Protein AF-0000000078122872 (afdb_homodimer)

Solvent-accessible surface area (backbone atoms only — not comparable to full-atom values): 68285 Å² total; per-residue (Å²): 141,79,80,74,76,83,80,84,87,86,90,84,78,78,92,79,79,86,76,77,74,81,74,77,81,70,81,72,79,76,82,76,72,71,79,74,74,78,68,73,74,77,64,64,67,64,70,74,76,79,84,58,48,43,34,38,39,35,43,40,66,87,49,57,70,39,35,50,49,20,52,52,27,59,70,59,32,48,58,80,90,51,65,39,32,38,38,40,37,32,48,31,71,66,78,79,43,94,56,36,66,62,52,49,51,52,50,48,51,42,51,52,49,57,64,68,53,84,64,89,46,40,59,63,44,48,40,52,47,89,49,50,63,54,59,21,49,53,59,63,36,69,64,47,66,69,43,89,48,31,35,41,38,36,35,48,27,43,31,39,44,17,41,53,40,54,52,51,49,52,52,47,44,52,46,41,62,67,28,71,91,31,37,58,88,49,49,35,35,33,23,34,27,59,79,81,80,60,50,19,49,58,29,45,76,95,75,74,59,91,83,47,45,56,33,34,28,40,64,84,44,74,52,30,26,37,39,34,28,67,50,48,52,52,45,54,54,49,47,51,52,32,57,50,71,68,52,72,51,71,36,46,48,32,52,48,37,55,51,37,74,71,59,41,81,53,53,46,61,41,51,52,51,43,47,31,66,63,70,53,34,30,20,36,38,43,46,70,58,91,56,24,21,36,19,29,38,29,44,47,56,54,94,90,24,88,52,65,71,47,60,78,47,38,72,45,51,80,88,69,58,55,93,66,68,81,65,76,74,58,53,88,75,43,54,34,27,45,53,29,53,42,79,49,51,58,60,35,70,28,42,38,70,68,51,41,52,55,50,47,71,70,36,40,52,93,49,29,35,34,36,35,34,40,72,88,50,55,66,57,54,50,37,36,36,50,43,42,31,46,68,50,70,56,66,30,49,37,39,34,31,66,82,46,74,64,54,50,49,41,10,52,64,34,38,40,31,34,33,43,64,53,25,38,58,65,71,54,51,64,76,68,53,86,70,64,82,88,47,48,65,62,50,49,56,41,51,50,54,49,53,54,48,50,57,35,27,74,68,46,21,23,38,36,40,35,50,51,55,42,38,67,71,39,81,64,54,88,60,69,93,60,57,84,82,43,49,29,37,38,23,87,88,71,40,32,35,36,42,46,35,40,71,57,48,37,58,70,62,40,47,92,57,35,65,62,55,48,43,50,48,55,51,54,44,52,76,68,69,48,92,80,47,57,47,58,52,49,52,56,54,46,66,70,40,85,90,59,50,72,41,72,54,61,56,76,63,42,23,40,78,55,67,90,63,90,63,91,64,70,78,64,86,78,33,21,32,39,34,46,64,82,83,55,54,67,70,58,51,52,53,52,34,46,70,60,67,71,60,55,45,45,96,82,42,31,56,46,52,49,68,39,73,127,144,81,91,77,91,75,89,94,82,91,88,88,81,90,90,87,73,96,73,82,71,90,77,74,87,68,81,76,76,78,77,78,69,75,77,72,72,76,68,72,71,78,63,63,66,64,70,73,73,80,86,59,47,42,33,37,40,37,43,40,65,88,50,60,69,39,35,50,49,19,52,53,28,58,70,60,32,48,59,80,91,52,66,40,31,40,37,40,36,32,48,30,71,66,78,80,43,94,57,36,66,62,52,48,53,52,50,48,51,41,51,53,49,56,63,68,53,84,63,89,46,40,58,64,43,49,40,52,47,91,49,51,64,54,62,21,48,52,60,61,38,69,62,46,66,69,43,89,49,31,36,40,38,37,35,49,28,44,30,39,44,18,41,54,40,55,52,51,50,52,52,47,43,51,47,40,62,67,29,72,91,33,35,58,89,48,50,35,36,33,23,35,27,60,79,80,81,58,49,20,47,60,29,46,75,94,76,75,60,91,82,48,45,55,33,35,30,40,64,85,43,75,52,30,26,38,38,34,28,65,50,49,52,52,46,54,53,49,48,51,51,32,56,50,69,68,52,73,52,69,36,45,47,33,52,49,37,56,51,38,74,71,61,41,81,55,56,47,62,41,51,53,50,43,48,30,67,62,68,53,34,31,21,37,37,42,43,70,58,92,57,25,18,38,18,29,40,30,46,47,55,53,94,88,22,89,51,66,70,46,62,80,48,38,72,44,52,81,89,70,60,54,94,65,68,81,65,76,74,60,53,90,76,44,53,34,27,45,53,29,54,42,80,51,51,57,61,35,72,29,40,37,71,69,50,40,54,55,48,47,70,70,36,41,53,94,50,30,35,35,37,35,35,40,73,88,50,55,66,58,53,49,36,36,36,51,45,41,30,46,68,49,69,56,67,31,49,36,38,33,30,65,83,44,74,64,54,50,50,42,9,52,65,33,39,41,30,33,33,43,64,52,26,38,57,64,70,53,50,65,75,67,51,88,70,66,82,90,46,47,65,64,48,50,55,39,50,49,53,50,53,53,48,50,55,35,27,72,68,46,22,22,36,36,40,35,52,50,56,40,36,68,72,39,79,63,52,88,60,70,92,62,56,83,83,43,49,31,36,39,22,86,89,71,39,31,36,36,41,46,34,38,69,56,47,35,58,71,63,41,46,92,57,37,65,62,54,49,44,50,47,54,50,53,44,51,76,67,69,48,90,80,46,57,47,58,52,49,52,56,54,45,66,71,40,87,91,59,51,73,41,72,53,61,53,78,64,43,23,40,77,55,68,90,62,89,63,90,63,73,77,64,86,77,32,21,30,38,34,45,63,83,84,57,55,66,71,58,50,51,53,52,35,47,72,60,67,72,58,56,44,45,97,84,42,31,58,45,54,50,66,41,75,128

Radius of gyration: 44.58 Å; Cα contacts (8 Å, |Δi|>4): 2155; chains: 2; bounding box: 88×137×131 Å

Structure (mmCIF, N/CA/C/O backbone):
data_AF-0000000078122872-model_v1
#
loop_
_entity.id
_entity.type
_entity.pdbx_description
1 polymer 'Putative nucleotide-diphospho-sugar transferase'
#
loop_
_atom_site.group_PDB
_atom_site.id
_atom_site.type_symbol
_atom_site.label_atom_id
_atom_site.label_alt_id
_atom_site.label_comp_id
_atom_site.label_asym_id
_atom_site.label_entity_id
_atom_site.label_seq_id
_atom_site.pdbx_PDB_ins_code
_atom_site.Cartn_x
_atom_site.Cartn_y
_atom_site.Cartn_z
_atom_site.occupancy
_atom_site.B_iso_or_equiv
_atom_site.auth_seq_id
_atom_site.auth_comp_id
_atom_site.auth_asym_id
_atom_site.auth_atom_id
_atom_site.pdbx_PDB_model_num
ATOM 1 N N . MET A 1 1 ? -18.328 -0.985 60.312 1 21.95 1 MET A N 1
ATOM 2 C CA . MET A 1 1 ? -17.453 -1.291 61.438 1 21.95 1 MET A CA 1
ATOM 3 C C . MET A 1 1 ? -16.109 -1.834 60.969 1 21.95 1 MET A C 1
ATOM 5 O O . MET A 1 1 ? -16.031 -2.963 60.469 1 21.95 1 MET A O 1
ATOM 9 N N . VAL A 1 2 ? -15.211 -0.991 60.531 1 19.81 2 VAL A N 1
ATOM 10 C CA . VAL A 1 2 ? -14.438 -0.446 59.406 1 19.81 2 VAL A CA 1
ATOM 11 C C . VAL A 1 2 ? -12.953 -0.739 59.625 1 19.81 2 VAL A C 1
ATOM 13 O O . VAL A 1 2 ? -12.102 -0.176 58.938 1 19.81 2 VAL A O 1
ATOM 16 N N . GLY A 1 3 ? -12.68 -1.594 60.594 1 21.44 3 GLY A N 1
ATOM 17 C CA . GLY A 1 3 ? -11.398 -1.647 61.281 1 21.44 3 GLY A CA 1
ATOM 18 C C . GLY A 1 3 ? -10.281 -2.217 60.438 1 21.44 3 GLY A C 1
ATOM 19 O O . GLY A 1 3 ? -10.359 -3.363 60 1 21.44 3 GLY A O 1
ATOM 20 N N . LEU A 1 4 ? -9.508 -1.334 59.812 1 18.05 4 LEU A N 1
ATOM 21 C CA . LEU A 1 4 ? -8.578 -1.433 58.688 1 18.05 4 LEU A CA 1
ATOM 22 C C . LEU A 1 4 ? -7.324 -2.203 59.094 1 18.05 4 LEU A C 1
ATOM 24 O O . LEU A 1 4 ? -6.609 -1.799 60 1 18.05 4 LEU A O 1
ATOM 28 N N . LYS A 1 5 ? -7.285 -3.289 58.594 1 20.45 5 LYS A N 1
ATOM 29 C CA . LYS A 1 5 ? -6.531 -4.445 59.062 1 20.45 5 LYS A CA 1
ATOM 30 C C . LYS A 1 5 ? -5.043 -4.297 58.75 1 20.45 5 LYS A C 1
ATOM 32 O O . LYS A 1 5 ? -4.281 -5.254 58.906 1 20.45 5 LYS A O 1
ATOM 37 N N . THR A 1 6 ? -4.465 -3.035 58.25 1 19.44 6 THR A N 1
ATOM 38 C CA . THR A 1 6 ? -3.377 -3.322 57.344 1 19.44 6 THR A CA 1
ATOM 39 C C . THR A 1 6 ? -2.098 -3.672 58.094 1 19.44 6 THR A C 1
ATOM 41 O O . THR A 1 6 ? -1.678 -2.938 58.969 1 19.44 6 THR A O 1
ATOM 44 N N . HIS A 1 7 ? -1.56 -4.77 57.75 1 17.27 7 HIS A N 1
ATOM 45 C CA . HIS A 1 7 ? -0.583 -5.723 58.281 1 17.27 7 HIS A CA 1
ATOM 46 C C . HIS A 1 7 ? 0.826 -5.137 58.25 1 17.27 7 HIS A C 1
ATOM 48 O O . HIS A 1 7 ? 1.084 -4.164 57.531 1 17.27 7 HIS A O 1
ATOM 54 N N . LEU A 1 8 ? 1.873 -6.008 58.219 1 17.27 8 LEU A N 1
ATOM 55 C CA . LEU A 1 8 ? 2.939 -6.473 59.094 1 17.27 8 LEU A CA 1
ATOM 56 C C . LEU A 1 8 ? 4.289 -5.91 58.656 1 17.27 8 LEU A C 1
ATOM 58 O O . LEU A 1 8 ? 4.434 -5.445 57.5 1 17.27 8 LEU A O 1
ATOM 62 N N . VAL A 1 9 ? 5.289 -6.746 58.406 1 17.8 9 VAL A N 1
ATOM 63 C CA . VAL A 1 9 ? 6.469 -6.961 59.25 1 17.8 9 VAL A CA 1
ATOM 64 C C . VAL A 1 9 ? 7.68 -6.281 58.625 1 17.8 9 VAL A C 1
ATOM 66 O O . VAL A 1 9 ? 7.668 -5.965 57.438 1 17.8 9 VAL A O 1
ATOM 69 N N . PRO A 1 10 ? 8.906 -6.863 58.812 1 16.89 10 PRO A N 1
ATOM 70 C CA . PRO A 1 10 ? 10.125 -6.457 59.531 1 16.89 10 PRO A CA 1
ATOM 71 C C . PRO A 1 10 ? 11.227 -5.996 58.562 1 16.89 10 PRO A C 1
ATOM 73 O O . PRO A 1 10 ? 11.82 -4.934 58.781 1 16.89 10 PRO A O 1
ATOM 76 N N . LEU A 1 11 ? 11.945 -6.953 57.781 1 17.23 11 LEU A N 1
ATOM 77 C CA . LEU A 1 11 ? 13.305 -7.359 58.125 1 17.23 11 LEU A CA 1
ATOM 78 C C . LEU A 1 11 ? 14.336 -6.516 57.406 1 17.23 11 LEU A C 1
ATOM 80 O O . LEU A 1 11 ? 14.062 -6.012 56.312 1 17.23 11 LEU A O 1
ATOM 84 N N . LEU A 1 12 ? 15.641 -6.578 57.812 1 17.12 12 LEU A N 1
ATOM 85 C CA . LEU A 1 12 ? 16.891 -5.938 58.219 1 17.12 12 LEU A CA 1
ATOM 86 C C . LEU A 1 12 ? 17.828 -5.785 57.031 1 17.12 12 LEU A C 1
ATOM 88 O O . LEU A 1 12 ? 18.391 -4.715 56.812 1 17.12 12 LEU A O 1
ATOM 92 N N . LEU A 1 13 ? 18.438 -6.867 56.406 1 16.69 13 LEU A N 1
ATOM 93 C CA . LEU A 1 13 ? 19.859 -7.047 56.656 1 16.69 13 LEU A CA 1
ATOM 94 C C . LEU A 1 13 ? 20.688 -6.426 55.531 1 16.69 13 LEU A C 1
ATOM 96 O O . LEU A 1 13 ? 21.766 -5.887 55.75 1 16.69 13 LEU A O 1
ATOM 100 N N . PHE A 1 14 ? 20.359 -6.676 54.25 1 16.41 14 PHE A N 1
ATOM 101 C CA . PHE A 1 14 ? 21.531 -7.23 53.594 1 16.41 14 PHE A CA 1
ATOM 102 C C . PHE A 1 14 ? 22.578 -6.16 53.375 1 16.41 14 PHE A C 1
ATOM 104 O O . PHE A 1 14 ? 23.75 -6.336 53.719 1 16.41 14 PHE A O 1
ATOM 111 N N . SER A 1 15 ? 22.938 -5.879 52.062 1 16.86 15 SER A N 1
ATOM 112 C CA . SER A 1 15 ? 24.203 -6.152 51.375 1 16.86 15 SER A CA 1
ATOM 113 C C . SER A 1 15 ? 25.125 -4.93 51.406 1 16.86 15 SER A C 1
ATOM 115 O O . SER A 1 15 ? 24.703 -3.824 51.062 1 16.86 15 SER A O 1
ATOM 117 N N . LEU A 1 16 ? 26.312 -4.996 52 1 17.27 16 LEU A N 1
ATOM 118 C CA . LEU A 1 16 ? 27.484 -4.293 52.5 1 17.27 16 LEU A CA 1
ATOM 119 C C . LEU A 1 16 ? 28.281 -3.678 51.344 1 17.27 16 LEU A C 1
ATOM 121 O O . LEU A 1 16 ? 28.766 -2.547 51.438 1 17.27 16 LEU A O 1
ATOM 125 N N . SER A 1 17 ? 28.672 -4.426 50.312 1 16.2 17 SER A N 1
ATOM 126 C CA . SER A 1 17 ? 30.125 -4.512 50.188 1 16.2 17 SER A CA 1
ATOM 127 C C . SER A 1 17 ? 30.703 -3.23 49.594 1 16.2 17 SER A C 1
ATOM 129 O O . SER A 1 17 ? 31.609 -2.635 50.156 1 16.2 17 SER A O 1
ATOM 131 N N . ALA A 1 18 ? 31.516 -3.412 48.344 1 18.23 18 ALA A N 1
ATOM 132 C CA . ALA A 1 18 ? 32.938 -3.209 48.094 1 18.23 18 ALA A CA 1
ATOM 133 C C . ALA A 1 18 ? 33.219 -1.773 47.656 1 18.23 18 ALA A C 1
ATOM 135 O O . ALA A 1 18 ? 32.688 -1.308 46.656 1 18.23 18 ALA A O 1
ATOM 136 N N . LEU A 1 19 ? 33.75 -0.918 48.438 1 18.58 19 LEU A N 1
ATOM 137 C CA . LEU A 1 19 ? 34.188 0.476 48.438 1 18.58 19 LEU A CA 1
ATOM 138 C C . LEU A 1 19 ? 35.375 0.697 47.531 1 18.58 19 LEU A C 1
ATOM 140 O O . LEU A 1 19 ? 36.094 1.68 47.688 1 18.58 19 LEU A O 1
ATOM 144 N N . PHE A 1 20 ? 35.531 -0.239 46.469 1 19.06 20 PHE A N 1
ATOM 145 C CA . PHE A 1 20 ? 36.938 -0.151 46.094 1 19.06 20 PHE A CA 1
ATOM 146 C C . PHE A 1 20 ? 37.312 1.284 45.719 1 19.06 20 PHE A C 1
ATOM 148 O O . PHE A 1 20 ? 36.438 2.082 45.344 1 19.06 20 PHE A O 1
ATOM 155 N N . PHE A 1 21 ? 38.625 1.51 45.656 1 19.39 21 PHE A N 1
ATOM 156 C CA . PHE A 1 21 ? 39.781 2.385 45.875 1 19.39 21 PHE A CA 1
ATOM 157 C C . PHE A 1 21 ? 40.031 3.281 44.656 1 19.39 21 PHE A C 1
ATOM 159 O O . PHE A 1 21 ? 40.906 3.01 43.844 1 19.39 21 PHE A O 1
ATOM 166 N N . PHE A 1 22 ? 39.031 3.484 43.781 1 19.41 22 PHE A N 1
ATOM 167 C CA . PHE A 1 22 ? 39.594 3.988 42.531 1 19.41 22 PHE A CA 1
ATOM 168 C C . PHE A 1 22 ? 40.312 5.312 42.75 1 19.41 22 PHE A C 1
ATOM 170 O O . PHE A 1 22 ? 39.688 6.305 43.125 1 19.41 22 PHE A O 1
ATOM 177 N N . SER A 1 23 ? 41.594 5.164 43.062 1 18.61 23 SER A N 1
ATOM 178 C CA . SER A 1 23 ? 42.594 6.203 43.312 1 18.61 23 SER A CA 1
ATOM 179 C C . SER A 1 23 ? 42.656 7.191 42.156 1 18.61 23 SER A C 1
ATOM 181 O O . SER A 1 23 ? 42.375 6.832 41.031 1 18.61 23 SER A O 1
ATOM 183 N N . TYR A 1 24 ? 42.906 8.508 42.469 1 19.59 24 TYR A N 1
ATOM 184 C CA . TYR A 1 24 ? 42.875 9.898 42.031 1 19.59 24 TYR A CA 1
ATOM 185 C C . TYR A 1 24 ? 44.062 10.219 41.156 1 19.59 24 TYR A C 1
ATOM 187 O O . TYR A 1 24 ? 45.062 10.82 41.594 1 19.59 24 TYR A O 1
ATOM 195 N N . PHE A 1 25 ? 44.594 9.188 40.344 1 20.19 25 PHE A N 1
ATOM 196 C CA . PHE A 1 25 ? 45.875 9.656 39.812 1 20.19 25 PHE A CA 1
ATOM 197 C C . PHE A 1 25 ? 45.719 10.938 39 1 20.19 25 PHE A C 1
ATOM 199 O O . PHE A 1 25 ? 44.875 10.984 38.094 1 20.19 25 PHE A O 1
ATOM 206 N N . HIS A 1 26 ? 46.188 12.078 39.5 1 19.83 26 HIS A N 1
ATOM 207 C CA . HIS A 1 26 ? 46.188 13.492 39.125 1 19.83 26 HIS A CA 1
ATOM 208 C C . HIS A 1 26 ? 47.094 13.75 37.906 1 19.83 26 HIS A C 1
ATOM 210 O O . HIS A 1 26 ? 47.344 14.898 37.562 1 19.83 26 HIS A O 1
ATOM 216 N N . SER A 1 27 ? 47.344 12.727 37.031 1 20.31 27 SER A N 1
ATOM 217 C CA . SER A 1 27 ? 48.531 13.102 36.25 1 20.31 27 SER A CA 1
ATOM 218 C C . SER A 1 27 ? 48.281 14.406 35.5 1 20.31 27 SER A C 1
ATOM 220 O O . SER A 1 27 ? 47.188 14.664 35.031 1 20.31 27 SER A O 1
ATOM 222 N N . SER A 1 28 ? 49.281 15.375 35.656 1 21.84 28 SER A N 1
ATOM 223 C CA . SER A 1 28 ? 49.562 16.766 35.312 1 21.84 28 SER A CA 1
ATOM 224 C C . SER A 1 28 ? 49.781 16.938 33.812 1 21.84 28 SER A C 1
ATOM 226 O O . SER A 1 28 ? 50.5 17.859 33.375 1 21.84 28 SER A O 1
ATOM 228 N N . LEU A 1 29 ? 49.031 16.422 32.938 1 22.16 29 LEU A N 1
ATOM 229 C CA . LEU A 1 29 ? 49.562 16.484 31.578 1 22.16 29 LEU A CA 1
ATOM 230 C C . LEU A 1 29 ? 49.75 17.938 31.141 1 22.16 29 LEU A C 1
ATOM 232 O O . LEU A 1 29 ? 48.906 18.781 31.406 1 22.16 29 LEU A O 1
ATOM 236 N N . PRO A 1 30 ? 51.031 18.203 30.797 1 23.61 30 PRO A N 1
ATOM 237 C CA . PRO A 1 30 ? 51.594 19.5 30.391 1 23.61 30 PRO A CA 1
ATOM 238 C C . PRO A 1 30 ? 50.875 20.094 29.188 1 23.61 30 PRO A C 1
ATOM 240 O O . PRO A 1 30 ? 50.281 19.359 28.375 1 23.61 30 PRO A O 1
ATOM 243 N N . LEU A 1 31 ? 50.5 21.422 29.297 1 22.3 31 LEU A N 1
ATOM 244 C CA . LEU A 1 31 ? 49.75 22.375 28.484 1 22.3 31 LEU A CA 1
ATOM 245 C C . LEU A 1 31 ? 50.5 22.688 27.188 1 22.3 31 LEU A C 1
ATOM 247 O O . LEU A 1 31 ? 51.406 23.516 27.188 1 22.3 31 LEU A O 1
ATOM 251 N N . LEU A 1 32 ? 51.156 21.609 26.5 1 24.33 32 LEU A N 1
ATOM 252 C CA . LEU A 1 32 ? 51.906 22.094 25.359 1 24.33 32 LEU A CA 1
ATOM 253 C C . LEU A 1 32 ? 51.062 22.969 24.453 1 24.33 32 LEU A C 1
ATOM 255 O O . LEU A 1 32 ? 50 22.547 24.016 1 24.33 32 LEU A O 1
ATOM 259 N N . SER A 1 33 ? 51.25 24.312 24.531 1 22.48 33 SER A N 1
ATOM 260 C CA . SER A 1 33 ? 50.656 25.469 23.859 1 22.48 33 SER A CA 1
ATOM 261 C C . SER A 1 33 ? 50.906 25.422 22.359 1 22.48 33 SER A C 1
ATOM 263 O O . SER A 1 33 ? 50.75 26.422 21.656 1 22.48 33 SER A O 1
ATOM 265 N N . SER A 1 34 ? 50.938 24.219 21.75 1 25.12 34 SER A N 1
ATOM 266 C CA . SER A 1 34 ? 51.469 24.453 20.406 1 25.12 34 SER A CA 1
ATOM 267 C C . SER A 1 34 ? 50.594 25.453 19.641 1 25.12 34 SER A C 1
ATOM 269 O O . SER A 1 34 ? 49.375 25.422 19.766 1 25.12 34 SER A O 1
ATOM 271 N N . PRO A 1 35 ? 51.312 26.484 19.016 1 29.88 35 PRO A N 1
ATOM 272 C CA . PRO A 1 35 ? 50.75 27.594 18.25 1 29.88 35 PRO A CA 1
ATOM 273 C C . PRO A 1 35 ? 49.938 27.141 17.031 1 29.88 35 PRO A C 1
ATOM 275 O O . PRO A 1 35 ? 50.344 26.203 16.344 1 29.88 35 PRO A O 1
ATOM 278 N N . HIS A 1 36 ? 48.625 27.062 17.219 1 26.61 36 HIS A N 1
ATOM 279 C CA . HIS A 1 36 ? 47.719 26.594 16.172 1 26.61 36 HIS A CA 1
ATOM 280 C C . HIS A 1 36 ? 47.938 27.359 14.875 1 26.61 36 HIS A C 1
ATOM 282 O O . HIS A 1 36 ? 48.062 28.594 14.891 1 26.61 36 HIS A O 1
ATOM 288 N N . PRO A 1 37 ? 48.688 26.688 13.922 1 32.41 37 PRO A N 1
ATOM 289 C CA . PRO A 1 37 ? 48.812 27.328 12.609 1 32.41 37 PRO A CA 1
ATOM 290 C C . PRO A 1 37 ? 47.531 27.953 12.117 1 32.41 37 PRO A C 1
ATOM 292 O O . PRO A 1 37 ? 46.438 27.516 12.508 1 32.41 37 PRO A O 1
ATOM 295 N N . ASN A 1 38 ? 47.625 29.25 11.727 1 28.45 38 ASN A N 1
ATOM 296 C CA . ASN A 1 38 ? 46.531 30.078 11.219 1 28.45 38 ASN A CA 1
ATOM 297 C C . ASN A 1 38 ? 45.812 29.406 10.07 1 28.45 38 ASN A C 1
ATOM 299 O O . ASN A 1 38 ? 46.406 29.109 9.031 1 28.45 38 ASN A O 1
ATOM 303 N N . PRO A 1 39 ? 44.875 28.484 10.406 1 32.81 39 PRO A N 1
ATOM 304 C CA . PRO A 1 39 ? 44.25 27.875 9.227 1 32.81 39 PRO A CA 1
ATOM 305 C C . PRO A 1 39 ? 43.812 28.922 8.203 1 32.81 39 PRO A C 1
ATOM 307 O O . PRO A 1 39 ? 43.531 30.062 8.562 1 32.81 39 PRO A O 1
ATOM 310 N N . ASN A 1 40 ? 44.469 28.828 7.047 1 32.97 40 ASN A N 1
ATOM 311 C CA . ASN A 1 40 ? 44.031 29.656 5.914 1 32.97 40 ASN A CA 1
ATOM 312 C C . ASN A 1 40 ? 42.531 29.766 5.848 1 32.97 40 ASN A C 1
ATOM 314 O O . ASN A 1 40 ? 41.812 28.766 5.777 1 32.97 40 ASN A O 1
ATOM 318 N N . PRO A 1 41 ? 41.938 30.906 6.285 1 32.84 41 PRO A N 1
ATOM 319 C CA . PRO A 1 41 ? 40.5 31.172 6.484 1 32.84 41 PRO A CA 1
ATOM 320 C C . PRO A 1 41 ? 39.656 30.812 5.27 1 32.84 41 PRO A C 1
ATOM 322 O O . PRO A 1 41 ? 38.406 30.781 5.352 1 32.84 41 PRO A O 1
ATOM 325 N N . ASN A 1 42 ? 40.344 30.906 4.148 1 31.69 42 ASN A N 1
ATOM 326 C CA . ASN A 1 42 ? 39.406 31.016 3.035 1 31.69 42 ASN A CA 1
ATOM 327 C C . ASN A 1 42 ? 38.781 29.672 2.701 1 31.69 42 ASN A C 1
ATOM 329 O O . ASN A 1 42 ? 38.281 29.469 1.588 1 31.69 42 ASN A O 1
ATOM 333 N N . PHE A 1 43 ? 39.312 28.594 3.346 1 32.03 43 PHE A N 1
ATOM 334 C CA . PHE A 1 43 ? 38.5 27.422 3.016 1 32.03 43 PHE A CA 1
ATOM 335 C C . PHE A 1 43 ? 37.062 27.609 3.506 1 32.03 43 PHE A C 1
ATOM 337 O O . PHE A 1 43 ? 36.781 27.422 4.691 1 32.03 43 PHE A O 1
ATOM 344 N N . THR A 1 44 ? 36.5 28.609 3.061 1 28.31 44 THR A N 1
ATOM 345 C CA . THR A 1 44 ? 35.094 28.469 3.348 1 28.31 44 THR A CA 1
ATOM 346 C C . THR A 1 44 ? 34.594 27.062 3.021 1 28.31 44 THR A C 1
ATOM 348 O O . THR A 1 44 ? 34.562 26.672 1.854 1 28.31 44 THR A O 1
ATOM 351 N N . LEU A 1 45 ? 34.938 26.109 3.781 1 34.38 45 LEU A N 1
ATOM 352 C CA . LEU A 1 45 ? 34.219 24.859 3.629 1 34.38 45 LEU A CA 1
ATOM 353 C C . LEU A 1 45 ? 32.75 25.125 3.289 1 34.38 45 LEU A C 1
ATOM 355 O O . LEU A 1 45 ? 32.031 25.703 4.09 1 34.38 45 LEU A O 1
ATOM 359 N N . HIS A 1 46 ? 32.5 25.438 2.09 1 36.91 46 HIS A N 1
ATOM 360 C CA . HIS A 1 46 ? 31.062 25.312 1.834 1 36.91 46 HIS A CA 1
ATOM 361 C C . HIS A 1 46 ? 30.469 24.141 2.613 1 36.91 46 HIS A C 1
ATOM 363 O O . HIS A 1 46 ? 31.016 23.047 2.625 1 36.91 46 HIS A O 1
ATOM 369 N N . PRO A 1 47 ? 29.875 24.344 3.664 1 43.81 47 PRO A N 1
ATOM 370 C CA . PRO A 1 47 ? 29.297 23.188 4.359 1 43.81 47 PRO A CA 1
ATOM 371 C C . PRO A 1 47 ? 28.812 22.094 3.404 1 43.81 47 PRO A C 1
ATOM 373 O O . PRO A 1 47 ? 28.328 22.406 2.312 1 43.81 47 PRO A O 1
ATOM 376 N N . PRO A 1 48 ? 29.516 20.984 3.32 1 48.38 48 PRO A N 1
ATOM 377 C CA . PRO A 1 48 ? 29.047 19.891 2.469 1 48.38 48 PRO A CA 1
ATOM 378 C C . PRO A 1 48 ? 27.531 19.812 2.389 1 48.38 48 PRO A C 1
ATOM 380 O O . PRO A 1 48 ? 26.844 20.109 3.371 1 48.38 48 PRO A O 1
ATOM 383 N N . ASN A 1 49 ? 26.984 20.172 1.218 1 59.06 49 ASN A N 1
ATOM 384 C CA . ASN A 1 49 ? 25.562 20 0.949 1 59.06 49 ASN A CA 1
ATOM 385 C C . ASN A 1 49 ? 25 18.766 1.662 1 59.06 49 ASN A C 1
ATOM 387 O O . ASN A 1 49 ? 25.562 17.672 1.555 1 59.06 49 ASN A O 1
ATOM 391 N N . PRO A 1 50 ? 24.141 19.062 2.629 1 69 50 PRO A N 1
ATOM 392 C CA . PRO A 1 50 ? 23.547 17.922 3.318 1 69 50 PRO A CA 1
ATOM 393 C C . PRO A 1 50 ? 23.078 16.828 2.355 1 69 50 PRO A C 1
ATOM 395 O O . PRO A 1 50 ? 22.625 17.141 1.246 1 69 50 PRO A O 1
ATOM 398 N N . ASP A 1 51 ? 23.5 15.695 2.609 1 86.5 51 ASP A N 1
ATOM 399 C CA . ASP A 1 51 ? 23.047 14.547 1.823 1 86.5 51 ASP A CA 1
ATOM 400 C C . ASP A 1 51 ? 21.641 14.117 2.232 1 86.5 51 ASP A C 1
ATOM 402 O O . ASP A 1 51 ? 21.391 13.812 3.4 1 86.5 51 ASP A O 1
ATOM 406 N N . PHE A 1 52 ? 20.625 14.531 1.418 1 95.56 52 PHE A N 1
ATOM 407 C CA . PHE A 1 52 ? 19.266 14.094 1.69 1 95.56 52 PHE A CA 1
ATOM 408 C C . PHE A 1 52 ? 18.75 13.188 0.578 1 95.56 52 PHE A C 1
ATOM 410 O O . PHE A 1 52 ? 19.344 13.125 -0.504 1 95.56 52 PHE A O 1
ATOM 417 N N . THR A 1 53 ? 17.797 12.414 0.935 1 96.62 53 THR A N 1
ATOM 418 C CA . THR A 1 53 ? 17.094 11.555 -0.023 1 96.62 53 THR A CA 1
ATOM 419 C C . THR A 1 53 ? 15.883 12.266 -0.606 1 96.62 53 THR A C 1
ATOM 421 O O . THR A 1 53 ? 15.141 12.938 0.117 1 96.62 53 THR A O 1
ATOM 424 N N . PHE A 1 54 ? 15.766 12.242 -1.891 1 98.12 54 PHE A N 1
ATOM 425 C CA . PHE A 1 54 ? 14.625 12.82 -2.592 1 98.12 54 PHE A CA 1
ATOM 426 C C . PHE A 1 54 ? 13.844 11.734 -3.332 1 98.12 54 PHE A C 1
ATOM 428 O O . PHE A 1 54 ? 14.414 10.992 -4.133 1 98.12 54 PHE A O 1
ATOM 435 N N . ILE A 1 55 ? 12.578 11.625 -3.047 1 98.69 55 ILE A N 1
ATOM 436 C CA . ILE A 1 55 ? 11.742 10.594 -3.652 1 98.69 55 ILE A CA 1
ATOM 437 C C . ILE A 1 55 ? 10.562 11.242 -4.375 1 98.69 55 ILE A C 1
ATOM 439 O O . ILE A 1 55 ? 9.844 12.047 -3.789 1 98.69 55 ILE A O 1
ATOM 443 N N . ILE A 1 56 ? 10.328 10.914 -5.609 1 98.88 56 ILE A N 1
ATOM 444 C CA . ILE A 1 56 ? 9.117 11.289 -6.336 1 98.88 56 ILE A CA 1
ATOM 445 C C . ILE A 1 56 ? 8.031 10.242 -6.094 1 98.88 56 ILE A C 1
ATOM 447 O O . ILE A 1 56 ? 8.242 9.055 -6.332 1 98.88 56 ILE A O 1
ATOM 451 N N . LYS A 1 57 ? 6.957 10.641 -5.531 1 98.88 57 LYS A N 1
ATOM 452 C CA . LYS A 1 57 ? 5.777 9.789 -5.371 1 98.88 57 LYS A CA 1
ATOM 453 C C . LYS A 1 57 ? 4.738 10.086 -6.445 1 98.88 57 LYS A C 1
ATOM 455 O O . LYS A 1 57 ? 4.051 11.109 -6.391 1 98.88 57 LYS A O 1
ATOM 460 N N . LEU A 1 58 ? 4.621 9.227 -7.391 1 98.88 58 LEU A N 1
ATOM 461 C CA . LEU A 1 58 ? 3.686 9.391 -8.5 1 98.88 58 LEU A CA 1
ATOM 462 C C . LEU A 1 58 ? 2.42 8.57 -8.266 1 98.88 58 LEU A C 1
ATOM 464 O O . LEU A 1 58 ? 2.482 7.344 -8.133 1 98.88 58 LEU A O 1
ATOM 468 N N . LEU A 1 59 ? 1.302 9.195 -8.188 1 98.62 59 LEU A N 1
ATOM 469 C CA . LEU A 1 59 ? 0.016 8.547 -7.969 1 98.62 59 LEU A CA 1
ATOM 470 C C . LEU A 1 59 ? -0.733 8.367 -9.281 1 98.62 59 LEU A C 1
ATOM 472 O O . LEU A 1 59 ? -1.062 9.352 -9.953 1 98.62 59 LEU A O 1
ATOM 476 N N . ALA A 1 60 ? -0.996 7.113 -9.664 1 98.38 60 ALA A N 1
ATOM 477 C CA . ALA A 1 60 ? -1.64 6.801 -10.938 1 98.38 60 ALA A CA 1
ATOM 478 C C . ALA A 1 60 ? -2.855 5.902 -10.734 1 98.38 60 ALA A C 1
ATOM 480 O O . ALA A 1 60 ? -3.016 5.297 -9.672 1 98.38 60 ALA A O 1
ATOM 481 N N . TYR A 1 61 ? -3.789 5.855 -11.766 1 96.5 61 TYR A N 1
ATOM 482 C CA . TYR A 1 61 ? -4.988 5.027 -11.734 1 96.5 61 TYR A CA 1
ATOM 483 C C . TYR A 1 61 ? -5.258 4.41 -13.102 1 96.5 61 TYR A C 1
ATOM 485 O O . TYR A 1 61 ? -4.695 3.365 -13.438 1 96.5 61 TYR A O 1
ATOM 493 N N . ASN A 1 62 ? -5.875 5.098 -13.977 1 95.06 62 ASN A N 1
ATOM 494 C CA . ASN A 1 62 ? -6.332 4.422 -15.188 1 95.06 62 ASN A CA 1
ATOM 495 C C . ASN A 1 62 ? -6.18 5.312 -16.422 1 95.06 62 ASN A C 1
ATOM 497 O O . ASN A 1 62 ? -6.996 5.25 -17.344 1 95.06 62 ASN A O 1
ATOM 501 N N . ARG A 1 63 ? -5.227 6.156 -16.406 1 94.88 63 ARG A N 1
ATOM 502 C CA . ARG A 1 63 ? -4.992 7.051 -17.547 1 94.88 63 ARG A CA 1
ATOM 503 C C . ARG A 1 63 ? -3.582 6.871 -18.094 1 94.88 63 ARG A C 1
ATOM 505 O O . ARG A 1 63 ? -2.672 7.621 -17.75 1 94.88 63 ARG A O 1
ATOM 512 N N . LEU A 1 64 ? -3.424 6.074 -19.094 1 97.06 64 LEU A N 1
ATOM 513 C CA . LEU A 1 64 ? -2.107 5.746 -19.641 1 97.06 64 LEU A CA 1
ATOM 514 C C . LEU A 1 64 ? -1.475 6.961 -20.312 1 97.06 64 LEU A C 1
ATOM 516 O O . LEU A 1 64 ? -0.286 7.227 -20.109 1 97.06 64 LEU A O 1
ATOM 520 N N . ASP A 1 65 ? -2.275 7.711 -21.062 1 96.88 65 ASP A N 1
ATOM 521 C CA . ASP A 1 65 ? -1.733 8.867 -21.781 1 96.88 65 ASP A CA 1
ATOM 522 C C . ASP A 1 65 ? -1.23 9.922 -20.797 1 96.88 65 ASP A C 1
ATOM 524 O O . ASP A 1 65 ? -0.164 10.508 -21 1 96.88 65 ASP A O 1
ATOM 528 N N . SER A 1 66 ? -2.049 10.219 -19.797 1 97.38 66 SER A N 1
ATOM 529 C CA . SER A 1 66 ? -1.659 11.18 -18.766 1 97.38 66 SER A CA 1
ATOM 530 C C . SER A 1 66 ? -0.404 10.727 -18.031 1 97.38 66 SER A C 1
ATOM 532 O O . SER A 1 66 ? 0.519 11.516 -17.828 1 97.38 66 SER A O 1
ATOM 534 N N . LEU A 1 67 ? -0.406 9.438 -17.656 1 98.44 67 LEU A N 1
ATOM 535 C CA . LEU A 1 67 ? 0.731 8.859 -16.953 1 98.44 67 LEU A CA 1
ATOM 536 C C . LEU A 1 67 ? 1.997 8.945 -17.797 1 98.44 67 LEU A C 1
ATOM 538 O O . LEU A 1 67 ? 3.07 9.266 -17.281 1 98.44 67 LEU A O 1
ATOM 542 N N . SER A 1 68 ? 1.865 8.609 -19.062 1 98.44 68 SER A N 1
ATOM 543 C CA . SER A 1 68 ? 2.998 8.656 -19.984 1 98.44 68 SER A CA 1
ATOM 544 C C . SER A 1 68 ? 3.574 10.062 -20.078 1 98.44 68 SER A C 1
ATOM 546 O O . SER A 1 68 ? 4.793 10.242 -20.047 1 98.44 68 SER A O 1
ATOM 548 N N . ARG A 1 69 ? 2.703 11.086 -20.188 1 98.19 69 ARG A N 1
ATOM 549 C CA . ARG A 1 69 ? 3.141 12.477 -20.234 1 98.19 69 ARG A CA 1
ATOM 550 C C . ARG A 1 69 ? 3.861 12.859 -18.938 1 98.19 69 ARG A C 1
ATOM 552 O O . ARG A 1 69 ? 4.918 13.492 -18.984 1 98.19 69 ARG A O 1
ATOM 559 N N . CYS A 1 70 ? 3.285 12.492 -17.844 1 98.69 70 CYS A N 1
ATOM 560 C CA . CYS A 1 70 ? 3.865 12.797 -16.547 1 98.69 70 CYS A CA 1
ATOM 561 C C . CYS A 1 70 ? 5.25 12.18 -16.406 1 98.69 70 CYS A C 1
ATOM 563 O O . CYS A 1 70 ? 6.215 12.875 -16.078 1 98.69 70 CYS A O 1
ATOM 565 N N . LEU A 1 71 ? 5.363 10.867 -16.719 1 98.81 71 LEU A N 1
ATOM 566 C CA . LEU A 1 71 ? 6.625 10.148 -16.578 1 98.81 71 LEU A CA 1
ATOM 567 C C . LEU A 1 71 ? 7.68 10.711 -17.531 1 98.81 71 LEU A C 1
ATOM 569 O O . LEU A 1 71 ? 8.852 10.836 -17.156 1 98.81 71 LEU A O 1
ATOM 573 N N . ARG A 1 72 ? 7.328 11.031 -18.719 1 98.44 72 ARG A N 1
ATOM 574 C CA . ARG A 1 72 ? 8.266 11.602 -19.672 1 98.44 72 ARG A CA 1
ATOM 575 C C . ARG A 1 72 ? 8.789 12.953 -19.188 1 98.44 72 ARG A C 1
ATOM 577 O O . ARG A 1 72 ? 9.977 13.25 -19.344 1 98.44 72 ARG A O 1
ATOM 584 N N . SER A 1 73 ? 7.844 13.789 -18.672 1 98.56 73 SER A N 1
ATOM 585 C CA . SER A 1 73 ? 8.266 15.086 -18.156 1 98.56 73 SER A CA 1
ATOM 586 C C . SER A 1 73 ? 9.211 14.922 -16.969 1 98.56 73 SER A C 1
ATOM 588 O O . SER A 1 73 ? 10.188 15.664 -16.828 1 98.56 73 SER A O 1
ATOM 590 N N . LEU A 1 74 ? 8.984 13.969 -16.094 1 98.81 74 LEU A N 1
ATOM 591 C CA . LEU A 1 74 ? 9.867 13.672 -14.961 1 98.81 74 LEU A CA 1
ATOM 592 C C . LEU A 1 74 ? 11.234 13.219 -15.453 1 98.81 74 LEU A C 1
ATOM 594 O O . LEU A 1 74 ? 12.266 13.648 -14.93 1 98.81 74 LEU A O 1
ATOM 598 N N . ALA A 1 75 ? 11.242 12.391 -16.453 1 98.5 75 ALA A N 1
ATOM 599 C CA . ALA A 1 75 ? 12.5 11.852 -16.969 1 98.5 75 ALA A CA 1
ATOM 600 C C . ALA A 1 75 ? 13.32 12.938 -17.656 1 98.5 75 ALA A C 1
ATOM 602 O O . ALA A 1 75 ? 14.547 12.836 -17.734 1 98.5 75 ALA A O 1
ATOM 603 N N . ALA A 1 76 ? 12.688 13.969 -18.094 1 97.62 76 ALA A N 1
ATOM 604 C CA . ALA A 1 76 ? 13.344 15.031 -18.844 1 97.62 76 ALA A CA 1
ATOM 605 C C . ALA A 1 76 ? 13.93 16.094 -17.906 1 97.62 76 ALA A C 1
ATOM 607 O O . ALA A 1 76 ? 14.672 16.969 -18.344 1 97.62 76 ALA A O 1
ATOM 608 N N . ALA A 1 77 ? 13.672 16 -16.641 1 97.75 77 ALA A N 1
ATOM 609 C CA . ALA A 1 77 ? 14.109 17.016 -15.695 1 97.75 77 ALA A CA 1
ATOM 610 C C . ALA A 1 77 ? 15.609 16.922 -15.438 1 97.75 77 ALA A C 1
ATOM 612 O O . ALA A 1 77 ? 16.219 15.883 -15.695 1 97.75 77 ALA A O 1
ATOM 613 N N . ASP A 1 78 ? 16.234 18.031 -15.039 1 96.25 78 ASP A N 1
ATOM 614 C CA . ASP A 1 78 ? 17.641 18.094 -14.68 1 96.25 78 ASP A CA 1
ATOM 615 C C . ASP A 1 78 ? 17.859 17.703 -13.219 1 96.25 78 ASP A C 1
ATOM 617 O O . ASP A 1 78 ? 17.641 18.516 -12.312 1 96.25 78 ASP A O 1
ATOM 621 N N . TYR A 1 79 ? 18.359 16.516 -13 1 97.75 79 TYR A N 1
ATOM 622 C CA . TYR A 1 79 ? 18.562 16 -11.648 1 97.75 79 TYR A CA 1
ATOM 623 C C . TYR A 1 79 ? 20.016 16.203 -11.203 1 97.75 79 TYR A C 1
ATOM 625 O O . TYR A 1 79 ? 20.422 15.703 -10.148 1 97.75 79 TYR A O 1
ATOM 633 N N . LEU A 1 80 ? 20.688 16.875 -12.086 1 95.69 80 LEU A N 1
ATOM 634 C CA . LEU A 1 80 ? 22.109 17.047 -11.781 1 95.69 80 LEU A CA 1
ATOM 635 C C . LEU A 1 80 ? 22.812 15.711 -11.641 1 95.69 80 LEU A C 1
ATOM 637 O O . LEU A 1 80 ? 22.656 14.828 -12.492 1 95.69 80 LEU A O 1
ATOM 641 N N . SER A 1 81 ? 23.625 15.422 -10.68 1 94.94 81 SER A N 1
ATOM 642 C CA . SER A 1 81 ? 24.266 14.141 -10.445 1 94.94 81 SER A CA 1
ATOM 643 C C . SER A 1 81 ? 23.703 13.453 -9.203 1 94.94 81 SER A C 1
ATOM 645 O O . SER A 1 81 ? 24.328 12.555 -8.641 1 94.94 81 SER A O 1
ATOM 647 N N . ASP A 1 82 ? 22.516 14.031 -8.875 1 96.56 82 ASP A N 1
ATOM 648 C CA . ASP A 1 82 ? 21.938 13.516 -7.641 1 96.56 82 ASP A CA 1
ATOM 649 C C . ASP A 1 82 ? 21.141 12.242 -7.902 1 96.56 82 ASP A C 1
ATOM 651 O O . ASP A 1 82 ? 20.688 12 -9.023 1 96.56 82 ASP A O 1
ATOM 655 N N . ARG A 1 83 ? 21.094 11.414 -6.875 1 95.69 83 ARG A N 1
ATOM 656 C CA . ARG A 1 83 ? 20.234 10.227 -6.91 1 95.69 83 ARG A CA 1
ATOM 657 C C . ARG A 1 83 ? 18.812 10.57 -6.5 1 95.69 83 ARG A C 1
ATOM 659 O O . ARG A 1 83 ? 18.578 11.086 -5.402 1 95.69 83 ARG A O 1
ATOM 666 N N . VAL A 1 84 ? 17.812 10.367 -7.359 1 98.06 84 VAL A N 1
ATOM 667 C CA . VAL A 1 84 ? 16.406 10.633 -7.109 1 98.06 84 VAL A CA 1
ATOM 668 C C . VAL A 1 84 ? 15.586 9.375 -7.363 1 98.06 84 VAL A C 1
ATOM 670 O O . VAL A 1 84 ? 15.641 8.797 -8.453 1 98.06 84 VAL A O 1
ATOM 673 N N . HIS A 1 85 ? 14.867 8.938 -6.352 1 97.69 85 HIS A N 1
ATOM 674 C CA . HIS A 1 85 ? 14.07 7.723 -6.473 1 97.69 85 HIS A CA 1
ATOM 675 C C . HIS A 1 85 ? 12.68 8.023 -7.023 1 97.69 85 HIS A C 1
ATOM 677 O O . HIS A 1 85 ? 12.172 9.141 -6.859 1 97.69 85 HIS A O 1
ATOM 683 N N . LEU A 1 86 ? 12.094 7.07 -7.73 1 98.56 86 LEU A N 1
ATOM 684 C CA . LEU A 1 86 ? 10.75 7.156 -8.281 1 98.56 86 LEU A CA 1
ATOM 685 C C . LEU A 1 86 ? 9.875 6.02 -7.758 1 98.56 86 LEU A C 1
ATOM 687 O O . LEU A 1 86 ? 10.195 4.844 -7.953 1 98.56 86 LEU A O 1
ATOM 691 N N . HIS A 1 87 ? 8.867 6.344 -7.016 1 98.69 87 HIS A N 1
ATOM 692 C CA . HIS A 1 87 ? 7.855 5.387 -6.574 1 98.69 87 HIS A CA 1
ATOM 693 C C . HIS A 1 87 ? 6.539 5.598 -7.312 1 98.69 87 HIS A C 1
ATOM 695 O O . HIS A 1 87 ? 5.918 6.656 -7.191 1 98.69 87 HIS A O 1
ATOM 701 N N . VAL A 1 88 ? 6.102 4.613 -8.047 1 98.69 88 VAL A N 1
ATOM 702 C CA . VAL A 1 88 ? 4.852 4.699 -8.797 1 98.69 88 VAL A CA 1
ATOM 703 C C . VAL A 1 88 ? 3.766 3.9 -8.078 1 98.69 88 VAL A C 1
ATOM 705 O O . VAL A 1 88 ? 3.898 2.689 -7.891 1 98.69 88 VAL A O 1
ATOM 708 N N . HIS A 1 89 ? 2.746 4.582 -7.641 1 98.69 89 HIS A N 1
ATOM 709 C CA . HIS A 1 89 ? 1.587 3.963 -7.012 1 98.69 89 HIS A CA 1
ATOM 710 C C . HIS A 1 89 ? 0.428 3.832 -7.992 1 98.69 89 HIS A C 1
ATOM 712 O O . HIS A 1 89 ? -0.086 4.836 -8.492 1 98.69 89 HIS A O 1
ATOM 718 N N . ILE A 1 90 ? 0.003 2.631 -8.289 1 98.56 90 ILE A N 1
ATOM 719 C CA . ILE A 1 90 ? -1.053 2.381 -9.258 1 98.56 90 ILE A CA 1
ATOM 720 C C . ILE A 1 90 ? -2.279 1.803 -8.555 1 98.56 90 ILE A C 1
ATOM 722 O O . ILE A 1 90 ? -2.217 0.712 -7.984 1 98.56 90 ILE A O 1
ATOM 726 N N . ASP A 1 91 ? -3.406 2.523 -8.586 1 97.81 91 ASP A N 1
ATOM 727 C CA . ASP A 1 91 ? -4.656 2.072 -7.977 1 97.81 91 ASP A CA 1
ATOM 728 C C . ASP A 1 91 ? -5.348 1.031 -8.852 1 97.81 91 ASP A C 1
ATOM 730 O O . ASP A 1 91 ? -4.934 0.793 -9.992 1 97.81 91 ASP A O 1
ATOM 734 N N . HIS A 1 92 ? -6.289 0.351 -8.297 1 97.5 92 HIS A N 1
ATOM 735 C CA . HIS A 1 92 ? -7.086 -0.663 -8.977 1 97.5 92 HIS A CA 1
ATOM 736 C C . HIS A 1 92 ? -8.5 -0.155 -9.258 1 97.5 92 HIS A C 1
ATOM 738 O O . HIS A 1 92 ? -8.984 0.751 -8.578 1 97.5 92 HIS A O 1
ATOM 744 N N . PHE A 1 93 ? -9.18 -0.664 -10.234 1 95.5 93 PHE A N 1
ATOM 745 C CA . PHE A 1 93 ? -10.57 -0.278 -10.461 1 95.5 93 PHE A CA 1
ATOM 746 C C . PHE A 1 93 ? -11.484 -0.945 -9.438 1 95.5 93 PHE A C 1
ATOM 748 O O . PHE A 1 93 ? -11.094 -1.906 -8.773 1 95.5 93 PHE A O 1
ATOM 755 N N . THR A 1 94 ? -12.641 -0.424 -9.273 1 93.75 94 THR A N 1
ATOM 756 C CA . THR A 1 94 ? -13.594 -0.938 -8.289 1 93.75 94 THR A CA 1
ATOM 757 C C . THR A 1 94 ? -14.164 -2.277 -8.742 1 93.75 94 THR A C 1
ATOM 759 O O . THR A 1 94 ? -14.539 -2.438 -9.906 1 93.75 94 THR A O 1
ATOM 762 N N . LEU A 1 95 ? -14.18 -3.238 -7.852 1 91.75 95 LEU A N 1
ATOM 763 C CA . LEU A 1 95 ? -14.75 -4.559 -8.102 1 91.75 95 LEU A CA 1
ATOM 764 C C . LEU A 1 95 ? -16.047 -4.742 -7.328 1 91.75 95 LEU A C 1
ATOM 766 O O . LEU A 1 95 ? -16.188 -4.266 -6.199 1 91.75 95 LEU A O 1
ATOM 770 N N . PRO A 1 96 ? -16.984 -5.43 -7.852 1 90.19 96 PRO A N 1
ATOM 771 C CA . PRO A 1 96 ? -17.047 -5.953 -9.219 1 90.19 96 PRO A CA 1
ATOM 772 C C . PRO A 1 96 ? -17.375 -4.871 -10.25 1 90.19 96 PRO A C 1
ATOM 774 O O . PRO A 1 96 ? -17.828 -3.787 -9.891 1 90.19 96 PRO A O 1
ATOM 777 N N . ASP A 1 97 ? -16.922 -5.117 -11.445 1 90.25 97 ASP A N 1
ATOM 778 C CA . ASP A 1 97 ? -17.172 -4.191 -12.547 1 90.25 97 ASP A CA 1
ATOM 779 C C . ASP A 1 97 ? -17.75 -4.926 -13.758 1 90.25 97 ASP A C 1
ATOM 781 O O . ASP A 1 97 ? -17.297 -6.012 -14.109 1 90.25 97 ASP A O 1
ATOM 785 N N . ASP A 1 98 ? -18.719 -4.316 -14.367 1 89.56 98 ASP A N 1
ATOM 786 C CA . ASP A 1 98 ? -19.391 -4.926 -15.508 1 89.56 98 ASP A CA 1
ATOM 787 C C . ASP A 1 98 ? -18.453 -5.047 -16.703 1 89.56 98 ASP A C 1
ATOM 789 O O . ASP A 1 98 ? -18.625 -5.938 -17.547 1 89.56 98 ASP A O 1
ATOM 793 N N . ASP A 1 99 ? -17.547 -4.184 -16.781 1 93.38 99 ASP A N 1
ATOM 794 C CA . ASP A 1 99 ? -16.578 -4.191 -17.875 1 93.38 99 ASP A CA 1
ATOM 795 C C . ASP A 1 99 ? -15.211 -4.668 -17.406 1 93.38 99 ASP A C 1
ATOM 797 O O . ASP A 1 99 ? -14.188 -4.055 -17.734 1 93.38 99 ASP A O 1
ATOM 801 N N . ALA A 1 100 ? -15.18 -5.691 -16.672 1 93.38 100 ALA A N 1
ATOM 802 C CA . ALA A 1 100 ? -13.953 -6.18 -16.047 1 93.38 100 ALA A CA 1
ATOM 803 C C . ALA A 1 100 ? -12.867 -6.449 -17.078 1 93.38 100 ALA A C 1
ATOM 805 O O . ALA A 1 100 ? -11.695 -6.125 -16.859 1 93.38 100 ALA A O 1
ATOM 806 N N . ASP A 1 101 ? -13.164 -6.984 -18.234 1 94.44 101 ASP A N 1
ATOM 807 C CA . ASP A 1 101 ? -12.188 -7.324 -19.266 1 94.44 101 ASP A CA 1
ATOM 808 C C . ASP A 1 101 ? -11.5 -6.074 -19.797 1 94.44 101 ASP A C 1
ATOM 810 O O . ASP A 1 101 ? -10.273 -6.059 -19.969 1 94.44 101 ASP A O 1
ATOM 814 N N . LEU A 1 102 ? -12.328 -5.141 -20.109 1 95.44 102 LEU A N 1
ATOM 815 C CA . LEU A 1 102 ? -11.781 -3.895 -20.625 1 95.44 102 LEU A CA 1
ATOM 816 C C . LEU A 1 102 ? -10.898 -3.211 -19.594 1 95.44 102 LEU A C 1
ATOM 818 O O . LEU A 1 102 ? -9.836 -2.688 -19.922 1 95.44 102 LEU A O 1
ATOM 822 N N . LYS A 1 103 ? -11.352 -3.17 -18.344 1 96.25 103 LYS A N 1
ATOM 823 C CA . LYS A 1 103 ? -10.586 -2.549 -17.281 1 96.25 103 LYS A CA 1
ATOM 824 C C . LYS A 1 103 ? -9.281 -3.293 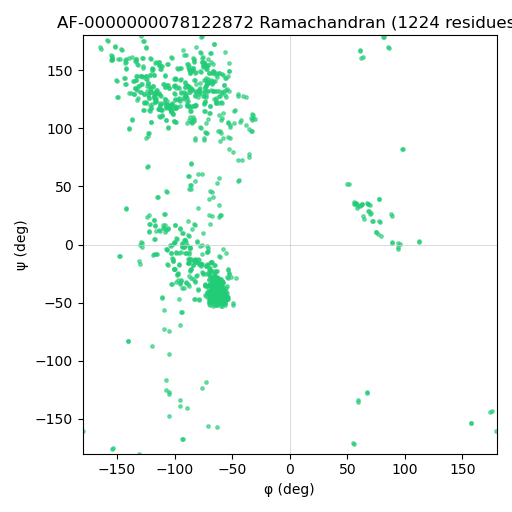-17.031 1 96.25 103 LYS A C 1
ATOM 826 O O . LYS A 1 103 ? -8.25 -2.676 -16.75 1 96.25 103 LYS A O 1
ATOM 831 N N . LEU A 1 104 ? -9.344 -4.578 -17.094 1 96.81 104 LEU A N 1
ATOM 832 C CA . LEU A 1 104 ? -8.148 -5.402 -16.938 1 96.81 104 LEU A CA 1
ATOM 833 C C . LEU A 1 104 ? -7.137 -5.102 -18.031 1 96.81 104 LEU A C 1
ATOM 835 O O . LEU A 1 104 ? -5.934 -5.027 -17.781 1 96.81 104 LEU A O 1
ATOM 839 N N . LEU A 1 105 ? -7.602 -5.004 -19.203 1 96.62 105 LEU A N 1
ATOM 840 C CA . LEU A 1 105 ? -6.723 -4.684 -20.328 1 96.62 105 LEU A CA 1
ATOM 841 C C . LEU A 1 105 ? -6.043 -3.336 -20.109 1 96.62 105 LEU A C 1
ATOM 843 O O . LEU A 1 105 ? -4.852 -3.186 -20.391 1 96.62 105 LEU A O 1
ATOM 847 N N . GLU A 1 106 ? -6.809 -2.373 -19.672 1 95.94 106 GLU A N 1
ATOM 848 C CA . GLU A 1 106 ? -6.262 -1.046 -19.406 1 95.94 106 GLU A CA 1
ATOM 849 C C . GLU A 1 106 ? -5.199 -1.101 -18.312 1 95.94 106 GLU A C 1
ATOM 851 O O . GLU A 1 106 ? -4.137 -0.489 -18.438 1 95.94 106 GLU A O 1
ATOM 856 N N . SER A 1 107 ? -5.512 -1.781 -17.25 1 96.75 107 SER A N 1
ATOM 857 C CA . SER A 1 107 ? -4.555 -1.934 -16.156 1 96.75 107 SER A CA 1
ATOM 858 C C . SER A 1 107 ? -3.275 -2.615 -16.641 1 96.75 107 SER A C 1
ATOM 860 O O . SER A 1 107 ? -2.174 -2.225 -16.234 1 96.75 107 SER A O 1
ATOM 862 N N . ARG A 1 108 ? -3.398 -3.611 -17.469 1 97.25 108 ARG A N 1
ATOM 863 C CA . ARG A 1 108 ? -2.242 -4.332 -18 1 97.25 108 ARG A CA 1
ATOM 864 C C . ARG A 1 108 ? -1.368 -3.416 -18.844 1 97.25 108 ARG A C 1
ATOM 866 O O . ARG A 1 108 ? -0.139 -3.469 -18.766 1 97.25 108 ARG A O 1
ATOM 873 N N . ARG A 1 109 ? -2.008 -2.619 -19.641 1 97.81 109 ARG A N 1
ATOM 874 C CA . ARG A 1 109 ? -1.265 -1.68 -20.484 1 97.81 109 ARG A CA 1
ATOM 875 C C . ARG A 1 109 ? -0.463 -0.704 -19.625 1 97.81 109 ARG A C 1
ATOM 877 O O . ARG A 1 109 ? 0.686 -0.391 -19.938 1 97.81 109 ARG A O 1
ATOM 884 N N . ILE A 1 110 ? -1.062 -0.258 -18.594 1 98.31 110 ILE A N 1
ATOM 885 C CA . ILE A 1 110 ? -0.404 0.664 -17.672 1 98.31 110 ILE A CA 1
ATOM 886 C C . ILE A 1 110 ? 0.785 -0.028 -17.016 1 98.31 110 ILE A C 1
ATOM 888 O O . ILE A 1 110 ? 1.887 0.524 -16.969 1 98.31 110 ILE A O 1
ATOM 892 N N . LEU A 1 111 ? 0.551 -1.213 -16.516 1 98.25 111 LEU A N 1
ATOM 893 C CA . LEU A 1 111 ? 1.603 -1.965 -15.836 1 98.25 111 LEU A CA 1
ATOM 894 C C . LEU A 1 111 ? 2.758 -2.26 -16.781 1 98.25 111 LEU A C 1
ATOM 896 O O . LEU A 1 111 ? 3.924 -2.123 -16.422 1 98.25 111 LEU A O 1
ATOM 900 N N . ASP A 1 112 ? 2.43 -2.668 -18.016 1 97.69 112 ASP A N 1
ATOM 901 C CA . ASP A 1 112 ? 3.453 -2.941 -19.016 1 97.69 112 ASP A CA 1
ATOM 902 C C . ASP A 1 112 ? 4.281 -1.691 -19.312 1 97.69 112 ASP A C 1
ATOM 904 O O . ASP A 1 112 ? 5.504 -1.767 -19.438 1 97.69 112 ASP A O 1
ATOM 908 N N . PHE A 1 113 ? 3.588 -0.593 -19.453 1 98.25 113 PHE A N 1
ATOM 909 C CA . PHE A 1 113 ? 4.27 0.667 -19.734 1 98.25 113 PHE A CA 1
ATOM 910 C C . PHE A 1 113 ? 5.211 1.033 -18.594 1 98.25 113 PHE A C 1
ATOM 912 O O . PHE A 1 113 ? 6.367 1.387 -18.828 1 98.25 113 PHE A O 1
ATOM 919 N N . VAL A 1 114 ? 4.715 0.953 -17.375 1 98.44 114 VAL A N 1
ATOM 920 C CA . VAL A 1 114 ? 5.5 1.327 -16.203 1 98.44 114 VAL A CA 1
ATOM 921 C C . VAL A 1 114 ? 6.691 0.381 -16.062 1 98.44 114 VAL A C 1
ATOM 923 O O . VAL A 1 114 ? 7.801 0.814 -15.742 1 98.44 114 VAL A O 1
ATOM 926 N N . ASP A 1 115 ? 6.465 -0.898 -16.297 1 97.12 115 ASP A N 1
ATOM 927 C CA . ASP A 1 115 ? 7.539 -1.883 -16.219 1 97.12 115 ASP A CA 1
ATOM 928 C C . ASP A 1 115 ? 8.656 -1.558 -17.203 1 97.12 115 ASP A C 1
ATOM 930 O O . ASP A 1 115 ? 9.836 -1.694 -16.891 1 97.12 115 ASP A O 1
ATOM 934 N N . GLY A 1 116 ? 8.273 -1.135 -18.375 1 96.94 116 GLY A N 1
ATOM 935 C CA . GLY A 1 116 ? 9.234 -0.871 -19.438 1 96.94 116 GLY A CA 1
ATOM 936 C C . GLY A 1 116 ? 9.883 0.497 -19.328 1 96.94 116 GLY A C 1
ATOM 937 O O . GLY A 1 116 ? 10.891 0.768 -19.984 1 96.94 116 GLY A O 1
ATOM 938 N N . PHE A 1 117 ? 9.328 1.357 -18.484 1 97.81 117 PHE A N 1
ATOM 939 C CA . PHE A 1 117 ? 9.852 2.711 -18.344 1 97.81 117 PHE A CA 1
ATOM 940 C C . PHE A 1 117 ? 11.156 2.709 -17.562 1 97.81 117 PHE A C 1
ATOM 942 O O . PHE A 1 117 ? 11.188 2.307 -16.406 1 97.81 117 PHE A O 1
ATOM 949 N N . GLU A 1 118 ? 12.164 3.188 -18.156 1 95.69 118 GLU A N 1
ATOM 950 C CA . GLU A 1 118 ? 13.477 3.205 -17.516 1 95.69 118 GLU A CA 1
ATOM 951 C C . GLU A 1 118 ? 13.688 4.484 -16.719 1 95.69 118 GLU A C 1
ATOM 953 O O . GLU A 1 118 ? 13.531 5.586 -17.234 1 95.69 118 GLU A O 1
ATOM 958 N N . TRP A 1 119 ? 13.914 4.395 -15.461 1 97.38 119 TRP A N 1
ATOM 959 C CA . TRP A 1 119 ? 14.305 5.488 -14.578 1 97.38 119 TRP A CA 1
ATOM 960 C C . TRP A 1 119 ? 15.797 5.426 -14.266 1 97.38 119 TRP A C 1
ATOM 962 O O . TRP A 1 119 ? 16.25 4.547 -13.523 1 97.38 119 TRP A O 1
ATOM 972 N N . ARG A 1 120 ? 16.609 6.309 -14.641 1 95.88 120 ARG A N 1
ATOM 973 C CA . ARG A 1 120 ? 18.062 6.188 -14.633 1 95.88 120 ARG A CA 1
ATOM 974 C C . ARG A 1 120 ? 18.656 6.969 -13.477 1 95.88 120 ARG A C 1
ATOM 976 O O . ARG A 1 120 ? 19.891 6.984 -13.297 1 95.88 120 ARG A O 1
ATOM 983 N N . PHE A 1 121 ? 17.875 7.613 -12.688 1 97.38 121 PHE A N 1
ATOM 984 C CA . PHE A 1 121 ? 18.391 8.578 -11.727 1 97.38 121 PHE A CA 1
ATOM 985 C C . PHE A 1 121 ? 18.422 7.977 -10.32 1 97.38 121 PHE A C 1
ATOM 987 O O . PHE A 1 121 ? 19 8.562 -9.406 1 97.38 121 PHE A O 1
ATOM 994 N N . GLY A 1 122 ? 17.812 6.895 -10.156 1 95.19 122 GLY A N 1
ATOM 995 C CA . GLY A 1 122 ? 17.688 6.203 -8.891 1 95.19 122 GLY A CA 1
ATOM 996 C C . GLY A 1 122 ? 16.875 4.926 -8.977 1 95.19 122 GLY A C 1
ATOM 997 O O . GLY A 1 122 ? 16.734 4.344 -10.055 1 95.19 122 GLY A O 1
ATOM 998 N N . GLU A 1 123 ? 16.391 4.473 -7.875 1 93.62 123 GLU A N 1
ATOM 999 C CA . GLU A 1 123 ? 15.594 3.256 -7.852 1 93.62 123 GLU A CA 1
ATOM 1000 C C . GLU A 1 123 ? 14.141 3.543 -8.219 1 93.62 123 GLU A C 1
ATOM 1002 O O . GLU A 1 123 ? 13.594 4.586 -7.848 1 93.62 123 GLU A O 1
ATOM 1007 N N . LYS A 1 124 ? 13.594 2.652 -8.938 1 96.5 124 LYS A N 1
ATOM 1008 C CA . LYS A 1 124 ? 12.172 2.701 -9.273 1 96.5 124 LYS A CA 1
ATOM 1009 C C . LYS A 1 124 ? 11.391 1.617 -8.531 1 96.5 124 LYS A C 1
ATOM 1011 O O . LYS A 1 124 ? 11.781 0.447 -8.547 1 96.5 124 LYS A O 1
ATOM 1016 N N . LEU A 1 125 ? 10.414 2.039 -7.859 1 97.06 125 LEU A N 1
ATOM 1017 C CA . LEU A 1 125 ? 9.516 1.135 -7.148 1 97.06 125 LEU A CA 1
ATOM 1018 C C . LEU A 1 125 ? 8.086 1.261 -7.672 1 97.06 125 LEU A C 1
ATOM 1020 O O . LEU A 1 125 ? 7.625 2.365 -7.961 1 97.06 125 LEU A O 1
ATOM 1024 N N . VAL A 1 126 ? 7.418 0.13 -7.863 1 97.69 126 VAL A N 1
ATOM 1025 C CA . VAL A 1 126 ? 6.023 0.112 -8.289 1 97.69 126 VAL A CA 1
ATOM 1026 C C . VAL A 1 126 ? 5.16 -0.533 -7.211 1 97.69 126 VAL A C 1
ATOM 1028 O O . VAL A 1 126 ? 5.488 -1.607 -6.703 1 97.69 126 VAL A O 1
ATOM 1031 N N . HIS A 1 127 ? 4.223 0.141 -6.75 1 98.06 127 HIS A N 1
ATOM 1032 C CA . HIS A 1 127 ? 3.199 -0.377 -5.852 1 98.06 127 HIS A CA 1
ATOM 1033 C C . HIS A 1 127 ? 1.859 -0.52 -6.566 1 98.06 127 HIS A C 1
ATOM 1035 O O . HIS A 1 127 ? 1.203 0.479 -6.867 1 98.06 127 HIS A O 1
ATOM 1041 N N . TYR A 1 128 ? 1.419 -1.751 -6.875 1 98.19 128 TYR A N 1
ATOM 1042 C CA . TYR A 1 128 ? 0.174 -2.037 -7.578 1 98.19 128 TYR A CA 1
ATOM 1043 C C . TYR A 1 128 ? -0.872 -2.607 -6.629 1 98.19 128 TYR A C 1
ATOM 1045 O O . TYR A 1 128 ? -0.646 -3.641 -5.996 1 98.19 128 TYR A O 1
ATOM 1053 N N . ARG A 1 129 ? -2.023 -1.884 -6.508 1 98.06 129 ARG A N 1
ATOM 1054 C CA . ARG A 1 129 ? -3.094 -2.229 -5.578 1 98.06 129 ARG A CA 1
ATOM 1055 C C . ARG A 1 129 ? -3.879 -3.441 -6.07 1 98.06 129 ARG A C 1
ATOM 1057 O O . ARG A 1 129 ? -3.887 -3.738 -7.266 1 98.06 129 ARG A O 1
ATOM 1064 N N . THR A 1 130 ? -4.523 -4.113 -5.094 1 97 130 THR A N 1
ATOM 1065 C CA . THR A 1 130 ? -5.395 -5.23 -5.441 1 97 130 THR A CA 1
ATOM 1066 C C . THR A 1 130 ? -6.859 -4.809 -5.402 1 97 130 THR A C 1
ATOM 1068 O O . THR A 1 130 ? -7.734 -5.535 -5.883 1 97 130 THR A O 1
ATOM 1071 N N . ALA A 1 131 ? -7.145 -3.699 -4.828 1 96.06 131 ALA A N 1
ATOM 1072 C CA . ALA A 1 131 ? -8.477 -3.094 -4.77 1 96.06 131 ALA A CA 1
ATOM 1073 C C . ALA A 1 131 ? -8.391 -1.576 -4.895 1 96.06 131 ALA A C 1
ATOM 1075 O O . ALA A 1 131 ? -7.332 -0.984 -4.672 1 96.06 131 ALA A O 1
ATOM 1076 N N . ASN A 1 132 ? -9.516 -0.977 -5.285 1 96.5 132 ASN A N 1
ATOM 1077 C CA . ASN A 1 132 ? -9.555 0.479 -5.375 1 96.5 132 ASN A CA 1
ATOM 1078 C C . ASN A 1 132 ? -9.484 1.128 -3.996 1 96.5 132 ASN A C 1
ATOM 1080 O O . ASN A 1 132 ? -10.344 0.876 -3.145 1 96.5 132 ASN A O 1
ATOM 1084 N N . VAL A 1 133 ? -8.477 1.914 -3.768 1 96.31 133 VAL A N 1
ATOM 1085 C CA . VAL A 1 133 ? -8.352 2.551 -2.461 1 96.31 133 VAL A CA 1
ATOM 1086 C C . VAL A 1 133 ? -8.695 4.035 -2.574 1 96.31 133 VAL A C 1
ATOM 1088 O O . VAL A 1 133 ? -8.883 4.715 -1.562 1 96.31 133 VAL A O 1
ATOM 1091 N N . GLY A 1 134 ? -8.703 4.602 -3.795 1 95.19 134 GLY A N 1
ATOM 1092 C CA . GLY A 1 134 ? -9.086 5.984 -4.02 1 95.19 134 GLY A CA 1
ATOM 1093 C C . GLY A 1 134 ? -7.945 6.961 -3.832 1 95.19 134 GLY A C 1
ATOM 1094 O O . GLY A 1 134 ? -6.887 6.598 -3.316 1 95.19 134 GLY A O 1
ATOM 1095 N N . LEU A 1 135 ? -8.195 8.188 -4.227 1 95.19 135 LEU A N 1
ATOM 1096 C CA . LEU A 1 135 ? -7.168 9.227 -4.242 1 95.19 135 LEU A CA 1
ATOM 1097 C C . LEU A 1 135 ? -6.688 9.539 -2.828 1 95.19 135 LEU A C 1
ATOM 1099 O O . LEU A 1 135 ? -5.5 9.781 -2.609 1 95.19 135 LEU A O 1
ATOM 1103 N N . GLN A 1 136 ? -7.621 9.578 -1.837 1 96.31 136 GLN A N 1
ATOM 1104 C CA . GLN A 1 136 ? -7.27 9.914 -0.46 1 96.31 136 GLN A CA 1
ATOM 1105 C C . GLN A 1 136 ? -6.242 8.93 0.1 1 96.31 136 GLN A C 1
ATOM 1107 O O . GLN A 1 136 ? -5.199 9.344 0.61 1 96.31 136 GLN A O 1
ATOM 1112 N N . ALA A 1 137 ? -6.523 7.66 0.009 1 96.81 137 ALA A N 1
ATOM 1113 C CA . ALA A 1 137 ? -5.602 6.656 0.532 1 96.81 137 ALA A CA 1
ATOM 1114 C C . ALA A 1 137 ? -4.293 6.648 -0.254 1 96.81 137 ALA A C 1
ATOM 1116 O O . ALA A 1 137 ? -3.225 6.41 0.31 1 96.81 137 ALA A O 1
ATOM 1117 N N . GLN A 1 138 ? -4.359 6.844 -1.584 1 97.44 138 GLN A N 1
ATOM 1118 C CA . GLN A 1 138 ? -3.148 6.926 -2.395 1 97.44 138 GLN A CA 1
ATOM 1119 C C . GLN A 1 138 ? -2.219 8.023 -1.884 1 97.44 138 GLN A C 1
ATOM 1121 O O . GLN A 1 138 ? -1.011 7.812 -1.759 1 97.44 138 GLN A O 1
ATOM 1126 N N . TRP A 1 139 ? -2.766 9.172 -1.603 1 98.19 139 TRP A N 1
ATOM 1127 C CA . TRP A 1 139 ? -1.979 10.281 -1.077 1 98.19 139 TRP A CA 1
ATOM 1128 C C . TRP A 1 139 ? -1.429 9.953 0.306 1 98.19 139 TRP A C 1
ATOM 1130 O O . TRP A 1 139 ? -0.226 10.086 0.549 1 98.19 139 TRP A O 1
ATOM 1140 N N . LEU A 1 140 ? -2.299 9.539 1.18 1 98.56 140 LEU A N 1
ATOM 1141 C CA . LEU A 1 140 ? -1.945 9.43 2.59 1 98.56 140 LEU A CA 1
ATOM 1142 C C . LEU A 1 140 ? -0.964 8.281 2.816 1 98.56 140 LEU A C 1
ATOM 1144 O O . LEU A 1 140 ? -0.077 8.383 3.668 1 98.56 140 LEU A O 1
ATOM 1148 N N . GLU A 1 141 ? -1.068 7.211 2.082 1 98.25 141 GLU A N 1
ATOM 1149 C CA . GLU A 1 141 ? -0.244 6.027 2.309 1 98.25 141 GLU A CA 1
ATOM 1150 C C . GLU A 1 141 ? 1.045 6.086 1.494 1 98.25 141 GLU A C 1
ATOM 1152 O O . GLU A 1 141 ? 1.949 5.273 1.693 1 98.25 141 GLU A O 1
ATOM 1157 N N . ALA A 1 142 ? 1.179 7.043 0.63 1 97.94 142 ALA A N 1
ATOM 1158 C CA . ALA A 1 142 ? 2.27 7.062 -0.341 1 97.94 142 ALA A CA 1
ATOM 1159 C C . ALA A 1 142 ? 3.619 7.23 0.353 1 97.94 142 ALA A C 1
ATOM 1161 O O . ALA A 1 142 ? 4.648 6.793 -0.163 1 97.94 142 ALA A O 1
ATOM 1162 N N . TRP A 1 143 ? 3.578 7.867 1.548 1 98.44 143 TRP A N 1
ATOM 1163 C CA . TRP A 1 143 ? 4.875 8.219 2.115 1 98.44 143 TRP A CA 1
ATOM 1164 C C . TRP A 1 143 ? 4.824 8.211 3.641 1 98.44 143 TRP A C 1
ATOM 1166 O O . TRP A 1 143 ? 3.881 8.734 4.238 1 98.44 143 TRP A O 1
ATOM 1176 N N . TRP A 1 144 ? 5.648 7.547 4.25 1 98.31 144 TRP A N 1
ATOM 1177 C CA . TRP A 1 144 ? 6.07 7.637 5.645 1 98.31 144 TRP A CA 1
ATOM 1178 C C . TRP A 1 144 ? 7.562 7.918 5.746 1 98.31 144 TRP A C 1
ATOM 1180 O O . TRP A 1 144 ? 8.391 7.043 5.469 1 98.31 144 TRP A O 1
ATOM 1190 N N . PRO A 1 145 ? 7.918 9.125 6.086 1 97.44 145 PRO A N 1
ATOM 1191 C CA . PRO A 1 145 ? 9.336 9.484 6.051 1 97.44 145 PRO A CA 1
ATOM 1192 C C . PRO A 1 145 ? 10.195 8.57 6.918 1 97.44 145 PRO A C 1
ATOM 1194 O O . PRO A 1 145 ? 9.859 8.312 8.07 1 97.44 145 PRO A O 1
ATOM 1197 N N . SER A 1 146 ? 11.328 8.203 6.352 1 94 146 SER A N 1
ATOM 1198 C CA . SER A 1 146 ? 12.242 7.332 7.082 1 94 146 SER A CA 1
ATOM 1199 C C . SER A 1 146 ? 13.18 8.133 7.977 1 94 146 SER A C 1
ATOM 1201 O O . SER A 1 146 ? 13.766 7.594 8.914 1 94 146 SER A O 1
ATOM 1203 N N . SER A 1 147 ? 13.367 9.391 7.68 1 94.5 147 SER A N 1
ATOM 1204 C CA . SER A 1 147 ? 14.227 10.273 8.453 1 94.5 147 SER A CA 1
ATOM 1205 C C . SER A 1 147 ? 13.867 11.734 8.219 1 94.5 147 SER A C 1
ATOM 1207 O O . SER A 1 147 ? 13.016 12.047 7.391 1 94.5 147 SER A O 1
ATOM 1209 N N . ASP A 1 148 ? 14.523 12.633 8.93 1 95.94 148 ASP A N 1
ATOM 1210 C CA . ASP A 1 148 ? 14.312 14.07 8.766 1 95.94 148 ASP A CA 1
ATOM 1211 C C . ASP A 1 148 ? 15.078 14.602 7.555 1 95.94 148 ASP A C 1
ATOM 1213 O O . ASP A 1 148 ? 15.055 15.805 7.281 1 95.94 148 ASP A O 1
ATOM 1217 N N . HIS A 1 149 ? 15.758 13.703 6.824 1 96.94 149 HIS A N 1
ATOM 1218 C CA . HIS A 1 149 ? 16.531 14.078 5.648 1 96.94 149 HIS A CA 1
ATOM 1219 C C . HIS A 1 149 ? 15.992 13.406 4.391 1 96.94 149 HIS A C 1
ATOM 1221 O O . HIS A 1 149 ? 16.75 13.125 3.459 1 96.94 149 HIS A O 1
ATOM 1227 N N . GLU A 1 150 ? 14.797 13 4.453 1 97.5 150 GLU A N 1
ATOM 1228 C CA . GLU A 1 150 ? 14.078 12.469 3.305 1 97.5 150 GLU A CA 1
ATOM 1229 C C . GLU A 1 150 ? 12.891 13.352 2.934 1 97.5 150 GLU A C 1
ATOM 1231 O O . GLU A 1 150 ? 12.109 13.742 3.801 1 97.5 150 GLU A O 1
ATOM 1236 N N . PHE A 1 151 ? 12.773 13.633 1.654 1 98.69 151 PHE A N 1
ATOM 1237 C CA . PHE A 1 151 ? 11.703 14.5 1.165 1 98.69 151 PHE A CA 1
ATOM 1238 C C . PHE A 1 151 ? 10.898 13.805 0.079 1 98.69 151 PHE A C 1
ATOM 1240 O O . PHE A 1 151 ? 11.438 13.023 -0.702 1 98.69 151 PHE A O 1
ATOM 1247 N N . ALA A 1 152 ? 9.648 14.07 0.067 1 98.81 152 ALA A N 1
ATOM 1248 C CA . ALA A 1 152 ? 8.781 13.508 -0.967 1 98.81 152 ALA A CA 1
ATOM 1249 C C . ALA A 1 152 ? 8.18 14.609 -1.831 1 98.81 152 ALA A C 1
ATOM 1251 O O . ALA A 1 152 ? 7.676 15.609 -1.312 1 98.81 152 ALA A O 1
ATOM 1252 N N . PHE A 1 153 ? 8.344 14.516 -3.066 1 98.94 153 PHE A N 1
ATOM 1253 C CA . PHE A 1 153 ? 7.617 15.32 -4.039 1 98.94 153 PHE A CA 1
ATOM 1254 C C . PHE A 1 153 ? 6.484 14.516 -4.668 1 98.94 153 PHE A C 1
ATOM 1256 O O . PHE A 1 153 ? 6.73 13.547 -5.391 1 98.94 153 PHE A O 1
ATOM 1263 N N . VAL A 1 154 ? 5.262 14.852 -4.418 1 98.88 154 VAL A N 1
ATOM 1264 C CA . VAL A 1 154 ? 4.117 14.055 -4.828 1 98.88 154 VAL A CA 1
ATOM 1265 C C . VAL A 1 154 ? 3.5 14.641 -6.094 1 98.88 154 VAL A C 1
ATOM 1267 O O . VAL A 1 154 ? 3.217 15.836 -6.156 1 98.88 154 VAL A O 1
ATOM 1270 N N . VAL A 1 155 ? 3.287 13.805 -7.098 1 98.75 155 VAL A N 1
ATOM 1271 C CA . VAL A 1 155 ? 2.656 14.203 -8.352 1 98.75 155 VAL A CA 1
ATOM 1272 C C . VAL A 1 155 ? 1.545 13.219 -8.703 1 98.75 155 VAL A C 1
ATOM 1274 O O . VAL A 1 155 ? 1.679 12.008 -8.484 1 98.75 155 VAL A O 1
ATOM 1277 N N . GLU A 1 156 ? 0.395 13.711 -9.148 1 98 156 GLU A N 1
ATOM 1278 C CA . GLU A 1 156 ? -0.636 12.883 -9.766 1 98 156 GLU A CA 1
ATOM 1279 C C . GLU A 1 156 ? -0.356 12.672 -11.25 1 98 156 GLU A C 1
ATOM 1281 O O . GLU A 1 156 ? 0.399 13.43 -11.859 1 98 156 GLU A O 1
ATOM 1286 N N . ASP A 1 157 ? -0.926 11.688 -11.844 1 97.62 157 ASP A N 1
ATOM 1287 C CA . ASP A 1 157 ? -0.559 11.227 -13.18 1 97.62 157 ASP A CA 1
ATOM 1288 C C . ASP A 1 157 ? -0.961 12.25 -14.242 1 97.62 157 ASP A C 1
ATOM 1290 O O . ASP A 1 157 ? -0.478 12.203 -15.375 1 97.62 157 ASP A O 1
ATOM 1294 N N . ASP A 1 158 ? -1.825 13.219 -13.93 1 97.38 158 ASP A N 1
ATOM 1295 C CA . ASP A 1 158 ? -2.219 14.188 -14.953 1 97.38 158 ASP A CA 1
ATOM 1296 C C . ASP A 1 158 ? -1.371 15.453 -14.859 1 97.38 158 ASP A C 1
ATOM 1298 O O . ASP A 1 158 ? -1.714 16.484 -15.453 1 97.38 158 ASP A O 1
ATOM 1302 N N . LEU A 1 159 ? -0.262 15.406 -14.133 1 98.44 159 LEU A N 1
ATOM 1303 C CA . LEU A 1 159 ? 0.629 16.562 -14.016 1 98.44 159 LEU A CA 1
ATOM 1304 C C . LEU A 1 159 ? 1.769 16.469 -15.031 1 98.44 159 LEU A C 1
ATOM 1306 O O . LEU A 1 159 ? 2.107 15.375 -15.492 1 98.44 159 LEU A O 1
ATOM 1310 N N . GLU A 1 160 ? 2.26 17.562 -15.43 1 98.44 160 GLU A N 1
ATOM 1311 C CA . GLU A 1 160 ? 3.496 17.781 -16.172 1 98.44 160 GLU A CA 1
ATOM 1312 C C . GLU A 1 160 ? 4.438 18.719 -15.43 1 98.44 160 GLU A C 1
ATOM 1314 O O . GLU A 1 160 ? 4.016 19.781 -14.961 1 98.44 160 GLU A O 1
ATOM 1319 N N . VAL A 1 161 ? 5.723 18.328 -15.297 1 98.62 161 VAL A N 1
ATOM 1320 C CA . VAL A 1 161 ? 6.645 19.172 -14.531 1 98.62 161 VAL A CA 1
ATOM 1321 C C . VAL A 1 161 ? 7.676 19.797 -15.461 1 98.62 161 VAL A C 1
ATOM 1323 O O . VAL A 1 161 ? 7.977 19.25 -16.531 1 98.62 161 VAL A O 1
ATOM 1326 N N . SER A 1 162 ? 8.18 20.938 -15.039 1 97.44 162 SER A N 1
ATOM 1327 C CA . SER A 1 162 ? 9.266 21.609 -15.734 1 97.44 162 SER A CA 1
ATOM 1328 C C . SER A 1 162 ? 10.578 20.859 -15.586 1 97.44 162 SER A C 1
ATOM 1330 O O . SER A 1 162 ? 10.844 20.25 -14.547 1 97.44 162 SER A O 1
ATOM 1332 N N . PRO A 1 163 ? 11.453 20.922 -16.609 1 96.81 163 PRO A N 1
ATOM 1333 C CA . PRO A 1 163 ? 12.789 20.344 -16.453 1 96.81 163 PRO A CA 1
ATOM 1334 C C . PRO A 1 163 ? 13.586 20.984 -15.328 1 96.81 163 PRO A C 1
ATOM 1336 O O . PRO A 1 163 ? 14.602 20.438 -14.898 1 96.81 163 PRO A O 1
ATOM 1339 N N . LEU A 1 164 ? 13.078 22.094 -14.805 1 96.19 164 LEU A N 1
ATOM 1340 C CA . LEU A 1 164 ? 13.805 22.859 -13.805 1 96.19 164 LEU A CA 1
ATOM 1341 C C . LEU A 1 164 ? 13.312 22.531 -12.398 1 96.19 164 LEU A C 1
ATOM 1343 O O . LEU A 1 164 ? 13.906 22.969 -11.406 1 96.19 164 LEU A O 1
ATOM 1347 N N . TYR A 1 165 ? 12.289 21.766 -12.242 1 97.94 165 TYR A N 1
ATOM 1348 C CA . TYR A 1 165 ? 11.578 21.656 -10.969 1 97.94 165 TYR A CA 1
ATOM 1349 C C . TYR A 1 165 ? 12.492 21.109 -9.883 1 97.94 165 TYR A C 1
ATOM 1351 O O . TYR A 1 165 ? 12.484 21.594 -8.75 1 97.94 165 TYR A O 1
ATOM 1359 N N . TYR A 1 166 ? 13.328 20.094 -10.258 1 98.19 166 TYR A N 1
ATOM 1360 C CA . TYR A 1 166 ? 14.148 19.469 -9.234 1 98.19 166 TYR A CA 1
ATOM 1361 C C . TYR A 1 166 ? 15.219 20.406 -8.719 1 98.19 166 TYR A C 1
ATOM 1363 O O . TYR A 1 166 ? 15.43 20.531 -7.512 1 98.19 166 TYR A O 1
ATOM 1371 N N . LYS A 1 167 ? 15.953 21.016 -9.656 1 96.19 167 LYS A N 1
ATOM 1372 C CA . LYS A 1 167 ? 16.984 21.969 -9.242 1 96.19 167 LYS A CA 1
ATOM 1373 C C . LYS A 1 167 ? 16.391 23.062 -8.352 1 96.19 167 LYS A C 1
ATOM 1375 O O . LYS A 1 167 ? 17.031 23.484 -7.383 1 96.19 167 LYS A O 1
ATOM 1380 N N . PHE A 1 168 ? 15.25 23.5 -8.727 1 96.75 168 PHE A N 1
ATOM 1381 C CA . PHE A 1 168 ? 14.562 24.516 -7.934 1 96.75 168 PHE A CA 1
ATOM 1382 C C . PHE A 1 168 ? 14.266 24 -6.531 1 96.75 168 PHE A C 1
ATOM 1384 O O . PHE A 1 168 ? 14.547 24.672 -5.539 1 96.75 168 PHE A O 1
ATOM 1391 N N . LEU A 1 169 ? 13.68 22.812 -6.383 1 98.25 169 LEU A N 1
ATOM 1392 C CA . LEU A 1 169 ? 13.32 22.234 -5.09 1 98.25 169 LEU A CA 1
ATOM 1393 C C . LEU A 1 169 ? 14.562 21.953 -4.254 1 98.25 169 LEU A C 1
ATOM 1395 O O . LEU A 1 169 ? 14.539 22.125 -3.031 1 98.25 169 LEU A O 1
ATOM 1399 N N . LYS A 1 170 ? 15.617 21.5 -4.938 1 97.62 170 LYS A N 1
ATOM 1400 C CA . LYS A 1 170 ? 16.859 21.281 -4.215 1 97.62 170 LYS A CA 1
ATOM 1401 C C . LYS A 1 170 ? 17.359 22.562 -3.561 1 97.62 170 LYS A C 1
ATOM 1403 O O . LYS A 1 170 ? 17.719 22.578 -2.385 1 97.62 170 LYS A O 1
ATOM 1408 N N . ASN A 1 171 ? 17.328 23.625 -4.355 1 96.31 171 ASN A N 1
ATOM 1409 C CA . ASN A 1 171 ? 17.719 24.922 -3.822 1 96.31 171 ASN A CA 1
ATOM 1410 C C . ASN A 1 171 ? 16.812 25.344 -2.672 1 96.31 171 ASN A C 1
ATOM 1412 O O . ASN A 1 171 ? 17.297 25.906 -1.681 1 96.31 171 ASN A O 1
ATOM 1416 N N . L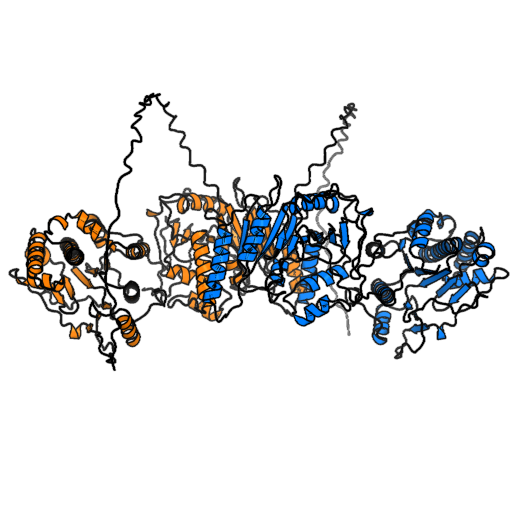EU A 1 172 ? 15.602 25.141 -2.836 1 97.81 172 LEU A N 1
ATOM 1417 C CA . LEU A 1 172 ? 14.625 25.5 -1.812 1 97.81 172 LEU A CA 1
ATOM 1418 C C . LEU A 1 172 ? 14.891 24.734 -0.521 1 97.81 172 LEU A C 1
ATOM 1420 O O . LEU A 1 172 ? 14.875 25.312 0.566 1 97.81 172 LEU A O 1
ATOM 1424 N N . ILE A 1 173 ? 15.141 23.453 -0.57 1 98.25 173 ILE A N 1
ATOM 1425 C CA . ILE A 1 173 ? 15.398 22.609 0.589 1 98.25 173 ILE A CA 1
ATOM 1426 C C . ILE A 1 173 ? 16.672 23.094 1.304 1 98.25 173 ILE A C 1
ATOM 1428 O O . ILE A 1 173 ? 16.672 23.234 2.527 1 98.25 173 ILE A O 1
ATOM 1432 N N . LEU A 1 174 ? 17.672 23.391 0.553 1 97.12 174 LEU A N 1
ATOM 1433 C CA . LEU A 1 174 ? 18.938 23.828 1.134 1 97.12 174 LEU A CA 1
ATOM 1434 C C . LEU A 1 174 ? 18.766 25.172 1.858 1 97.12 174 LEU A C 1
ATOM 1436 O O . LEU A 1 174 ? 19.312 25.359 2.945 1 97.12 174 LEU A O 1
ATOM 1440 N N . ASN A 1 175 ? 17.922 26 1.334 1 96.81 175 ASN A N 1
ATOM 1441 C CA . ASN A 1 175 ? 17.812 27.359 1.85 1 96.81 175 ASN A CA 1
ATOM 1442 C C . ASN A 1 175 ? 16.766 27.453 2.961 1 96.81 175 ASN A C 1
ATOM 1444 O O . ASN A 1 175 ? 16.922 28.25 3.893 1 96.81 175 ASN A O 1
ATOM 1448 N N . TYR A 1 176 ? 15.727 26.688 2.896 1 98 176 TYR A N 1
ATOM 1449 C CA . TYR A 1 176 ? 14.602 26.938 3.797 1 98 176 TYR A CA 1
ATOM 1450 C C . TYR A 1 176 ? 14.406 25.766 4.758 1 98 176 TYR A C 1
ATOM 1452 O O . TYR A 1 176 ? 13.578 25.844 5.672 1 98 176 TYR A O 1
ATOM 1460 N N . TYR A 1 177 ? 15.094 24.703 4.574 1 97.88 177 TYR A N 1
ATOM 1461 C CA . TYR A 1 177 ? 15.016 23.578 5.504 1 97.88 177 TYR A CA 1
ATOM 1462 C C . TYR A 1 177 ? 16.312 23.422 6.281 1 97.88 177 TYR A C 1
ATOM 1464 O O . TYR A 1 177 ? 16.297 23.297 7.508 1 97.88 177 TYR A O 1
ATOM 1472 N N . TYR A 1 178 ? 17.469 23.484 5.605 1 97 178 TYR A N 1
ATOM 1473 C CA . TYR A 1 178 ? 18.75 23.172 6.246 1 97 178 TYR A CA 1
ATOM 1474 C C . TYR A 1 178 ? 19.422 24.438 6.766 1 97 178 TYR A C 1
ATOM 1476 O O . TYR A 1 178 ? 20.203 24.391 7.719 1 97 178 TYR A O 1
ATOM 1484 N N . ASN A 1 179 ? 19.156 25.547 6.074 1 95.88 179 ASN A N 1
ATOM 1485 C CA . ASN A 1 179 ? 19.703 26.812 6.566 1 95.88 179 ASN A CA 1
ATOM 1486 C C . ASN A 1 179 ? 19.016 27.25 7.855 1 95.88 179 ASN A C 1
ATOM 1488 O O . ASN A 1 179 ? 17.875 27.688 7.836 1 95.88 179 ASN A O 1
ATOM 1492 N N . ALA A 1 180 ? 19.656 27.266 8.875 1 92.81 180 ALA A N 1
ATOM 1493 C CA . ALA A 1 180 ? 19.109 27.5 10.203 1 92.81 180 ALA A CA 1
ATOM 1494 C C . ALA A 1 180 ? 18.484 28.891 10.305 1 92.81 180 ALA A C 1
ATOM 1496 O O . ALA A 1 180 ? 17.484 29.078 11 1 92.81 180 ALA A O 1
ATOM 1497 N N . SER A 1 181 ? 19.062 29.828 9.625 1 93.25 181 SER A N 1
ATOM 1498 C CA . SER A 1 181 ? 18.578 31.203 9.695 1 93.25 181 SER A CA 1
ATOM 1499 C C . SER A 1 181 ? 17.312 31.391 8.867 1 93.25 181 SER A C 1
ATOM 1501 O O . SER A 1 181 ? 16.562 32.344 9.078 1 93.25 181 SER A O 1
ATOM 1503 N N . ASN A 1 182 ? 17.047 30.453 7.988 1 95 182 ASN A N 1
ATOM 1504 C CA . ASN A 1 182 ? 15.922 30.594 7.066 1 95 182 ASN A CA 1
ATOM 1505 C C . ASN A 1 182 ? 14.945 29.422 7.215 1 95 182 ASN A C 1
ATOM 1507 O O . ASN A 1 182 ? 14.172 29.141 6.293 1 95 182 ASN A O 1
ATOM 1511 N N . SER A 1 183 ? 15.047 28.766 8.273 1 95.94 183 SER A N 1
ATOM 1512 C CA . SER A 1 183 ? 14.164 27.609 8.445 1 95.94 183 SER A CA 1
ATOM 1513 C C . SER A 1 183 ? 13.234 27.797 9.641 1 95.94 183 SER A C 1
ATOM 1515 O O . SER A 1 183 ? 13.586 28.5 10.602 1 95.94 183 SER A O 1
ATOM 1517 N N . ARG A 1 184 ? 12.062 27.281 9.484 1 97.25 184 ARG A N 1
ATOM 1518 C CA . ARG A 1 184 ? 11.086 27.219 10.57 1 97.25 184 ARG A CA 1
ATOM 1519 C C . ARG A 1 184 ? 10.422 25.844 10.625 1 97.25 184 ARG A C 1
ATOM 1521 O O . ARG A 1 184 ? 10.094 25.266 9.586 1 97.25 184 ARG A O 1
ATOM 1528 N N . PRO A 1 185 ? 10.203 25.359 11.836 1 96.88 185 PRO A N 1
ATOM 1529 C CA . PRO A 1 185 ? 9.602 24.031 11.961 1 96.88 185 PRO A CA 1
ATOM 1530 C C . PRO A 1 185 ? 8.148 24 11.484 1 96.88 185 PRO A C 1
ATOM 1532 O O . PRO A 1 185 ? 7.602 22.906 11.25 1 96.88 185 PRO A O 1
ATOM 1535 N N . TYR A 1 186 ? 7.523 25.141 11.32 1 98 186 TYR A N 1
ATOM 1536 C CA . TYR A 1 186 ? 6.109 25.172 10.953 1 98 186 TYR A CA 1
ATOM 1537 C C . TYR A 1 186 ? 5.938 25.422 9.461 1 98 186 TYR A C 1
ATOM 1539 O O . TYR A 1 186 ? 4.859 25.812 9.016 1 98 186 TYR A O 1
ATOM 1547 N N . ILE A 1 187 ? 6.961 25.234 8.688 1 98.75 187 ILE A N 1
ATOM 1548 C CA . ILE A 1 187 ? 6.887 25.156 7.234 1 98.75 187 ILE A CA 1
ATOM 1549 C C . ILE A 1 187 ? 6.844 23.688 6.801 1 98.75 187 ILE A C 1
ATOM 1551 O O . ILE A 1 187 ? 7.719 22.906 7.168 1 98.75 187 ILE A O 1
ATOM 1555 N N . TYR A 1 188 ? 5.832 23.344 6.043 1 98.81 188 TYR A N 1
ATOM 1556 C CA . TYR A 1 188 ? 5.625 21.922 5.836 1 98.81 188 TYR A CA 1
ATOM 1557 C C . TYR A 1 188 ? 6.023 21.516 4.422 1 98.81 188 TYR A C 1
ATOM 1559 O O . TYR A 1 188 ? 5.965 20.328 4.07 1 98.81 188 TYR A O 1
ATOM 1567 N N . GLY A 1 189 ? 6.398 22.469 3.57 1 98.75 189 GLY A N 1
ATOM 1568 C CA . GLY A 1 189 ? 6.805 22.109 2.219 1 98.75 189 GLY A CA 1
ATOM 1569 C C . GLY A 1 189 ? 6.684 23.25 1.236 1 98.75 189 GLY A C 1
ATOM 1570 O O . GLY A 1 189 ? 6.902 24.406 1.597 1 98.75 189 GLY A O 1
ATOM 1571 N N . ALA A 1 190 ? 6.488 22.859 -0.089 1 98.81 190 ALA A N 1
ATOM 1572 C CA . ALA A 1 190 ? 6.371 23.844 -1.156 1 98.81 190 ALA A CA 1
ATOM 1573 C C . ALA A 1 190 ? 5.488 23.328 -2.289 1 98.81 190 ALA A C 1
ATOM 1575 O O . ALA A 1 190 ? 5.547 22.141 -2.639 1 98.81 190 ALA A O 1
ATOM 1576 N N . SER A 1 191 ? 4.719 24.172 -2.809 1 98.5 191 SER A N 1
ATOM 1577 C CA . SER A 1 191 ? 3.887 23.859 -3.965 1 98.5 191 SER A CA 1
ATOM 1578 C C . SER A 1 191 ? 4.43 24.5 -5.23 1 98.5 191 SER A C 1
ATOM 1580 O O . SER A 1 191 ? 4.805 25.672 -5.223 1 98.5 191 SER A O 1
ATOM 1582 N N . LEU A 1 192 ? 4.434 23.75 -6.324 1 98.25 192 LEU A N 1
ATOM 1583 C CA . LEU A 1 192 ? 5.031 24.25 -7.559 1 98.25 192 LEU A CA 1
ATOM 1584 C C . LEU A 1 192 ? 3.955 24.703 -8.539 1 98.25 192 LEU A C 1
ATOM 1586 O O . LEU A 1 192 ? 4.266 25.266 -9.594 1 98.25 192 LEU A O 1
ATOM 1590 N N . GLN A 1 193 ? 2.715 24.469 -8.242 1 97.69 193 GLN A N 1
ATOM 1591 C CA . GLN A 1 193 ? 1.625 24.953 -9.078 1 97.69 193 GLN A CA 1
ATOM 1592 C C . GLN A 1 193 ? 1.513 26.469 -9 1 97.69 193 GLN A C 1
ATOM 1594 O O . GLN A 1 193 ? 2.043 27.094 -8.078 1 97.69 193 GLN A O 1
ATOM 1599 N N . ARG A 1 194 ? 0.813 27.062 -9.891 1 95.31 194 ARG A N 1
ATOM 1600 C CA . ARG A 1 194 ? 0.549 28.5 -9.805 1 95.31 194 ARG A CA 1
ATOM 1601 C C . ARG A 1 194 ? -0.417 28.812 -8.672 1 95.31 194 ARG A C 1
ATOM 1603 O O . ARG A 1 194 ? -1.35 28.047 -8.414 1 95.31 194 ARG A O 1
ATOM 1610 N N . PRO A 1 195 ? -0.176 29.922 -7.953 1 94.38 195 PRO A N 1
ATOM 1611 C CA . PRO A 1 195 ? -1.143 30.312 -6.926 1 94.38 195 PRO A CA 1
ATOM 1612 C C . PRO A 1 195 ? -2.428 30.891 -7.516 1 94.38 195 PRO A C 1
ATOM 1614 O O . PRO A 1 195 ? -2.381 31.844 -8.297 1 94.38 195 PRO A O 1
ATOM 1617 N N . ARG A 1 196 ? -3.553 30.312 -7.191 1 91.81 196 ARG A N 1
ATOM 1618 C CA . ARG A 1 196 ? -4.77 30.828 -7.809 1 91.81 196 ARG A CA 1
ATOM 1619 C C . ARG A 1 196 ? -5.961 30.672 -6.867 1 91.81 196 ARG A C 1
ATOM 1621 O O . ARG A 1 196 ? -7.012 31.281 -7.09 1 91.81 196 ARG A O 1
ATOM 1628 N N . PHE A 1 197 ? -5.82 29.984 -5.812 1 94.75 197 PHE A N 1
ATOM 1629 C CA . PHE A 1 197 ? -7 29.594 -5.055 1 94.75 197 PHE A CA 1
ATOM 1630 C C . PHE A 1 197 ? -6.969 30.188 -3.65 1 94.75 197 PHE A C 1
ATOM 1632 O O . PHE A 1 197 ? -5.93 30.172 -2.988 1 94.75 197 PHE A O 1
ATOM 1639 N N . VAL A 1 198 ? -8 30.844 -3.24 1 97.31 198 VAL A N 1
ATOM 1640 C CA . VAL A 1 198 ? -8.242 31.266 -1.866 1 97.31 198 VAL A CA 1
ATOM 1641 C C . VAL A 1 198 ? -9.414 30.484 -1.279 1 97.31 198 VAL A C 1
ATOM 1643 O O . VAL A 1 198 ? -10.57 30.719 -1.634 1 97.31 198 VAL A O 1
ATOM 1646 N N . PRO A 1 199 ? -9.203 29.609 -0.333 1 97.12 199 PRO A N 1
ATOM 1647 C CA . PRO A 1 199 ? -10.234 28.672 0.126 1 97.12 199 PRO A CA 1
ATOM 1648 C C . PRO A 1 199 ? -11.211 29.312 1.114 1 97.12 199 PRO A C 1
ATOM 1650 O O . PRO A 1 199 ? -12.312 28.797 1.306 1 97.12 199 PRO A O 1
ATOM 1653 N N . GLY A 1 200 ? -10.773 30.359 1.856 1 97.31 200 GLY A N 1
ATOM 1654 C CA . GLY A 1 200 ? -11.695 31.047 2.738 1 97.31 200 GLY A CA 1
ATOM 1655 C C . GLY A 1 200 ? -12.797 31.781 1.993 1 97.31 200 GLY A C 1
ATOM 1656 O O . GLY A 1 200 ? -12.523 32.594 1.102 1 97.31 200 GLY A O 1
ATOM 1657 N N . LYS A 1 201 ? -13.992 31.453 2.367 1 96.38 201 LYS A N 1
ATOM 1658 C CA . LYS A 1 201 ? -15.109 32.156 1.736 1 96.38 201 LYS A CA 1
ATOM 1659 C C . LYS A 1 201 ? -15.039 33.656 1.999 1 96.38 201 LYS A C 1
ATOM 1661 O O . LYS A 1 201 ? -14.805 34.094 3.133 1 96.38 201 LYS A O 1
ATOM 1666 N N . HIS A 1 202 ? -15.117 34.438 0.954 1 94.19 202 HIS A N 1
ATOM 1667 C CA . HIS A 1 202 ? -15.047 35.875 1.011 1 94.19 202 HIS A CA 1
ATOM 1668 C C . HIS A 1 202 ? -13.625 36.344 1.325 1 94.19 202 HIS A C 1
ATOM 1670 O O . HIS A 1 202 ? -13.438 37.406 1.91 1 94.19 202 HIS A O 1
ATOM 1676 N N . GLY A 1 203 ? -12.672 35.531 1.105 1 94.88 203 GLY A N 1
ATOM 1677 C CA . GLY A 1 203 ? -11.281 35.906 1.276 1 94.88 203 GLY A CA 1
ATOM 1678 C C . GLY A 1 203 ? -10.828 36.969 0.286 1 94.88 203 GLY A C 1
ATOM 1679 O O . GLY A 1 203 ? -11.555 37.312 -0.652 1 94.88 203 GLY A O 1
ATOM 1680 N N . ASN A 1 204 ? -9.672 37.469 0.447 1 94.88 204 ASN A N 1
ATOM 1681 C CA . ASN A 1 204 ? -9.094 38.469 -0.438 1 94.88 204 ASN A CA 1
ATOM 1682 C C . ASN A 1 204 ? -8.727 37.875 -1.795 1 94.88 204 ASN A C 1
ATOM 1684 O O . ASN A 1 204 ? -8.516 36.688 -1.914 1 94.88 204 ASN A O 1
ATOM 1688 N N . LYS A 1 205 ? -8.711 38.75 -2.762 1 93.75 205 LYS A N 1
ATOM 1689 C CA . LYS A 1 205 ? -8.188 38.281 -4.051 1 93.75 205 LYS A CA 1
ATOM 1690 C C . LYS A 1 205 ? -6.691 38 -3.957 1 93.75 205 LYS A C 1
ATOM 1692 O O . LYS A 1 205 ? -5.957 38.688 -3.244 1 93.75 205 LYS A O 1
ATOM 1697 N N . LEU A 1 206 ? -6.359 37 -4.609 1 94.25 206 LEU A N 1
ATOM 1698 C CA . LEU A 1 206 ? -4.941 36.656 -4.625 1 94.25 206 LEU A CA 1
ATOM 1699 C C . LEU A 1 206 ? -4.152 37.594 -5.512 1 94.25 206 LEU A C 1
ATOM 1701 O O . LEU A 1 206 ? -4.043 37.375 -6.723 1 94.25 206 LEU A O 1
ATOM 1705 N N . LYS A 1 207 ? -3.641 38.625 -4.945 1 91.19 207 LYS A N 1
ATOM 1706 C CA . LYS A 1 207 ? -2.842 39.625 -5.637 1 91.19 207 LYS A CA 1
ATOM 1707 C C . LYS A 1 207 ? -1.443 39.75 -5.031 1 91.19 207 LYS A C 1
ATOM 1709 O O . LYS A 1 207 ? -1.298 39.938 -3.822 1 91.19 207 LYS A O 1
ATOM 1714 N N . LEU A 1 208 ? -0.526 39.5 -5.812 1 91.56 208 LEU A N 1
ATOM 1715 C CA . LEU A 1 208 ? 0.873 39.562 -5.402 1 91.56 208 LEU A CA 1
ATOM 1716 C C . LEU A 1 208 ? 1.62 40.625 -6.227 1 91.56 208 LEU A C 1
ATOM 1718 O O . LEU A 1 208 ? 1.273 40.875 -7.383 1 91.56 208 LEU A O 1
ATOM 1722 N N . ASP A 1 209 ? 2.592 41.156 -5.594 1 90.31 209 ASP A N 1
ATOM 1723 C CA . ASP A 1 209 ? 3.477 42.062 -6.324 1 90.31 209 ASP A CA 1
ATOM 1724 C C . ASP A 1 209 ? 4.281 41.312 -7.379 1 90.31 209 ASP A C 1
ATOM 1726 O O . ASP A 1 209 ? 4.703 40.188 -7.148 1 90.31 209 ASP A O 1
ATOM 1730 N N . ASP A 1 210 ? 4.582 41.938 -8.445 1 87.19 210 ASP A N 1
ATOM 1731 C CA . ASP A 1 210 ? 5.273 41.312 -9.562 1 87.19 210 ASP A CA 1
ATOM 1732 C C . ASP A 1 210 ? 6.676 40.875 -9.164 1 87.19 210 ASP A C 1
ATOM 1734 O O . ASP A 1 210 ? 7.266 40 -9.812 1 87.19 210 ASP A O 1
ATOM 1738 N N . ARG A 1 211 ? 7.195 41.469 -8.164 1 87.88 211 ARG A N 1
ATOM 1739 C CA . ARG A 1 211 ? 8.555 41.125 -7.758 1 87.88 211 ARG A CA 1
ATOM 1740 C C . ARG A 1 211 ? 8.562 39.938 -6.777 1 87.88 211 ARG A C 1
ATOM 1742 O O . ARG A 1 211 ? 9.609 39.375 -6.508 1 87.88 211 ARG A O 1
ATOM 1749 N N . THR A 1 212 ? 7.371 39.594 -6.262 1 89.19 212 THR A N 1
ATOM 1750 C CA . THR A 1 212 ? 7.27 38.5 -5.328 1 89.19 212 THR A CA 1
ATOM 1751 C C . THR A 1 212 ? 7.41 37.156 -6.055 1 89.19 212 THR A C 1
ATOM 1753 O O . THR A 1 212 ? 6.598 36.812 -6.918 1 89.19 212 THR A O 1
ATOM 1756 N N . ARG A 1 213 ? 8.461 36.438 -5.742 1 92.19 213 ARG A N 1
ATOM 1757 C CA . ARG A 1 213 ? 8.68 35.156 -6.391 1 92.19 213 ARG A CA 1
ATOM 1758 C C . ARG A 1 213 ? 8.305 34 -5.469 1 92.19 213 ARG A C 1
ATOM 1760 O O . ARG A 1 213 ? 7.852 32.938 -5.93 1 92.19 213 ARG A O 1
ATOM 1767 N N . LEU A 1 214 ? 8.555 34.25 -4.191 1 96.25 214 LEU A N 1
ATOM 1768 C CA . LEU A 1 214 ? 8.227 33.25 -3.162 1 96.25 214 LEU A CA 1
ATOM 1769 C C . LEU A 1 214 ? 7.395 33.906 -2.053 1 96.25 214 LEU A C 1
ATOM 1771 O O . LEU A 1 214 ? 7.586 35.062 -1.73 1 96.25 214 LEU A O 1
ATOM 1775 N N . PHE A 1 215 ? 6.531 33.219 -1.534 1 97.56 215 PHE A N 1
ATOM 1776 C CA . PHE A 1 215 ? 5.766 33.656 -0.369 1 97.56 215 PHE A CA 1
ATOM 1777 C C . PHE A 1 215 ? 5.246 32.438 0.405 1 97.56 215 PHE A C 1
ATOM 1779 O O . PHE A 1 215 ? 5.301 31.312 -0.086 1 97.56 215 PHE A O 1
ATOM 1786 N N . LEU A 1 216 ? 4.871 32.656 1.591 1 98.31 216 LEU A N 1
ATOM 1787 C CA . LEU A 1 216 ? 4.312 31.594 2.418 1 98.31 216 LEU A CA 1
ATOM 1788 C C . LEU A 1 216 ? 2.791 31.688 2.465 1 98.31 216 LEU A C 1
ATOM 1790 O O . LEU A 1 216 ? 2.232 32.781 2.496 1 98.31 216 LEU A O 1
ATOM 1794 N N . TYR A 1 217 ? 2.184 30.594 2.344 1 98.62 217 TYR A N 1
ATOM 1795 C CA . TYR A 1 217 ? 0.731 30.469 2.301 1 98.62 217 TYR A CA 1
ATOM 1796 C C . TYR A 1 217 ? 0.272 29.203 3.031 1 98.62 217 TYR A C 1
ATOM 1798 O O . TYR A 1 217 ? 0.912 28.156 2.934 1 98.62 217 TYR A O 1
ATOM 1806 N N . GLN A 1 218 ? -0.774 29.281 3.787 1 98.5 218 GLN A N 1
ATOM 1807 C CA . GLN A 1 218 ? -1.188 28.141 4.59 1 98.5 218 GLN A CA 1
ATOM 1808 C C . GLN A 1 218 ? -1.723 27.016 3.709 1 98.5 218 GLN A C 1
ATOM 1810 O O . GLN A 1 218 ? -1.66 25.844 4.082 1 98.5 218 GLN A O 1
ATOM 1815 N N . LEU A 1 219 ? -2.238 27.359 2.559 1 98.5 219 LEU A N 1
ATOM 1816 C CA . LEU A 1 219 ? -2.947 26.391 1.717 1 98.5 219 LEU A CA 1
ATOM 1817 C C . LEU A 1 219 ? -1.973 25.422 1.057 1 98.5 219 LEU A C 1
ATOM 1819 O O . LEU A 1 219 ? -0.911 25.844 0.58 1 98.5 219 LEU A O 1
ATOM 1823 N N . VAL A 1 220 ? -2.303 24.156 1.075 1 98.19 220 VAL A N 1
ATOM 1824 C CA . VAL A 1 220 ? -1.55 23.141 0.351 1 98.19 220 VAL A CA 1
ATOM 1825 C C . VAL A 1 220 ? -1.913 23.172 -1.132 1 98.19 220 VAL A C 1
ATOM 1827 O O . VAL A 1 220 ? -3.08 23.375 -1.486 1 98.19 220 VAL A O 1
ATOM 1830 N N . GLY A 1 221 ? -0.924 23.141 -1.991 1 96.88 221 GLY A N 1
ATOM 1831 C CA . GLY A 1 221 ? -1.115 22.953 -3.42 1 96.88 221 GLY A CA 1
ATOM 1832 C C . GLY A 1 221 ? -0.805 21.547 -3.887 1 96.88 221 GLY A C 1
ATOM 1833 O O . GLY A 1 221 ? 0.363 21.172 -3.998 1 96.88 221 GLY A O 1
ATOM 1834 N N . THR A 1 222 ? -1.81 20.828 -4.34 1 95.25 222 THR A N 1
ATOM 1835 C CA . THR A 1 222 ? -1.668 19.391 -4.551 1 95.25 222 THR A CA 1
ATOM 1836 C C . THR A 1 222 ? -1.098 19.109 -5.938 1 95.25 222 THR A C 1
ATOM 1838 O O . THR A 1 222 ? -0.724 17.969 -6.234 1 95.25 222 THR A O 1
ATOM 1841 N N . TRP A 1 223 ? -1.056 20.141 -6.863 1 97.44 223 TRP A N 1
ATOM 1842 C CA . TRP A 1 223 ? -0.51 19.938 -8.203 1 97.44 223 TRP A CA 1
ATOM 1843 C C . TRP A 1 223 ? 1.005 20.125 -8.203 1 97.44 223 TRP A C 1
ATOM 1845 O O . TRP A 1 223 ? 1.527 21.047 -8.836 1 97.44 223 TRP A O 1
ATOM 1855 N N . GLY A 1 224 ? 1.669 19.172 -7.574 1 98.5 224 GLY A N 1
ATOM 1856 C CA . GLY A 1 224 ? 3.107 19.25 -7.379 1 98.5 224 GLY A CA 1
ATOM 1857 C C . GLY A 1 224 ? 3.498 19.766 -6.008 1 98.5 224 GLY A C 1
ATOM 1858 O O . GLY A 1 224 ? 3.83 20.938 -5.855 1 98.5 224 GLY A O 1
ATOM 1859 N N . GLN A 1 225 ? 3.506 18.938 -5.008 1 98.81 225 GLN A N 1
ATOM 1860 C CA . GLN A 1 225 ? 3.717 19.328 -3.615 1 98.81 225 GLN A CA 1
ATOM 1861 C C . GLN A 1 225 ? 4.945 18.625 -3.033 1 98.81 225 GLN A C 1
ATOM 1863 O O . GLN A 1 225 ? 5.027 17.406 -3.037 1 98.81 225 GLN A O 1
ATOM 1868 N N . LEU A 1 226 ? 5.945 19.469 -2.641 1 98.94 226 LEU A N 1
ATOM 1869 C CA . LEU A 1 226 ? 7.043 18.984 -1.812 1 98.94 226 LEU A CA 1
ATOM 1870 C C . LEU A 1 226 ? 6.625 18.891 -0.349 1 98.94 226 LEU A C 1
ATOM 1872 O O . LEU A 1 226 ? 6.039 19.828 0.19 1 98.94 226 LEU A O 1
ATOM 1876 N N . LEU A 1 227 ? 6.902 17.797 0.301 1 98.88 227 LEU A N 1
ATOM 1877 C CA . LEU A 1 227 ? 6.531 17.609 1.697 1 98.88 227 LEU A CA 1
ATOM 1878 C C . LEU A 1 227 ? 7.77 17.438 2.57 1 98.88 227 LEU A C 1
ATOM 1880 O O . LEU A 1 227 ? 8.68 16.688 2.229 1 98.88 227 LEU A O 1
ATOM 1884 N N . PHE A 1 228 ? 7.809 18.188 3.625 1 98.88 228 PHE A N 1
ATOM 1885 C CA . PHE A 1 228 ? 8.836 18 4.641 1 98.88 228 PHE A CA 1
ATOM 1886 C C . PHE A 1 228 ? 8.461 16.875 5.594 1 98.88 228 PHE A C 1
ATOM 1888 O O . PHE A 1 228 ? 7.285 16.672 5.879 1 98.88 228 PHE A O 1
ATOM 1895 N N . PRO A 1 229 ? 9.375 16.172 6.098 1 98.5 229 PRO A N 1
ATOM 1896 C CA . PRO A 1 229 ? 9.125 14.906 6.789 1 98.5 229 PRO A CA 1
ATOM 1897 C C . PRO A 1 229 ? 8.391 15.094 8.117 1 98.5 229 PRO A C 1
ATOM 1899 O O . PRO A 1 229 ? 7.379 14.438 8.367 1 98.5 229 PRO A O 1
ATOM 1902 N N . LYS A 1 230 ? 8.781 16.031 8.969 1 98.12 230 LYS A N 1
ATOM 1903 C CA . LYS A 1 230 ? 8.242 16.125 10.32 1 98.12 230 LYS A CA 1
ATOM 1904 C C . LYS A 1 230 ? 6.785 16.578 10.297 1 98.12 230 LYS A C 1
ATOM 1906 O O . LYS A 1 230 ? 5.926 15.938 10.906 1 98.12 230 LYS A O 1
ATOM 1911 N N . PRO A 1 231 ? 6.488 17.641 9.547 1 98.62 231 PRO A N 1
ATOM 1912 C CA . PRO A 1 231 ? 5.082 18.047 9.508 1 98.62 231 PRO A CA 1
ATOM 1913 C C . PRO A 1 231 ? 4.176 16.969 8.906 1 98.62 231 PRO A C 1
ATOM 1915 O O . PRO A 1 231 ? 3.049 16.781 9.367 1 98.62 231 PRO A O 1
ATOM 1918 N N . TRP A 1 232 ? 4.652 16.266 7.93 1 98.81 232 TRP A N 1
ATOM 1919 C CA . TRP A 1 232 ? 3.824 15.242 7.301 1 98.81 232 TRP A CA 1
ATOM 1920 C C . TRP A 1 232 ? 3.535 14.109 8.281 1 98.81 232 TRP A C 1
ATOM 1922 O O . TRP A 1 232 ? 2.4 13.633 8.367 1 98.81 232 TRP A O 1
ATOM 1932 N N . LYS A 1 233 ? 4.547 13.664 8.906 1 98 233 LYS A N 1
ATOM 1933 C CA . LYS A 1 233 ? 4.359 12.602 9.891 1 98 233 LYS A CA 1
ATOM 1934 C C . LYS A 1 233 ? 3.371 13.023 10.977 1 98 233 LYS A C 1
ATOM 1936 O O . LYS A 1 233 ? 2.535 12.227 11.406 1 98 233 LYS A O 1
ATOM 1941 N N . GLU A 1 234 ? 3.498 14.234 11.461 1 98.19 234 GLU A N 1
ATOM 1942 C CA . GLU A 1 234 ? 2.547 14.766 12.438 1 98.19 234 GLU A CA 1
ATOM 1943 C C . GLU A 1 234 ? 1.122 14.727 11.891 1 98.19 234 GLU A C 1
ATOM 1945 O O . GLU A 1 234 ? 0.183 14.383 12.609 1 98.19 234 GLU A O 1
ATOM 1950 N N . PHE A 1 235 ? 1.015 15.117 10.633 1 98.69 235 PHE A N 1
ATOM 1951 C CA . PHE A 1 235 ? -0.296 15.078 9.992 1 98.69 235 PHE A CA 1
ATOM 1952 C C . PHE A 1 235 ? -0.857 13.664 9.992 1 98.69 235 PHE A C 1
ATOM 1954 O O . PHE A 1 235 ? -2.027 13.453 10.312 1 98.69 235 PHE A O 1
ATOM 1961 N N . ARG A 1 236 ? -0.071 12.742 9.562 1 98.56 236 ARG A N 1
ATOM 1962 C CA . ARG A 1 236 ? -0.527 11.359 9.469 1 98.56 236 ARG A CA 1
ATOM 1963 C C . ARG A 1 236 ? -1.027 10.852 10.812 1 98.56 236 ARG A C 1
ATOM 1965 O O . ARG A 1 236 ? -2.049 10.172 10.891 1 98.56 236 ARG A O 1
ATOM 1972 N N . LEU A 1 237 ? -0.305 11.156 11.836 1 97.94 237 LEU A N 1
ATOM 1973 C CA . LEU A 1 237 ? -0.708 10.75 13.18 1 97.94 237 LEU A CA 1
ATOM 1974 C C . LEU A 1 237 ? -1.983 11.469 13.602 1 97.94 237 LEU A C 1
ATOM 1976 O O . LEU A 1 237 ? -2.871 10.867 14.211 1 97.94 237 LEU A O 1
ATOM 1980 N N . TRP A 1 238 ? -1.997 12.758 13.305 1 98.12 238 TRP A N 1
ATOM 1981 C CA . TRP A 1 238 ? -3.184 13.555 13.594 1 98.12 238 TRP A CA 1
ATOM 1982 C C . TRP A 1 238 ? -4.402 13 12.859 1 98.12 238 TRP A C 1
ATOM 1984 O O . TRP A 1 238 ? -5.48 12.875 13.445 1 98.12 238 TRP A O 1
ATOM 1994 N N . TYR A 1 239 ? -4.246 12.711 11.609 1 98.19 239 TYR A N 1
ATOM 1995 C CA . TYR A 1 239 ? -5.305 12.125 10.789 1 98.19 239 TYR A CA 1
ATOM 1996 C C . TYR A 1 239 ? -5.809 10.828 11.406 1 98.19 239 TYR A C 1
ATOM 1998 O O . TYR A 1 239 ? -7.02 10.609 11.508 1 98.19 239 TYR A O 1
ATOM 2006 N N . ASP A 1 240 ? -4.898 9.961 11.734 1 97.19 240 ASP A N 1
ATOM 2007 C CA . ASP A 1 240 ? -5.23 8.664 12.328 1 97.19 240 ASP A CA 1
ATOM 2008 C C . ASP A 1 240 ? -6.098 8.836 13.57 1 97.19 240 ASP A C 1
ATOM 2010 O O . ASP A 1 240 ? -7.105 8.148 13.734 1 97.19 240 ASP A O 1
ATOM 2014 N N . LYS A 1 241 ? -5.719 9.695 14.391 1 96.94 241 LYS A N 1
ATOM 2015 C CA . LYS A 1 241 ? -6.438 9.938 15.633 1 96.94 241 LYS A CA 1
ATOM 2016 C C . LYS A 1 241 ? -7.852 10.445 15.367 1 96.94 241 LYS A C 1
ATOM 2018 O O . LYS A 1 241 ? -8.82 9.914 15.906 1 96.94 241 LYS A O 1
ATOM 2023 N N . ASN A 1 242 ? -7.934 11.5 14.531 1 97.19 242 ASN A N 1
ATOM 2024 C CA . ASN A 1 242 ? -9.234 12.094 14.266 1 97.19 242 ASN A CA 1
ATOM 2025 C C . ASN A 1 242 ? -10.156 11.125 13.523 1 97.19 242 ASN A C 1
ATOM 2027 O O . ASN A 1 242 ? -11.336 11.016 13.852 1 97.19 242 ASN A O 1
ATOM 2031 N N . LYS A 1 243 ? -9.57 10.422 12.578 1 97 243 LYS A N 1
ATOM 2032 C CA . LYS A 1 243 ? -10.359 9.445 11.836 1 97 243 LYS A CA 1
ATOM 2033 C C . LYS A 1 243 ? -10.867 8.336 12.758 1 97 243 LYS A C 1
ATOM 2035 O O . LYS A 1 243 ? -12.031 7.938 12.68 1 97 243 LYS A O 1
ATOM 2040 N N . ALA A 1 244 ? -10.023 7.773 13.586 1 96.06 244 ALA A N 1
ATOM 2041 C CA . ALA A 1 244 ? -10.367 6.691 14.5 1 96.06 244 ALA A CA 1
ATOM 2042 C C . ALA A 1 244 ? -11.453 7.125 15.484 1 96.06 244 ALA A C 1
ATOM 2044 O O . ALA A 1 244 ? -12.297 6.324 15.883 1 96.06 244 ALA A O 1
ATOM 2045 N N . LYS A 1 245 ? -11.5 8.391 15.828 1 94.75 245 LYS A N 1
ATOM 2046 C CA . LYS A 1 245 ? -12.453 8.906 16.797 1 94.75 245 LYS A CA 1
ATOM 2047 C C . LYS A 1 245 ? -13.703 9.438 16.125 1 94.75 245 LYS A C 1
ATOM 2049 O O . LYS A 1 245 ? -14.602 9.977 16.781 1 94.75 245 LYS A O 1
ATOM 2054 N N . GLY A 1 246 ? -13.734 9.391 14.828 1 94.5 246 GLY A N 1
ATOM 2055 C CA . GLY A 1 246 ? -14.898 9.82 14.078 1 94.5 246 GLY A CA 1
ATOM 2056 C C . GLY A 1 246 ? -15.023 11.328 13.961 1 94.5 246 GLY A C 1
ATOM 2057 O O . GLY A 1 246 ? -16.109 11.852 13.695 1 94.5 246 GLY A O 1
ATOM 2058 N N . ILE A 1 247 ? -13.93 12.07 14.156 1 95.88 247 ILE A N 1
ATOM 2059 C CA . ILE A 1 247 ? -13.922 13.523 14.039 1 95.88 247 ILE A CA 1
ATOM 2060 C C . ILE A 1 247 ? -13.68 13.922 12.586 1 95.88 247 ILE A C 1
ATOM 2062 O O . ILE A 1 247 ? -12.578 13.742 12.062 1 95.88 247 ILE A O 1
ATOM 2066 N N . LYS A 1 248 ? -14.617 14.539 11.938 1 96.5 248 LYS A N 1
ATOM 2067 C CA . LYS A 1 248 ? -14.539 14.93 10.531 1 96.5 248 LYS A CA 1
ATOM 2068 C C . LYS A 1 248 ? -13.789 16.25 10.367 1 96.5 248 LYS A C 1
ATOM 2070 O O . LYS A 1 248 ? -13.719 17.047 11.305 1 96.5 248 LYS A O 1
ATOM 2075 N N . PRO A 1 249 ? -13.266 16.484 9.227 1 97.44 249 PRO A N 1
ATOM 2076 C CA . PRO A 1 249 ? -12.461 17.688 9.008 1 97.44 249 PRO A CA 1
ATOM 2077 C C . PRO A 1 249 ? -13.297 18.906 8.625 1 97.44 249 PRO A C 1
ATOM 2079 O O . PRO A 1 249 ? -12.953 19.625 7.691 1 97.44 249 PRO A O 1
ATOM 2082 N N . TYR A 1 250 ? -14.258 19.172 9.352 1 97.19 250 TYR A N 1
ATOM 2083 C CA . TYR A 1 250 ? -15.109 20.328 9.102 1 97.19 250 TYR A CA 1
ATOM 2084 C C . TYR A 1 250 ? -14.445 21.609 9.602 1 97.19 250 TYR A C 1
ATOM 2086 O O . TYR A 1 250 ? -13.906 21.641 10.711 1 97.19 250 TYR A O 1
ATOM 2094 N N . LEU A 1 251 ? -14.422 22.594 8.828 1 97.81 251 LEU A N 1
ATOM 2095 C CA . LEU A 1 251 ? -13.977 23.953 9.109 1 97.81 251 LEU A CA 1
ATOM 2096 C C . LEU A 1 251 ? -14.898 24.984 8.469 1 97.81 251 LEU A C 1
ATOM 2098 O O . LEU A 1 251 ? -14.75 25.297 7.285 1 97.81 251 LEU A O 1
ATOM 2102 N N . ASP A 1 252 ? -15.781 25.516 9.289 1 97.31 252 ASP A N 1
ATOM 2103 C CA . ASP A 1 252 ? -16.766 26.453 8.758 1 97.31 252 ASP A CA 1
ATOM 2104 C C . ASP A 1 252 ? -16.078 27.641 8.094 1 97.31 252 ASP A C 1
ATOM 2106 O O . ASP A 1 252 ? -15.008 28.062 8.523 1 97.31 252 ASP A O 1
ATOM 2110 N N . GLY A 1 253 ? -16.703 28.156 7.039 1 97.81 253 GLY A N 1
ATOM 2111 C CA . GLY A 1 253 ? -16.172 29.312 6.336 1 97.81 253 GLY A CA 1
ATOM 2112 C C . GLY A 1 253 ? -15.211 28.953 5.227 1 97.81 253 GLY A C 1
ATOM 2113 O O . GLY A 1 253 ? -14.703 29.828 4.523 1 97.81 253 GLY A O 1
ATOM 2114 N N . MET A 1 254 ? -15 27.672 5.016 1 97.81 254 MET A N 1
ATOM 2115 C CA . MET A 1 254 ? -14.062 27.203 3.998 1 97.81 254 MET A CA 1
ATOM 2116 C C . MET A 1 254 ? -14.797 26.562 2.828 1 97.81 254 MET A C 1
ATOM 2118 O O . MET A 1 254 ? -15.727 25.781 3.029 1 97.81 254 MET A O 1
ATOM 2122 N N . VAL A 1 255 ? -14.375 26.844 1.608 1 96.44 255 VAL A N 1
ATOM 2123 C CA . VAL A 1 255 ? -14.922 26.219 0.408 1 96.44 255 VAL A CA 1
ATOM 2124 C C . VAL A 1 255 ? -14.695 24.703 0.458 1 96.44 255 VAL A C 1
ATOM 2126 O O . VAL A 1 255 ? -15.539 23.922 0.003 1 96.44 255 VAL A O 1
ATOM 2129 N N . THR A 1 256 ? -13.656 24.266 0.994 1 94.88 256 THR A N 1
ATOM 2130 C CA . THR A 1 256 ? -13.234 22.859 1.024 1 94.88 256 THR A CA 1
ATOM 2131 C C . THR A 1 256 ? -14.188 22.031 1.883 1 94.88 256 THR A C 1
ATOM 2133 O O . THR A 1 256 ? -14.344 20.828 1.666 1 94.88 256 THR A O 1
ATOM 2136 N N . THR A 1 257 ? -14.766 22.656 2.938 1 96.69 257 THR A N 1
ATOM 2137 C CA . THR A 1 257 ? -15.781 21.969 3.721 1 96.69 257 THR A CA 1
ATOM 2138 C C . THR A 1 257 ? -16.953 21.562 2.84 1 96.69 257 THR A C 1
ATOM 2140 O O . THR A 1 257 ? -17.516 20.484 3.01 1 96.69 257 THR A O 1
ATOM 2143 N N . GLY A 1 258 ? -17.312 22.453 1.92 1 96 258 GLY A N 1
ATOM 2144 C CA . GLY A 1 258 ? -18.344 22.094 0.953 1 96 258 GLY A CA 1
ATOM 2145 C C . GLY A 1 258 ? -17.969 20.891 0.096 1 96 258 GLY A C 1
ATOM 2146 O O . GLY A 1 258 ? -18.797 20.031 -0.175 1 96 258 GLY A O 1
ATOM 2147 N N . TRP A 1 259 ? -16.719 20.891 -0.373 1 94.38 259 TRP A N 1
ATOM 2148 C CA . TRP A 1 259 ? -16.234 19.75 -1.149 1 94.38 259 TRP A CA 1
ATOM 2149 C C . TRP A 1 259 ? -16.391 18.453 -0.37 1 94.38 259 TRP A C 1
ATOM 2151 O O . TRP A 1 259 ? -16.859 17.453 -0.909 1 94.38 259 TRP A O 1
ATOM 2161 N N . TYR A 1 260 ? -15.977 18.438 0.896 1 96.06 260 TYR A N 1
ATOM 2162 C CA . TYR A 1 260 ? -16 17.234 1.72 1 96.06 260 TYR A CA 1
ATOM 2163 C C . TYR A 1 260 ? -17.438 16.766 1.945 1 96.06 260 TYR A C 1
ATOM 2165 O O . TYR A 1 260 ? -17.703 15.562 1.962 1 96.06 260 TYR A O 1
ATOM 2173 N N . LYS A 1 261 ? -18.297 17.672 2.205 1 96.25 261 LYS A N 1
ATOM 2174 C CA . LYS A 1 261 ? -19.703 17.312 2.398 1 96.25 261 LYS A CA 1
ATOM 2175 C C . LYS A 1 261 ? -20.281 16.656 1.149 1 96.25 261 LYS A C 1
ATOM 2177 O O . LYS A 1 261 ? -21.141 15.773 1.247 1 96.25 261 LYS A O 1
ATOM 2182 N N . LYS A 1 262 ? -19.781 17.047 0.057 1 94.56 262 LYS A N 1
ATOM 2183 C CA . LYS A 1 262 ? -20.281 16.547 -1.214 1 94.56 262 LYS A CA 1
ATOM 2184 C C . LYS A 1 262 ? -19.672 15.195 -1.561 1 94.56 262 LYS A C 1
ATOM 2186 O O . LYS A 1 262 ? -20.375 14.273 -1.967 1 94.56 262 LYS A O 1
ATOM 2191 N N . ILE A 1 263 ? -18.297 15.031 -1.435 1 91.75 263 ILE A N 1
ATOM 2192 C CA . ILE A 1 263 ? -17.703 13.836 -2.004 1 91.75 263 ILE A CA 1
ATOM 2193 C C . ILE A 1 263 ? -17.047 13.008 -0.896 1 91.75 263 ILE A C 1
ATOM 2195 O O . ILE A 1 263 ? -16.594 11.891 -1.136 1 91.75 263 ILE A O 1
ATOM 2199 N N . GLY A 1 264 ? -16.953 13.523 0.253 1 92.62 264 GLY A N 1
ATOM 2200 C CA . GLY A 1 264 ? -16.562 12.758 1.429 1 92.62 264 GLY A CA 1
ATOM 2201 C C . GLY A 1 264 ? -15.125 12.281 1.389 1 92.62 264 GLY A C 1
ATOM 2202 O O . GLY A 1 264 ? -14.219 13.062 1.121 1 92.62 264 GLY A O 1
ATOM 2203 N N . GLU A 1 265 ? -14.898 11 1.586 1 91.69 265 GLU A N 1
ATOM 2204 C CA . GLU A 1 265 ? -13.578 10.414 1.796 1 91.69 265 GLU A CA 1
ATOM 2205 C C . GLU A 1 265 ? -12.875 10.156 0.468 1 91.69 265 GLU A C 1
ATOM 2207 O O . GLU A 1 265 ? -11.883 9.43 0.417 1 91.69 265 GLU A O 1
ATOM 2212 N N . LYS A 1 266 ? -13.305 10.758 -0.559 1 91.06 266 LYS A N 1
ATOM 2213 C CA . LYS A 1 266 ? -12.641 10.641 -1.853 1 91.06 266 LYS A CA 1
ATOM 2214 C C . LYS A 1 266 ? -11.539 11.68 -1.999 1 91.06 266 LYS A C 1
ATOM 2216 O O . LYS A 1 266 ? -10.695 11.578 -2.893 1 91.06 266 LYS A O 1
ATOM 2221 N N . ILE A 1 267 ? -11.539 12.672 -1.155 1 92.69 267 ILE A N 1
ATOM 2222 C CA . ILE A 1 267 ? -10.523 13.711 -1.226 1 92.69 267 ILE A CA 1
ATOM 2223 C C . ILE A 1 267 ? -9.82 13.844 0.123 1 92.69 267 ILE A C 1
ATOM 2225 O O . ILE A 1 267 ? -10.453 13.734 1.175 1 92.69 267 ILE A O 1
ATOM 2229 N N . TRP A 1 268 ? -8.594 14.07 0.122 1 96.81 268 TRP A N 1
ATOM 2230 C CA . TRP A 1 268 ? -7.781 14.094 1.333 1 96.81 268 TRP A CA 1
ATOM 2231 C C . TRP A 1 268 ? -7.531 15.523 1.792 1 96.81 268 TRP A C 1
ATOM 2233 O O . TRP A 1 268 ? -7.215 15.766 2.961 1 96.81 268 TRP A O 1
ATOM 2243 N N . THR A 1 269 ? -7.645 16.547 0.973 1 97.19 269 THR A N 1
ATOM 2244 C CA . THR A 1 269 ? -7.176 17.922 1.174 1 97.19 269 THR A CA 1
ATOM 2245 C C . THR A 1 269 ? -7.891 18.562 2.355 1 97.19 269 THR A C 1
ATOM 2247 O O . THR A 1 269 ? -7.285 19.312 3.119 1 97.19 269 THR A O 1
ATOM 2250 N N . PRO A 1 270 ? -9.266 18.312 2.533 1 97.75 270 PRO A N 1
ATOM 2251 C CA . PRO A 1 270 ? -9.922 18.922 3.701 1 97.75 270 PRO A CA 1
ATOM 2252 C C . PRO A 1 270 ? -9.281 18.484 5.02 1 97.75 270 PRO A C 1
ATOM 2254 O O . PRO A 1 270 ? -9.211 19.266 5.965 1 97.75 270 PRO A O 1
ATOM 2257 N N . TRP A 1 271 ? -8.836 17.25 5.113 1 98.38 271 TRP A N 1
ATOM 2258 C CA . TRP A 1 271 ? -8.156 16.75 6.305 1 98.38 271 TRP A CA 1
ATOM 2259 C C . TRP A 1 271 ? -6.867 17.531 6.551 1 98.38 271 TRP A C 1
ATOM 2261 O O . TRP A 1 271 ? -6.59 17.938 7.68 1 98.38 271 TRP A O 1
ATOM 2271 N N . PHE A 1 272 ? -6.109 17.703 5.504 1 98.75 272 PHE A N 1
ATOM 2272 C CA . PHE A 1 272 ? -4.836 18.406 5.641 1 98.75 272 PHE A CA 1
ATOM 2273 C C . PHE A 1 272 ? -5.055 19.875 5.965 1 98.75 272 PHE A C 1
ATOM 2275 O O . PHE A 1 272 ? -4.32 20.453 6.766 1 98.75 272 PHE A O 1
ATOM 2282 N N . ILE A 1 273 ? -6.027 20.484 5.363 1 98.5 273 ILE A N 1
ATOM 2283 C CA . ILE A 1 273 ? -6.352 21.891 5.605 1 98.5 273 ILE A CA 1
ATOM 2284 C C . ILE A 1 273 ? -6.75 22.078 7.07 1 98.5 273 ILE A C 1
ATOM 2286 O O . ILE A 1 273 ? -6.301 23.031 7.723 1 98.5 273 ILE A O 1
ATOM 2290 N N . LYS A 1 274 ? -7.609 21.219 7.566 1 98.19 274 LYS A N 1
ATOM 2291 C CA . LYS A 1 274 ? -7.992 21.297 8.977 1 98.19 274 LYS A CA 1
ATOM 2292 C C . LYS A 1 274 ? -6.773 21.141 9.883 1 98.19 274 LYS A C 1
ATOM 2294 O O . LYS A 1 274 ? -6.652 21.828 10.891 1 98.19 274 LYS A O 1
ATOM 2299 N N . PHE A 1 275 ? -5.922 20.25 9.57 1 98.5 275 PHE A N 1
ATOM 2300 C CA . PHE A 1 275 ? -4.688 20.047 10.312 1 98.5 275 PHE A CA 1
ATOM 2301 C C . PHE A 1 275 ? -3.846 21.312 10.328 1 98.5 275 PHE A C 1
ATOM 2303 O O . PHE A 1 275 ? -3.352 21.734 11.383 1 98.5 275 PHE A O 1
ATOM 2310 N N . ILE A 1 276 ? -3.656 21.906 9.148 1 98.62 276 ILE A N 1
ATOM 2311 C CA . ILE A 1 276 ? -2.869 23.125 9.023 1 98.62 276 ILE A CA 1
ATOM 2312 C C . ILE A 1 276 ? -3.51 24.234 9.836 1 98.62 276 ILE A C 1
ATOM 2314 O O . ILE A 1 276 ? -2.811 25.016 10.492 1 98.62 276 ILE A O 1
ATOM 2318 N N . HIS A 1 277 ? -4.824 24.297 9.766 1 98.06 277 HIS A N 1
ATOM 2319 C CA . HIS A 1 277 ? -5.535 25.281 10.57 1 98.06 277 HIS A CA 1
ATOM 2320 C C . HIS A 1 277 ? -5.266 25.062 12.062 1 98.06 277 HIS A C 1
ATOM 2322 O O . HIS A 1 277 ? -5.031 26.031 12.797 1 98.06 277 HIS A O 1
ATOM 2328 N N . THR A 1 278 ? -5.242 23.875 12.453 1 97.19 278 THR A N 1
ATOM 2329 C CA . THR A 1 278 ? -5.074 23.516 13.859 1 97.19 278 THR A CA 1
ATOM 2330 C C . THR A 1 278 ? -3.648 23.812 14.328 1 97.19 278 THR A C 1
ATOM 2332 O O . THR A 1 278 ? -3.436 24.266 15.445 1 97.19 278 THR A O 1
ATOM 2335 N N . ARG A 1 279 ? -2.697 23.594 13.484 1 96.94 279 ARG A N 1
ATOM 2336 C CA . ARG A 1 279 ? -1.303 23.656 13.914 1 96.94 279 ARG A CA 1
ATOM 2337 C C . ARG A 1 279 ? -0.673 24.984 13.516 1 96.94 279 ARG A C 1
ATOM 2339 O O . ARG A 1 279 ? 0.377 25.375 14.039 1 96.94 279 ARG A O 1
ATOM 2346 N N . GLY A 1 280 ? -1.218 25.656 12.57 1 96.94 280 GLY A N 1
ATOM 2347 C CA . GLY A 1 280 ? -0.699 26.953 12.125 1 96.94 280 GLY A CA 1
ATOM 2348 C C . GLY A 1 280 ? 0.53 26.828 11.242 1 96.94 280 GLY A C 1
ATOM 2349 O O . GLY A 1 280 ? 1.491 27.578 11.398 1 96.94 280 GLY A O 1
ATOM 2350 N N . TYR A 1 281 ? 0.556 25.828 10.359 1 98.5 281 TYR A N 1
ATOM 2351 C CA . TYR A 1 281 ? 1.709 25.594 9.492 1 98.5 281 TYR A CA 1
ATOM 2352 C C . TYR A 1 281 ? 1.554 26.359 8.18 1 98.5 281 TYR A C 1
ATOM 2354 O O . TYR A 1 281 ? 0.464 26.828 7.852 1 98.5 281 TYR A O 1
ATOM 2362 N N . PHE A 1 282 ? 2.65 26.516 7.453 1 98.75 282 PHE A N 1
ATOM 2363 C CA . PHE A 1 282 ? 2.674 27.25 6.195 1 98.75 282 PHE A CA 1
ATOM 2364 C C . PHE A 1 282 ? 3.424 26.469 5.125 1 98.75 282 PHE A C 1
ATOM 2366 O O . PHE A 1 282 ? 4.168 25.547 5.434 1 98.75 282 PHE A O 1
ATOM 2373 N N . ASN A 1 283 ? 3.148 26.812 3.986 1 98.69 283 ASN A N 1
ATOM 2374 C CA . ASN A 1 283 ? 3.717 26.266 2.764 1 98.69 283 ASN A CA 1
ATOM 2375 C C . ASN A 1 283 ? 4.406 27.344 1.926 1 98.69 283 ASN A C 1
ATOM 2377 O O . ASN A 1 283 ? 4.02 28.5 1.972 1 98.69 283 ASN A O 1
ATOM 2381 N N . ILE A 1 284 ? 5.484 26.953 1.239 1 98.62 284 ILE A N 1
ATOM 2382 C CA . ILE A 1 284 ? 6.125 27.875 0.321 1 98.62 284 ILE A CA 1
ATOM 2383 C C . ILE A 1 284 ? 5.461 27.797 -1.051 1 98.62 284 ILE A C 1
ATOM 2385 O O . ILE A 1 284 ? 5.262 26.703 -1.585 1 98.62 284 ILE A O 1
ATOM 2389 N N . TYR A 1 285 ? 5.129 28.953 -1.586 1 97.75 285 TYR A N 1
ATOM 2390 C CA . TYR A 1 285 ? 4.543 29.062 -2.918 1 97.75 285 TYR A CA 1
ATOM 2391 C C . TYR A 1 285 ? 5.465 29.844 -3.855 1 97.75 285 TYR A C 1
ATOM 2393 O O . TYR A 1 285 ? 6.312 30.609 -3.402 1 97.75 285 TYR A O 1
ATOM 2401 N N . THR A 1 286 ? 5.234 29.547 -5.105 1 95.44 286 THR A N 1
ATOM 2402 C CA . THR A 1 286 ? 5.98 30.25 -6.145 1 95.44 286 THR A CA 1
ATOM 2403 C C . THR A 1 286 ? 5.055 31.156 -6.953 1 95.44 286 THR A C 1
ATOM 2405 O O . THR A 1 286 ? 3.854 30.906 -7.043 1 95.44 286 THR A O 1
ATOM 2408 N N . ASN A 1 287 ? 5.617 32.188 -7.441 1 93.38 287 ASN A N 1
ATOM 2409 C CA . ASN A 1 287 ? 4.941 33.094 -8.344 1 93.38 287 ASN A CA 1
ATOM 2410 C C . ASN A 1 287 ? 5.84 33.5 -9.508 1 93.38 287 ASN A C 1
ATOM 2412 O O . ASN A 1 287 ? 6.727 34.344 -9.352 1 93.38 287 ASN A O 1
ATOM 2416 N N . PHE A 1 288 ? 5.531 32.969 -10.695 1 92.06 288 PHE A N 1
ATOM 2417 C CA . PHE A 1 288 ? 6.395 33.219 -11.852 1 92.06 288 PHE A CA 1
ATOM 2418 C C . PHE A 1 288 ? 5.68 34.062 -12.891 1 92.06 288 PHE A C 1
ATOM 2420 O O . PHE A 1 288 ? 6.121 34.156 -14.039 1 92.06 288 PHE A O 1
ATOM 2427 N N . LEU A 1 289 ? 4.605 34.625 -12.578 1 89.81 289 LEU A N 1
ATOM 2428 C CA . LEU A 1 289 ? 3.842 35.594 -13.383 1 89.81 289 LEU A CA 1
ATOM 2429 C C . LEU A 1 289 ? 3.354 34.906 -14.672 1 89.81 289 LEU A C 1
ATOM 2431 O O . LEU A 1 289 ? 3.773 33.812 -15 1 89.81 289 LEU A O 1
ATOM 2435 N N . HIS A 1 290 ? 2.342 35.5 -15.32 1 90.62 290 HIS A N 1
ATOM 2436 C CA . HIS A 1 290 ? 1.808 35.125 -16.625 1 90.62 290 HIS A CA 1
ATOM 2437 C C . HIS A 1 290 ? 1.311 33.688 -16.641 1 90.62 290 HIS A C 1
ATOM 2439 O O . HIS A 1 290 ? 1.553 32.938 -17.594 1 90.62 290 HIS A O 1
ATOM 2445 N N . GLU A 1 291 ? 0.839 33.25 -15.539 1 92.38 291 GLU A N 1
ATOM 2446 C CA . GLU A 1 291 ? 0.236 31.938 -15.375 1 92.38 291 GLU A CA 1
ATOM 2447 C C . GLU A 1 291 ? 1.251 30.828 -15.641 1 92.38 291 GLU A C 1
ATOM 2449 O O . GLU A 1 291 ? 0.918 29.797 -16.25 1 92.38 291 GLU A O 1
ATOM 2454 N N . ARG A 1 292 ? 2.449 31.031 -15.297 1 93.56 292 ARG A N 1
ATOM 2455 C CA . ARG A 1 292 ? 3.488 30.016 -15.453 1 93.56 292 ARG A CA 1
ATOM 2456 C C . ARG A 1 292 ? 3.725 29.266 -14.148 1 93.56 292 ARG A C 1
ATOM 2458 O O . ARG A 1 292 ? 3.484 29.797 -13.062 1 93.56 292 ARG A O 1
ATOM 2465 N N . ALA A 1 293 ? 4.137 28.078 -14.234 1 96.06 293 ALA A N 1
ATOM 2466 C CA . ALA A 1 293 ? 4.379 27.25 -13.062 1 96.06 293 ALA A CA 1
ATOM 2467 C C . ALA A 1 293 ? 5.41 26.156 -13.359 1 96.06 293 ALA A C 1
ATOM 2469 O O . ALA A 1 293 ? 5.715 25.891 -14.523 1 96.06 293 ALA A O 1
ATOM 2470 N N . LEU A 1 294 ? 6 25.625 -12.344 1 97.38 294 LEU A N 1
ATOM 2471 C CA . LEU A 1 294 ? 6.961 24.531 -12.477 1 97.38 294 LEU A CA 1
ATOM 2472 C C . LEU A 1 294 ? 6.25 23.188 -12.562 1 97.38 294 LEU A C 1
ATOM 2474 O O . LEU A 1 294 ? 6.852 22.188 -12.953 1 97.38 294 LEU A O 1
ATOM 2478 N N . SER A 1 295 ? 5.02 23.078 -12.18 1 98.25 295 SER A N 1
ATOM 2479 C CA . SER A 1 295 ? 4.148 21.922 -12.289 1 98.25 295 SER A CA 1
ATOM 2480 C C . SER A 1 295 ? 2.76 22.312 -12.781 1 98.25 295 SER A C 1
ATOM 2482 O O . SER A 1 295 ? 2.129 23.203 -12.227 1 98.25 295 SER A O 1
ATOM 2484 N N . VAL A 1 296 ? 2.287 21.609 -13.797 1 97.88 296 VAL A N 1
ATOM 2485 C CA . VAL A 1 296 ? 1.04 21.969 -14.461 1 97.88 296 VAL A CA 1
ATOM 2486 C C . VAL A 1 296 ? 0.102 20.766 -14.508 1 97.88 296 VAL A C 1
ATOM 2488 O O . VAL A 1 296 ? 0.513 19.672 -14.883 1 97.88 296 VAL A O 1
ATOM 2491 N N . SER A 1 297 ? -1.132 21 -14.07 1 97 297 SER A N 1
ATOM 2492 C CA . SER A 1 297 ? -2.152 19.969 -14.219 1 97 297 SER A CA 1
ATOM 2493 C C . SER A 1 297 ? -2.867 20.078 -15.562 1 97 297 SER A C 1
ATOM 2495 O O . SER A 1 297 ? -3.225 21.188 -15.984 1 97 297 SER A O 1
ATOM 2497 N N . HIS A 1 298 ? -3.088 19.016 -16.203 1 96.06 298 HIS A N 1
ATOM 2498 C CA . HIS A 1 298 ? -3.826 19 -17.469 1 96.06 298 HIS A CA 1
ATOM 2499 C C . HIS A 1 298 ? -5.312 18.766 -17.219 1 96.06 298 HIS A C 1
ATOM 2501 O O . HIS A 1 298 ? -6.105 18.781 -18.172 1 96.06 298 HIS A O 1
ATOM 2507 N N . ARG A 1 299 ? -5.684 18.578 -16.016 1 93.25 299 ARG A N 1
ATOM 2508 C CA . ARG A 1 299 ? -7.078 18.422 -15.609 1 93.25 299 ARG A CA 1
ATOM 2509 C C . ARG A 1 299 ? -7.77 17.359 -16.453 1 93.25 299 ARG A C 1
ATOM 2511 O O . ARG A 1 299 ? -8.828 17.609 -17.031 1 93.25 299 ARG A O 1
ATOM 2518 N N . ASP A 1 300 ? -7.094 16.219 -16.484 1 89.25 300 ASP A N 1
ATOM 2519 C CA . ASP A 1 300 ? -7.645 15.102 -17.234 1 89.25 300 ASP A CA 1
ATOM 2520 C C . ASP A 1 300 ? -8.805 14.461 -16.5 1 89.25 300 ASP A C 1
ATOM 2522 O O . ASP A 1 300 ? -8.898 14.555 -15.266 1 89.25 300 ASP A O 1
ATOM 2526 N N . ALA A 1 301 ? -9.68 13.828 -17.203 1 83.19 301 ALA A N 1
ATOM 2527 C CA . ALA A 1 301 ? -10.898 13.25 -16.656 1 83.19 301 ALA A CA 1
ATOM 2528 C C . ALA A 1 301 ? -10.586 12.289 -15.508 1 83.19 301 ALA A C 1
ATOM 2530 O O . ALA A 1 301 ? -9.648 11.492 -15.602 1 83.19 301 ALA A O 1
ATOM 2531 N N . GLY A 1 302 ? -11.344 12.422 -14.344 1 83.69 302 GLY A N 1
ATOM 2532 C CA . GLY A 1 302 ? -11.172 11.586 -13.156 1 83.69 302 GLY A CA 1
ATOM 2533 C C . GLY A 1 302 ? -12.047 12.016 -12 1 83.69 302 GLY A C 1
ATOM 2534 O O . GLY A 1 302 ? -13.219 12.367 -12.188 1 83.69 302 GLY A O 1
ATOM 2535 N N . VAL A 1 303 ? -11.539 11.914 -10.852 1 75.94 303 VAL A N 1
ATOM 2536 C CA . VAL A 1 303 ? -12.289 12.188 -9.633 1 75.94 303 VAL A CA 1
ATOM 2537 C C . VAL A 1 303 ? -12.734 13.641 -9.609 1 75.94 303 VAL A C 1
ATOM 2539 O O . VAL A 1 303 ? -13.891 13.938 -9.281 1 75.94 303 VAL A O 1
ATOM 2542 N N . ASN A 1 304 ? -11.883 14.5 -10.031 1 79.12 304 ASN A N 1
ATOM 2543 C CA . ASN A 1 304 ? -12.133 15.93 -9.867 1 79.12 304 ASN A CA 1
ATOM 2544 C C . ASN A 1 304 ? -12.711 16.547 -11.133 1 79.12 304 ASN A C 1
ATOM 2546 O O . ASN A 1 304 ? -13.336 17.609 -11.086 1 79.12 304 ASN A O 1
ATOM 2550 N N . TYR A 1 305 ? -12.383 15.898 -12.242 1 80.44 305 TYR A N 1
ATOM 2551 C CA . TYR A 1 305 ? -12.836 16.422 -13.531 1 80.44 305 TYR A CA 1
ATOM 2552 C C . TYR A 1 305 ? -13.57 15.344 -14.32 1 80.44 305 TYR A C 1
ATOM 2554 O O . TYR A 1 305 ? -13.016 14.273 -14.594 1 80.44 305 TYR A O 1
ATOM 2562 N N . GLY A 1 306 ? -14.758 15.609 -14.656 1 80.06 306 GLY A N 1
ATOM 2563 C CA . GLY A 1 306 ? -15.523 14.664 -15.461 1 80.06 306 GLY A CA 1
ATOM 2564 C C . GLY A 1 306 ? -15 14.523 -16.875 1 80.06 306 GLY A C 1
ATOM 2565 O O . GLY A 1 306 ? -15.117 13.453 -17.484 1 80.06 306 GLY A O 1
ATOM 2566 N N . LYS A 1 307 ? -14.508 15.648 -17.422 1 83.69 307 LYS A N 1
ATOM 2567 C CA . LYS A 1 307 ? -13.898 15.695 -18.75 1 83.69 307 LYS A CA 1
ATOM 2568 C C . LYS A 1 307 ? -12.57 16.438 -18.719 1 83.69 307 LYS A C 1
ATOM 2570 O O . LYS A 1 307 ? -12.32 17.234 -17.812 1 83.69 307 LYS A O 1
ATOM 2575 N N . THR A 1 308 ? -11.75 16.062 -19.688 1 86.81 308 THR A N 1
ATOM 2576 C CA . THR A 1 308 ? -10.477 16.75 -19.781 1 86.81 308 THR A CA 1
ATOM 2577 C C . THR A 1 308 ? -10.68 18.25 -20.047 1 86.81 308 THR A C 1
ATOM 2579 O O . THR A 1 308 ? -11.453 18.609 -20.938 1 86.81 308 THR A O 1
ATOM 2582 N N . ALA A 1 309 ? -9.961 19.125 -19.266 1 89.19 309 ALA A N 1
ATOM 2583 C CA . ALA A 1 309 ? -10.156 20.562 -19.391 1 89.19 309 ALA A CA 1
ATOM 2584 C C . ALA A 1 309 ? -8.883 21.25 -19.844 1 89.19 309 ALA A C 1
ATOM 2586 O O . ALA A 1 309 ? -8.812 22.484 -19.906 1 89.19 309 ALA A O 1
ATOM 2587 N N . GLY A 1 310 ? -7.832 20.531 -20.156 1 90.5 310 GLY A N 1
ATOM 2588 C CA . GLY A 1 310 ? -6.582 21.094 -20.641 1 90.5 310 GLY A CA 1
ATOM 2589 C C . GLY A 1 310 ? -5.695 21.625 -19.531 1 90.5 310 GLY A C 1
ATOM 2590 O O . GLY A 1 310 ? -6.074 21.578 -18.359 1 90.5 310 GLY A O 1
ATOM 2591 N N . PRO A 1 311 ? -4.547 22.109 -19.922 1 93.06 311 PRO A N 1
ATOM 2592 C CA . PRO A 1 311 ? -3.594 22.578 -18.906 1 93.06 311 PRO A CA 1
ATOM 2593 C C . PRO A 1 311 ? -4.082 23.828 -18.172 1 93.06 311 PRO A C 1
ATOM 2595 O O . PRO A 1 311 ? -4.645 24.734 -18.781 1 93.06 311 PRO A O 1
ATOM 2598 N N . ASP A 1 312 ? -3.865 23.859 -16.844 1 92.75 312 ASP A N 1
ATOM 2599 C CA . ASP A 1 312 ? -4.301 24.953 -15.992 1 92.75 312 ASP A CA 1
ATOM 2600 C C . ASP A 1 312 ? -3.391 26.172 -16.141 1 92.75 312 ASP A C 1
ATOM 2602 O O . ASP A 1 312 ? -3.783 27.281 -15.82 1 92.75 312 ASP A O 1
ATOM 2606 N N . SER A 1 313 ? -2.141 25.922 -16.578 1 94.88 313 SER A N 1
ATOM 2607 C CA . SER A 1 313 ? -1.096 26.938 -16.656 1 94.88 313 SER A CA 1
ATOM 2608 C C . SER A 1 313 ? -0.055 26.578 -17.719 1 94.88 313 SER A C 1
ATOM 2610 O O . SER A 1 313 ? -0.275 25.672 -18.531 1 94.88 313 SER A O 1
ATOM 2612 N N . HIS A 1 314 ? 1 27.469 -17.766 1 94.38 314 HIS A N 1
ATOM 2613 C CA . HIS A 1 314 ? 2.068 27.234 -18.734 1 94.38 314 HIS A CA 1
ATOM 2614 C C . HIS A 1 314 ? 3.344 26.766 -18.047 1 94.38 314 HIS A C 1
ATOM 2616 O O . HIS A 1 314 ? 3.736 27.312 -17.016 1 94.38 314 HIS A O 1
ATOM 2622 N N . ILE A 1 315 ? 3.941 25.766 -18.625 1 94.94 315 ILE A N 1
ATOM 2623 C CA . ILE A 1 315 ? 5.137 25.172 -18.031 1 94.94 315 ILE A CA 1
ATOM 2624 C C . ILE A 1 315 ? 6.32 26.125 -18.203 1 94.94 315 ILE A C 1
ATOM 2626 O O . ILE A 1 315 ? 6.484 26.734 -19.266 1 94.94 315 ILE A O 1
ATOM 2630 N N . LEU A 1 316 ? 7.094 26.266 -17.172 1 92.5 316 LEU A N 1
ATOM 2631 C CA . LEU A 1 316 ? 8.305 27.078 -17.203 1 92.5 316 LEU A CA 1
ATOM 2632 C C . LEU A 1 316 ? 9.461 26.312 -17.812 1 92.5 316 LEU A C 1
ATOM 2634 O O . LEU A 1 316 ? 9.695 25.156 -17.469 1 92.5 316 LEU A O 1
ATOM 2638 N N . ASP A 1 317 ? 10.133 26.969 -18.75 1 86.06 317 ASP A N 1
ATOM 2639 C CA . ASP A 1 317 ? 11.305 26.344 -19.359 1 86.06 317 ASP A CA 1
ATOM 2640 C C . ASP A 1 317 ? 12.516 27.281 -19.297 1 86.06 317 ASP A C 1
ATOM 2642 O O . ASP A 1 317 ? 12.422 28.391 -18.766 1 86.06 317 ASP A O 1
ATOM 2646 N N . GLU A 1 318 ? 13.617 26.781 -19.719 1 81.81 318 GLU A N 1
ATOM 2647 C CA . GLU A 1 318 ? 14.883 27.5 -19.609 1 81.81 318 GLU A CA 1
ATOM 2648 C C . GLU A 1 318 ? 14.859 28.797 -20.422 1 81.81 318 GLU A C 1
ATOM 2650 O O . GLU A 1 318 ? 15.469 29.797 -20.031 1 81.81 318 GLU A O 1
ATOM 2655 N N . SER A 1 319 ? 14.18 28.812 -21.422 1 74.56 319 SER A N 1
ATOM 2656 C CA . SER A 1 319 ? 14.156 29.953 -22.312 1 74.56 319 SER A CA 1
ATOM 2657 C C . SER A 1 319 ? 13.414 31.141 -21.688 1 74.56 319 SER A C 1
ATOM 2659 O O . SER A 1 319 ? 13.633 32.281 -22.078 1 74.56 319 SER A O 1
ATOM 2661 N N . SER A 1 320 ? 12.711 30.844 -20.734 1 68.06 320 SER A N 1
ATOM 2662 C CA . SER A 1 320 ? 11.844 31.859 -20.156 1 68.06 320 SER A CA 1
ATOM 2663 C C . SER A 1 320 ? 12.375 32.375 -18.828 1 68.06 320 SER A C 1
ATOM 2665 O O . SER A 1 320 ? 11.695 33.125 -18.125 1 68.06 320 SER A O 1
ATOM 2667 N N . LEU A 1 321 ? 13.625 31.984 -18.688 1 73.06 321 LEU A N 1
ATOM 2668 C CA . LEU A 1 321 ? 14.086 32.25 -17.328 1 73.06 321 LEU A CA 1
ATOM 2669 C C . LEU A 1 321 ? 14.539 33.688 -17.172 1 73.06 321 LEU A C 1
ATOM 2671 O O . LEU A 1 321 ? 15.219 34.219 -18.047 1 73.06 321 LEU A O 1
ATOM 2675 N N . GLU A 1 322 ? 13.852 34.281 -16.297 1 69.12 322 GLU A N 1
ATOM 2676 C CA . GLU A 1 322 ? 14.359 35.594 -15.844 1 69.12 322 GLU A CA 1
ATOM 2677 C C . GLU A 1 322 ? 15.547 35.406 -14.898 1 69.12 322 GLU A C 1
ATOM 2679 O O . GLU A 1 322 ? 15.742 34.344 -14.336 1 69.12 322 GLU A O 1
ATOM 2684 N N . PHE A 1 323 ? 16.375 36.469 -14.82 1 58.62 323 PHE A N 1
ATOM 2685 C CA . PHE A 1 323 ? 17.625 36.5 -14.094 1 58.62 323 PHE A CA 1
ATOM 2686 C C . PHE A 1 323 ? 17.422 36.062 -12.641 1 58.62 323 PHE A C 1
ATOM 2688 O O . PHE A 1 323 ? 18.266 35.406 -12.055 1 58.62 323 PHE A O 1
ATOM 2695 N N . LYS A 1 324 ? 16.344 36.25 -12.07 1 73.19 324 LYS A N 1
ATOM 2696 C CA . LYS A 1 324 ? 16.219 36.062 -10.625 1 73.19 324 LYS A CA 1
ATOM 2697 C C . LYS A 1 324 ? 15.391 34.812 -10.32 1 73.19 324 LYS A C 1
ATOM 2699 O O . LYS A 1 324 ? 14.867 34.656 -9.211 1 73.19 324 LYS A O 1
ATOM 2704 N N . PHE A 1 325 ? 15.422 33.969 -11.195 1 80.06 325 PHE A N 1
ATOM 2705 C CA . PHE A 1 325 ? 14.617 32.75 -11.039 1 80.06 325 PHE A CA 1
ATOM 2706 C C . PHE A 1 325 ? 15.164 31.875 -9.93 1 80.06 325 PHE A C 1
ATOM 2708 O O . PHE A 1 325 ? 14.398 31.297 -9.148 1 80.06 325 PHE A O 1
ATOM 2715 N N . TRP A 1 326 ? 16.359 31.859 -9.789 1 85.19 326 TRP A N 1
ATOM 2716 C CA . TRP A 1 326 ? 16.984 30.938 -8.859 1 85.19 326 TRP A CA 1
ATOM 2717 C C . TRP A 1 326 ? 17.188 31.594 -7.496 1 85.19 326 TRP A C 1
ATOM 2719 O O . TRP A 1 326 ? 17.656 30.953 -6.551 1 85.19 326 TRP A O 1
ATOM 2729 N N . ASP A 1 327 ? 16.781 32.844 -7.348 1 86.5 327 ASP A N 1
ATOM 2730 C CA . ASP A 1 327 ? 17.031 33.562 -6.105 1 86.5 327 ASP A CA 1
ATOM 2731 C C . ASP A 1 327 ? 16.109 33.094 -4.992 1 86.5 327 ASP A C 1
ATOM 2733 O O . ASP A 1 327 ? 14.891 32.969 -5.191 1 86.5 327 ASP A O 1
ATOM 2737 N N . MET A 1 328 ? 16.75 32.75 -3.887 1 92.81 328 MET A N 1
ATOM 2738 C CA . MET A 1 328 ? 16.031 32.406 -2.668 1 92.81 328 MET A CA 1
ATOM 2739 C C . MET A 1 328 ? 16.141 33.531 -1.641 1 92.81 328 MET A C 1
ATOM 2741 O O . MET A 1 328 ? 17.141 33.625 -0.94 1 92.81 328 MET A O 1
ATOM 2745 N N . GLN A 1 329 ? 15.133 34.281 -1.57 1 93.44 329 GLN A N 1
ATOM 2746 C CA . GLN A 1 329 ? 15.148 35.375 -0.621 1 93.44 329 GLN A CA 1
ATOM 2747 C C . GLN A 1 329 ? 15.156 34.875 0.818 1 93.44 329 GLN A C 1
ATOM 2749 O O . GLN A 1 329 ? 14.641 33.781 1.104 1 93.44 329 GLN A O 1
ATOM 2754 N N . PRO A 1 330 ? 15.789 35.688 1.686 1 95.25 330 PRO A N 1
ATOM 2755 C CA . PRO A 1 330 ? 15.711 35.312 3.098 1 95.25 330 PRO A CA 1
ATOM 2756 C C . PRO A 1 330 ? 14.273 35.156 3.59 1 95.25 330 PRO A C 1
ATOM 2758 O O . PRO A 1 330 ? 13.391 35.938 3.197 1 95.25 330 PRO A O 1
ATOM 2761 N N . LEU A 1 331 ? 14.125 34.219 4.43 1 96.25 331 LEU A N 1
ATOM 2762 C CA . LEU A 1 331 ? 12.797 33.875 4.938 1 96.25 331 LEU A CA 1
ATOM 2763 C C . LEU A 1 331 ? 12.141 35.125 5.551 1 96.25 331 LEU A C 1
ATOM 2765 O O . LEU A 1 331 ? 10.93 35.312 5.414 1 96.25 331 LEU A O 1
ATOM 2769 N N . GLY A 1 332 ? 12.938 35.969 6.23 1 94.25 332 GLY A N 1
ATOM 2770 C CA . GLY A 1 332 ? 12.43 37.156 6.887 1 94.25 332 GLY A CA 1
ATOM 2771 C C . GLY A 1 332 ? 11.867 38.188 5.918 1 94.25 332 GLY A C 1
ATOM 2772 O O . GLY A 1 332 ? 11.078 39.062 6.309 1 94.25 332 GLY A O 1
ATOM 2773 N N . ASP A 1 333 ? 12.211 38.062 4.668 1 94.5 333 ASP A N 1
ATOM 2774 C CA . ASP A 1 333 ? 11.773 39.031 3.66 1 94.5 333 ASP A CA 1
ATOM 2775 C C . ASP A 1 333 ? 10.516 38.531 2.947 1 94.5 333 ASP A C 1
ATOM 2777 O O . ASP A 1 333 ? 9.883 39.281 2.207 1 94.5 333 ASP A O 1
ATOM 2781 N N . LEU A 1 334 ? 10.125 37.344 3.207 1 96.25 334 LEU A N 1
ATOM 2782 C CA . LEU A 1 334 ? 8.977 36.781 2.51 1 96.25 334 LEU A CA 1
ATOM 2783 C C . LEU A 1 334 ? 7.676 37.156 3.219 1 96.25 334 LEU A C 1
ATOM 2785 O O . LEU A 1 334 ? 7.652 37.312 4.441 1 96.25 334 LEU A O 1
ATOM 2789 N N . LYS A 1 335 ? 6.66 37.312 2.43 1 97.06 335 LYS A N 1
ATOM 2790 C CA . LYS A 1 335 ? 5.336 37.594 2.979 1 97.06 335 LYS A CA 1
ATOM 2791 C C . LYS A 1 335 ? 4.605 36.312 3.342 1 97.06 335 LYS A C 1
ATOM 2793 O O . LYS A 1 335 ? 4.824 35.281 2.713 1 97.06 335 LYS A O 1
ATOM 2798 N N . TRP A 1 336 ? 3.752 36.375 4.348 1 97.75 336 TRP A N 1
ATOM 2799 C CA . TRP A 1 336 ? 2.992 35.219 4.855 1 97.75 336 TRP A CA 1
ATOM 2800 C C . TRP A 1 336 ? 1.492 35.5 4.758 1 97.75 336 TRP A C 1
ATOM 2802 O O . TRP A 1 336 ? 1.019 36.562 5.109 1 97.75 336 TRP A O 1
ATOM 2812 N N . TYR A 1 337 ? 0.759 34.5 4.27 1 98.06 337 TYR A N 1
ATOM 2813 C CA . TYR A 1 337 ? -0.677 34.688 4.086 1 98.06 337 TYR A CA 1
ATOM 2814 C C . TYR A 1 337 ? -1.457 33.531 4.719 1 98.06 337 TYR A C 1
ATOM 2816 O O . TYR A 1 337 ? -0.996 32.406 4.727 1 98.06 337 TYR A O 1
ATOM 2824 N N . ASP A 1 338 ? -2.623 33.875 5.27 1 97.62 338 ASP A N 1
ATOM 2825 C CA . ASP A 1 338 ? -3.496 32.844 5.848 1 97.62 338 ASP A CA 1
ATOM 2826 C C . ASP A 1 338 ? -4.516 32.344 4.824 1 97.62 338 ASP A C 1
ATOM 2828 O O . ASP A 1 338 ? -4.371 32.594 3.627 1 97.62 338 ASP A O 1
ATOM 2832 N N . PHE A 1 339 ? -5.551 31.594 5.234 1 98.19 339 PHE A N 1
ATOM 2833 C CA . PHE A 1 339 ? -6.52 30.969 4.352 1 98.19 339 PHE A CA 1
ATOM 2834 C C . PHE A 1 339 ? -7.41 32 3.682 1 98.19 339 PHE A C 1
ATOM 2836 O O . PHE A 1 339 ? -8.078 31.719 2.688 1 98.19 339 PHE A O 1
ATOM 2843 N N . CYS A 1 340 ? -7.508 33.219 4.23 1 98 340 CYS A N 1
ATOM 2844 C CA . CYS A 1 340 ? -8.258 34.312 3.643 1 98 340 CYS A CA 1
ATOM 2845 C C . CYS A 1 340 ? -7.375 35.156 2.725 1 98 340 CYS A C 1
ATOM 2847 O O . CYS A 1 340 ? -7.816 36.156 2.189 1 98 340 CYS A O 1
ATOM 2849 N N . PHE A 1 341 ? -6.113 34.688 2.564 1 97.75 341 PHE A N 1
ATOM 2850 C CA . PHE A 1 341 ? -5.035 35.406 1.87 1 97.75 341 PHE A CA 1
ATOM 2851 C C . PHE A 1 341 ? -4.805 36.781 2.475 1 97.75 341 PHE A C 1
ATOM 2853 O O . PHE A 1 341 ? -4.602 37.75 1.751 1 97.75 341 PHE A O 1
ATOM 2860 N N . ARG A 1 342 ? -4.953 36.875 3.697 1 95.75 342 ARG A N 1
ATOM 2861 C CA . ARG A 1 342 ? -4.551 38.062 4.477 1 95.75 342 ARG A CA 1
ATOM 2862 C C . ARG A 1 342 ? -3.098 37.938 4.926 1 95.75 342 ARG A C 1
ATOM 2864 O O . ARG A 1 342 ? -2.658 36.875 5.352 1 95.75 342 ARG A O 1
ATOM 2871 N N . GLU A 1 343 ? -2.441 39.031 4.777 1 95.38 343 GLU A N 1
ATOM 2872 C CA . GLU A 1 343 ? -1.051 39 5.223 1 95.38 343 GLU A CA 1
ATOM 2873 C C . GLU A 1 343 ? -0.958 38.875 6.742 1 95.38 343 GLU A C 1
ATOM 2875 O O . GLU A 1 343 ? -1.712 39.531 7.469 1 95.38 343 GLU A O 1
ATOM 2880 N N . ILE A 1 344 ? -0.146 38 7.164 1 95.19 344 ILE A N 1
ATOM 2881 C CA . ILE A 1 344 ? 0.097 37.844 8.594 1 95.19 344 ILE A CA 1
ATOM 2882 C C . ILE A 1 344 ? 1.576 38.062 8.898 1 95.19 344 ILE A C 1
ATOM 2884 O O . ILE A 1 344 ? 2.416 38 7.996 1 95.19 344 ILE A O 1
ATOM 2888 N N . PHE A 1 345 ? 1.89 38.375 10.172 1 95.62 345 PHE A N 1
ATOM 2889 C CA . PHE A 1 345 ? 3.246 38.656 10.625 1 95.62 345 PHE A CA 1
ATOM 2890 C C . PHE A 1 345 ? 3.643 37.719 11.766 1 95.62 345 PHE A C 1
ATOM 2892 O O . PHE A 1 345 ? 3.471 38.062 12.938 1 95.62 345 PHE A O 1
ATOM 2899 N N . PRO A 1 346 ? 4.266 36.625 11.414 1 96.19 346 PRO A N 1
ATOM 2900 C CA . PRO A 1 346 ? 4.625 35.688 12.477 1 96.19 346 PRO A CA 1
ATOM 2901 C C . PRO A 1 346 ? 5.785 36.188 13.336 1 96.19 346 PRO A C 1
ATOM 2903 O O . PRO A 1 346 ? 6.574 37.031 12.891 1 96.19 346 PRO A O 1
ATOM 2906 N N . GLU A 1 347 ? 5.793 35.719 14.586 1 95.5 347 GLU A N 1
ATOM 2907 C CA . GLU A 1 347 ? 6.906 35.844 15.516 1 95.5 347 GLU A CA 1
ATOM 2908 C C . GLU A 1 347 ? 7.117 37.312 15.914 1 95.5 347 GLU A C 1
ATOM 2910 O O . GLU A 1 347 ? 8.258 37.781 16.047 1 95.5 347 GLU A O 1
ATOM 2915 N N . ARG A 1 348 ? 6.027 38 16.016 1 96.06 348 ARG A N 1
ATOM 2916 C CA . ARG A 1 348 ? 6.098 39.375 16.562 1 96.06 348 ARG A CA 1
ATOM 2917 C C . ARG A 1 348 ? 6.109 39.344 18.094 1 96.06 348 ARG A C 1
ATOM 2919 O O . ARG A 1 348 ? 5.062 39.469 18.734 1 96.06 348 ARG A O 1
ATOM 2926 N N . VAL A 1 349 ? 7.273 39.281 18.641 1 97.25 349 VAL A N 1
ATOM 2927 C CA . VAL A 1 349 ? 7.488 39.25 20.078 1 97.25 349 VAL A CA 1
ATOM 2928 C C . VAL A 1 349 ? 8.125 40.562 20.547 1 97.25 349 VAL A C 1
ATOM 2930 O O . VAL A 1 349 ? 9.188 40.938 20.062 1 97.25 349 VAL A O 1
ATOM 2933 N N . VAL A 1 350 ? 7.48 41.219 21.422 1 97.62 350 VAL A N 1
ATOM 2934 C CA . VAL A 1 350 ? 7.926 42.5 21.953 1 97.62 350 VAL A CA 1
ATOM 2935 C C . VAL A 1 350 ? 8.594 42.312 23.297 1 97.62 350 VAL A C 1
ATOM 2937 O O . VAL A 1 350 ? 7.992 41.781 24.234 1 97.62 350 VAL A O 1
ATOM 2940 N N . ALA A 1 351 ? 9.805 42.812 23.344 1 95.88 351 ALA A N 1
ATOM 2941 C CA . ALA A 1 351 ? 10.555 42.656 24.594 1 95.88 351 ALA A CA 1
ATOM 2942 C C . ALA A 1 351 ? 11.133 43.969 25.062 1 95.88 351 ALA A C 1
ATOM 2944 O O . ALA A 1 351 ? 11.758 44.062 26.109 1 95.88 351 ALA A O 1
ATOM 2945 N N . SER A 1 352 ? 10.891 45.062 24.266 1 95.62 352 SER A N 1
ATOM 2946 C CA . SER A 1 352 ? 11.414 46.375 24.625 1 95.62 352 SER A CA 1
ATOM 2947 C C . SER A 1 352 ? 10.461 47.5 24.188 1 95.62 352 SER A C 1
ATOM 2949 O O . SER A 1 352 ? 9.539 47.25 23.406 1 95.62 352 SER A O 1
ATOM 2951 N N . LEU A 1 353 ? 10.734 48.688 24.688 1 94.69 353 LEU A N 1
ATOM 2952 C CA . LEU A 1 353 ? 9.898 49.812 24.359 1 94.69 353 LEU A CA 1
ATOM 2953 C C . LEU A 1 353 ? 10.055 50.219 22.891 1 94.69 353 LEU A C 1
ATOM 2955 O O . LEU A 1 353 ? 9.094 50.656 22.25 1 94.69 353 LEU A O 1
ATOM 2959 N N . GLU A 1 354 ? 11.219 50.062 22.422 1 94.69 354 GLU A N 1
ATOM 2960 C CA . GLU A 1 354 ? 11.469 50.375 21.016 1 94.69 354 GLU A CA 1
ATOM 2961 C C . GLU A 1 354 ? 10.688 49.469 20.094 1 94.69 354 GLU A C 1
ATOM 2963 O O . GLU A 1 354 ? 10.078 49.906 19.109 1 94.69 354 GLU A O 1
ATOM 2968 N N . GLU A 1 355 ? 10.781 48.219 20.453 1 96.5 355 GLU A N 1
ATOM 2969 C CA . GLU A 1 355 ? 10.023 47.219 19.672 1 96.5 355 GLU A CA 1
ATOM 2970 C C . GLU A 1 355 ? 8.523 47.5 19.75 1 96.5 355 GLU A C 1
ATOM 2972 O O . GLU A 1 355 ? 7.805 47.344 18.766 1 96.5 355 GLU A O 1
ATOM 2977 N N . LEU A 1 356 ? 8.109 47.844 20.922 1 97.31 356 LEU A N 1
ATOM 2978 C CA . LEU A 1 356 ? 6.695 48.156 21.109 1 97.31 356 LEU A CA 1
ATOM 2979 C C . LEU A 1 356 ? 6.262 49.312 20.203 1 97.31 356 LEU A C 1
ATOM 2981 O O . LEU A 1 356 ? 5.184 49.25 19.609 1 97.31 356 LEU A O 1
ATOM 2985 N N . GLY A 1 357 ? 7.035 50.312 20.156 1 96.06 357 GLY A N 1
ATOM 2986 C CA . GLY A 1 357 ? 6.719 51.438 19.281 1 96.06 357 GLY A CA 1
ATOM 2987 C C . GLY A 1 357 ? 6.48 51.031 17.844 1 96.06 357 GLY A C 1
ATOM 2988 O O . GLY A 1 357 ? 5.508 51.469 17.219 1 96.06 357 GLY A O 1
ATOM 2989 N N . SER A 1 358 ? 7.34 50.219 17.406 1 95.31 358 SER A N 1
ATOM 2990 C CA . SER A 1 358 ? 7.23 49.75 16.031 1 95.31 358 SER A CA 1
ATOM 2991 C C . SER A 1 358 ? 5.965 48.906 15.828 1 95.31 358 SER A C 1
ATOM 2993 O O . SER A 1 358 ? 5.281 49.062 14.812 1 95.31 358 SER A O 1
ATOM 2995 N N . VAL A 1 359 ? 5.68 48.031 16.734 1 97 359 VAL A N 1
ATOM 2996 C CA . VAL A 1 359 ? 4.523 47.156 16.641 1 97 359 VAL A CA 1
ATOM 2997 C C . VAL A 1 359 ? 3.238 47.969 16.75 1 97 359 VAL A C 1
ATOM 2999 O O . VAL A 1 359 ? 2.26 47.688 16.062 1 97 359 VAL A O 1
ATOM 3002 N N . LEU A 1 360 ? 3.238 49 17.578 1 97.06 360 LEU A N 1
ATOM 3003 C CA . LEU A 1 360 ? 2.066 49.844 17.75 1 97.06 360 LEU A CA 1
ATOM 3004 C C . LEU A 1 360 ? 1.696 50.531 16.438 1 97.06 360 LEU A C 1
ATOM 3006 O O . LEU A 1 360 ? 0.519 50.594 16.078 1 97.06 360 LEU A O 1
ATOM 3010 N N . ASN A 1 361 ? 2.666 51 15.773 1 95.69 361 ASN A N 1
ATOM 3011 C CA . ASN A 1 361 ? 2.438 51.688 14.5 1 95.69 361 ASN A CA 1
ATOM 3012 C C . ASN A 1 361 ? 1.818 50.75 13.469 1 95.69 361 ASN A C 1
ATOM 3014 O O . ASN A 1 361 ? 0.997 51.156 12.656 1 95.69 361 ASN A O 1
ATOM 3018 N N . SER A 1 362 ? 2.219 49.531 13.578 1 94.88 362 SER A N 1
ATOM 3019 C CA . SER A 1 362 ? 1.768 48.531 12.609 1 94.88 362 SER A CA 1
ATOM 3020 C C . SER A 1 362 ? 0.398 48 12.984 1 94.88 362 SER A C 1
ATOM 3022 O O . SER A 1 362 ? -0.403 47.656 12.109 1 94.88 362 SER A O 1
ATOM 3024 N N . VAL A 1 363 ? 0.014 47.906 14.258 1 96 363 VAL A N 1
ATOM 3025 C CA . VAL A 1 363 ? -1.153 47.156 14.734 1 96 363 VAL A CA 1
ATOM 3026 C C . VAL A 1 363 ? -2.33 48.125 14.906 1 96 363 VAL A C 1
ATOM 3028 O O . VAL A 1 363 ? -3.488 47.719 14.781 1 96 363 VAL A O 1
ATOM 3031 N N . GLN A 1 364 ? -2.084 49.375 15.117 1 94.12 364 GLN A N 1
ATOM 3032 C CA . GLN A 1 364 ? -3.141 50.344 15.438 1 94.12 364 GLN A CA 1
ATOM 3033 C C . GLN A 1 364 ? -4.129 50.469 14.281 1 94.12 364 GLN A C 1
ATOM 3035 O O . GLN A 1 364 ? -3.752 50.312 13.117 1 94.12 364 GLN A O 1
ATOM 3040 N N . LYS A 1 365 ? -5.383 50.656 14.578 1 93 365 LYS A N 1
ATOM 3041 C CA . LYS A 1 365 ? -6.457 50.969 13.641 1 93 365 LYS A CA 1
ATOM 3042 C C . LYS A 1 365 ? -7.211 52.219 14.07 1 93 365 LYS A C 1
ATOM 3044 O O . LYS A 1 365 ? -7.789 52.281 15.156 1 93 365 LYS A O 1
ATOM 3049 N N . HIS A 1 366 ? -7.152 53.219 13.305 1 91.31 366 HIS A N 1
ATOM 3050 C CA . HIS A 1 366 ? -7.766 54.531 13.617 1 91.31 366 HIS A CA 1
ATOM 3051 C C . HIS A 1 366 ? -7.262 55.062 14.945 1 91.31 366 HIS A C 1
ATOM 3053 O O . HIS A 1 366 ? -8.055 55.469 15.789 1 91.31 366 HIS A O 1
ATOM 3059 N N . ASN A 1 367 ? -5.996 54.812 15.211 1 92.69 367 ASN A N 1
ATOM 3060 C CA . ASN A 1 367 ? -5.297 55.312 16.391 1 92.69 367 ASN A CA 1
ATOM 3061 C C . ASN A 1 367 ? -5.797 54.625 17.672 1 92.69 367 ASN A C 1
ATOM 3063 O O . ASN A 1 367 ? -5.832 55.25 18.734 1 92.69 367 ASN A O 1
ATOM 3067 N N . ASN A 1 368 ? -6.281 53.469 17.484 1 94.12 368 ASN A N 1
ATOM 3068 C CA . ASN A 1 368 ? -6.746 52.688 18.625 1 94.12 368 ASN A CA 1
ATOM 3069 C C . ASN A 1 368 ? -6.02 51.344 18.719 1 94.12 368 ASN A C 1
ATOM 3071 O O . ASN A 1 368 ? -5.797 50.688 17.703 1 94.12 368 ASN A O 1
ATOM 3075 N N . VAL A 1 369 ? -5.633 51 19.953 1 96.5 369 VAL A N 1
ATOM 3076 C CA . VAL A 1 369 ? -4.988 49.719 20.203 1 96.5 369 VAL A CA 1
ATOM 3077 C C . VAL A 1 369 ? -5.609 49.031 21.438 1 96.5 369 VAL A C 1
ATOM 3079 O O . VAL A 1 369 ? -5.965 49.719 22.391 1 96.5 369 VAL A O 1
ATOM 3082 N N . ILE A 1 370 ? -5.746 47.75 21.359 1 96.62 370 ILE A N 1
ATOM 3083 C CA . ILE A 1 370 ? -6.289 47 22.484 1 96.62 370 ILE A CA 1
ATOM 3084 C C . ILE A 1 370 ? -5.203 46.094 23.078 1 96.62 370 ILE A C 1
ATOM 3086 O O . ILE A 1 370 ? -4.605 45.281 22.375 1 96.62 370 ILE A O 1
ATOM 3090 N N . PHE A 1 371 ? -4.914 46.312 24.344 1 97.69 371 PHE A N 1
ATOM 3091 C CA . PHE A 1 371 ? -4.012 45.406 25.062 1 97.69 371 PHE A CA 1
ATOM 3092 C C . PHE A 1 371 ? -4.801 44.375 25.844 1 97.69 371 PHE A C 1
ATOM 3094 O O . PHE A 1 371 ? -5.66 44.719 26.672 1 97.69 371 PHE A O 1
ATOM 3101 N N . VAL A 1 372 ? -4.496 43.125 25.609 1 97.81 372 VAL A N 1
ATOM 3102 C CA . VAL A 1 372 ? -5.207 42.031 26.266 1 97.81 372 VAL A CA 1
ATOM 3103 C C . VAL A 1 372 ? -4.262 41.312 27.234 1 97.81 372 VAL A C 1
ATOM 3105 O O . VAL A 1 372 ? -3.27 40.719 26.812 1 97.81 372 VAL A O 1
ATOM 3108 N N . SER A 1 373 ? -4.559 41.375 28.469 1 96.94 373 SER A N 1
ATOM 3109 C CA . SER A 1 373 ? -3.773 40.688 29.484 1 96.94 373 SER A CA 1
ATOM 3110 C C . SER A 1 373 ? -4.188 39.219 29.594 1 96.94 373 SER A C 1
ATOM 3112 O O . SER A 1 373 ? -5.359 38.906 29.828 1 96.94 373 SER A O 1
ATOM 3114 N N . LEU A 1 374 ? -3.229 38.312 29.531 1 96.94 374 LEU A N 1
ATOM 3115 C CA . LEU A 1 374 ? -3.529 36.875 29.516 1 96.94 374 LEU A CA 1
ATOM 3116 C C . LEU A 1 374 ? -3.141 36.25 30.844 1 96.94 374 LEU A C 1
ATOM 3118 O O . LEU A 1 374 ? -3.141 35.031 30.969 1 96.94 374 LEU A O 1
ATOM 3122 N N . PHE A 1 375 ? -2.83 37.031 31.859 1 94.31 375 PHE A N 1
ATOM 3123 C CA . PHE A 1 375 ? -2.42 36.5 33.156 1 94.31 375 PHE A CA 1
ATOM 3124 C C . PHE A 1 375 ? -3.551 35.719 33.812 1 94.31 375 PHE A C 1
ATOM 3126 O O . PHE A 1 375 ? -4.66 36.219 33.969 1 94.31 375 PHE A O 1
ATOM 3133 N N . GLY A 1 376 ? -3.254 34.5 34.094 1 91 376 GLY A N 1
ATOM 3134 C CA . GLY A 1 376 ? -4.203 33.656 34.844 1 91 376 GLY A CA 1
ATOM 3135 C C . GLY A 1 376 ? -5.312 33.125 33.938 1 91 376 GLY A C 1
ATOM 3136 O O . GLY A 1 376 ? -6.277 32.531 34.438 1 91 376 GLY A O 1
ATOM 3137 N N . VAL A 1 377 ? -5.266 33.312 32.656 1 94.44 377 VAL A N 1
ATOM 3138 C CA . VAL A 1 377 ? -6.293 32.844 31.734 1 94.44 377 VAL A CA 1
ATOM 3139 C C . VAL A 1 377 ? -5.879 31.5 31.125 1 94.44 377 VAL A C 1
ATOM 3141 O O . VAL A 1 377 ? -4.73 31.328 30.719 1 94.44 377 VAL A O 1
ATOM 3144 N N . LYS A 1 378 ? -6.816 30.562 31.078 1 95.12 378 LYS A N 1
ATOM 3145 C CA . LYS A 1 378 ? -6.52 29.25 30.531 1 95.12 378 LYS A CA 1
ATOM 3146 C C . LYS A 1 378 ? -6.363 29.328 29 1 95.12 378 LYS A C 1
ATOM 3148 O O . LYS A 1 378 ? -7.02 30.141 28.344 1 95.12 378 LYS A O 1
ATOM 3153 N N . GLU A 1 379 ? -5.602 28.5 28.438 1 96.19 379 GLU A N 1
ATOM 3154 C CA . GLU A 1 379 ? -5.281 28.5 27.016 1 96.19 379 GLU A CA 1
ATOM 3155 C C . GLU A 1 379 ? -6.543 28.344 26.172 1 96.19 379 GLU A C 1
ATOM 3157 O O . GLU A 1 379 ? -6.707 29.031 25.156 1 96.19 379 GLU A O 1
ATOM 3162 N N . MET A 1 380 ? -7.445 27.406 26.578 1 96.38 380 MET A N 1
ATOM 3163 C CA . MET A 1 380 ? -8.664 27.188 25.797 1 96.38 380 MET A CA 1
ATOM 3164 C C . MET A 1 380 ? -9.523 28.438 25.766 1 96.38 380 MET A C 1
ATOM 3166 O O . MET A 1 380 ? -10.172 28.719 24.75 1 96.38 380 MET A O 1
ATOM 3170 N N . VAL A 1 381 ? -9.508 29.156 26.812 1 96.62 381 VAL A N 1
ATOM 3171 C CA . VAL A 1 381 ? -10.281 30.391 26.891 1 96.62 381 VAL A CA 1
ATOM 3172 C C . VAL A 1 381 ? -9.672 31.453 25.984 1 96.62 381 VAL A C 1
ATOM 3174 O O . VAL A 1 381 ? -10.391 32.188 25.312 1 96.62 381 VAL A O 1
ATOM 3177 N N . ILE A 1 382 ? -8.359 31.484 26 1 97.44 382 ILE A N 1
ATOM 3178 C CA . ILE A 1 382 ? -7.656 32.406 25.125 1 97.44 382 ILE A CA 1
ATOM 3179 C C . ILE A 1 382 ? -7.961 32.094 23.672 1 97.44 382 ILE A C 1
ATOM 3181 O O . ILE A 1 382 ? -8.211 33 22.859 1 97.44 382 ILE A O 1
ATOM 3185 N N . SER A 1 383 ? -7.93 30.828 23.344 1 97.5 383 SER A N 1
ATOM 3186 C CA . SER A 1 383 ? -8.25 30.406 21.984 1 97.5 383 SER A CA 1
ATOM 3187 C C . SER A 1 383 ? -9.656 30.844 21.594 1 97.5 383 SER A C 1
ATOM 3189 O O . SER A 1 383 ? -9.875 31.312 20.469 1 97.5 383 SER A O 1
ATOM 3191 N N . ASN A 1 384 ? -10.609 30.594 22.484 1 97.81 384 ASN A N 1
ATOM 3192 C CA . ASN A 1 384 ? -11.977 31.031 22.234 1 97.81 384 ASN A CA 1
ATOM 3193 C C . ASN A 1 384 ? -12.055 32.531 22.016 1 97.81 384 ASN A C 1
ATOM 3195 O O . ASN A 1 384 ? -12.789 33 21.141 1 97.81 384 ASN A O 1
ATOM 3199 N N . LEU A 1 385 ? -11.344 33.281 22.812 1 97.62 385 LEU A N 1
ATOM 3200 C CA . LEU A 1 385 ? -11.281 34.719 22.688 1 97.62 385 LEU A CA 1
ATOM 3201 C C . LEU A 1 385 ? -10.766 35.125 21.312 1 97.62 385 LEU A C 1
ATOM 3203 O O . LEU A 1 385 ? -11.344 36 20.656 1 97.62 385 LEU A O 1
ATOM 3207 N N . LEU A 1 386 ? -9.727 34.531 20.891 1 97.75 386 LEU A N 1
ATOM 3208 C CA . LEU A 1 386 ? -9.094 34.875 19.625 1 97.75 386 LEU A CA 1
ATOM 3209 C C . LEU A 1 386 ? -10 34.5 18.453 1 97.75 386 LEU A C 1
ATOM 3211 O O . LEU A 1 386 ? -10 35.188 17.422 1 97.75 386 LEU A O 1
ATOM 3215 N N . CYS A 1 387 ? -10.781 33.438 18.578 1 97.5 387 CYS A N 1
ATOM 3216 C CA . CYS A 1 387 ? -11.766 33.094 17.562 1 97.5 387 CYS A CA 1
ATOM 3217 C C . CYS A 1 387 ? -12.82 34.188 17.438 1 97.5 387 CYS A C 1
ATOM 3219 O O . CYS A 1 387 ? -13.281 34.5 16.344 1 97.5 387 CYS A O 1
ATOM 3221 N N . HIS A 1 388 ? -13.203 34.75 18.547 1 97.06 388 HIS A N 1
ATOM 3222 C CA . HIS A 1 388 ? -14.156 35.844 18.531 1 97.06 388 HIS A CA 1
ATOM 3223 C C . HIS A 1 388 ? -13.531 37.094 17.891 1 97.06 388 HIS A C 1
ATOM 3225 O O . HIS A 1 388 ? -14.195 37.812 17.141 1 97.06 388 HIS A O 1
ATOM 3231 N N . PHE A 1 389 ? -12.281 37.375 18.266 1 96.75 389 PHE A N 1
ATOM 3232 C CA . PHE A 1 389 ? -11.586 38.5 17.641 1 96.75 389 PHE A CA 1
ATOM 3233 C C . PHE A 1 389 ? -11.578 38.344 16.125 1 96.75 389 PHE A C 1
ATOM 3235 O O . PHE A 1 389 ? -11.82 39.312 15.406 1 96.75 389 PHE A O 1
ATOM 3242 N N . GLU A 1 390 ? -11.281 37.156 15.656 1 94.94 390 GLU A N 1
ATOM 3243 C CA . GLU A 1 390 ? -11.273 36.906 14.219 1 94.94 390 GLU A CA 1
ATOM 3244 C C . GLU A 1 390 ? -12.656 37.125 13.609 1 94.94 390 GLU A C 1
ATOM 3246 O O . GLU A 1 390 ? -12.781 37.75 12.547 1 94.94 390 GLU A O 1
ATOM 3251 N N . SER A 1 391 ? -13.672 36.594 14.281 1 95.25 391 SER A N 1
ATOM 3252 C CA . SER A 1 391 ? -15.039 36.688 13.781 1 95.25 391 SER A CA 1
ATOM 3253 C C . SER A 1 391 ? -15.492 38.156 13.688 1 95.25 391 SER A C 1
ATOM 3255 O O . SER A 1 391 ? -16.281 38.5 12.812 1 95.25 391 SER A O 1
ATOM 3257 N N . LEU A 1 392 ? -14.945 38.938 14.516 1 94.5 392 LEU A N 1
ATOM 3258 C CA . LEU A 1 392 ? -15.367 40.344 14.586 1 94.5 392 LEU A CA 1
ATOM 3259 C C . LEU A 1 392 ? -14.383 41.219 13.836 1 94.5 392 LEU A C 1
ATOM 3261 O O . LEU A 1 392 ? -14.508 42.469 13.875 1 94.5 392 LEU A O 1
ATOM 3265 N N . ASN A 1 393 ? -13.406 40.688 13.242 1 93.88 393 ASN A N 1
ATOM 3266 C CA . ASN A 1 393 ? -12.375 41.375 12.484 1 93.88 393 ASN A CA 1
ATOM 3267 C C . ASN A 1 393 ? -11.586 42.344 13.359 1 93.88 393 ASN A C 1
ATOM 3269 O O . ASN A 1 393 ? -11.258 43.469 12.922 1 93.88 393 ASN A O 1
ATOM 3273 N N . LEU A 1 394 ? -11.43 41.969 14.609 1 94.44 394 LEU A N 1
ATOM 3274 C CA . LEU A 1 394 ? -10.562 42.719 15.508 1 94.44 394 LEU A CA 1
ATOM 3275 C C . LEU A 1 394 ? -9.102 42.312 15.32 1 94.44 394 LEU A C 1
ATOM 3277 O O . LEU A 1 394 ? -8.719 41.188 15.609 1 94.44 394 LEU A O 1
ATOM 3281 N N . ARG A 1 395 ? -8.281 43.312 14.953 1 92.88 395 ARG A N 1
ATOM 3282 C CA . ARG A 1 395 ? -6.902 43 14.633 1 92.88 395 ARG A CA 1
ATOM 3283 C C . ARG A 1 395 ? -5.93 43.906 15.352 1 92.88 395 ARG A C 1
ATOM 3285 O O . ARG A 1 395 ? -4.73 43.656 15.406 1 92.88 395 ARG A O 1
ATOM 3292 N N . ASN A 1 396 ? -6.461 45 15.852 1 95.62 396 ASN A N 1
ATOM 3293 C CA . ASN A 1 396 ? -5.609 46 16.484 1 95.62 396 ASN A CA 1
ATOM 3294 C C . ASN A 1 396 ? -5.398 45.688 17.969 1 95.62 396 ASN A C 1
ATOM 3296 O O . ASN A 1 396 ? -5.68 46.531 18.812 1 95.62 396 ASN A O 1
ATOM 3300 N N . TYR A 1 397 ? -4.863 44.562 18.188 1 97.06 397 TYR A N 1
ATOM 3301 C CA . TYR A 1 397 ? -4.637 44.188 19.594 1 97.06 397 TYR A CA 1
ATOM 3302 C C . TYR A 1 397 ? -3.232 43.625 19.781 1 97.06 397 TYR A C 1
ATOM 3304 O O . TYR A 1 397 ? -2.588 43.219 18.812 1 97.06 397 TYR A O 1
ATOM 3312 N N . ILE A 1 398 ? -2.736 43.656 20.953 1 98.38 398 ILE A N 1
ATOM 3313 C CA . ILE A 1 398 ? -1.49 43.062 21.406 1 98.38 398 ILE A CA 1
ATOM 3314 C C . ILE A 1 398 ? -1.743 42.25 22.672 1 98.38 398 ILE A C 1
ATOM 3316 O O . ILE A 1 398 ? -2.42 42.688 23.594 1 98.38 398 ILE A O 1
ATOM 3320 N N . LEU A 1 399 ? -1.265 41.031 22.719 1 98.56 399 LEU A N 1
ATOM 3321 C CA . LEU A 1 399 ? -1.438 40.125 23.859 1 98.56 399 LEU A CA 1
ATOM 3322 C C . LEU A 1 399 ? -0.281 40.281 24.844 1 98.56 399 LEU A C 1
ATOM 3324 O O . LEU A 1 399 ? 0.877 40.375 24.438 1 98.56 399 LEU A O 1
ATOM 3328 N N . ILE A 1 400 ? -0.601 40.344 26.125 1 98.25 400 ILE A N 1
ATOM 3329 C CA . ILE A 1 400 ? 0.391 40.5 27.188 1 98.25 400 ILE A CA 1
ATOM 3330 C C . ILE A 1 400 ? 0.327 39.281 28.094 1 98.25 400 ILE A C 1
ATOM 3332 O O . ILE A 1 400 ? -0.747 38.906 28.578 1 98.25 400 ILE A O 1
ATOM 3336 N N . GLY A 1 401 ? 1.392 38.625 28.312 1 97 401 GLY A N 1
ATOM 3337 C CA . GLY A 1 401 ? 1.39 37.5 29.203 1 97 401 GLY A CA 1
ATOM 3338 C C . GLY A 1 401 ? 2.781 37.062 29.641 1 97 401 GLY A C 1
ATOM 3339 O O . GLY A 1 401 ? 3.777 37.625 29.156 1 97 401 GLY A O 1
ATOM 3340 N N . PRO A 1 402 ? 2.861 36.156 30.641 1 95.12 402 PRO A N 1
ATOM 3341 C CA . PRO A 1 402 ? 4.16 35.625 31.031 1 95.12 402 PRO A CA 1
ATOM 3342 C C . PRO A 1 402 ? 4.77 34.719 29.938 1 95.12 402 PRO A C 1
ATOM 3344 O O . PRO A 1 402 ? 4.047 34.188 29.094 1 95.12 402 PRO A O 1
ATOM 3347 N N . GLU A 1 403 ? 6.094 34.625 30.031 1 95.25 403 GLU A N 1
ATOM 3348 C CA . GLU A 1 403 ? 6.793 33.781 29.078 1 95.25 403 GLU A CA 1
ATOM 3349 C C . GLU A 1 403 ? 6.305 32.344 29.141 1 95.25 403 GLU A C 1
ATOM 3351 O O . GLU A 1 403 ? 6.27 31.75 30.219 1 95.25 403 GLU A O 1
ATOM 3356 N N . SER A 1 404 ? 5.82 31.828 28.062 1 96.25 404 SER A N 1
ATOM 3357 C CA . SER A 1 404 ? 5.344 30.453 27.953 1 96.25 404 SER A CA 1
ATOM 3358 C C . SER A 1 404 ? 5.418 29.953 26.516 1 96.25 404 SER A C 1
ATOM 3360 O O . SER A 1 404 ? 5.516 30.75 25.578 1 96.25 404 SER A O 1
ATOM 3362 N N . GLU A 1 405 ? 5.43 28.641 26.359 1 96.38 405 GLU A N 1
ATOM 3363 C CA . GLU A 1 405 ? 5.402 28.047 25.031 1 96.38 405 GLU A CA 1
ATOM 3364 C C . GLU A 1 405 ? 4.141 28.469 24.266 1 96.38 405 GLU A C 1
ATOM 3366 O O . GLU A 1 405 ? 4.172 28.641 23.047 1 96.38 405 GLU A O 1
ATOM 3371 N N . PHE A 1 406 ? 3.119 28.578 25.031 1 96.69 406 PHE A N 1
ATOM 3372 C CA . PHE A 1 406 ? 1.846 28.953 24.438 1 96.69 406 PHE A CA 1
ATOM 3373 C C . PHE A 1 406 ? 1.917 30.375 23.875 1 96.69 406 PHE A C 1
ATOM 3375 O O . PHE A 1 406 ? 1.419 30.641 22.781 1 96.69 406 PHE A O 1
ATOM 3382 N N . LEU A 1 407 ? 2.455 31.281 24.609 1 97.38 407 LEU A N 1
ATOM 3383 C CA . LEU A 1 407 ? 2.58 32.656 24.141 1 97.38 407 LEU A CA 1
ATOM 3384 C C . LEU A 1 407 ? 3.426 32.75 22.875 1 97.38 407 LEU A C 1
ATOM 3386 O O . LEU A 1 407 ? 3.115 33.5 21.953 1 97.38 407 LEU A O 1
ATOM 3390 N N . PHE A 1 408 ? 4.449 31.953 22.859 1 97 408 PHE A N 1
ATOM 3391 C CA . PHE A 1 408 ? 5.285 31.906 21.656 1 97 408 PHE A CA 1
ATOM 3392 C C . PHE A 1 408 ? 4.52 31.312 20.484 1 97 408 PHE A C 1
ATOM 3394 O O . PHE A 1 408 ? 4.711 31.719 19.344 1 97 408 PHE A O 1
ATOM 3401 N N . ASP A 1 409 ? 3.717 30.328 20.781 1 97.19 409 ASP A N 1
ATOM 3402 C CA . ASP A 1 409 ? 2.889 29.75 19.734 1 97.19 409 ASP A CA 1
ATOM 3403 C C . ASP A 1 409 ? 1.932 30.781 19.141 1 97.19 409 ASP A C 1
ATOM 3405 O O . ASP A 1 409 ? 1.685 30.781 17.938 1 97.19 409 ASP A O 1
ATOM 3409 N N . LEU A 1 410 ? 1.392 31.609 20 1 97.62 410 LEU A N 1
ATOM 3410 C CA . LEU A 1 410 ? 0.519 32.656 19.531 1 97.62 410 LEU A CA 1
ATOM 3411 C C . LEU A 1 410 ? 1.273 33.625 18.594 1 97.62 410 LEU A C 1
ATOM 3413 O O . LEU A 1 410 ? 0.75 34.031 17.562 1 97.62 410 LEU A O 1
ATOM 3417 N N . ALA A 1 411 ? 2.488 33.938 18.984 1 97.69 411 ALA A N 1
ATOM 3418 C CA . ALA A 1 411 ? 3.312 34.812 18.141 1 97.69 411 ALA A CA 1
ATOM 3419 C C . ALA A 1 411 ? 3.605 34.156 16.797 1 97.69 411 ALA A C 1
ATOM 3421 O O . ALA A 1 411 ? 3.545 34.812 15.758 1 97.69 411 ALA A O 1
ATOM 3422 N N . ARG A 1 412 ? 3.9 32.906 16.875 1 96.75 412 ARG A N 1
ATOM 3423 C CA . ARG A 1 412 ? 4.191 32.156 15.664 1 96.75 412 ARG A CA 1
ATOM 3424 C C . ARG A 1 412 ? 3.01 32.188 14.695 1 96.75 412 ARG A C 1
ATOM 3426 O O . ARG A 1 412 ? 3.197 32.219 13.484 1 96.75 412 ARG A O 1
ATOM 3433 N N . ARG A 1 413 ? 1.826 32.25 15.266 1 96.31 413 ARG A N 1
ATOM 3434 C CA . ARG A 1 413 ? 0.603 32.188 14.469 1 96.31 413 ARG A CA 1
ATOM 3435 C C . ARG A 1 413 ? 0.207 33.594 13.969 1 96.31 413 ARG A C 1
ATOM 3437 O O . ARG A 1 413 ? -0.77 33.719 13.227 1 96.31 413 ARG A O 1
ATOM 3444 N N . GLY A 1 414 ? 0.944 34.562 14.359 1 95.75 414 GLY A N 1
ATOM 3445 C CA . GLY A 1 414 ? 0.717 35.875 13.773 1 95.75 414 GLY A CA 1
ATOM 3446 C C . GLY A 1 414 ? 0.162 36.875 14.766 1 95.75 414 GLY A C 1
ATOM 3447 O O . GLY A 1 414 ? -0.116 38.031 14.398 1 95.75 414 GLY A O 1
ATOM 3448 N N . HIS A 1 415 ? 0.003 36.5 16.031 1 97.56 415 HIS A N 1
ATOM 3449 C CA . HIS A 1 415 ? -0.447 37.438 17.062 1 97.56 415 HIS A CA 1
ATOM 3450 C C . HIS A 1 415 ? 0.729 38.188 17.672 1 97.56 415 HIS A C 1
ATOM 3452 O O . HIS A 1 415 ? 1.786 37.594 17.906 1 97.56 415 HIS A O 1
ATOM 3458 N N . SER A 1 416 ? 0.559 39.469 17.797 1 98.12 416 SER A N 1
ATOM 3459 C CA . SER A 1 416 ? 1.588 40.219 18.5 1 98.12 416 SER A CA 1
ATOM 3460 C C . SER A 1 416 ? 1.528 40 20 1 98.12 416 SER A C 1
ATOM 3462 O O . SER A 1 416 ? 0.456 40.062 20.609 1 98.12 416 SER A O 1
ATOM 3464 N N . VAL A 1 417 ? 2.721 39.719 20.578 1 98.5 417 VAL A N 1
ATOM 3465 C CA . VAL A 1 417 ? 2.715 39.375 22 1 98.5 417 VAL A CA 1
ATOM 3466 C C . VAL A 1 417 ? 3.809 40.156 22.719 1 98.5 417 VAL A C 1
ATOM 3468 O O . VAL A 1 417 ? 4.848 40.469 22.125 1 98.5 417 VAL A O 1
ATOM 3471 N N . ILE A 1 418 ? 3.547 40.531 23.938 1 98.31 418 ILE A N 1
ATOM 3472 C CA . ILE A 1 418 ? 4.531 41.125 24.844 1 98.31 418 ILE A CA 1
ATOM 3473 C C . ILE A 1 418 ? 4.91 40.125 25.922 1 98.31 418 ILE A C 1
ATOM 3475 O O . ILE A 1 418 ? 4.047 39.625 26.656 1 98.31 418 ILE A O 1
ATOM 3479 N N . ILE A 1 419 ? 6.117 39.812 25.938 1 97.06 419 ILE A N 1
ATOM 3480 C CA . ILE A 1 419 ? 6.633 38.969 27 1 97.06 419 ILE A CA 1
ATOM 3481 C C . ILE A 1 419 ? 6.98 39.812 28.234 1 97.06 419 ILE A C 1
ATOM 3483 O O . ILE A 1 419 ? 8.062 40.375 28.297 1 97.06 419 ILE A O 1
ATOM 3487 N N . THR A 1 420 ? 6.238 39.656 29.188 1 96.69 420 THR A N 1
ATOM 3488 C CA . THR A 1 420 ? 6.227 40.594 30.312 1 96.69 420 THR A CA 1
ATOM 3489 C C . THR A 1 420 ? 7.586 40.625 31 1 96.69 420 THR A C 1
ATOM 3491 O O . THR A 1 420 ? 8.148 41.688 31.234 1 96.69 420 THR A O 1
ATOM 3494 N N . ASN A 1 421 ? 8.086 39.469 31.312 1 94 421 ASN A N 1
ATOM 3495 C CA . ASN A 1 421 ? 9.336 39.406 32.062 1 94 421 ASN A CA 1
ATOM 3496 C C . ASN A 1 421 ? 10.492 40.031 31.281 1 94 421 ASN A C 1
ATOM 3498 O O . ASN A 1 421 ? 11.281 40.781 31.828 1 94 421 ASN A O 1
ATOM 3502 N N . ARG A 1 422 ? 10.547 39.75 30.047 1 95.56 422 ARG A N 1
ATOM 3503 C CA . ARG A 1 422 ? 11.602 40.312 29.203 1 95.56 422 ARG A CA 1
ATOM 3504 C C . ARG A 1 422 ? 11.406 41.812 29.016 1 95.56 422 ARG A C 1
ATOM 3506 O O . ARG A 1 422 ? 12.375 42.562 29 1 95.56 422 ARG A O 1
ATOM 3513 N N . PHE A 1 423 ? 10.227 42.156 28.812 1 96.75 423 PHE A N 1
ATOM 3514 C CA . PHE A 1 423 ? 9.891 43.562 28.594 1 96.75 423 PHE A CA 1
ATOM 3515 C C . PHE A 1 423 ? 10.25 44.406 29.812 1 96.75 423 PHE A C 1
ATOM 3517 O O . PHE A 1 423 ? 10.906 45.438 29.703 1 96.75 423 PHE A O 1
ATOM 3524 N N . LEU A 1 424 ? 9.875 44 31 1 94.25 424 LEU A N 1
ATOM 3525 C CA . LEU A 1 424 ? 10.117 44.75 32.25 1 94.25 424 LEU A CA 1
ATOM 3526 C C . LEU A 1 424 ? 11.602 44.781 32.562 1 94.25 424 LEU A C 1
ATOM 3528 O O . LEU A 1 424 ? 12.102 45.75 33.125 1 94.25 424 LEU A O 1
ATOM 3532 N N . GLU A 1 425 ? 12.258 43.719 32.219 1 93.5 425 GLU A N 1
ATOM 3533 C CA . GLU A 1 425 ? 13.711 43.719 32.406 1 93.5 425 GLU A CA 1
ATOM 3534 C C . GLU A 1 425 ? 14.375 44.75 31.516 1 93.5 425 GLU A C 1
ATOM 3536 O O . GLU A 1 425 ? 15.312 45.438 31.938 1 93.5 425 GLU A O 1
ATOM 3541 N N . SER A 1 426 ? 13.891 44.875 30.375 1 94.69 426 SER A N 1
ATOM 3542 C CA . SER A 1 426 ? 14.484 45.781 29.406 1 94.69 426 SER A CA 1
ATOM 3543 C C . SER A 1 426 ? 14.312 47.25 29.844 1 94.69 426 SER A C 1
ATOM 3545 O O . SER A 1 426 ? 15.141 48.094 29.5 1 94.69 426 SER A O 1
ATOM 3547 N N . VAL A 1 427 ? 13.289 47.562 30.578 1 91.62 427 VAL A N 1
ATOM 3548 C CA . VAL A 1 427 ? 13.023 48.969 30.969 1 91.62 427 VAL A CA 1
ATOM 3549 C C . VAL A 1 427 ? 13.5 49.188 32.406 1 91.62 427 VAL A C 1
ATOM 3551 O O . VAL A 1 427 ? 13.359 50.281 32.938 1 91.62 427 VAL A O 1
ATOM 3554 N N . GLY A 1 428 ? 14.062 48.188 33.062 1 88.31 428 GLY A N 1
ATOM 3555 C CA . GLY A 1 428 ? 14.578 48.344 34.406 1 88.31 428 GLY A CA 1
ATOM 3556 C C . GLY A 1 428 ? 13.492 48.531 35.438 1 88.31 428 GLY A C 1
ATOM 3557 O O . GLY A 1 428 ? 13.688 49.25 36.438 1 88.31 428 GLY A O 1
ATOM 3558 N N . ALA A 1 429 ? 12.352 47.906 35.25 1 86.31 429 ALA A N 1
ATOM 3559 C CA . ALA A 1 429 ? 11.188 48.125 36.094 1 86.31 429 ALA A CA 1
ATOM 3560 C C . ALA A 1 429 ? 11.375 47.438 37.438 1 86.31 429 ALA A C 1
ATOM 3562 O O . ALA A 1 429 ? 10.828 47.906 38.469 1 86.31 429 ALA A O 1
ATOM 3563 N N . TYR A 1 430 ? 12.125 46.469 37.5 1 82.19 430 TYR A N 1
ATOM 3564 C CA . TYR A 1 430 ? 12.266 45.688 38.75 1 82.19 430 TYR A CA 1
ATOM 3565 C C . TYR A 1 430 ? 13.047 46.469 39.781 1 82.19 430 TYR A C 1
ATOM 3567 O O . TYR A 1 430 ? 12.984 46.156 40.969 1 82.19 430 TYR A O 1
ATOM 3575 N N . GLU A 1 431 ? 13.727 47.406 39.344 1 80.5 431 GLU A N 1
ATOM 3576 C CA . GLU A 1 431 ? 14.461 48.25 40.281 1 80.5 431 GLU A CA 1
ATOM 3577 C C . GLU A 1 431 ? 13.508 49.094 41.125 1 80.5 431 GLU A C 1
ATOM 3579 O O . GLU A 1 431 ? 13.859 49.531 42.219 1 80.5 431 GLU A O 1
ATOM 3584 N N . LEU A 1 432 ? 12.383 49.281 40.625 1 76.62 432 LEU A N 1
ATOM 3585 C CA . LEU A 1 432 ? 11.398 50.125 41.312 1 76.62 432 LEU A CA 1
ATOM 3586 C C . LEU A 1 432 ? 10.656 49.344 42.375 1 76.62 432 LEU A C 1
ATOM 3588 O O . LEU A 1 432 ? 9.938 49.906 43.188 1 76.62 432 LEU A O 1
ATOM 3592 N N . LEU A 1 433 ? 10.82 48.062 42.281 1 68.81 433 LEU A N 1
ATOM 3593 C CA . LEU A 1 433 ? 10.016 47.219 43.156 1 68.81 433 LEU A CA 1
ATOM 3594 C C . LEU A 1 433 ? 10.82 46.75 44.344 1 68.81 433 LEU A C 1
ATOM 3596 O O . LEU A 1 433 ? 11.969 46.344 44.219 1 68.81 433 LEU A O 1
ATOM 3600 N N . THR A 1 434 ? 10.539 47.344 45.562 1 61.94 434 THR A N 1
ATOM 3601 C CA . THR A 1 434 ? 11.18 46.906 46.781 1 61.94 434 THR A CA 1
ATOM 3602 C C . THR A 1 434 ? 10.547 45.594 47.312 1 61.94 434 THR A C 1
ATOM 3604 O O . THR A 1 434 ? 10.867 45.156 48.406 1 61.94 434 THR A O 1
ATOM 3607 N N . VAL A 1 435 ? 9.555 45.125 46.625 1 58.59 435 VAL A N 1
ATOM 3608 C CA . VAL A 1 435 ? 8.617 44.25 47.312 1 58.59 435 VAL A CA 1
ATOM 3609 C C . VAL A 1 435 ? 9.102 42.812 47.25 1 58.59 435 VAL A C 1
ATOM 3611 O O . VAL A 1 435 ? 9.859 42.438 46.344 1 58.59 435 VAL A O 1
ATOM 3614 N N . HIS A 1 436 ? 8.664 42.062 48.25 1 62.12 436 HIS A N 1
ATOM 3615 C CA . HIS A 1 436 ? 8.805 40.656 48.562 1 62.12 436 HIS A CA 1
ATOM 3616 C C . HIS A 1 436 ? 8.383 39.781 47.375 1 62.12 436 HIS A C 1
ATOM 3618 O O . HIS A 1 436 ? 7.535 40.188 46.594 1 62.12 436 HIS A O 1
ATOM 3624 N N . ASN A 1 437 ? 8.977 38.625 47.219 1 65.44 437 ASN A N 1
ATOM 3625 C CA . ASN A 1 437 ? 8.93 37.594 46.188 1 65.44 437 ASN A CA 1
ATOM 3626 C C . ASN A 1 437 ? 7.492 37.125 45.906 1 65.44 437 ASN A C 1
ATOM 3628 O O . ASN A 1 437 ? 7.145 36.844 44.781 1 65.44 437 ASN A O 1
ATOM 3632 N N . SER A 1 438 ? 6.531 37.344 46.875 1 71.19 438 SER A N 1
ATOM 3633 C CA . SER A 1 438 ? 5.23 36.719 46.75 1 71.19 438 SER A CA 1
ATOM 3634 C C . SER A 1 438 ? 4.312 37.5 45.812 1 71.19 438 SER A C 1
ATOM 3636 O O . SER A 1 438 ? 3.338 36.969 45.281 1 71.19 438 SER A O 1
ATOM 3638 N N . TYR A 1 439 ? 4.625 38.688 45.5 1 78.44 439 TYR A N 1
ATOM 3639 C CA . TYR A 1 439 ? 3.713 39.531 44.719 1 78.44 439 TYR A CA 1
ATOM 3640 C C . TYR A 1 439 ? 4.324 39.906 43.375 1 78.44 439 TYR A C 1
ATOM 3642 O O . TYR A 1 439 ? 3.828 40.781 42.688 1 78.44 439 TYR A O 1
ATOM 3650 N N . VAL A 1 440 ? 5.277 39.219 43.031 1 79.94 440 VAL A N 1
ATOM 3651 C CA . VAL A 1 440 ? 6.047 39.562 41.844 1 79.94 440 VAL A CA 1
ATOM 3652 C C . VAL A 1 440 ? 5.164 39.469 40.594 1 79.94 440 VAL A C 1
ATOM 3654 O O . VAL A 1 440 ? 5.254 40.312 39.688 1 79.94 440 VAL A O 1
ATOM 3657 N N . GLN A 1 441 ? 4.297 38.5 40.531 1 83.5 441 GLN A N 1
ATOM 3658 C CA . GLN A 1 441 ? 3.461 38.312 39.344 1 83.5 441 GLN A CA 1
ATOM 3659 C C . GLN A 1 441 ? 2.453 39.438 39.219 1 83.5 441 GLN A C 1
ATOM 3661 O O . GLN A 1 441 ? 2.283 40 38.125 1 83.5 441 GLN A O 1
ATOM 3666 N N . VAL A 1 442 ? 1.809 39.719 40.281 1 85.56 442 VAL A N 1
ATOM 3667 C CA . VAL A 1 442 ? 0.78 40.75 40.281 1 85.56 442 VAL A CA 1
ATOM 3668 C C . VAL A 1 442 ? 1.415 42.094 39.969 1 85.56 442 VAL A C 1
ATOM 3670 O O . VAL A 1 442 ? 0.868 42.875 39.188 1 85.56 442 VAL A O 1
ATOM 3673 N N . ILE A 1 443 ? 2.508 42.312 40.5 1 86.38 443 ILE A N 1
ATOM 3674 C CA . ILE A 1 443 ? 3.205 43.594 40.312 1 86.38 443 ILE A CA 1
ATOM 3675 C C . ILE A 1 443 ? 3.66 43.688 38.844 1 86.38 443 ILE A C 1
ATOM 3677 O O . ILE A 1 443 ? 3.549 44.75 38.219 1 86.38 443 ILE A O 1
ATOM 3681 N N . SER A 1 444 ? 4.184 42.562 38.406 1 89.81 444 SER A N 1
ATOM 3682 C CA . SER A 1 444 ? 4.645 42.531 37 1 89.81 444 SER A CA 1
ATOM 3683 C C . SER A 1 444 ? 3.502 42.844 36.031 1 89.81 444 SER A C 1
ATOM 3685 O O . SER A 1 444 ? 3.682 43.562 35.062 1 89.81 444 SER A O 1
ATOM 3687 N N . GLU A 1 445 ? 2.346 42.25 36.312 1 92.38 445 GLU A N 1
ATOM 3688 C CA . GLU A 1 445 ? 1.177 42.469 35.469 1 92.38 445 GLU A CA 1
ATOM 3689 C C . GLU A 1 445 ? 0.774 43.938 35.469 1 92.38 445 GLU A C 1
ATOM 3691 O O . GLU A 1 445 ? 0.456 44.5 34.438 1 92.38 445 GLU A O 1
ATOM 3696 N N . ILE A 1 446 ? 0.799 44.531 36.625 1 91.94 446 ILE A N 1
ATOM 3697 C CA . ILE A 1 446 ? 0.379 45.938 36.75 1 91.94 446 ILE A CA 1
ATOM 3698 C C . ILE A 1 446 ? 1.384 46.844 36.062 1 91.94 446 ILE A C 1
ATOM 3700 O O . ILE A 1 446 ? 0.998 47.75 35.312 1 91.94 446 ILE A O 1
ATOM 3704 N N . LEU A 1 447 ? 2.635 46.594 36.25 1 91.44 447 LEU A N 1
ATOM 3705 C CA . LEU A 1 447 ? 3.676 47.469 35.719 1 91.44 447 LEU A CA 1
ATOM 3706 C C . LEU A 1 447 ? 3.727 47.406 34.219 1 91.44 447 LEU A C 1
ATOM 3708 O O . LEU A 1 447 ? 3.922 48.406 33.562 1 91.44 447 LEU A O 1
ATOM 3712 N N . VAL A 1 448 ? 3.629 46.188 33.656 1 95.31 448 VAL A N 1
ATOM 3713 C CA . VAL A 1 448 ? 3.699 46.094 32.188 1 95.31 448 VAL A CA 1
ATOM 3714 C C . VAL A 1 448 ? 2.547 46.875 31.562 1 95.31 448 VAL A C 1
ATOM 3716 O O . VAL A 1 448 ? 2.721 47.531 30.531 1 95.31 448 VAL A O 1
ATOM 3719 N N . LYS A 1 449 ? 1.369 46.781 32.188 1 95.75 449 LYS A N 1
ATOM 3720 C CA . LYS A 1 449 ? 0.21 47.5 31.688 1 95.75 449 LYS A CA 1
ATOM 3721 C C . LYS A 1 449 ? 0.462 49.031 31.688 1 95.75 449 LYS A C 1
ATOM 3723 O O . LYS A 1 449 ? 0.068 49.719 30.75 1 95.75 449 LYS A O 1
ATOM 3728 N N . VAL A 1 450 ? 1.137 49.469 32.656 1 93.44 450 VAL A N 1
ATOM 3729 C CA . VAL A 1 450 ? 1.4 50.906 32.781 1 93.44 450 VAL A CA 1
ATOM 3730 C C . VAL A 1 450 ? 2.422 51.312 31.734 1 93.44 450 VAL A C 1
ATOM 3732 O O . VAL A 1 450 ? 2.281 52.375 31.109 1 93.44 450 VAL A O 1
ATOM 3735 N N . TYR A 1 451 ? 3.412 50.562 31.578 1 93.81 451 TYR A N 1
ATOM 3736 C CA . TYR A 1 451 ? 4.449 50.906 30.609 1 93.81 451 TYR A CA 1
ATOM 3737 C C . TYR A 1 451 ? 3.893 50.906 29.203 1 93.81 451 TYR A C 1
ATOM 3739 O O . TYR A 1 451 ? 4.246 51.781 28.391 1 93.81 451 TYR A O 1
ATOM 3747 N N . VAL A 1 452 ? 3.049 49.906 28.875 1 95.75 452 VAL A N 1
ATOM 3748 C CA . VAL A 1 452 ? 2.52 49.844 27.516 1 95.75 452 VAL A CA 1
ATOM 3749 C C . VAL A 1 452 ? 1.561 51.031 27.266 1 95.75 452 VAL A C 1
ATOM 3751 O O . VAL A 1 452 ? 1.473 51.531 26.156 1 95.75 452 VAL A O 1
ATOM 3754 N N . LEU A 1 453 ? 0.841 51.406 28.297 1 94.38 453 LEU A N 1
ATOM 3755 C CA . LEU A 1 453 ? -0.049 52.562 28.188 1 94.38 453 LEU A CA 1
ATOM 3756 C C . LEU A 1 453 ? 0.744 53.844 27.953 1 94.38 453 LEU A C 1
ATOM 3758 O O . LEU A 1 453 ? 0.335 54.688 27.156 1 94.38 453 LEU A O 1
ATOM 3762 N N . GLN A 1 454 ? 1.8 53.906 28.672 1 92 454 GLN A N 1
ATOM 3763 C CA . GLN A 1 454 ? 2.658 55.094 28.5 1 92 454 GLN A CA 1
ATOM 3764 C C . GLN A 1 454 ? 3.139 55.219 27.062 1 92 454 GLN A C 1
ATOM 3766 O O . GLN A 1 454 ? 3.057 56.281 26.453 1 92 454 GLN A O 1
ATOM 3771 N N . LYS A 1 455 ? 3.629 54.125 26.578 1 93.75 455 LYS A N 1
ATOM 3772 C CA . LYS A 1 455 ? 4.152 54.156 25.219 1 93.75 455 LYS A CA 1
ATOM 3773 C C . LYS A 1 455 ? 3.047 54.469 24.203 1 93.75 455 LYS A C 1
ATOM 3775 O O . LYS A 1 455 ? 3.285 55.125 23.203 1 93.75 455 LYS A O 1
ATOM 3780 N N . CYS A 1 456 ? 1.841 53.969 24.422 1 94.19 456 CYS A N 1
ATOM 3781 C CA . CYS A 1 456 ? 0.7 54.188 23.547 1 94.19 456 CYS A CA 1
ATOM 3782 C C . CYS A 1 456 ? 0.318 55.688 23.547 1 94.19 456 CYS A C 1
ATOM 3784 O O . CYS A 1 456 ? 0.056 56.25 22.5 1 94.19 456 CYS A O 1
ATOM 3786 N N . LEU A 1 457 ? 0.332 56.281 24.703 1 91.44 457 LEU A N 1
ATOM 3787 C CA . LEU A 1 457 ? -0.025 57.688 24.844 1 91.44 457 LEU A CA 1
ATOM 3788 C C . LEU A 1 457 ? 1.022 58.562 24.188 1 91.44 457 LEU A C 1
ATOM 3790 O O . LEU A 1 457 ? 0.683 59.594 23.562 1 91.44 457 LEU A O 1
ATOM 3794 N N . GLU A 1 458 ? 2.229 58.188 24.359 1 91.56 458 GLU A N 1
ATOM 3795 C CA . GLU A 1 458 ? 3.305 58.906 23.719 1 91.56 458 GLU A CA 1
ATOM 3796 C C . GLU A 1 458 ? 3.127 58.938 22.203 1 91.56 458 GLU A C 1
ATOM 3798 O O . GLU A 1 458 ? 3.51 59.906 21.531 1 91.56 458 GLU A O 1
ATOM 3803 N N . SER A 1 459 ? 2.555 57.906 21.703 1 92.69 459 SER A N 1
ATOM 3804 C CA . SER A 1 459 ? 2.332 57.781 20.266 1 92.69 459 SER A CA 1
ATOM 3805 C C . SER A 1 459 ? 0.999 58.375 19.859 1 92.69 459 SER A C 1
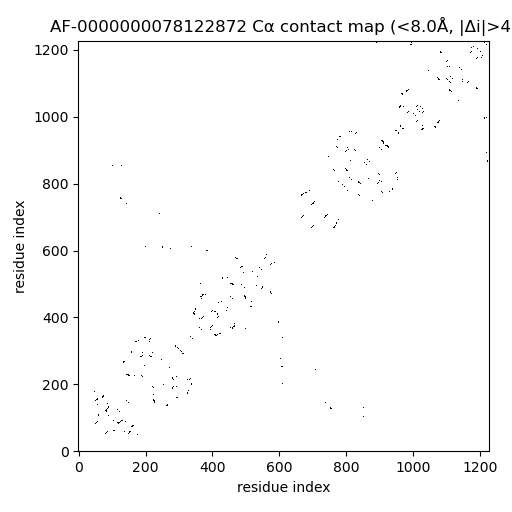ATOM 3807 O O . SER A 1 459 ? 0.611 58.312 18.703 1 92.69 459 SER A O 1
ATOM 3809 N N . ARG A 1 460 ? 0.233 58.906 20.812 1 92.5 460 ARG A N 1
ATOM 3810 C CA . ARG A 1 460 ? -1.049 59.594 20.625 1 92.5 460 ARG A CA 1
ATOM 3811 C C . ARG A 1 460 ? -2.121 58.625 20.172 1 92.5 460 ARG A C 1
ATOM 3813 O O . ARG A 1 460 ? -2.965 58.938 19.328 1 92.5 460 ARG A O 1
ATOM 3820 N N . TYR A 1 461 ? -1.948 57.344 20.594 1 94.81 461 TYR A N 1
ATOM 3821 C CA . TYR A 1 461 ? -2.982 56.344 20.359 1 94.81 461 TYR A CA 1
ATOM 3822 C C . TYR A 1 461 ? -3.895 56.219 21.562 1 94.81 461 TYR A C 1
ATOM 3824 O O . TYR A 1 461 ? -3.443 56.344 22.703 1 94.81 461 TYR A O 1
ATOM 3832 N N . SER A 1 462 ? -5.121 56.031 21.297 1 93.44 462 SER A N 1
ATOM 3833 C CA . SER A 1 462 ? -6.027 55.562 22.344 1 93.44 462 SER A CA 1
ATOM 3834 C C . SER A 1 462 ? -5.859 54.094 22.609 1 93.44 462 SER A C 1
ATOM 3836 O O . SER A 1 462 ? -5.461 53.344 21.719 1 93.44 462 SER A O 1
ATOM 3838 N N . SER A 1 463 ? -6.082 53.688 23.844 1 94.5 463 SER A N 1
ATOM 3839 C CA . SER A 1 463 ? -5.82 52.281 24.125 1 94.5 463 SER A CA 1
ATOM 3840 C C . SER A 1 463 ? -6.84 51.75 25.125 1 94.5 463 SER A C 1
ATOM 3842 O O . SER A 1 463 ? -7.309 52.469 26 1 94.5 463 SER A O 1
ATOM 3844 N N . TRP A 1 464 ? -7.172 50.562 24.891 1 94.44 464 TRP A N 1
ATOM 3845 C CA . TRP A 1 464 ? -7.906 49.75 25.844 1 94.44 464 TRP A CA 1
ATOM 3846 C C . TRP A 1 464 ? -6.984 48.719 26.5 1 94.44 464 TRP A C 1
ATOM 3848 O O . TRP A 1 464 ? -6.105 48.156 25.859 1 94.44 464 TRP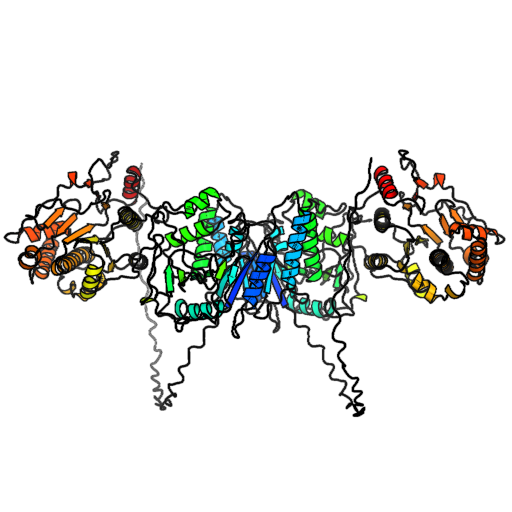 A O 1
ATOM 3858 N N . VAL A 1 465 ? -7.094 48.594 27.75 1 96 465 VAL A N 1
ATOM 3859 C CA . VAL A 1 465 ? -6.484 47.469 28.484 1 96 465 VAL A CA 1
ATOM 3860 C C . VAL A 1 465 ? -7.578 46.562 29.047 1 96 465 VAL A C 1
ATOM 3862 O O . VAL A 1 465 ? -8.406 47 29.844 1 96 465 VAL A O 1
ATOM 3865 N N . VAL A 1 466 ? -7.547 45.375 28.547 1 95 466 VAL A N 1
ATOM 3866 C CA . VAL A 1 466 ? -8.594 44.438 28.938 1 95 466 VAL A CA 1
ATOM 3867 C C . VAL A 1 466 ? -7.969 43.125 29.438 1 95 466 VAL A C 1
ATOM 3869 O O . VAL A 1 466 ? -6.836 42.812 29.078 1 95 466 VAL A O 1
ATOM 3872 N N . ASP A 1 467 ? -8.695 42.438 30.328 1 93.5 467 ASP A N 1
ATOM 3873 C CA . ASP A 1 467 ? -8.289 41.094 30.766 1 93.5 467 ASP A CA 1
ATOM 3874 C C . ASP A 1 467 ? -8.852 40.031 29.844 1 93.5 467 ASP A C 1
ATOM 3876 O O . ASP A 1 467 ? -9.906 40.219 29.234 1 93.5 467 ASP A O 1
ATOM 3880 N N . GLY A 1 468 ? -8.148 38.875 29.828 1 94.88 468 GLY A N 1
ATOM 3881 C CA . GLY A 1 468 ? -8.547 37.781 28.953 1 94.88 468 GLY A CA 1
ATOM 3882 C C . GLY A 1 468 ? -9.82 37.094 29.391 1 94.88 468 GLY A C 1
ATOM 3883 O O . GLY A 1 468 ? -10.383 36.281 28.672 1 94.88 468 GLY A O 1
ATOM 3884 N N . ASN A 1 469 ? -10.344 37.5 30.562 1 94.5 469 ASN A N 1
ATOM 3885 C CA . ASN A 1 469 ? -11.578 36.906 31.062 1 94.5 469 ASN A CA 1
ATOM 3886 C C . ASN A 1 469 ? -12.812 37.625 30.531 1 94.5 469 ASN A C 1
ATOM 3888 O O . ASN A 1 469 ? -13.695 38 31.297 1 94.5 469 ASN A O 1
ATOM 3892 N N . MET A 1 470 ? -12.812 37.844 29.266 1 94.44 470 MET A N 1
ATOM 3893 C CA . MET A 1 470 ? -13.945 38.469 28.594 1 94.44 470 MET A CA 1
ATOM 3894 C C . MET A 1 470 ? -14 38.062 27.125 1 94.44 470 MET A C 1
ATOM 3896 O O . MET A 1 470 ? -13.016 37.562 26.578 1 94.44 470 MET A O 1
ATOM 3900 N N . LEU A 1 471 ? -15.227 38.219 26.516 1 95.81 471 LEU A N 1
ATOM 3901 C CA . LEU A 1 471 ? -15.438 37.969 25.094 1 95.81 471 LEU A CA 1
ATOM 3902 C C . LEU A 1 471 ? -16.219 39.125 24.469 1 95.81 471 LEU A C 1
ATOM 3904 O O . LEU A 1 471 ? -17.234 39.562 25 1 95.81 471 LEU A O 1
ATOM 3908 N N . PRO A 1 472 ? -15.664 39.688 23.469 1 95.25 472 PRO A N 1
ATOM 3909 C CA . PRO A 1 472 ? -16.484 40.656 22.719 1 95.25 472 PRO A CA 1
ATOM 3910 C C . PRO A 1 472 ? -17.625 39.969 21.953 1 95.25 472 PRO A C 1
ATOM 3912 O O . PRO A 1 472 ? -17.453 38.906 21.359 1 95.25 472 PRO A O 1
ATOM 3915 N N . VAL A 1 473 ? -18.797 40.562 21.938 1 92.44 473 VAL A N 1
ATOM 3916 C CA . VAL A 1 473 ? -19.938 39.906 21.297 1 92.44 473 VAL A CA 1
ATOM 3917 C C . VAL A 1 473 ? -20.609 40.875 20.328 1 92.44 473 VAL A C 1
ATOM 3919 O O . VAL A 1 473 ? -21.594 40.531 19.672 1 92.44 473 VAL A O 1
ATOM 3922 N N . SER A 1 474 ? -20.031 42.031 20.234 1 89.19 474 SER A N 1
ATOM 3923 C CA . SER A 1 474 ? -20.578 43 19.297 1 89.19 474 SER A CA 1
ATOM 3924 C C . SER A 1 474 ? -19.516 43.5 18.312 1 89.19 474 SER A C 1
ATOM 3926 O O . SER A 1 474 ? -18.312 43.281 18.531 1 89.19 474 SER A O 1
ATOM 3928 N N . MET A 1 475 ? -19.844 44.219 17.266 1 82.12 475 MET A N 1
ATOM 3929 C CA . MET A 1 475 ? -18.953 44.625 16.188 1 82.12 475 MET A CA 1
ATOM 3930 C C . MET A 1 475 ? -18.016 45.719 16.656 1 82.12 475 MET A C 1
ATOM 3932 O O . MET A 1 475 ? -16.859 45.812 16.219 1 82.12 475 MET A O 1
ATOM 3936 N N . ASP A 1 476 ? -18.484 46.594 17.5 1 81.19 476 ASP A N 1
ATOM 3937 C CA . ASP A 1 476 ? -17.656 47.688 18 1 81.19 476 ASP A CA 1
ATOM 3938 C C . ASP A 1 476 ? -17.594 47.688 19.516 1 81.19 476 ASP A C 1
ATOM 3940 O O . ASP A 1 476 ? -18 48.656 20.172 1 81.19 476 ASP A O 1
ATOM 3944 N N . PRO A 1 477 ? -17 46.719 19.969 1 80.94 477 PRO A N 1
ATOM 3945 C CA . PRO A 1 477 ? -17.047 46.531 21.422 1 80.94 477 PRO A CA 1
ATOM 3946 C C . PRO A 1 477 ? -16.219 47.594 22.156 1 80.94 477 PRO A C 1
ATOM 3948 O O . PRO A 1 477 ? -16.516 47.906 23.328 1 80.94 477 PRO A O 1
ATOM 3951 N N . PHE A 1 478 ? -15.25 48.125 21.484 1 79.12 478 PHE A N 1
ATOM 3952 C CA . PHE A 1 478 ? -14.32 49 22.188 1 79.12 478 PHE A CA 1
ATOM 3953 C C . PHE A 1 478 ? -14.422 50.438 21.656 1 79.12 478 PHE A C 1
ATOM 3955 O O . PHE A 1 478 ? -13.406 51.031 21.297 1 79.12 478 PHE A O 1
ATOM 3962 N N . VAL A 1 479 ? -15.625 50.812 21.438 1 73.56 479 VAL A N 1
ATOM 3963 C CA . VAL A 1 479 ? -15.898 52.219 21.062 1 73.56 479 VAL A CA 1
ATOM 3964 C C . VAL A 1 479 ? -16.688 52.906 22.188 1 73.56 479 VAL A C 1
ATOM 3966 O O . VAL A 1 479 ? -17.672 52.344 22.688 1 73.56 479 VAL A O 1
ATOM 3969 N N . VAL A 1 480 ? -16.062 53.781 22.828 1 64.62 480 VAL A N 1
ATOM 3970 C CA . VAL A 1 480 ? -16.797 54.531 23.844 1 64.62 480 VAL A CA 1
ATOM 3971 C C . VAL A 1 480 ? -17.484 55.75 23.188 1 64.62 480 VAL A C 1
ATOM 3973 O O . VAL A 1 480 ? -16.906 56.406 22.344 1 64.62 480 VAL A O 1
ATOM 3976 N N . GLU A 1 481 ? -18.844 55.719 23.016 1 60.75 481 GLU A N 1
ATOM 3977 C CA . GLU A 1 481 ? -19.531 56.938 22.578 1 60.75 481 GLU A CA 1
ATOM 3978 C C . GLU A 1 481 ? -19.031 58.156 23.344 1 60.75 481 GLU A C 1
ATOM 3980 O O . GLU A 1 481 ? -19.453 58.406 24.469 1 60.75 481 GLU A O 1
ATOM 3985 N N . SER A 1 482 ? -17.828 58.281 23.266 1 58.88 482 SER A N 1
ATOM 3986 C CA . SER A 1 482 ? -16.906 58.969 24.172 1 58.88 482 SER A CA 1
ATOM 3987 C C . SER A 1 482 ? -17.234 60.438 24.281 1 58.88 482 SER A C 1
ATOM 3989 O O . SER A 1 482 ? -17.375 61.125 23.25 1 58.88 482 SER A O 1
ATOM 3991 N N . ASP A 1 483 ? -17.953 60.75 25.328 1 70.31 483 ASP A N 1
ATOM 3992 C CA . ASP A 1 483 ? -17.844 62.125 25.812 1 70.31 483 ASP A CA 1
ATOM 3993 C C . ASP A 1 483 ? -16.391 62.594 25.797 1 70.31 483 ASP A C 1
ATOM 3995 O O . ASP A 1 483 ? -15.555 62.062 26.531 1 70.31 483 ASP A O 1
ATOM 3999 N N . PRO A 1 484 ? -16.141 63.438 24.859 1 75.31 484 PRO A N 1
ATOM 4000 C CA . PRO A 1 484 ? -14.758 63.906 24.734 1 75.31 484 PRO A CA 1
ATOM 4001 C C . PRO A 1 484 ? -14.219 64.5 26.016 1 75.31 484 PRO A C 1
ATOM 4003 O O . PRO A 1 484 ? -13.016 64.75 26.141 1 75.31 484 PRO A O 1
ATOM 4006 N N . SER A 1 485 ? -15.133 64.625 26.938 1 78.56 485 SER A N 1
ATOM 4007 C CA . SER A 1 485 ? -14.727 65.312 28.172 1 78.56 485 SER A CA 1
ATOM 4008 C C . SER A 1 485 ? -13.938 64.312 29.062 1 78.56 485 SER A C 1
ATOM 4010 O O . SER A 1 485 ? -13.25 64.812 29.984 1 78.56 485 SER A O 1
ATOM 4012 N N . TYR A 1 486 ? -14 63.062 28.719 1 85.94 486 TYR A N 1
ATOM 4013 C CA . TYR A 1 486 ? -13.297 62.094 29.562 1 85.94 486 TYR A CA 1
ATOM 4014 C C . TYR A 1 486 ? -12.133 61.469 28.812 1 85.94 486 TYR A C 1
ATOM 4016 O O . TYR A 1 486 ? -12.289 61 27.688 1 85.94 486 TYR A O 1
ATOM 4024 N N . ASP A 1 487 ? -11.023 61.5 29.453 1 88.69 487 ASP A N 1
ATOM 4025 C CA . ASP A 1 487 ? -9.844 60.875 28.844 1 88.69 487 ASP A CA 1
ATOM 4026 C C . ASP A 1 487 ? -9.641 59.469 29.344 1 88.69 487 ASP A C 1
ATOM 4028 O O . ASP A 1 487 ? -8.891 58.688 28.734 1 88.69 487 ASP A O 1
ATOM 4032 N N . PHE A 1 488 ? -10.297 59.156 30.453 1 91.44 488 PHE A N 1
ATOM 4033 C CA . PHE A 1 488 ? -10.102 57.844 31.062 1 91.44 488 PHE A CA 1
ATOM 4034 C C . PHE A 1 488 ? -11.43 57.219 31.453 1 91.44 488 PHE A C 1
ATOM 4036 O O . PHE A 1 488 ? -12.344 57.906 31.906 1 91.44 488 PHE A O 1
ATOM 4043 N N . TYR A 1 489 ? -11.523 55.969 31.109 1 90.62 489 TYR A N 1
ATOM 4044 C CA . TYR A 1 489 ? -12.664 55.156 31.531 1 90.62 489 TYR A CA 1
ATOM 4045 C C . TYR A 1 489 ? -12.211 53.906 32.312 1 90.62 489 TYR A C 1
ATOM 4047 O O . TYR A 1 489 ? -11.195 53.312 31.969 1 90.62 489 TYR A O 1
ATOM 4055 N N . VAL A 1 490 ? -12.945 53.594 33.375 1 90.5 490 VAL A N 1
ATOM 4056 C CA . VAL A 1 490 ? -12.57 52.438 34.188 1 90.5 490 VAL A CA 1
ATOM 4057 C C . VAL A 1 490 ? -13.805 51.594 34.469 1 90.5 490 VAL A C 1
ATOM 4059 O O . VAL A 1 490 ? -14.883 52.094 34.75 1 90.5 490 VAL A O 1
ATOM 4062 N N . GLY A 1 491 ? -13.617 50.281 34.281 1 88.94 491 GLY A N 1
ATOM 4063 C CA . GLY A 1 491 ? -14.594 49.312 34.75 1 88.94 491 GLY A CA 1
ATOM 4064 C C . GLY A 1 491 ? -14.156 48.594 36 1 88.94 491 GLY A C 1
ATOM 4065 O O . GLY A 1 491 ? -13.211 47.812 36 1 88.94 491 GLY A O 1
ATOM 4066 N N . THR A 1 492 ? -14.883 48.781 37.031 1 82.06 492 THR A N 1
ATOM 4067 C CA . THR A 1 492 ? -14.461 48.281 38.344 1 82.06 492 THR A CA 1
ATOM 4068 C C . THR A 1 492 ? -14.562 46.781 38.438 1 82.06 492 THR A C 1
ATOM 4070 O O . THR A 1 492 ? -13.656 46.094 38.938 1 82.06 492 THR A O 1
ATOM 4073 N N . SER A 1 493 ? -15.602 46.25 37.906 1 83.06 493 SER A N 1
ATOM 4074 C CA . SER A 1 493 ? -15.82 44.812 37.969 1 83.06 493 SER A CA 1
ATOM 4075 C C . SER A 1 493 ? -15.148 44.094 36.812 1 83.06 493 SER A C 1
ATOM 4077 O O . SER A 1 493 ? -14.578 43 37 1 83.06 493 SER A O 1
ATOM 4079 N N . SER A 1 494 ? -15.141 44.719 35.688 1 84.94 494 SER A N 1
ATOM 4080 C CA . SER A 1 494 ? -14.617 44.094 34.469 1 84.94 494 SER A CA 1
ATOM 4081 C C . SER A 1 494 ? -13.117 44.344 34.344 1 84.94 494 SER A C 1
ATOM 4083 O O . SER A 1 494 ? -12.453 43.688 33.531 1 84.94 494 SER A O 1
ATOM 4085 N N . GLU A 1 495 ? -12.594 45.281 35.094 1 87.06 495 GLU A N 1
ATOM 4086 C CA . GLU A 1 495 ? -11.188 45.656 35.062 1 87.06 495 GLU A CA 1
ATOM 4087 C C . GLU A 1 495 ? -10.789 46.25 33.719 1 87.06 495 GLU A C 1
ATOM 4089 O O . GLU A 1 495 ? -9.609 46.25 33.344 1 87.06 495 GLU A O 1
ATOM 4094 N N . LEU A 1 496 ? -11.773 46.75 32.969 1 91.94 496 LEU A N 1
ATOM 4095 C CA . LEU A 1 496 ? -11.516 47.469 31.734 1 91.94 496 LEU A CA 1
ATOM 4096 C C . LEU A 1 496 ? -10.922 48.844 32 1 91.94 496 LEU A C 1
ATOM 4098 O O . LEU A 1 496 ? -11.312 49.5 32.969 1 91.94 496 LEU A O 1
ATOM 4102 N N . PHE A 1 497 ? -10.008 49.188 31.203 1 93.81 497 PHE A N 1
ATOM 4103 C CA . PHE A 1 497 ? -9.438 50.531 31.312 1 93.81 497 PHE A CA 1
ATOM 4104 C C . PHE A 1 497 ? -9.227 51.156 29.938 1 93.81 497 PHE A C 1
ATOM 4106 O O . PHE A 1 497 ? -8.758 50.469 29.016 1 93.81 497 PHE A O 1
ATOM 4113 N N . PHE A 1 498 ? -9.688 52.344 29.766 1 93.75 498 PHE A N 1
ATOM 4114 C CA . PHE A 1 498 ? -9.516 53.094 28.516 1 93.75 498 PHE A CA 1
ATOM 4115 C C . PHE A 1 498 ? -8.773 54.406 28.734 1 93.75 498 PHE A C 1
ATOM 4117 O O . PHE A 1 498 ? -9.055 55.094 29.703 1 93.75 498 PHE A O 1
ATOM 4124 N N . ALA A 1 499 ? -7.793 54.656 27.953 1 92.88 499 ALA A N 1
ATOM 4125 C CA . ALA A 1 499 ? -7.078 55.938 27.938 1 92.88 499 ALA A CA 1
ATOM 4126 C C . ALA A 1 499 ? -7.129 56.562 26.547 1 92.88 499 ALA A C 1
ATOM 4128 O O . ALA A 1 499 ? -6.73 55.938 25.562 1 92.88 499 ALA A O 1
ATOM 4129 N N . ARG A 1 500 ? -7.566 57.75 26.484 1 91.62 500 ARG A N 1
ATOM 4130 C CA . ARG A 1 500 ? -7.637 58.469 25.234 1 91.62 500 ARG A CA 1
ATOM 4131 C C . ARG A 1 500 ? -6.27 59.062 24.859 1 91.62 500 ARG A C 1
ATOM 4133 O O . ARG A 1 500 ? -5.539 59.531 25.719 1 91.62 500 ARG A O 1
ATOM 4140 N N . GLY A 1 501 ? -5.953 58.938 23.547 1 90.31 501 GLY A N 1
ATOM 4141 C CA . GLY A 1 501 ? -4.688 59.469 23.062 1 90.31 501 GLY A CA 1
ATOM 4142 C C . GLY A 1 501 ? -4.691 60.969 22.906 1 90.31 501 GLY A C 1
ATOM 4143 O O . GLY A 1 501 ? -4.473 61.469 21.812 1 90.31 501 GLY A O 1
ATOM 4144 N N . SER A 1 502 ? -4.902 61.656 23.969 1 86.62 502 SER A N 1
ATOM 4145 C CA . SER A 1 502 ? -4.934 63.125 23.938 1 86.62 502 SER A CA 1
ATOM 4146 C C . SER A 1 502 ? -3.645 63.719 24.484 1 86.62 502 SER A C 1
ATOM 4148 O O . SER A 1 502 ? -2.908 63.062 25.219 1 86.62 502 SER A O 1
ATOM 4150 N N . SER A 1 503 ? -3.43 65 24.125 1 85.56 503 SER A N 1
ATOM 4151 C CA . SER A 1 503 ? -2.268 65.688 24.656 1 85.56 503 SER A CA 1
ATOM 4152 C C . SER A 1 503 ? -2.375 65.875 26.172 1 85.56 503 SER A C 1
ATOM 4154 O O . SER A 1 503 ? -1.367 65.812 26.875 1 85.56 503 SER A O 1
ATOM 4156 N N . PHE A 1 504 ? -3.48 66 26.609 1 82.75 504 PHE A N 1
ATOM 4157 C CA . PHE A 1 504 ? -3.719 66.188 28.031 1 82.75 504 PHE A CA 1
ATOM 4158 C C . PHE A 1 504 ? -3.354 64.938 28.812 1 82.75 504 PHE A C 1
ATOM 4160 O O . PHE A 1 504 ? -2.656 65 29.812 1 82.75 504 PHE A O 1
ATOM 4167 N N . ALA A 1 505 ? -3.818 63.906 28.297 1 82.69 505 ALA A N 1
ATOM 4168 C CA . ALA A 1 505 ? -3.533 62.625 28.953 1 82.69 505 ALA A CA 1
ATOM 4169 C C . ALA A 1 505 ? -2.031 62.344 28.984 1 82.69 505 ALA A C 1
ATOM 4171 O O . ALA A 1 505 ? -1.505 61.875 29.984 1 82.69 505 ALA A O 1
ATOM 4172 N N . GLU A 1 506 ? -1.361 62.688 27.984 1 84.31 506 GLU A N 1
ATOM 4173 C CA . GLU A 1 506 ? 0.061 62.375 27.859 1 84.31 506 GLU A CA 1
ATOM 4174 C C . GLU A 1 506 ? 0.904 63.344 28.703 1 84.31 506 GLU A C 1
ATOM 4176 O O . GLU A 1 506 ? 1.75 62.906 29.484 1 84.31 506 GLU A O 1
ATOM 4181 N N . LYS A 1 507 ? 0.662 64.562 28.625 1 80.81 507 LYS A N 1
ATOM 4182 C CA . LYS A 1 507 ? 1.562 65.562 29.203 1 80.81 507 LYS A CA 1
ATOM 4183 C C . LYS A 1 507 ? 1.141 65.938 30.609 1 80.81 507 LYS A C 1
ATOM 4185 O O . LYS A 1 507 ? 1.982 66.062 31.516 1 80.81 507 LYS A O 1
ATOM 4190 N N . ASP A 1 508 ? -0.093 66 30.781 1 78.62 508 ASP A N 1
ATOM 4191 C CA . ASP A 1 508 ? -0.555 66.562 32.031 1 78.62 508 ASP A CA 1
ATOM 4192 C C . ASP A 1 508 ? -0.837 65.5 33.062 1 78.62 508 ASP A C 1
ATOM 4194 O O . ASP A 1 508 ? -0.648 65.688 34.281 1 78.62 508 ASP A O 1
ATOM 4198 N N . VAL A 1 509 ? -1.243 64.5 32.594 1 76.5 509 VAL A N 1
ATOM 4199 C CA . VAL A 1 509 ? -1.613 63.438 33.531 1 76.5 509 VAL A CA 1
ATOM 4200 C C . VAL A 1 509 ? -0.444 62.469 33.719 1 76.5 509 VAL A C 1
ATOM 4202 O O . VAL A 1 509 ? -0.011 62.219 34.844 1 76.5 509 VAL A O 1
ATOM 4205 N N . TRP A 1 510 ? 0.064 61.844 32.688 1 80.25 510 TRP A N 1
ATOM 4206 C CA . TRP A 1 510 ? 1.12 60.844 32.781 1 80.25 510 TRP A CA 1
ATOM 4207 C C . TRP A 1 510 ? 2.447 61.5 33.188 1 80.25 510 TRP A C 1
ATOM 4209 O O . TRP A 1 510 ? 2.98 61.219 34.25 1 80.25 510 TRP A O 1
ATOM 4219 N N . GLY A 1 511 ? 2.842 62.5 32.5 1 75.31 511 GLY A N 1
ATOM 4220 C CA . GLY A 1 511 ? 4.023 63.281 32.844 1 75.31 511 GLY A CA 1
ATOM 4221 C C . GLY A 1 511 ? 5.281 62.438 32.969 1 75.31 511 GLY A C 1
ATOM 4222 O O . GLY A 1 511 ? 5.25 61.219 32.719 1 75.31 511 GLY A O 1
ATOM 4223 N N . THR A 1 512 ? 6.418 62.938 33.438 1 78.5 512 THR A N 1
ATOM 4224 C CA . THR A 1 512 ? 7.719 62.281 33.469 1 78.5 512 THR A CA 1
ATOM 4225 C C . THR A 1 512 ? 7.859 61.438 34.719 1 78.5 512 THR A C 1
ATOM 4227 O O . THR A 1 512 ? 8.617 60.438 34.719 1 78.5 512 THR A O 1
ATOM 4230 N N . ASP A 1 513 ? 7.082 61.719 35.719 1 82.69 513 ASP A N 1
ATOM 4231 C CA . ASP A 1 513 ? 7.281 61 36.969 1 82.69 513 ASP A CA 1
ATOM 4232 C C . ASP A 1 513 ? 6.125 60.031 37.25 1 82.69 513 ASP A C 1
ATOM 4234 O O . ASP A 1 513 ? 5.973 59.531 38.344 1 82.69 513 ASP A O 1
ATOM 4238 N N . PHE A 1 514 ? 5.379 59.812 36.281 1 84.5 514 PHE A N 1
ATOM 4239 C CA . PHE A 1 514 ? 4.168 59 36.469 1 84.5 514 PHE A CA 1
ATOM 4240 C C . PHE A 1 514 ? 4.504 57.625 36.969 1 84.5 514 PHE A C 1
ATOM 4242 O O . PHE A 1 514 ? 3.928 57.125 37.938 1 84.5 514 PHE A O 1
ATOM 4249 N N . ILE A 1 515 ? 5.426 56.906 36.375 1 86.81 515 ILE A N 1
ATOM 4250 C CA . ILE A 1 515 ? 5.723 55.5 36.625 1 86.81 515 ILE A CA 1
ATOM 4251 C C . ILE A 1 515 ? 6.281 55.344 38.062 1 86.81 515 ILE A C 1
ATOM 4253 O O . ILE A 1 515 ? 5.895 54.438 38.781 1 86.81 515 ILE A O 1
ATOM 4257 N N . SER A 1 516 ? 7.148 56.25 38.375 1 85.56 516 SER A N 1
ATOM 4258 C CA . SER A 1 516 ? 7.742 56.188 39.688 1 85.56 516 SER A CA 1
ATOM 4259 C C . SER A 1 516 ? 6.695 56.406 40.781 1 85.56 516 SER A C 1
ATOM 4261 O O . SER A 1 516 ? 6.664 55.688 41.781 1 85.56 516 SER A O 1
ATOM 4263 N N . LYS A 1 517 ? 5.848 57.375 40.594 1 87.62 517 LYS A N 1
ATOM 4264 C CA . LYS A 1 517 ? 4.797 57.656 41.562 1 87.62 517 LYS A CA 1
ATOM 4265 C C . LYS A 1 517 ? 3.787 56.531 41.625 1 87.62 517 LYS A C 1
ATOM 4267 O O . LYS A 1 517 ? 3.277 56.219 42.719 1 87.62 517 LYS A O 1
ATOM 4272 N N . PHE A 1 518 ? 3.549 56.062 40.5 1 88.12 518 PHE A N 1
ATOM 4273 C CA . PHE A 1 518 ? 2.627 54.938 40.438 1 88.12 518 PHE A CA 1
ATOM 4274 C C . PHE A 1 518 ? 3.199 53.719 41.156 1 88.12 518 PHE A C 1
ATOM 4276 O O . PHE A 1 518 ? 2.49 53.062 41.906 1 88.12 518 PHE A O 1
ATOM 4283 N N . ALA A 1 519 ? 4.453 53.438 40.938 1 85.44 519 ALA A N 1
ATOM 4284 C CA . ALA A 1 519 ? 5.121 52.312 41.594 1 85.44 519 ALA A CA 1
ATOM 4285 C C . ALA A 1 519 ? 5.109 52.5 43.125 1 85.44 519 ALA A C 1
ATOM 4287 O O . ALA A 1 519 ? 4.949 51.531 43.844 1 85.44 519 ALA A O 1
ATOM 4288 N N . MET A 1 520 ? 5.285 53.688 43.469 1 84.5 520 MET A N 1
ATOM 4289 C CA . MET A 1 520 ? 5.25 54 44.906 1 84.5 520 MET A CA 1
ATOM 4290 C C . MET A 1 520 ? 3.873 53.719 45.5 1 84.5 520 MET A C 1
ATOM 4292 O O . MET A 1 520 ? 3.762 53.188 46.625 1 84.5 520 MET A O 1
ATOM 4296 N N . MET A 1 521 ? 2.957 54.062 44.781 1 87.94 521 MET A N 1
ATOM 4297 C CA . MET A 1 521 ? 1.596 53.812 45.219 1 87.94 521 MET A CA 1
ATOM 4298 C C . MET A 1 521 ? 1.337 52.312 45.312 1 87.94 521 MET A C 1
ATOM 4300 O O . MET A 1 521 ? 0.72 51.844 46.281 1 87.94 521 MET A O 1
ATOM 4304 N N . VAL A 1 522 ? 1.709 51.562 44.281 1 87.44 522 VAL A N 1
ATOM 4305 C CA . VAL A 1 522 ? 1.545 50.094 44.281 1 87.44 522 VAL A CA 1
ATOM 4306 C C . VAL A 1 522 ? 2.227 49.5 45.5 1 87.44 522 VAL A C 1
ATOM 4308 O O . VAL A 1 522 ? 1.647 48.656 46.188 1 87.44 522 VAL A O 1
ATOM 4311 N N . ASN A 1 523 ? 3.416 50 45.75 1 83 523 ASN A N 1
ATOM 4312 C CA . ASN A 1 523 ? 4.156 49.531 46.906 1 83 523 ASN A CA 1
ATOM 4313 C C . ASN A 1 523 ? 3.426 49.844 48.219 1 83 523 ASN A C 1
ATOM 4315 O O . ASN A 1 523 ? 3.365 49.031 49.125 1 83 523 ASN A O 1
ATOM 4319 N N . SER A 1 524 ? 2.953 51 48.312 1 83.94 524 SER A N 1
ATOM 4320 C CA . SER A 1 524 ? 2.248 51.438 49.5 1 83.94 524 SER A CA 1
ATOM 4321 C C . SER A 1 524 ? 0.995 50.594 49.75 1 83.94 524 SER A C 1
ATOM 4323 O O . SER A 1 524 ? 0.683 50.25 50.906 1 83.94 524 SER A O 1
ATOM 4325 N N . LEU A 1 525 ? 0.259 50.312 48.719 1 85.31 525 LEU A N 1
ATOM 4326 C CA . LEU A 1 525 ? -0.965 49.531 48.844 1 85.31 525 LEU A CA 1
ATOM 4327 C C . LEU A 1 525 ? -0.65 48.094 49.219 1 85.31 525 LEU A C 1
ATOM 4329 O O . LEU A 1 525 ? -1.413 47.469 49.969 1 85.31 525 LEU A O 1
ATOM 4333 N N . LEU A 1 526 ? 0.408 47.531 48.75 1 81.25 526 LEU A N 1
ATOM 4334 C CA . LEU A 1 526 ? 0.812 46.156 49.062 1 81.25 526 LEU A CA 1
ATOM 4335 C C . LEU A 1 526 ? 1.229 46.031 50.531 1 81.25 526 LEU A C 1
ATOM 4337 O O . LEU A 1 526 ? 0.96 45 51.156 1 81.25 526 LEU A O 1
ATOM 4341 N N . VAL A 1 527 ? 1.925 46.969 51.031 1 75.69 527 VAL A N 1
ATOM 4342 C CA . VAL A 1 527 ? 2.346 46.969 52.406 1 75.69 527 VAL A CA 1
ATOM 4343 C C . VAL A 1 527 ? 1.12 46.938 53.344 1 75.69 527 VAL A C 1
ATOM 4345 O O . VAL A 1 527 ? 1.148 46.312 54.406 1 75.69 527 VAL A O 1
ATOM 4348 N N . ARG A 1 528 ? 0.054 47.5 52.875 1 81.38 528 ARG A N 1
ATOM 4349 C CA . ARG A 1 528 ? -1.172 47.562 53.656 1 81.38 528 ARG A CA 1
ATOM 4350 C C . ARG A 1 528 ? -2.027 46.312 53.438 1 81.38 528 ARG A C 1
ATOM 4352 O O . ARG A 1 528 ? -3.156 46.25 53.938 1 81.38 528 ARG A O 1
ATOM 4359 N N . GLN A 1 529 ? -1.58 45.344 52.781 1 67.75 529 GLN A N 1
ATOM 4360 C CA . GLN A 1 529 ? -2.156 44.031 52.5 1 67.75 529 GLN A CA 1
ATOM 4361 C C . GLN A 1 529 ? -3.5 44.156 51.812 1 67.75 529 GLN A C 1
ATOM 4363 O O . GLN A 1 529 ? -4.445 43.438 52.125 1 67.75 529 GLN A O 1
ATOM 4368 N N . GLN A 1 530 ? -3.572 45.125 51 1 67.19 530 GLN A N 1
ATOM 4369 C CA . GLN A 1 530 ? -4.797 45.281 50.219 1 67.19 530 GLN A CA 1
ATOM 4370 C C . GLN A 1 530 ? -4.707 44.531 48.875 1 67.19 530 GLN A C 1
ATOM 4372 O O . GLN A 1 530 ? -3.615 44.344 48.344 1 67.19 530 GLN A O 1
ATOM 4377 N N . SER A 1 531 ? -5.848 43.875 48.531 1 71.12 531 SER A N 1
ATOM 4378 C CA . SER A 1 531 ? -5.922 43.25 47.219 1 71.12 531 SER A CA 1
ATOM 4379 C C . SER A 1 531 ? -5.84 44.312 46.094 1 71.12 531 SER A C 1
ATOM 4381 O O . SER A 1 531 ? -6.562 45.312 46.125 1 71.12 531 SER A O 1
ATOM 4383 N N . ILE A 1 532 ? -4.766 44.031 45.281 1 83 532 ILE A N 1
ATOM 4384 C CA . ILE A 1 532 ? -4.578 45.125 44.312 1 83 532 ILE A CA 1
ATOM 4385 C C . ILE A 1 532 ? -4.816 44.562 42.906 1 83 532 ILE A C 1
ATOM 4387 O O . ILE A 1 532 ? -4.512 43.406 42.625 1 83 532 ILE A O 1
ATOM 4391 N N . SER A 1 533 ? -5.594 45.25 42.188 1 86.88 533 SER A N 1
ATOM 4392 C CA . SER A 1 533 ? -5.762 45.062 40.75 1 86.88 533 SER A CA 1
ATOM 4393 C C . SER A 1 533 ? -5.379 46.312 39.969 1 86.88 533 SER A C 1
ATOM 4395 O O . SER A 1 533 ? -5.301 47.406 40.531 1 86.88 533 SER A O 1
ATOM 4397 N N . PHE A 1 534 ? -4.953 46.062 38.812 1 91 534 PHE A N 1
ATOM 4398 C CA . PHE A 1 534 ? -4.535 47.188 37.969 1 91 534 PHE A CA 1
ATOM 4399 C C . PHE A 1 534 ? -5.598 48.281 37.938 1 91 534 PHE A C 1
ATOM 4401 O O . PHE A 1 534 ? -5.297 49.469 38.125 1 91 534 PHE A O 1
ATOM 4408 N N . GLY A 1 535 ? -6.855 47.875 37.656 1 87 535 GLY A N 1
ATOM 4409 C CA . GLY A 1 535 ? -7.941 48.844 37.594 1 87 535 GLY A CA 1
ATOM 4410 C C . GLY A 1 535 ? -8.109 49.656 38.875 1 87 535 GLY A C 1
ATOM 4411 O O . GLY A 1 535 ? -8.328 50.844 38.812 1 87 535 GLY A O 1
ATOM 4412 N N . TYR A 1 536 ? -8.008 48.969 39.938 1 86.56 536 TYR A N 1
ATOM 4413 C CA . TYR A 1 536 ? -8.156 49.625 41.219 1 86.56 536 TYR A CA 1
ATOM 4414 C C . TYR A 1 536 ? -7.043 50.625 41.469 1 86.56 536 TYR A C 1
ATOM 4416 O O . TYR A 1 536 ? -7.301 51.75 41.875 1 86.56 536 TYR A O 1
ATOM 4424 N N . VAL A 1 537 ? -5.871 50.25 41.219 1 88.94 537 VAL A N 1
ATOM 4425 C CA . VAL A 1 537 ? -4.719 51.094 41.5 1 88.94 537 VAL A CA 1
ATOM 4426 C C . VAL A 1 537 ? -4.758 52.312 40.562 1 88.94 537 VAL A C 1
ATOM 4428 O O . VAL A 1 537 ? -4.48 53.438 40.969 1 88.94 537 VAL A O 1
ATOM 4431 N N . MET A 1 538 ? -5.062 52.062 39.375 1 90.5 538 MET A N 1
ATOM 4432 C CA . MET A 1 538 ? -5.109 53.125 38.375 1 90.5 538 MET A CA 1
ATOM 4433 C C . MET A 1 538 ? -6.195 54.125 38.719 1 90.5 538 MET A C 1
ATOM 4435 O O . MET A 1 538 ? -5.98 55.344 38.625 1 90.5 538 MET A O 1
ATOM 4439 N N . ALA A 1 539 ? -7.336 53.594 39.062 1 87.56 539 ALA A N 1
ATOM 4440 C CA . ALA A 1 539 ? -8.414 54.5 39.469 1 87.56 539 ALA A CA 1
ATOM 4441 C C . ALA A 1 539 ? -7.996 55.375 40.625 1 87.56 539 ALA A C 1
ATOM 4443 O O . ALA A 1 539 ? -8.242 56.594 40.625 1 87.56 539 ALA A O 1
ATOM 4444 N N . LYS A 1 540 ? -7.414 54.812 41.625 1 86.88 540 LYS A N 1
ATOM 4445 C CA . LYS A 1 540 ? -6.961 55.562 42.781 1 86.88 540 LYS A CA 1
ATOM 4446 C C . LYS A 1 540 ? -5.883 56.562 42.438 1 86.88 540 LYS A C 1
ATOM 4448 O O . LYS A 1 540 ? -5.863 57.688 42.969 1 86.88 540 LYS A O 1
ATOM 4453 N N . PHE A 1 541 ? -5.043 56.156 41.625 1 90.31 541 PHE A N 1
ATOM 4454 C CA . PHE A 1 541 ? -3.934 57 41.219 1 90.31 541 PHE A CA 1
ATOM 4455 C C . PHE A 1 541 ? -4.438 58.219 40.438 1 90.31 541 PHE A C 1
ATOM 4457 O O . PHE A 1 541 ? -3.988 59.344 40.688 1 90.31 541 PHE A O 1
ATOM 4464 N N . LEU A 1 542 ? -5.367 58.031 39.531 1 90 542 LEU A N 1
ATOM 4465 C CA . LEU A 1 542 ? -5.887 59.125 38.688 1 90 542 LEU A CA 1
ATOM 4466 C C . LEU A 1 542 ? -6.734 60.094 39.5 1 90 542 LEU A C 1
ATOM 4468 O O . LEU A 1 542 ? -6.809 61.281 39.188 1 90 542 LEU A O 1
ATOM 4472 N N . GLU A 1 543 ? -7.34 59.594 40.469 1 86.38 543 GLU A N 1
ATOM 4473 C CA . GLU A 1 543 ? -8.133 60.438 41.375 1 86.38 543 GLU A CA 1
ATOM 4474 C C . GLU A 1 543 ? -7.254 61.438 42.094 1 86.38 543 GLU A C 1
ATOM 4476 O O . GLU A 1 543 ? -7.715 62.5 42.469 1 86.38 543 GLU A O 1
ATOM 4481 N N . LEU A 1 544 ? -6.074 61.094 42.344 1 84.62 544 LEU A N 1
ATOM 4482 C CA . LEU A 1 544 ? -5.152 61.969 43.062 1 84.62 544 LEU A CA 1
ATOM 4483 C C . LEU A 1 544 ? -4.621 63.094 42.188 1 84.62 544 LEU A C 1
ATOM 4485 O O . LEU A 1 544 ? -4.074 64.062 42.688 1 84.62 544 LEU A O 1
ATOM 4489 N N . LYS A 1 545 ? -4.777 62.906 41 1 83.81 545 LYS A N 1
ATOM 4490 C CA . LYS A 1 545 ? -4.262 63.906 40.094 1 83.81 545 LYS A CA 1
ATOM 4491 C C . LYS A 1 545 ? -5.277 65.062 39.875 1 83.81 545 LYS A C 1
ATOM 4493 O O . LYS A 1 545 ? -6.461 64.75 39.656 1 83.81 545 LYS A O 1
ATOM 4498 N N . LYS A 1 546 ? -4.867 66.25 39.938 1 79.75 546 LYS A N 1
ATOM 4499 C CA . LYS A 1 546 ? -5.734 67.375 39.781 1 79.75 546 LYS A CA 1
ATOM 4500 C C . LYS A 1 546 ? -6.188 67.562 38.344 1 79.75 546 LYS A C 1
ATOM 4502 O O . LYS A 1 546 ? -5.387 67.438 37.406 1 79.75 546 LYS A O 1
ATOM 4507 N N . GLY A 1 547 ? -7.457 67.688 38.125 1 79.94 547 GLY A N 1
ATOM 4508 C CA . GLY A 1 547 ? -7.984 68.062 36.812 1 79.94 547 GLY A CA 1
ATOM 4509 C C . GLY A 1 547 ? -8.352 66.875 35.969 1 79.94 547 GLY A C 1
ATOM 4510 O O . GLY A 1 547 ? -8.891 67 34.875 1 79.94 547 GLY A O 1
ATOM 4511 N N . VAL A 1 548 ? -8.102 65.688 36.531 1 86.56 548 VAL A N 1
ATOM 4512 C CA . VAL A 1 548 ? -8.375 64.5 35.75 1 86.56 548 VAL A CA 1
ATOM 4513 C C . VAL A 1 548 ? -9.797 64 36 1 86.56 548 VAL A C 1
ATOM 4515 O O . VAL A 1 548 ? -10.219 63.906 37.156 1 86.56 548 VAL A O 1
ATOM 4518 N N . ARG A 1 549 ? -10.516 63.781 34.906 1 85.56 549 ARG A N 1
ATOM 4519 C CA . ARG A 1 549 ? -11.859 63.219 35 1 85.56 549 ARG A CA 1
ATOM 4520 C C . ARG A 1 549 ? -11.875 61.75 34.562 1 85.56 549 ARG A C 1
ATOM 4522 O O . ARG A 1 549 ? -11.469 61.438 33.438 1 85.56 549 ARG A O 1
ATOM 4529 N N . VAL A 1 550 ? -12.266 60.906 35.469 1 87.88 550 VAL A N 1
ATOM 4530 C CA . VAL A 1 550 ? -12.383 59.469 35.188 1 87.88 550 VAL A CA 1
ATOM 4531 C C . VAL A 1 550 ? -13.852 59.062 35.125 1 87.88 550 VAL A C 1
ATOM 4533 O O . VAL A 1 550 ? -14.625 59.375 36.031 1 87.88 550 VAL A O 1
ATOM 4536 N N . ASN A 1 551 ? -14.203 58.531 34.031 1 88.94 551 ASN A N 1
ATOM 4537 C CA . ASN A 1 551 ? -15.57 58 33.906 1 88.94 551 ASN A CA 1
ATOM 4538 C C . ASN A 1 551 ? -15.672 56.562 34.312 1 88.94 551 ASN A C 1
ATOM 4540 O O . ASN A 1 551 ? -14.914 55.719 33.812 1 88.94 551 ASN A O 1
ATOM 4544 N N . ILE A 1 552 ? -16.594 56.281 35.156 1 87.12 552 ILE A N 1
ATOM 4545 C CA . ILE A 1 552 ? -16.828 54.875 35.562 1 87.12 552 ILE A CA 1
ATOM 4546 C C . ILE A 1 552 ? -17.828 54.25 34.594 1 87.12 552 ILE A C 1
ATOM 4548 O O . ILE A 1 552 ? -18.969 54.719 34.469 1 87.12 552 ILE A O 1
ATOM 4552 N N . LEU A 1 553 ? -17.406 53.219 33.906 1 87.38 553 LEU A N 1
ATOM 4553 C CA . LEU A 1 553 ? -18.219 52.562 32.906 1 87.38 553 LEU A CA 1
ATOM 4554 C C . LEU A 1 553 ? -19.422 51.875 33.562 1 87.38 553 LEU A C 1
ATOM 4556 O O . LEU A 1 553 ? -19.297 51.25 34.594 1 87.38 553 LEU A O 1
ATOM 4560 N N . ASP A 1 554 ? -20.531 52.125 32.969 1 86.75 554 ASP A N 1
ATOM 4561 C CA . ASP A 1 554 ? -21.703 51.375 33.375 1 86.75 554 ASP A CA 1
ATOM 4562 C C . ASP A 1 554 ? -21.625 49.938 32.844 1 86.75 554 ASP A C 1
ATOM 4564 O O . ASP A 1 554 ? -22.094 49.625 31.75 1 86.75 554 ASP A O 1
ATOM 4568 N N . GLU A 1 555 ? -21.203 49.094 33.625 1 87 555 GLU A N 1
ATOM 4569 C CA . GLU A 1 555 ? -20.875 47.719 33.219 1 87 555 GLU A CA 1
ATOM 4570 C C . GLU A 1 555 ? -22.125 46.875 33.062 1 87 555 GLU A C 1
ATOM 4572 O O . GLU A 1 555 ? -22.078 45.812 32.406 1 87 555 GLU A O 1
ATOM 4577 N N . THR A 1 556 ? -23.188 47.344 33.625 1 84.88 556 THR A N 1
ATOM 4578 C CA . THR A 1 556 ? -24.438 46.625 33.438 1 84.88 556 THR A CA 1
ATOM 4579 C C . THR A 1 556 ? -24.984 46.812 32.031 1 84.88 556 THR A C 1
ATOM 4581 O O . THR A 1 556 ? -25.578 45.875 31.469 1 84.88 556 THR A O 1
ATOM 4584 N N . SER A 1 557 ? -24.781 47.906 31.531 1 83.31 557 SER A N 1
ATOM 4585 C CA . SER A 1 557 ? -25.219 48.188 30.172 1 83.31 557 SER A CA 1
ATOM 4586 C C . SER A 1 557 ? -24.172 47.781 29.141 1 83.31 557 SER A C 1
ATOM 4588 O O . SER A 1 557 ? -24.5 47.344 28.047 1 83.31 557 SER A O 1
ATOM 4590 N N . PHE A 1 558 ? -23 47.781 29.516 1 86.62 558 PHE A N 1
ATOM 4591 C CA . PHE A 1 558 ? -21.875 47.562 28.625 1 86.62 558 PHE A CA 1
ATOM 4592 C C . PHE A 1 558 ? -21.688 46.062 28.344 1 86.62 558 PHE A C 1
ATOM 4594 O O . PHE A 1 558 ? -21.375 45.656 27.234 1 86.62 558 PHE A O 1
ATOM 4601 N N . GLY A 1 559 ? -21.906 45.312 29.422 1 90.38 559 GLY A N 1
ATOM 4602 C CA . GLY A 1 559 ? -21.641 43.906 29.25 1 90.38 559 GLY A CA 1
ATOM 4603 C C . GLY A 1 559 ? -22.484 43.031 30.156 1 90.38 559 GLY A C 1
ATOM 4604 O O . GLY A 1 559 ? -23.266 43.531 30.953 1 90.38 559 GLY A O 1
ATOM 4605 N N . LEU A 1 560 ? -22.375 41.781 29.844 1 91.38 560 LEU A N 1
ATOM 4606 C CA . LEU A 1 560 ? -23.016 40.781 30.672 1 91.38 560 LEU A CA 1
ATOM 4607 C C . LEU A 1 560 ? -22 40.094 31.578 1 91.38 560 LEU A C 1
ATOM 4609 O O . LEU A 1 560 ? -21 39.531 31.094 1 91.38 560 LEU A O 1
ATOM 4613 N N . ARG A 1 561 ? -22.203 40.156 32.812 1 91.69 561 ARG A N 1
ATOM 4614 C CA . ARG A 1 561 ? -21.359 39.438 33.781 1 91.69 561 ARG A CA 1
ATOM 4615 C C . ARG A 1 561 ? -21.906 38.031 34.031 1 91.69 561 ARG A C 1
ATOM 4617 O O . ARG A 1 561 ? -23.062 37.844 34.375 1 91.69 561 ARG A O 1
ATOM 4624 N N . ILE A 1 562 ? -21.047 37.062 33.781 1 89.94 562 ILE A N 1
ATOM 4625 C CA . ILE A 1 562 ? -21.469 35.688 34.062 1 89.94 562 ILE A CA 1
ATOM 4626 C C . ILE A 1 562 ? -20.875 35.25 35.406 1 89.94 562 ILE A C 1
ATOM 4628 O O . ILE A 1 562 ? -19.75 35.594 35.75 1 89.94 562 ILE A O 1
ATOM 4632 N N . ASP A 1 563 ? -21.656 34.594 36.219 1 82 563 ASP A N 1
ATOM 4633 C CA . ASP A 1 563 ? -21.234 34.125 37.531 1 82 563 ASP A CA 1
ATOM 4634 C C . ASP A 1 563 ? -21.594 32.656 37.75 1 82 563 ASP A C 1
ATOM 4636 O O . ASP A 1 563 ? -22.016 31.984 36.812 1 82 563 ASP A O 1
ATOM 4640 N N . ASN A 1 564 ? -21.25 32.156 38.906 1 77.19 564 ASN A N 1
ATOM 4641 C CA . ASN A 1 564 ? -21.453 30.766 39.219 1 77.19 564 ASN A CA 1
ATOM 4642 C C . ASN A 1 564 ? -22.938 30.453 39.438 1 77.19 564 ASN A C 1
ATOM 4644 O O . ASN A 1 564 ? -23.297 29.297 39.656 1 77.19 564 ASN A O 1
ATOM 4648 N N . SER A 1 565 ? -23.641 31.5 39.312 1 69.88 565 SER A N 1
ATOM 4649 C CA . SER A 1 565 ? -25.047 31.219 39.656 1 69.88 565 SER A CA 1
ATOM 4650 C C . SER A 1 565 ? -25.766 30.516 38.5 1 69.88 565 SER A C 1
ATOM 4652 O O . SER A 1 565 ? -25.406 30.703 37.344 1 69.88 565 SER A O 1
ATOM 4654 N N . ASN A 1 566 ? -26.453 29.375 38.781 1 60.78 566 ASN A N 1
ATOM 4655 C CA . ASN A 1 566 ? -27.141 28.469 37.875 1 60.78 566 ASN A CA 1
ATOM 4656 C C . ASN A 1 566 ? -28.25 29.188 37.094 1 60.78 566 ASN A C 1
ATOM 4658 O O . ASN A 1 566 ? -29.188 28.547 36.625 1 60.78 566 ASN A O 1
ATOM 4662 N N . VAL A 1 567 ? -28.141 30.453 36.906 1 63.16 567 VAL A N 1
ATOM 4663 C CA . VAL A 1 567 ? -29.281 31.062 36.25 1 63.16 567 VAL A CA 1
ATOM 4664 C C . VAL A 1 567 ? -29.047 31.094 34.75 1 63.16 567 VAL A C 1
ATOM 4666 O O . VAL A 1 567 ? -27.938 31.328 34.281 1 63.16 567 VAL A O 1
ATOM 4669 N N . ASN A 1 568 ? -30.062 30.516 34.094 1 66.31 568 ASN A N 1
ATOM 4670 C CA . ASN A 1 568 ? -30.125 30.594 32.625 1 66.31 568 ASN A CA 1
ATOM 4671 C C . ASN A 1 568 ? -30 32.031 32.125 1 66.31 568 ASN A C 1
ATOM 4673 O O . ASN A 1 568 ? -30.922 32.812 32.281 1 66.31 568 ASN A O 1
ATOM 4677 N N . GLN A 1 569 ? -28.797 32.406 31.859 1 71.94 569 GLN A N 1
ATOM 4678 C CA . GLN A 1 569 ? -28.578 33.781 31.375 1 71.94 569 GLN A CA 1
ATOM 4679 C C . GLN A 1 569 ? -28.547 33.812 29.844 1 71.94 569 GLN A C 1
ATOM 4681 O O . GLN A 1 569 ? -28.094 32.875 29.203 1 71.94 569 GLN A O 1
ATOM 4686 N N . SER A 1 570 ? -29.328 34.75 29.234 1 79.94 570 SER A N 1
ATOM 4687 C CA . SER A 1 570 ? -29.25 35.062 27.812 1 79.94 570 SER A CA 1
ATOM 4688 C C . SER A 1 570 ? -28.406 36.312 27.562 1 79.94 570 SER A C 1
ATOM 4690 O O . SER A 1 570 ? -28.25 37.156 28.438 1 79.94 570 SER A O 1
ATOM 4692 N N . LEU A 1 571 ? -27.625 36.438 26.578 1 80.62 571 LEU A N 1
ATOM 4693 C CA . LEU A 1 571 ? -26.734 37.531 26.25 1 80.62 571 LEU A CA 1
ATOM 4694 C C . LEU A 1 571 ? -27.5 38.875 26.234 1 80.62 571 LEU A C 1
ATOM 4696 O O . LEU A 1 571 ? -27.016 39.875 26.766 1 80.62 571 LEU A O 1
ATOM 4700 N N . GLY A 1 572 ? -28.703 38.875 26.031 1 76.56 572 GLY A N 1
ATOM 4701 C CA . GLY A 1 572 ? -29.484 40.094 25.938 1 76.56 572 GLY A CA 1
ATOM 4702 C C . GLY A 1 572 ? -29.062 41.031 24.812 1 76.56 572 GLY A C 1
ATOM 4703 O O . GLY A 1 572 ? -27.953 40.875 24.297 1 76.56 572 GLY A O 1
ATOM 4704 N N . ASP A 1 573 ? -29.844 41.938 24.531 1 79.62 573 ASP A N 1
ATOM 4705 C CA . ASP A 1 573 ? -29.594 42.844 23.391 1 79.62 573 ASP A CA 1
ATOM 4706 C C . ASP A 1 573 ? -28.688 44 23.781 1 79.62 573 ASP A C 1
ATOM 4708 O O . ASP A 1 573 ? -28.75 44.5 24.906 1 79.62 573 ASP A O 1
ATOM 4712 N N . GLY A 1 574 ? -27.688 44.312 23.016 1 82.81 574 GLY A N 1
ATOM 4713 C CA . GLY A 1 574 ? -26.922 45.531 23.125 1 82.81 574 GLY A CA 1
ATOM 4714 C C . GLY A 1 574 ? -25.656 45.375 23.938 1 82.81 574 GLY A C 1
ATOM 4715 O O . GLY A 1 574 ? -24.969 46.375 24.203 1 82.81 574 GLY A O 1
ATOM 4716 N N . LYS A 1 575 ? -25.438 44.188 24.406 1 88.88 575 LYS A N 1
ATOM 4717 C CA . LYS A 1 575 ? -24.219 44 25.188 1 88.88 575 LYS A CA 1
ATOM 4718 C C . LYS A 1 575 ? -23 43.969 24.281 1 88.88 575 LYS A C 1
ATOM 4720 O O . LYS A 1 575 ? -23.031 43.438 23.172 1 88.88 575 LYS A O 1
ATOM 4725 N N . LYS A 1 576 ? -21.922 44.562 24.75 1 91.06 576 LYS A N 1
ATOM 4726 C CA . LYS A 1 576 ? -20.703 44.625 23.953 1 91.06 576 LYS A CA 1
ATOM 4727 C C . LYS A 1 576 ? -19.719 43.531 24.312 1 91.06 576 LYS A C 1
ATOM 4729 O O . LYS A 1 576 ? -19 43.031 23.438 1 91.06 576 LYS A O 1
ATOM 4734 N N . ILE A 1 577 ? -19.797 43.156 25.609 1 93.62 577 ILE A N 1
ATOM 4735 C CA . ILE A 1 577 ? -18.875 42.125 26.047 1 93.62 577 ILE A CA 1
ATOM 4736 C C . ILE A 1 577 ? -19.562 41.188 27.047 1 93.62 577 ILE A C 1
ATOM 4738 O O . ILE A 1 577 ? -20.594 41.562 27.625 1 93.62 577 ILE A O 1
ATOM 4742 N N . VAL A 1 578 ? -19.062 40.062 27.141 1 94.19 578 VAL A N 1
ATOM 4743 C CA . VAL A 1 578 ? -19.344 39.125 28.234 1 94.19 578 VAL A CA 1
ATOM 4744 C C . VAL A 1 578 ? -18.094 38.938 29.078 1 94.19 578 VAL A C 1
ATOM 4746 O O . VAL A 1 578 ? -16.984 38.75 28.547 1 94.19 578 VAL A O 1
ATOM 4749 N N . PHE A 1 579 ? -18.203 39.094 30.391 1 94.25 579 PHE A N 1
ATOM 4750 C CA . PHE A 1 579 ? -17.016 38.969 31.234 1 94.25 579 PHE A CA 1
ATOM 4751 C C . PHE A 1 579 ? -17.344 38.219 32.5 1 94.25 579 PHE A C 1
ATOM 4753 O O . PHE A 1 579 ? -18.516 38 32.844 1 94.25 579 PHE A O 1
ATOM 4760 N N . TRP A 1 580 ? -16.297 37.656 33.219 1 93.88 580 TRP A N 1
ATOM 4761 C CA . TRP A 1 580 ? -16.438 36.844 34.406 1 93.88 580 TRP A CA 1
ATOM 4762 C C . TRP A 1 580 ? -15.258 37.062 35.344 1 93.88 580 TRP A C 1
ATOM 4764 O O . TRP A 1 580 ? -14.211 37.562 34.938 1 93.88 580 TRP A O 1
ATOM 4774 N N . PRO A 1 581 ? -15.438 36.719 36.625 1 90.56 581 PRO A N 1
ATOM 4775 C CA . PRO A 1 581 ? -14.359 36.875 37.594 1 90.56 581 PRO A CA 1
ATOM 4776 C C . PRO A 1 581 ? -13.156 36 37.312 1 90.56 581 PRO A C 1
ATOM 4778 O O . PRO A 1 581 ? -13.312 34.844 36.875 1 90.56 581 PRO A O 1
ATOM 4781 N N . LYS A 1 582 ? -11.977 36.5 37.656 1 87.31 582 LYS A N 1
ATOM 4782 C CA . LYS A 1 582 ? -10.711 35.812 37.406 1 87.31 582 LYS A CA 1
ATOM 4783 C C . LYS A 1 582 ? -10.625 34.5 38.156 1 87.31 582 LYS A C 1
ATOM 4785 O O . LYS A 1 582 ? -9.969 33.562 37.688 1 87.31 582 LYS A O 1
ATOM 4790 N N . ASP A 1 583 ? -11.273 34.375 39.25 1 87.31 583 ASP A N 1
ATOM 4791 C CA . ASP A 1 583 ? -11.141 33.188 40.125 1 87.31 583 ASP A CA 1
ATOM 4792 C C . ASP A 1 583 ? -12.172 32.125 39.75 1 87.31 583 ASP A C 1
ATOM 4794 O O . ASP A 1 583 ? -12.219 31.078 40.375 1 87.31 583 ASP A O 1
ATOM 4798 N N . MET A 1 584 ? -12.906 32.406 38.719 1 91.5 584 MET A N 1
ATOM 4799 C CA . MET A 1 584 ? -13.906 31.422 38.312 1 91.5 584 MET A CA 1
ATOM 4800 C C . MET A 1 584 ? -13.234 30.203 37.688 1 91.5 584 MET A C 1
ATOM 4802 O O . MET A 1 584 ? -12.289 30.344 36.906 1 91.5 584 MET A O 1
ATOM 4806 N N . ALA A 1 585 ? -13.758 29 38.031 1 91.38 585 ALA A N 1
ATOM 4807 C CA . ALA A 1 585 ? -13.188 27.75 37.5 1 91.38 585 ALA A CA 1
ATOM 4808 C C . ALA A 1 585 ? -13.398 27.625 36 1 91.38 585 ALA A C 1
ATOM 4810 O O . ALA A 1 585 ? -14.461 28 35.5 1 91.38 585 ALA A O 1
ATOM 4811 N N . SER A 1 586 ? -12.422 27.156 35.375 1 90.25 586 SER A N 1
ATOM 4812 C CA . SER A 1 586 ? -12.43 27.094 33.906 1 90.25 586 SER A CA 1
ATOM 4813 C C . SER A 1 586 ? -13.57 26.219 33.406 1 90.25 586 SER A C 1
ATOM 4815 O O . SER A 1 586 ? -14.133 26.5 32.344 1 90.25 586 SER A O 1
ATOM 4817 N N . ASP A 1 587 ? -13.883 25.125 34.094 1 91.94 587 ASP A N 1
ATOM 4818 C CA . ASP A 1 587 ? -14.953 24.219 33.656 1 91.94 587 ASP A CA 1
ATOM 4819 C C . ASP A 1 587 ? -16.312 24.938 33.719 1 91.94 587 ASP A C 1
ATOM 4821 O O . ASP A 1 587 ? -17.156 24.703 32.844 1 91.94 587 ASP A O 1
ATOM 4825 N N . ILE A 1 588 ? -16.453 25.734 34.688 1 93.06 588 ILE A N 1
ATOM 4826 C CA . ILE A 1 588 ? -17.688 26.5 34.844 1 93.06 588 ILE A CA 1
ATOM 4827 C C . ILE A 1 588 ? -17.781 27.562 33.75 1 93.06 588 ILE A C 1
ATOM 4829 O O . ILE A 1 588 ? -18.844 27.797 33.156 1 93.06 588 ILE A O 1
ATOM 4833 N N . VAL A 1 589 ? -16.656 28.234 33.469 1 94 589 VAL A N 1
ATOM 4834 C CA . VAL A 1 589 ? -16.609 29.25 32.438 1 94 589 VAL A CA 1
ATOM 4835 C C . VAL A 1 589 ? -17.031 28.625 31.094 1 94 589 VAL A C 1
ATOM 4837 O O . VAL A 1 589 ? -17.891 29.156 30.406 1 94 589 VAL A O 1
ATOM 4840 N N . GLN A 1 590 ? -16.438 27.5 30.734 1 94.62 590 GLN A N 1
ATOM 4841 C CA . GLN A 1 590 ? -16.75 26.812 29.484 1 94.62 590 GLN A CA 1
ATOM 4842 C C . GLN A 1 590 ? -18.234 26.453 29.422 1 94.62 590 GLN A C 1
ATOM 4844 O O . GLN A 1 590 ? -18.875 26.688 28.391 1 94.62 590 GLN A O 1
ATOM 4849 N N . LYS A 1 591 ? -18.75 25.844 30.484 1 93.62 591 LYS A N 1
ATOM 4850 C CA . LYS A 1 591 ? -20.156 25.438 30.547 1 93.62 591 LYS A CA 1
ATOM 4851 C C . LYS A 1 591 ? -21.078 26.625 30.312 1 93.62 591 LYS A C 1
ATOM 4853 O O . LYS A 1 591 ? -22.031 26.547 29.547 1 93.62 591 LYS A O 1
ATOM 4858 N N . ARG A 1 592 ? -20.781 27.75 30.922 1 92.88 592 ARG A N 1
ATOM 4859 C CA . ARG A 1 592 ? -21.625 28.938 30.812 1 92.88 592 ARG A CA 1
ATOM 4860 C C . ARG A 1 592 ? -21.562 29.531 29.406 1 92.88 592 ARG A C 1
ATOM 4862 O O . ARG A 1 592 ? -22.594 29.938 28.859 1 92.88 592 ARG A O 1
ATOM 4869 N N . LEU A 1 593 ? -20.391 29.641 28.906 1 94.56 593 LEU A N 1
ATOM 4870 C CA . LEU A 1 593 ? -20.219 30.172 27.562 1 94.56 593 LEU A CA 1
ATOM 4871 C C . LEU A 1 593 ? -20.891 29.281 26.531 1 94.56 593 LEU A C 1
ATOM 4873 O O . LEU A 1 593 ? -21.406 29.766 25.531 1 94.56 593 LEU A O 1
ATOM 4877 N N . GLN A 1 594 ? -20.891 27.938 26.719 1 94.19 594 GLN A N 1
ATOM 4878 C CA . GLN A 1 594 ? -21.594 27 25.859 1 94.19 594 GLN A CA 1
ATOM 4879 C C . GLN A 1 594 ? -23.109 27.219 25.922 1 94.19 594 GLN A C 1
ATOM 4881 O O . GLN A 1 594 ? -23.781 27.156 24.891 1 94.19 594 GLN A O 1
ATOM 4886 N N . GLU A 1 595 ? -23.578 27.484 27.078 1 91.88 595 GLU A N 1
ATOM 4887 C CA . GLU A 1 595 ? -25 27.703 27.281 1 91.88 595 GLU A CA 1
ATOM 4888 C C . GLU A 1 595 ? -25.484 28.938 26.547 1 91.88 595 GLU A C 1
ATOM 4890 O O . GLU A 1 595 ? -26.594 28.969 26.016 1 91.88 595 GLU A O 1
ATOM 4895 N N . ILE A 1 596 ? -24.609 29.953 26.516 1 90.94 596 ILE A N 1
ATOM 4896 C CA . ILE A 1 596 ? -24.938 31.203 25.859 1 90.94 596 ILE A CA 1
ATOM 4897 C C . ILE A 1 596 ? -24.672 31.094 24.359 1 90.94 596 ILE A C 1
ATOM 4899 O O . ILE A 1 596 ? -25.125 31.922 23.578 1 90.94 596 ILE A O 1
ATOM 4903 N N . GLY A 1 597 ? -23.938 30.062 23.938 1 92.69 597 GLY A N 1
ATOM 4904 C CA . GLY A 1 597 ? -23.703 29.781 22.516 1 92.69 597 GLY A CA 1
ATOM 4905 C C . GLY A 1 597 ? -22.5 30.516 21.969 1 92.69 597 GLY A C 1
ATOM 4906 O O . GLY A 1 597 ? -22.438 30.797 20.766 1 92.69 597 GLY A O 1
ATOM 4907 N N . ILE A 1 598 ? -21.484 30.875 22.828 1 95.5 598 ILE A N 1
ATOM 4908 C CA . ILE A 1 598 ? -20.375 31.656 22.328 1 95.5 598 ILE A CA 1
ATOM 4909 C C . ILE A 1 598 ? -19.062 30.906 22.578 1 95.5 598 ILE A C 1
ATOM 4911 O O . ILE A 1 598 ? -17.984 31.516 22.578 1 95.5 598 ILE A O 1
ATOM 4915 N N . TRP A 1 599 ? -19.188 29.594 22.969 1 96.5 599 TRP A N 1
ATOM 4916 C CA . TRP A 1 599 ? -18.016 28.719 22.953 1 96.5 599 TRP A CA 1
ATOM 4917 C C . TRP A 1 599 ? -17.797 28.156 21.547 1 96.5 599 TRP A C 1
ATOM 4919 O O . TRP A 1 599 ? -18.484 27.219 21.141 1 96.5 599 TRP A O 1
ATOM 4929 N N . VAL A 1 600 ? -16.781 28.578 20.797 1 97.5 600 VAL A N 1
ATOM 4930 C CA . VAL A 1 600 ? -16.719 28.344 19.359 1 97.5 600 VAL A CA 1
ATOM 4931 C C . VAL A 1 600 ? -15.422 27.609 19 1 97.5 600 VAL A C 1
ATOM 4933 O O . VAL A 1 600 ? -14.914 27.75 17.891 1 97.5 600 VAL A O 1
ATOM 4936 N N . ILE A 1 601 ? -14.859 26.906 19.938 1 97.06 601 ILE A N 1
ATOM 4937 C CA . ILE A 1 601 ? -13.648 26.141 19.656 1 97.06 601 ILE A CA 1
ATOM 4938 C C . ILE A 1 601 ? -13.953 24.641 19.766 1 97.06 601 ILE A C 1
ATOM 4940 O O . ILE A 1 601 ? -14.93 24.25 20.391 1 97.06 601 ILE A O 1
ATOM 4944 N N . ASN A 1 602 ? -13.172 23.891 19.078 1 95.38 602 ASN A N 1
ATOM 4945 C CA . ASN A 1 602 ? -13.227 22.438 19.156 1 95.38 602 ASN A CA 1
ATOM 4946 C C . ASN A 1 602 ? -12.555 21.922 20.438 1 95.38 602 ASN A C 1
ATOM 4948 O O . ASN A 1 602 ? -12 22.703 21.203 1 95.38 602 ASN A O 1
ATOM 4952 N N . ASP A 1 603 ? -12.555 20.625 20.656 1 91.88 603 ASP A N 1
ATOM 4953 C CA . ASP A 1 603 ? -11.953 19.984 21.828 1 91.88 603 ASP A CA 1
ATOM 4954 C C . ASP A 1 603 ? -10.438 20.188 21.844 1 91.88 603 ASP A C 1
ATOM 4956 O O . ASP A 1 603 ? -9.812 20.219 22.906 1 91.88 603 ASP A O 1
ATOM 4960 N N . ASP A 1 604 ? -9.93 20.406 20.688 1 92.44 604 ASP A N 1
ATOM 4961 C CA . ASP A 1 604 ? -8.484 20.609 20.609 1 92.44 604 ASP A CA 1
ATOM 4962 C C . ASP A 1 604 ? -8.125 22.094 20.688 1 92.44 604 ASP A C 1
ATOM 4964 O O . ASP A 1 604 ? -7.008 22.484 20.359 1 92.44 604 ASP A O 1
ATOM 4968 N N . SER A 1 605 ? -9.062 22.953 21 1 94.56 605 SER A N 1
ATOM 4969 C CA . SER A 1 605 ? -8.914 24.375 21.25 1 94.56 605 SER A CA 1
ATOM 4970 C C . SER A 1 605 ? -8.703 25.141 19.938 1 94.56 605 SER A C 1
ATOM 4972 O O . SER A 1 605 ? -8.258 26.297 19.953 1 94.56 605 SER A O 1
ATOM 4974 N N . SER A 1 606 ? -8.914 24.469 18.797 1 96.06 606 SER A N 1
ATOM 4975 C CA . SER A 1 606 ? -8.891 25.188 17.531 1 96.06 606 SER A CA 1
ATOM 4976 C C . SER A 1 606 ? -10.242 25.812 17.219 1 96.06 606 SER A C 1
ATOM 4978 O O . SER A 1 606 ? -11.281 25.328 17.688 1 96.06 606 SER A O 1
ATOM 4980 N N . CYS A 1 607 ? -10.172 26.891 16.531 1 97.75 607 CYS A N 1
ATOM 4981 C CA . CYS A 1 607 ? -11.414 27.547 16.125 1 97.75 607 CYS A CA 1
ATOM 4982 C C . CYS A 1 607 ? -12.242 26.625 15.234 1 97.75 607 CYS A C 1
ATOM 4984 O O . CYS A 1 607 ? -11.695 25.906 14.398 1 97.75 607 CYS A O 1
ATOM 4986 N N . LYS A 1 608 ? -13.562 26.703 15.289 1 97.5 608 LYS A N 1
ATOM 4987 C CA . LYS A 1 608 ? -14.469 25.875 14.492 1 97.5 608 LYS A CA 1
ATOM 4988 C C . LYS A 1 608 ? -14.586 26.422 13.062 1 97.5 608 LYS A C 1
ATOM 4990 O O . LYS A 1 608 ? -15 25.703 12.156 1 97.5 608 LYS A O 1
ATOM 4995 N N . ALA A 1 609 ? -14.125 27.719 12.93 1 97.62 609 ALA A N 1
ATOM 4996 C CA . ALA A 1 609 ? -14.359 28.375 11.641 1 97.62 609 ALA A CA 1
ATOM 4997 C C . ALA A 1 609 ? -13.172 29.25 11.258 1 97.62 609 ALA A C 1
ATOM 4999 O O . ALA A 1 609 ? -12.383 29.656 12.109 1 97.62 609 ALA A O 1
ATOM 5000 N N . VAL A 1 610 ? -13.008 29.406 10.016 1 97.81 610 VAL A N 1
ATOM 5001 C CA . VAL A 1 610 ? -12.211 30.484 9.43 1 97.81 610 VAL A CA 1
ATOM 5002 C C . VAL A 1 610 ? -13.133 31.562 8.875 1 97.81 610 VAL A C 1
ATOM 5004 O O . VAL A 1 610 ? -13.992 31.297 8.031 1 97.81 610 VAL A O 1
ATOM 5007 N N . VAL A 1 611 ? -12.992 32.75 9.391 1 97.12 611 VAL A N 1
ATOM 5008 C CA . VAL A 1 611 ? -13.875 33.812 8.977 1 97.12 611 VAL A CA 1
ATOM 5009 C C . VAL A 1 611 ? -13.078 34.875 8.219 1 97.12 611 VAL A C 1
ATOM 5011 O O . VAL A 1 611 ? -12.148 35.469 8.766 1 97.12 611 VAL A O 1
ATOM 5014 N N . CYS A 1 612 ? -13.398 35.062 6.973 1 97.12 612 CYS A N 1
ATOM 5015 C CA . CYS A 1 612 ? -12.766 36.094 6.148 1 97.12 612 CYS A CA 1
ATOM 5016 C C . CYS A 1 612 ? -13.641 37.344 6.043 1 97.12 612 CYS A C 1
ATOM 5018 O O . CYS A 1 612 ? -14.867 37.25 6.098 1 97.12 612 CYS A O 1
ATOM 5020 N N . HIS A 1 613 ? -13.016 38.469 6.035 1 92.69 613 HIS A N 1
ATOM 5021 C CA . HIS A 1 613 ? -13.734 39.75 5.969 1 92.69 613 HIS A CA 1
ATOM 5022 C C . HIS A 1 613 ? -13.375 40.531 4.707 1 92.69 613 HIS A C 1
ATOM 5024 O O . HIS A 1 613 ? -12.227 40.5 4.262 1 92.69 613 HIS A O 1
ATOM 5030 N N . ARG A 1 614 ? -14.359 41.031 3.844 1 79.81 614 ARG A N 1
ATOM 5031 C CA . ARG A 1 614 ? -14.148 41.812 2.629 1 79.81 614 ARG A CA 1
ATOM 5032 C C . ARG A 1 614 ? -13.695 43.25 2.957 1 79.81 614 ARG A C 1
ATOM 5034 O O . ARG A 1 614 ? -14.117 43.812 3.963 1 79.81 614 ARG A O 1
ATOM 5041 N N . MET B 1 1 ? -36.906 -12.211 -56.938 1 17.05 1 MET B N 1
ATOM 5042 C CA . MET B 1 1 ? -36.375 -12.102 -58.281 1 17.05 1 MET B CA 1
ATOM 5043 C C . MET B 1 1 ? -34.875 -11.883 -58.25 1 17.05 1 MET B C 1
ATOM 5045 O O . MET B 1 1 ? -34.312 -11.539 -57.219 1 17.05 1 MET B O 1
ATOM 5049 N N . VAL B 1 2 ? -34.125 -11.094 -59.219 1 16.44 2 VAL B N 1
ATOM 5050 C CA . VAL B 1 2 ? -33.219 -11.312 -60.312 1 16.44 2 VAL B CA 1
ATOM 5051 C C . VAL B 1 2 ? -31.797 -10.961 -59.875 1 16.44 2 VAL B C 1
ATOM 5053 O O . VAL B 1 2 ? -30.875 -11.758 -60.062 1 16.44 2 VAL B O 1
ATOM 5056 N N . GLY B 1 3 ? -31.281 -9.758 -60.094 1 17.16 3 GLY B N 1
ATOM 5057 C CA . GLY B 1 3 ? -30.172 -9.484 -61 1 17.16 3 GLY B CA 1
ATOM 5058 C C . GLY B 1 3 ? -28.828 -9.523 -60.281 1 17.16 3 GLY B C 1
ATOM 5059 O O . GLY B 1 3 ? -28.688 -9.039 -59.156 1 17.16 3 GLY B O 1
ATOM 5060 N N . LEU B 1 4 ? -27.625 -10.383 -60.688 1 17.62 4 LEU B N 1
ATOM 5061 C CA . LEU B 1 4 ? -26.359 -11.086 -60.531 1 17.62 4 LEU B CA 1
ATOM 5062 C C . LEU B 1 4 ? -25.172 -10.125 -60.688 1 17.62 4 LEU B C 1
ATOM 5064 O O . LEU B 1 4 ? -24.875 -9.703 -61.812 1 17.62 4 LEU B O 1
ATOM 5068 N N . LYS B 1 5 ? -25.125 -9.086 -59.969 1 19.19 5 LYS B N 1
ATOM 5069 C CA . LYS B 1 5 ? -24.266 -8.031 -60.469 1 19.19 5 LYS B CA 1
ATOM 5070 C C . LYS B 1 5 ? -22.859 -8.555 -60.75 1 19.19 5 LYS B C 1
ATOM 5072 O O . LYS B 1 5 ? -22.172 -9 -59.812 1 19.19 5 LYS B O 1
ATOM 5077 N N . THR B 1 6 ? -22.047 -8.93 -62.094 1 15.46 6 THR B N 1
ATOM 5078 C CA . THR B 1 6 ? -21.016 -9.625 -62.844 1 15.46 6 THR B CA 1
ATOM 5079 C C . THR B 1 6 ? -19.672 -8.914 -62.719 1 15.46 6 THR B C 1
ATOM 5081 O O . THR B 1 6 ? -18.625 -9.539 -62.875 1 15.46 6 THR B O 1
ATOM 5084 N N . HIS B 1 7 ? -19.391 -7.66 -62.594 1 16.31 7 HIS B N 1
ATOM 5085 C CA . HIS B 1 7 ? -18.5 -7.172 -63.625 1 16.31 7 HIS B CA 1
ATOM 5086 C C . HIS B 1 7 ? -17.094 -7.719 -63.438 1 16.31 7 HIS B C 1
ATOM 5088 O O . HIS B 1 7 ? -16.688 -8.031 -62.344 1 16.31 7 HIS B O 1
ATOM 5094 N N . LEU B 1 8 ? -16.078 -7.762 -64.562 1 16.44 8 LEU B N 1
ATOM 5095 C CA . LEU B 1 8 ? -15.047 -8.383 -65.375 1 16.44 8 LEU B CA 1
ATOM 5096 C C . LEU B 1 8 ? -13.656 -8 -64.875 1 16.44 8 LEU B C 1
ATOM 5098 O O . LEU B 1 8 ? -13.516 -7.055 -64.062 1 16.44 8 LEU B O 1
ATOM 5102 N N . VAL B 1 9 ? -12.531 -7.668 -65.812 1 17.11 9 VAL B N 1
ATOM 5103 C CA . VAL B 1 9 ? -11.43 -8.352 -66.5 1 17.11 9 VAL B CA 1
ATOM 5104 C C . VAL B 1 9 ? -10.102 -7.758 -66.062 1 17.11 9 VAL B C 1
ATOM 5106 O O . VAL B 1 9 ? -9.188 -8.492 -65.688 1 17.11 9 VAL B O 1
ATOM 5109 N N . PRO B 1 10 ? -9.469 -6.586 -66.688 1 16.05 10 PRO B N 1
ATOM 5110 C CA . PRO B 1 10 ? -8.359 -6.738 -67.625 1 16.05 10 PRO B CA 1
ATOM 5111 C C . PRO B 1 10 ? -6.996 -6.734 -66.938 1 16.05 10 PRO B C 1
ATOM 5113 O O . PRO B 1 10 ? -6.895 -6.375 -65.75 1 16.05 10 PRO B O 1
ATOM 5116 N N . LEU B 1 11 ? -5.875 -5.988 -67.688 1 15.77 11 LEU B N 1
ATOM 5117 C CA . LEU B 1 11 ? -4.699 -6.207 -68.5 1 15.77 11 LEU B CA 1
ATOM 5118 C C . LEU B 1 11 ? -3.42 -5.945 -67.688 1 15.77 11 LEU B C 1
ATOM 5120 O O . LEU B 1 11 ? -3.465 -5.371 -66.625 1 15.77 11 LEU B O 1
ATOM 5124 N N . LEU B 1 12 ? -2.391 -5.035 -68.25 1 15.7 12 LEU B N 1
ATOM 5125 C CA . LEU B 1 12 ? -1.153 -5.199 -69 1 15.7 12 LEU B CA 1
ATOM 5126 C C . LEU B 1 12 ? 0.063 -4.961 -68.125 1 15.7 12 LEU B C 1
ATOM 5128 O O . LEU B 1 12 ? -0.075 -4.5 -67 1 15.7 12 LEU B O 1
ATOM 5132 N N . LEU B 1 13 ? 1.126 -3.967 -68.562 1 15.32 13 LEU B N 1
ATOM 5133 C CA . LEU B 1 13 ? 2.41 -4.078 -69.25 1 15.32 13 LEU B CA 1
ATOM 5134 C C . LEU B 1 13 ? 3.562 -3.795 -68.25 1 15.32 13 LEU B C 1
ATOM 5136 O O . LEU B 1 13 ? 4.555 -4.527 -68.25 1 15.32 13 LEU B O 1
ATOM 5140 N N . PHE B 1 14 ? 3.883 -2.566 -67.75 1 16.67 14 PHE B N 1
ATOM 5141 C CA . PHE B 1 14 ? 5.129 -1.958 -68.25 1 16.67 14 PHE B CA 1
ATOM 5142 C C . PHE B 1 14 ? 6.32 -2.531 -67.5 1 16.67 14 PHE B C 1
ATOM 5144 O O . PHE B 1 14 ? 6.176 -2.992 -66.312 1 16.67 14 PHE B O 1
ATOM 5151 N N . SER B 1 15 ? 7.668 -2.26 -67.938 1 15.85 15 SER B N 1
ATOM 5152 C CA . SER B 1 15 ? 8.977 -2.695 -68.375 1 15.85 15 SER B CA 1
ATOM 5153 C C . SER B 1 15 ? 9.984 -2.779 -67.25 1 15.85 15 SER B C 1
ATOM 5155 O O . SER B 1 15 ? 9.711 -2.32 -66.125 1 15.85 15 SER B O 1
ATOM 5157 N N . LEU B 1 16 ? 11.32 -2.186 -67.5 1 15.96 16 LEU B N 1
ATOM 5158 C CA . LEU B 1 16 ? 12.656 -2.643 -67.875 1 15.96 16 LEU B CA 1
ATOM 5159 C C . LEU B 1 16 ? 13.594 -2.555 -66.688 1 15.96 16 LEU B C 1
ATOM 5161 O O . LEU B 1 16 ? 14.234 -3.545 -66.312 1 15.96 16 LEU B O 1
ATOM 5165 N N . SER B 1 17 ? 14.805 -1.636 -66.688 1 15.63 17 SER B N 1
ATOM 5166 C CA . SER B 1 17 ? 16.219 -1.867 -67 1 15.63 17 SER B CA 1
ATOM 5167 C C . SER B 1 17 ? 17.062 -1.804 -65.688 1 15.63 17 SER B C 1
ATOM 5169 O O . SER B 1 17 ? 18.094 -2.479 -65.625 1 15.63 17 SER B O 1
ATOM 5171 N N . ALA B 1 18 ? 17.094 -0.722 -64.812 1 17.73 18 ALA B N 1
ATOM 5172 C CA . ALA B 1 18 ? 18.406 -0.111 -64.625 1 17.73 18 ALA B CA 1
ATOM 5173 C C . ALA B 1 18 ? 19.312 -1.015 -63.781 1 17.73 18 ALA B C 1
ATOM 5175 O O . ALA B 1 18 ? 18.984 -1.346 -62.656 1 17.73 18 ALA B O 1
ATOM 5176 N N . LEU B 1 19 ? 20.344 -1.771 -64.312 1 16.94 19 LEU B N 1
ATOM 5177 C CA . LEU B 1 19 ? 21.344 -2.805 -64.062 1 16.94 19 LEU B CA 1
ATOM 5178 C C . LEU B 1 19 ? 22.359 -2.332 -63.031 1 16.94 19 LEU B C 1
ATOM 5180 O O . LEU B 1 19 ? 22.969 -3.146 -62.312 1 16.94 19 LEU B O 1
ATOM 5184 N N . PHE B 1 20 ? 22.734 -1.011 -62.938 1 17.77 20 PHE B N 1
ATOM 5185 C CA . PHE B 1 20 ? 24.188 -0.885 -63.094 1 17.77 20 PHE B CA 1
ATOM 5186 C C . PHE B 1 20 ? 24.906 -1.608 -61.969 1 17.77 20 PHE B C 1
ATOM 5188 O O . PHE B 1 20 ? 24.312 -1.906 -60.938 1 17.77 20 PHE B O 1
ATOM 5195 N N . PHE B 1 21 ? 26.266 -1.157 -61.688 1 18.5 21 PHE B N 1
ATOM 5196 C CA . PHE B 1 21 ? 27.672 -1.538 -61.719 1 18.5 21 PHE B CA 1
ATOM 5197 C C . PHE B 1 21 ? 28.219 -1.769 -60.344 1 18.5 21 PHE B C 1
ATOM 5199 O O . PHE B 1 21 ? 29.406 -2.076 -60.156 1 18.5 21 PHE B O 1
ATOM 5206 N N . PHE B 1 22 ? 27.469 -1.558 -59.25 1 19.66 22 PHE B N 1
ATOM 5207 C CA . PHE B 1 22 ? 28.359 -1.179 -58.156 1 19.66 22 PHE B CA 1
ATOM 5208 C C . PHE B 1 22 ? 29.375 -2.277 -57.875 1 19.66 22 PHE B C 1
ATOM 5210 O O . PHE B 1 22 ? 29.016 -3.434 -57.656 1 19.66 22 PHE B O 1
ATOM 5217 N N . SER B 1 23 ? 30.672 -2.014 -58.281 1 18.56 23 SER B N 1
ATOM 5218 C CA . SER B 1 23 ? 31.984 -2.637 -58.375 1 18.56 23 SER B CA 1
ATOM 5219 C C . SER B 1 23 ? 32.406 -3.229 -57.031 1 18.56 23 SER B C 1
ATOM 5221 O O . SER B 1 23 ? 31.891 -2.809 -55.969 1 18.56 23 SER B O 1
ATOM 5223 N N . TYR B 1 24 ? 33.375 -4.309 -57.094 1 19.16 24 TYR B N 1
ATOM 5224 C CA . TYR B 1 24 ? 33.906 -5.5 -56.438 1 19.16 24 TYR B CA 1
ATOM 5225 C C . TYR B 1 24 ? 34.969 -5.129 -55.406 1 19.16 24 TYR B C 1
ATOM 5227 O O . TYR B 1 24 ? 35.688 -6 -54.906 1 19.16 24 TYR B O 1
ATOM 5235 N N . PHE B 1 25 ? 35.156 -3.83 -54.969 1 20.78 25 PHE B N 1
ATOM 5236 C CA . PHE B 1 25 ? 36.562 -3.717 -54.562 1 20.78 25 PHE B CA 1
ATOM 5237 C C . PHE B 1 25 ? 36.844 -4.684 -53.406 1 20.78 25 PHE B C 1
ATOM 5239 O O . PHE B 1 25 ? 36.125 -4.707 -52.406 1 20.78 25 PHE B O 1
ATOM 5246 N N . HIS B 1 26 ? 37.688 -5.781 -53.656 1 19.69 26 HIS B N 1
ATOM 5247 C CA . HIS B 1 26 ? 38.188 -6.965 -52.969 1 19.69 26 HIS B CA 1
ATOM 5248 C C . HIS B 1 26 ? 39.156 -6.586 -51.844 1 19.69 26 HIS B C 1
ATOM 5250 O O . HIS B 1 26 ? 39.75 -7.461 -51.219 1 19.69 26 HIS B O 1
ATOM 5256 N N . SER B 1 27 ? 39.188 -5.328 -51.344 1 20.45 27 SER B N 1
ATOM 5257 C CA . SER B 1 27 ? 40.5 -5.117 -50.719 1 20.45 27 SER B CA 1
ATOM 5258 C C . SER B 1 27 ? 40.781 -6.168 -49.656 1 20.45 27 SER B C 1
ATOM 5260 O O . SER B 1 27 ? 39.875 -6.613 -48.938 1 20.45 27 SER B O 1
ATOM 5262 N N . SER B 1 28 ? 42 -6.852 -49.75 1 20.98 28 SER B N 1
ATOM 5263 C CA . SER B 1 28 ? 42.781 -7.953 -49.219 1 20.98 28 SER B CA 1
ATOM 5264 C C . SER B 1 28 ? 43.188 -7.672 -47.75 1 20.98 28 SER B C 1
ATOM 5266 O O . SER B 1 28 ? 44.094 -6.863 -47.5 1 20.98 28 SER B O 1
ATOM 5268 N N . LEU B 1 29 ? 42.375 -7.234 -46.906 1 21.89 29 LEU B N 1
ATOM 5269 C CA . LEU B 1 29 ? 42.969 -6.812 -45.656 1 21.89 29 LEU B CA 1
ATOM 5270 C C . LEU B 1 29 ? 43.75 -7.965 -45 1 21.89 29 LEU B C 1
ATOM 5272 O O . LEU B 1 29 ? 43.219 -9.086 -44.938 1 21.89 29 LEU B O 1
ATOM 5276 N N . PRO B 1 30 ? 45.094 -7.789 -44.938 1 22.69 30 PRO B N 1
ATOM 5277 C CA . PRO B 1 30 ? 46.094 -8.742 -44.438 1 22.69 30 PRO B CA 1
ATOM 5278 C C . PRO B 1 30 ? 45.75 -9.227 -43.031 1 22.69 30 PRO B C 1
ATOM 5280 O O . PRO B 1 30 ? 45.156 -8.5 -42.25 1 22.69 30 PRO B O 1
ATOM 5283 N N . LEU B 1 31 ? 45.812 -10.609 -42.812 1 21.66 31 LEU B N 1
ATOM 5284 C CA . LEU B 1 31 ? 45.531 -11.492 -41.688 1 21.66 31 LEU B CA 1
ATOM 5285 C C . LEU B 1 31 ? 46.562 -11.312 -40.594 1 21.66 31 LEU B C 1
ATOM 5287 O O . LEU B 1 31 ? 47.656 -11.852 -40.688 1 21.66 31 LEU B O 1
ATOM 5291 N N . LEU B 1 32 ? 47.031 -10.031 -40.312 1 23.38 32 LEU B N 1
ATOM 5292 C CA . LEU B 1 32 ? 48.125 -10.07 -39.344 1 23.38 32 LEU B CA 1
ATOM 5293 C C . LEU B 1 32 ? 47.75 -10.938 -38.156 1 23.38 32 LEU B C 1
ATOM 5295 O O . LEU B 1 32 ? 46.719 -10.727 -37.531 1 23.38 32 LEU B O 1
ATOM 5299 N N . SER B 1 33 ? 48.312 -12.203 -38.062 1 22.05 33 SER B N 1
ATOM 5300 C CA . SER B 1 33 ? 48.25 -13.344 -37.156 1 22.05 33 SER B CA 1
ATOM 5301 C C . SER B 1 33 ? 48.719 -12.953 -35.75 1 22.05 33 SER B C 1
ATOM 5303 O O . SER B 1 33 ? 48.969 -13.82 -34.906 1 22.05 33 SER B O 1
ATOM 5305 N N . SER B 1 34 ? 48.625 -11.711 -35.344 1 24.94 34 SER B N 1
ATOM 5306 C CA . SER B 1 34 ? 49.438 -11.594 -34.156 1 24.94 34 SER B CA 1
ATOM 5307 C C . SER B 1 34 ? 49.031 -12.617 -33.094 1 24.94 34 SER B C 1
ATOM 5309 O O . SER B 1 34 ? 47.844 -12.922 -32.938 1 24.94 34 SER B O 1
ATOM 5311 N N . PRO B 1 35 ? 50.062 -13.422 -32.594 1 28.53 35 PRO B N 1
ATOM 5312 C CA . PRO B 1 35 ? 49.938 -14.516 -31.625 1 28.53 35 PRO B CA 1
ATOM 5313 C C . PRO B 1 35 ? 49.312 -14.055 -30.312 1 28.53 35 PRO B C 1
ATOM 5315 O O . PRO B 1 35 ? 49.656 -13 -29.781 1 28.53 35 PRO B O 1
ATOM 5318 N N . HIS B 1 36 ? 48 -14.172 -30.25 1 25.73 36 HIS B N 1
ATOM 5319 C CA . HIS B 1 36 ? 47.344 -13.727 -29.031 1 25.73 36 HIS B CA 1
ATOM 5320 C C . HIS B 1 36 ? 47.938 -14.375 -27.797 1 25.73 36 HIS B C 1
ATOM 5322 O O . HIS B 1 36 ? 48.281 -15.555 -27.812 1 25.73 36 HIS B O 1
ATOM 5328 N N . PRO B 1 37 ? 48.75 -13.523 -27.031 1 32.25 37 PRO B N 1
ATOM 5329 C CA . PRO B 1 37 ? 49.281 -14.039 -25.781 1 32.25 37 PRO B CA 1
ATOM 5330 C C . PRO B 1 37 ? 48.312 -14.922 -25.016 1 32.25 37 PRO B C 1
ATOM 5332 O O . PRO B 1 37 ? 47.094 -14.773 -25.172 1 32.25 37 PRO B O 1
ATOM 5335 N N . ASN B 1 38 ? 48.812 -16.141 -24.672 1 27.47 38 ASN B N 1
ATOM 5336 C CA . ASN B 1 38 ? 48.062 -17.156 -23.938 1 27.47 38 ASN B CA 1
ATOM 5337 C C . ASN B 1 38 ? 47.406 -16.578 -22.688 1 27.47 38 ASN B C 1
ATOM 5339 O O . ASN B 1 38 ? 48.094 -16.078 -21.797 1 27.47 38 ASN B O 1
ATOM 5343 N N . PRO B 1 39 ? 46.281 -15.898 -22.859 1 32.31 39 PRO B N 1
ATOM 5344 C CA . PRO B 1 39 ? 45.844 -15.391 -21.562 1 32.31 39 PRO B CA 1
ATOM 5345 C C . PRO B 1 39 ? 45.844 -16.453 -20.469 1 32.31 39 PRO B C 1
ATOM 5347 O O . PRO B 1 39 ? 45.781 -17.656 -20.766 1 32.31 39 PRO B O 1
ATOM 5350 N N . ASN B 1 40 ? 46.75 -16.188 -19.484 1 32.06 40 ASN B N 1
ATOM 5351 C CA . ASN B 1 40 ? 46.781 -17.031 -18.297 1 32.06 40 ASN B CA 1
ATOM 5352 C C . ASN B 1 40 ? 45.375 -17.531 -17.922 1 32.06 40 ASN B C 1
ATOM 5354 O O . ASN B 1 40 ? 44.469 -16.719 -17.703 1 32.06 40 ASN B O 1
ATOM 5358 N N . PRO B 1 41 ? 45.031 -18.781 -18.328 1 32.75 41 PRO B N 1
ATOM 5359 C CA . PRO B 1 41 ? 43.688 -19.391 -18.219 1 32.75 41 PRO B CA 1
ATOM 5360 C C . PRO B 1 41 ? 43.062 -19.203 -16.844 1 32.75 41 PRO B C 1
ATOM 5362 O O . PRO B 1 41 ? 41.906 -19.5 -16.656 1 32.75 41 PRO B O 1
ATOM 5365 N N . ASN B 1 42 ? 44.062 -19.125 -15.961 1 31.3 42 ASN B N 1
ATOM 5366 C CA . ASN B 1 42 ? 43.438 -19.406 -14.672 1 31.3 42 ASN B CA 1
ATOM 5367 C C . ASN B 1 42 ? 42.562 -18.25 -14.203 1 31.3 42 ASN B C 1
ATOM 5369 O O . ASN B 1 42 ? 42.281 -18.109 -13.008 1 31.3 42 ASN B O 1
ATOM 5373 N N . PHE B 1 43 ? 42.656 -17.156 -15.016 1 31.75 43 PHE B N 1
ATOM 5374 C CA . PHE B 1 43 ? 41.656 -16.219 -14.523 1 31.75 43 PHE B CA 1
ATOM 5375 C C . PHE B 1 43 ? 40.25 -16.812 -14.664 1 31.75 43 PHE B C 1
ATOM 5377 O O . PHE B 1 43 ? 39.688 -16.781 -15.75 1 31.75 43 PHE B O 1
ATOM 5384 N N . THR B 1 44 ? 40.125 -17.938 -14.156 1 27.94 44 THR B N 1
ATOM 5385 C CA . THR B 1 44 ? 38.688 -18.203 -14.094 1 27.94 44 THR B CA 1
ATOM 5386 C C . THR B 1 44 ? 37.938 -16.953 -13.664 1 27.94 44 THR B C 1
ATOM 5388 O O . THR B 1 44 ? 38.062 -16.5 -12.523 1 27.94 44 THR B O 1
ATOM 5391 N N . LEU B 1 45 ? 37.844 -16 -14.508 1 34.09 45 LEU B N 1
ATOM 5392 C CA . LEU B 1 45 ? 36.844 -14.992 -14.164 1 34.09 45 LEU B CA 1
ATOM 5393 C C . LEU B 1 45 ? 35.625 -15.625 -13.477 1 34.09 45 LEU B C 1
ATOM 5395 O O . LEU B 1 45 ? 34.906 -16.422 -14.086 1 34.09 45 LEU B O 1
ATOM 5399 N N . HIS B 1 46 ? 35.781 -15.977 -12.273 1 36.66 46 HIS B N 1
ATOM 5400 C CA . HIS B 1 46 ? 34.5 -16.219 -11.664 1 36.66 46 HIS B CA 1
ATOM 5401 C C . HIS B 1 46 ? 33.438 -15.281 -12.25 1 36.66 46 HIS B C 1
ATOM 5403 O O . HIS B 1 46 ? 33.656 -14.078 -12.367 1 36.66 46 HIS B O 1
ATOM 5409 N N . PRO B 1 47 ? 32.688 -15.68 -13.148 1 43.53 47 PRO B N 1
ATOM 5410 C CA . PRO B 1 47 ? 31.672 -14.742 -13.633 1 43.53 47 PRO B CA 1
ATOM 5411 C C . PRO B 1 47 ? 31.219 -13.766 -12.555 1 43.53 47 PRO B C 1
ATOM 5413 O O . PRO B 1 47 ? 31.125 -14.133 -11.383 1 43.53 47 PRO B O 1
ATOM 5416 N N . PRO B 1 48 ? 31.594 -12.523 -12.656 1 48.66 48 PRO B N 1
ATOM 5417 C CA . PRO B 1 48 ? 31.125 -11.547 -11.672 1 48.66 48 PRO B CA 1
ATOM 5418 C C . PRO B 1 48 ? 29.703 -11.852 -11.172 1 48.66 48 PRO B C 1
ATOM 5420 O O . PRO B 1 48 ? 28.875 -12.352 -11.93 1 48.66 48 PRO B O 1
ATOM 5423 N N . ASN B 1 49 ? 29.625 -12.297 -9.922 1 59.19 49 ASN B N 1
ATOM 5424 C CA . ASN B 1 49 ? 28.344 -12.492 -9.258 1 59.19 49 ASN B CA 1
ATOM 5425 C C . ASN B 1 49 ? 27.297 -11.477 -9.742 1 59.19 49 ASN B C 1
ATOM 5427 O O . ASN B 1 49 ? 27.562 -10.273 -9.758 1 59.19 49 ASN B O 1
ATOM 5431 N N . PRO B 1 50 ? 26.312 -12.031 -10.453 1 69.06 50 PRO B N 1
ATOM 5432 C CA . PRO B 1 50 ? 25.281 -11.102 -10.906 1 69.06 50 PRO B CA 1
ATOM 5433 C C . PRO B 1 50 ? 24.844 -10.141 -9.805 1 69.06 50 PRO B C 1
ATOM 5435 O O . PRO B 1 50 ? 24.812 -10.508 -8.633 1 69.06 50 PRO B O 1
ATOM 5438 N N . ASP B 1 51 ? 24.859 -8.938 -10.141 1 86.62 51 ASP B N 1
ATOM 5439 C CA . ASP B 1 51 ? 24.375 -7.918 -9.211 1 86.62 51 ASP B CA 1
ATOM 5440 C C . ASP B 1 51 ? 22.859 -7.879 -9.18 1 86.62 51 ASP B C 1
ATOM 5442 O O . ASP B 1 51 ? 22.219 -7.699 -10.219 1 86.62 51 ASP B O 1
ATOM 5446 N N . PHE B 1 52 ? 22.266 -8.5 -8.133 1 95.62 52 PHE B N 1
ATOM 5447 C CA . PHE B 1 52 ? 20.828 -8.438 -7.984 1 95.62 52 PHE B CA 1
ATOM 5448 C C . PHE B 1 52 ? 20.438 -7.648 -6.738 1 95.62 52 PHE B C 1
ATOM 5450 O O . PHE B 1 52 ? 21.281 -7.406 -5.867 1 95.62 52 PHE B O 1
ATOM 5457 N N . THR B 1 53 ? 19.25 -7.156 -6.773 1 96.62 53 THR B N 1
ATOM 5458 C CA . THR B 1 53 ? 18.672 -6.469 -5.625 1 96.62 53 THR B CA 1
ATOM 5459 C C . THR B 1 53 ? 17.891 -7.445 -4.738 1 96.62 53 THR B C 1
ATOM 5461 O O . THR B 1 53 ? 17.172 -8.312 -5.242 1 96.62 53 THR B O 1
ATOM 5464 N N . PHE B 1 54 ? 18.156 -7.395 -3.479 1 98.12 54 PHE B N 1
ATOM 5465 C CA . PHE B 1 54 ? 17.469 -8.219 -2.5 1 98.12 54 PHE B CA 1
ATOM 5466 C C . PHE B 1 54 ? 16.672 -7.344 -1.524 1 98.12 54 PHE B C 1
ATOM 5468 O O . PHE B 1 54 ? 17.25 -6.449 -0.891 1 98.12 54 PHE B O 1
ATOM 5475 N N . ILE B 1 55 ? 15.398 -7.574 -1.424 1 98.69 55 ILE B N 1
ATOM 5476 C CA . ILE B 1 55 ? 14.539 -6.77 -0.563 1 98.69 55 ILE B CA 1
ATOM 5477 C C . ILE B 1 55 ? 13.82 -7.672 0.442 1 98.69 55 ILE B C 1
ATOM 5479 O O . ILE B 1 55 ? 13.195 -8.664 0.061 1 98.69 55 ILE B O 1
ATOM 5483 N N . ILE B 1 56 ? 13.875 -7.371 1.694 1 98.88 56 ILE B N 1
ATOM 5484 C CA . ILE B 1 56 ? 13.062 -8.016 2.725 1 98.88 56 ILE B CA 1
ATOM 5485 C C . ILE B 1 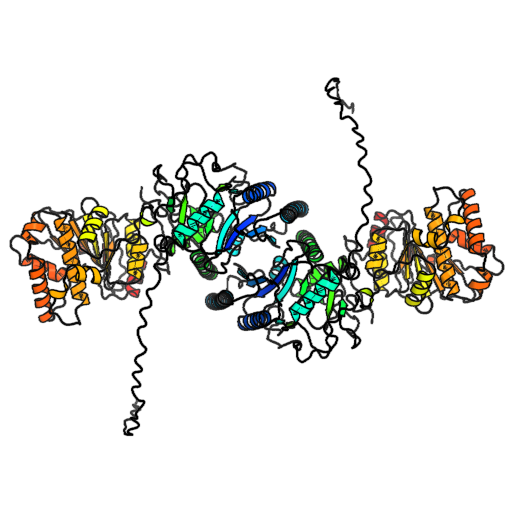56 ? 11.727 -7.293 2.85 1 98.88 56 ILE B C 1
ATOM 5487 O O . ILE B 1 56 ? 11.68 -6.078 3.064 1 98.88 56 ILE B O 1
ATOM 5491 N N . LYS B 1 57 ? 10.672 -7.973 2.609 1 98.88 57 LYS B N 1
ATOM 5492 C CA . LYS B 1 57 ? 9.32 -7.465 2.828 1 98.88 57 LYS B CA 1
ATOM 5493 C C . LYS B 1 57 ? 8.75 -7.973 4.148 1 98.88 57 LYS B C 1
ATOM 5495 O O . LYS B 1 57 ? 8.359 -9.141 4.258 1 98.88 57 LYS B O 1
ATOM 5500 N N . LEU B 1 58 ? 8.695 -7.129 5.117 1 98.88 58 LEU B N 1
ATOM 5501 C CA . LEU B 1 58 ? 8.188 -7.484 6.441 1 98.88 58 LEU B CA 1
ATOM 5502 C C . LEU B 1 58 ? 6.746 -7.027 6.617 1 98.88 58 LEU B C 1
ATOM 5504 O O . LEU B 1 58 ? 6.453 -5.836 6.52 1 98.88 58 LEU B O 1
ATOM 5508 N N . LEU B 1 59 ? 5.855 -7.93 6.836 1 98.62 59 LEU B N 1
ATOM 5509 C CA . LEU B 1 59 ? 4.438 -7.641 7.027 1 98.62 59 LEU B CA 1
ATOM 5510 C C . LEU B 1 59 ? 4.086 -7.609 8.508 1 98.62 59 LEU B C 1
ATOM 5512 O O . LEU B 1 59 ? 4.238 -8.609 9.211 1 98.62 59 LEU B O 1
ATOM 5516 N N . ALA B 1 60 ? 3.621 -6.445 9 1 98.38 60 ALA B N 1
ATOM 5517 C CA . ALA B 1 60 ? 3.316 -6.262 10.414 1 98.38 60 ALA B CA 1
ATOM 5518 C C . ALA B 1 60 ? 1.905 -5.711 10.602 1 98.38 60 ALA B C 1
ATOM 5520 O O . ALA B 1 60 ? 1.294 -5.211 9.656 1 98.38 60 ALA B O 1
ATOM 5521 N N . TYR B 1 61 ? 1.332 -5.871 11.859 1 96.5 61 TYR B N 1
ATOM 5522 C CA . TYR B 1 61 ? 0.003 -5.383 12.211 1 96.5 61 TYR B CA 1
ATOM 5523 C C . TYR B 1 61 ? -0.009 -4.805 13.617 1 96.5 61 TYR B C 1
ATOM 5525 O O . TYR B 1 61 ? 0.333 -3.637 13.82 1 96.5 61 TYR B O 1
ATOM 5533 N N . ASN B 1 62 ? -0.143 -5.594 14.609 1 95.12 62 ASN B N 1
ATOM 5534 C CA . ASN B 1 62 ? -0.387 -5.02 15.922 1 95.12 62 ASN B CA 1
ATOM 5535 C C . ASN B 1 62 ? 0.334 -5.797 17.016 1 95.12 62 ASN B C 1
ATOM 5537 O O . ASN B 1 62 ? -0.176 -5.926 18.141 1 95.12 62 ASN B O 1
ATOM 5541 N N . ARG B 1 63 ? 1.431 -6.355 16.703 1 94.81 63 ARG B N 1
ATOM 5542 C CA . ARG B 1 63 ? 2.205 -7.113 17.688 1 94.81 63 ARG B CA 1
ATOM 5543 C C . ARG B 1 63 ? 3.617 -6.551 17.812 1 94.81 63 ARG B C 1
ATOM 5545 O O . ARG B 1 63 ? 4.551 -7.051 17.188 1 94.81 63 ARG B O 1
ATOM 5552 N N . LEU B 1 64 ? 3.84 -5.707 18.766 1 97.06 64 LEU B N 1
ATOM 5553 C CA . LEU B 1 64 ? 5.125 -5.027 18.906 1 97.06 64 LEU B CA 1
ATOM 5554 C C . LEU B 1 64 ? 6.215 -6.012 19.312 1 97.06 64 LEU B C 1
ATOM 5556 O O . LEU B 1 64 ? 7.324 -5.969 18.781 1 97.06 64 LEU B O 1
ATOM 5560 N N . ASP B 1 65 ? 5.891 -6.91 20.25 1 96.94 65 ASP B N 1
ATOM 5561 C CA . ASP B 1 65 ? 6.895 -7.859 20.719 1 96.94 65 ASP B CA 1
ATOM 5562 C C . ASP B 1 65 ? 7.348 -8.789 19.609 1 96.94 65 ASP B C 1
ATOM 5564 O O . ASP B 1 65 ? 8.539 -9.07 19.469 1 96.94 65 ASP B O 1
ATOM 5568 N N . SER B 1 66 ? 6.387 -9.32 18.875 1 97.44 66 SER B N 1
ATOM 5569 C CA . SER B 1 66 ? 6.695 -10.188 17.734 1 97.44 66 SER B CA 1
ATOM 5570 C C . SER B 1 66 ? 7.523 -9.453 16.688 1 97.44 66 SER B C 1
ATOM 5572 O O . SER B 1 66 ? 8.516 -9.984 16.188 1 97.44 66 SER B O 1
ATOM 5574 N N . LEU B 1 67 ? 7.078 -8.227 16.375 1 98.44 67 LEU B N 1
ATOM 5575 C CA . LEU B 1 67 ? 7.773 -7.406 15.398 1 98.44 67 LEU B CA 1
ATOM 5576 C C . LEU B 1 67 ? 9.211 -7.121 15.836 1 98.44 67 LEU B C 1
ATOM 5578 O O . LEU B 1 67 ? 10.133 -7.18 15.031 1 98.44 67 LEU B O 1
ATOM 5582 N N . SER B 1 68 ? 9.367 -6.777 17.109 1 98.44 68 SER B N 1
ATOM 5583 C CA . SER B 1 68 ? 10.688 -6.496 17.656 1 98.44 68 SER B CA 1
ATOM 5584 C C . SER B 1 68 ? 11.609 -7.707 17.531 1 98.44 68 SER B C 1
ATOM 5586 O O . SER B 1 68 ? 12.766 -7.57 17.125 1 98.44 68 SER B O 1
ATOM 5588 N N . ARG B 1 69 ? 11.102 -8.914 17.844 1 98.19 69 ARG B N 1
ATOM 5589 C CA . ARG B 1 69 ? 11.875 -10.141 17.703 1 98.19 69 ARG B CA 1
ATOM 5590 C C . ARG B 1 69 ? 12.266 -10.383 16.25 1 98.19 69 ARG B C 1
ATOM 5592 O O . ARG B 1 69 ? 13.414 -10.719 15.961 1 98.19 69 ARG B O 1
ATOM 5599 N N . CYS B 1 70 ? 11.32 -10.219 15.383 1 98.69 70 CYS B N 1
ATOM 5600 C CA . CYS B 1 70 ? 11.562 -10.414 13.961 1 98.69 70 CYS B CA 1
ATOM 5601 C C . CYS B 1 70 ? 12.641 -9.469 13.445 1 98.69 70 CYS B C 1
ATOM 5603 O O . CYS B 1 70 ? 13.609 -9.906 12.828 1 98.69 70 CYS B O 1
ATOM 5605 N N . LEU B 1 71 ? 12.492 -8.164 13.758 1 98.81 71 LEU B N 1
ATOM 5606 C CA . LEU B 1 71 ? 13.43 -7.152 13.281 1 98.81 71 LEU B CA 1
ATOM 5607 C C . LEU B 1 71 ? 14.82 -7.383 13.859 1 98.81 71 LEU B C 1
ATOM 5609 O O . LEU B 1 71 ? 15.828 -7.219 13.164 1 98.81 71 LEU B O 1
ATOM 5613 N N . ARG B 1 72 ? 14.922 -7.734 15.102 1 98.44 72 ARG B N 1
ATOM 5614 C CA . ARG B 1 72 ? 16.219 -8.008 15.727 1 98.44 72 ARG B CA 1
ATOM 5615 C C . ARG B 1 72 ? 16.906 -9.195 15.062 1 98.44 72 ARG B C 1
ATOM 5617 O O . ARG B 1 72 ? 18.109 -9.172 14.852 1 98.44 72 ARG B O 1
ATOM 5624 N N . SER B 1 73 ? 16.094 -10.266 14.805 1 98.56 73 SER B N 1
ATOM 5625 C CA . SER B 1 73 ? 16.672 -11.43 14.141 1 98.56 73 SER B CA 1
ATOM 5626 C C . SER B 1 73 ? 17.156 -11.07 12.734 1 98.56 73 SER B C 1
ATOM 5628 O O . SER B 1 73 ? 18.203 -11.547 12.297 1 98.56 73 SER B O 1
ATOM 5630 N N . LEU B 1 74 ? 16.453 -10.25 11.992 1 98.88 74 LEU B N 1
ATOM 5631 C CA . LEU B 1 74 ? 16.859 -9.781 10.672 1 98.88 74 LEU B CA 1
ATOM 5632 C C . LEU B 1 74 ? 18.141 -8.977 10.766 1 98.88 74 LEU B C 1
ATOM 5634 O O . LEU B 1 74 ? 19.047 -9.148 9.945 1 98.88 74 LEU B O 1
ATOM 5638 N N . ALA B 1 75 ? 18.234 -8.125 11.75 1 98.5 75 ALA B N 1
ATOM 5639 C CA . ALA B 1 75 ? 19.406 -7.266 11.898 1 98.5 75 ALA B CA 1
ATOM 5640 C C . ALA B 1 75 ? 20.641 -8.078 12.273 1 98.5 75 ALA B C 1
ATOM 5642 O O . ALA B 1 75 ? 21.766 -7.664 12.008 1 98.5 75 ALA B O 1
ATOM 5643 N N . ALA B 1 76 ? 20.438 -9.219 12.836 1 97.62 76 ALA B N 1
ATOM 5644 C CA . ALA B 1 76 ? 21.531 -10.047 13.328 1 97.62 76 ALA B CA 1
ATOM 5645 C C . ALA B 1 76 ? 22.078 -10.953 12.227 1 97.62 76 ALA B C 1
ATOM 5647 O O . ALA B 1 76 ? 23.109 -11.594 12.391 1 97.62 76 ALA B O 1
ATOM 5648 N N . ALA B 1 77 ? 21.453 -11.008 11.094 1 97.75 77 ALA B N 1
ATOM 5649 C CA . ALA B 1 77 ? 21.844 -11.914 10.016 1 97.75 77 ALA B CA 1
ATOM 5650 C C . ALA B 1 77 ? 23.125 -11.438 9.344 1 97.75 77 ALA B C 1
ATOM 5652 O O . ALA B 1 77 ? 23.5 -10.266 9.453 1 97.75 77 ALA B O 1
ATOM 5653 N N . ASP B 1 78 ? 23.859 -12.359 8.734 1 96.31 78 ASP B N 1
ATOM 5654 C CA . ASP B 1 78 ? 25.078 -12.07 7.977 1 96.31 78 ASP B CA 1
ATOM 5655 C C . ASP B 1 78 ? 24.75 -11.695 6.535 1 96.31 78 ASP B C 1
ATOM 5657 O O . ASP B 1 78 ? 24.5 -12.57 5.703 1 96.31 78 ASP B O 1
ATOM 5661 N N . TYR B 1 79 ? 24.859 -10.43 6.227 1 97.75 79 TYR B N 1
ATOM 5662 C CA . TYR B 1 79 ? 24.516 -9.938 4.891 1 97.75 79 TYR B CA 1
ATOM 5663 C C . TYR B 1 79 ? 25.766 -9.773 4.039 1 97.75 79 TYR B C 1
ATOM 5665 O O . TYR B 1 79 ? 25.703 -9.234 2.934 1 97.75 79 TYR B O 1
ATOM 5673 N N . LEU B 1 80 ? 26.828 -10.211 4.66 1 95.69 80 LEU B N 1
ATOM 5674 C CA . LEU B 1 80 ? 28.094 -10.031 3.957 1 95.69 80 LEU B CA 1
ATOM 5675 C C . LEU B 1 80 ? 28.344 -8.555 3.67 1 95.69 80 LEU B C 1
ATOM 5677 O O . LEU B 1 80 ? 28.234 -7.715 4.566 1 95.69 80 LEU B O 1
ATOM 5681 N N . SER B 1 81 ? 28.766 -8.109 2.52 1 95 81 SER B N 1
ATOM 5682 C CA . SER B 1 81 ? 28.953 -6.707 2.158 1 95 81 SER B CA 1
ATOM 5683 C C . SER B 1 81 ? 27.891 -6.242 1.167 1 95 81 SER B C 1
ATOM 5685 O O . SER B 1 81 ? 28.062 -5.234 0.482 1 95 81 SER B O 1
ATOM 5687 N N . ASP B 1 82 ? 26.859 -7.121 1.175 1 96.62 82 ASP B N 1
ATOM 5688 C CA . ASP B 1 82 ? 25.828 -6.824 0.182 1 96.62 82 ASP B CA 1
ATOM 5689 C C . ASP B 1 82 ? 24.844 -5.785 0.707 1 96.62 82 ASP B C 1
ATOM 5691 O O . ASP B 1 82 ? 24.688 -5.621 1.919 1 96.62 82 ASP B O 1
ATOM 5695 N N . ARG B 1 83 ? 24.281 -5.043 -0.23 1 95.69 83 ARG B N 1
ATOM 5696 C CA . ARG B 1 83 ? 23.203 -4.117 0.095 1 95.69 83 ARG B CA 1
ATOM 5697 C C . ARG B 1 83 ? 21.859 -4.828 0.105 1 95.69 83 ARG B C 1
ATOM 5699 O O . ARG B 1 83 ? 21.453 -5.434 -0.895 1 95.69 83 ARG B O 1
ATOM 5706 N N . VAL B 1 84 ? 21.141 -4.852 1.22 1 98.06 84 VAL B N 1
ATOM 5707 C CA . VAL B 1 84 ? 19.844 -5.484 1.381 1 98.06 84 VAL B CA 1
ATOM 5708 C C . VAL B 1 84 ? 18.828 -4.465 1.908 1 98.06 84 VAL B C 1
ATOM 5710 O O . VAL B 1 84 ? 19.047 -3.854 2.957 1 98.06 84 VAL B O 1
ATOM 5713 N N . HIS B 1 85 ? 17.766 -4.266 1.164 1 97.69 85 HIS B N 1
ATOM 5714 C CA . HIS B 1 85 ? 16.766 -3.289 1.557 1 97.69 85 HIS B CA 1
ATOM 5715 C C . HIS B 1 85 ? 15.719 -3.918 2.477 1 97.69 85 HIS B C 1
ATOM 5717 O O . HIS B 1 85 ? 15.492 -5.129 2.43 1 97.69 85 HIS B O 1
ATOM 5723 N N . LEU B 1 86 ? 15.133 -3.125 3.354 1 98.56 86 LEU B N 1
ATOM 5724 C CA . LEU B 1 86 ? 14.07 -3.529 4.27 1 98.56 86 LEU B CA 1
ATOM 5725 C C . LEU B 1 86 ? 12.828 -2.678 4.062 1 98.56 86 LEU B C 1
ATOM 5727 O O . LEU B 1 86 ? 12.875 -1.453 4.203 1 98.56 86 LEU B O 1
ATOM 5731 N N . HIS B 1 87 ? 11.766 -3.273 3.637 1 98.69 87 HIS B N 1
ATOM 5732 C CA . HIS B 1 87 ? 10.461 -2.629 3.545 1 98.69 87 HIS B CA 1
ATOM 5733 C C . HIS B 1 87 ? 9.508 -3.143 4.625 1 98.69 87 HIS B C 1
ATOM 5735 O O . HIS B 1 87 ? 9.18 -4.328 4.648 1 98.69 87 HIS B O 1
ATOM 5741 N N . VAL B 1 88 ? 9.07 -2.277 5.496 1 98.75 88 VAL B N 1
ATOM 5742 C CA . VAL B 1 88 ? 8.156 -2.648 6.57 1 98.75 88 VAL B CA 1
ATOM 5743 C C . VAL B 1 88 ? 6.742 -2.182 6.23 1 98.75 88 VAL B C 1
ATOM 5745 O O . VAL B 1 88 ? 6.5 -0.984 6.066 1 98.75 88 VAL B O 1
ATOM 5748 N N . HIS B 1 89 ? 5.848 -3.117 6.074 1 98.69 89 HIS B N 1
ATOM 5749 C CA . HIS B 1 89 ? 4.438 -2.84 5.828 1 98.69 89 HIS B CA 1
ATOM 5750 C C . HIS B 1 89 ? 3.617 -2.973 7.109 1 98.69 89 HIS B C 1
ATOM 5752 O O . HIS B 1 89 ? 3.539 -4.055 7.691 1 98.69 89 HIS B O 1
ATOM 5758 N N . ILE B 1 90 ? 3.002 -1.912 7.559 1 98.5 90 ILE B N 1
ATOM 5759 C CA . ILE B 1 90 ? 2.246 -1.903 8.805 1 98.5 90 ILE B CA 1
ATOM 5760 C C . ILE B 1 90 ? 0.765 -1.684 8.508 1 98.5 90 ILE B C 1
ATOM 5762 O O . ILE B 1 90 ? 0.378 -0.635 7.988 1 98.5 90 ILE B O 1
ATOM 5766 N N . ASP B 1 91 ? -0.086 -2.672 8.828 1 97.81 91 ASP B N 1
ATOM 5767 C CA . ASP B 1 91 ? -1.529 -2.58 8.633 1 97.81 91 ASP B CA 1
ATOM 5768 C C . ASP B 1 91 ? -2.178 -1.717 9.711 1 97.81 91 ASP B C 1
ATOM 5770 O O . ASP B 1 91 ? -1.529 -1.346 10.688 1 97.81 91 ASP B O 1
ATOM 5774 N N . HIS B 1 92 ? -3.375 -1.306 9.484 1 97.5 92 HIS B N 1
ATOM 5775 C CA . HIS B 1 92 ? -4.172 -0.508 10.406 1 97.5 92 HIS B CA 1
ATOM 5776 C C . HIS B 1 92 ? -5.266 -1.349 11.062 1 97.5 92 HIS B C 1
ATOM 5778 O O . HIS B 1 92 ? -5.676 -2.373 10.516 1 97.5 92 HIS B O 1
ATOM 5784 N N . PHE B 1 93 ? -5.742 -1 12.211 1 95.5 93 PHE B N 1
ATOM 5785 C CA . PHE B 1 93 ? -6.859 -1.722 12.812 1 95.5 93 PHE B CA 1
ATOM 5786 C C . PHE B 1 93 ? -8.172 -1.351 12.133 1 95.5 93 PHE B C 1
ATOM 5788 O O . PHE B 1 93 ? -8.25 -0.345 11.422 1 95.5 93 PHE B O 1
ATOM 5795 N N . THR B 1 94 ? -9.148 -2.154 12.273 1 93.69 94 THR B N 1
ATOM 5796 C CA . THR B 1 94 ? -10.445 -1.94 11.633 1 93.69 94 THR B CA 1
ATOM 5797 C C . THR B 1 94 ? -11.188 -0.778 12.289 1 93.69 94 THR B C 1
ATOM 5799 O O . THR B 1 94 ? -11.234 -0.677 13.516 1 93.69 94 THR B O 1
ATOM 5802 N N . LEU B 1 95 ? -11.711 0.114 11.492 1 91.81 95 LEU B N 1
ATOM 5803 C CA . LEU B 1 95 ? -12.508 1.248 11.953 1 91.81 95 LEU B CA 1
ATOM 5804 C C . LEU B 1 95 ? -13.977 1.063 11.594 1 91.81 95 LEU B C 1
ATOM 5806 O O . LEU B 1 95 ? -14.297 0.528 10.531 1 91.81 95 LEU B O 1
ATOM 5810 N N . PRO B 1 96 ? -14.875 1.505 12.383 1 90.19 96 PRO B N 1
ATOM 5811 C CA . PRO B 1 96 ? -14.672 2.049 13.727 1 90.19 96 PRO B CA 1
ATOM 5812 C C . PRO B 1 96 ? -14.391 0.964 14.766 1 90.19 96 PRO B C 1
ATOM 5814 O O . PRO B 1 96 ? -14.641 -0.218 14.516 1 90.19 96 PRO B O 1
ATOM 5817 N N . ASP B 1 97 ? -13.688 1.35 15.789 1 90.44 97 ASP B N 1
ATOM 5818 C CA . ASP B 1 97 ? -13.367 0.433 16.875 1 90.44 97 ASP B CA 1
ATOM 5819 C C . ASP B 1 97 ? -13.734 1.038 18.234 1 90.44 97 ASP B C 1
ATOM 5821 O O . ASP B 1 97 ? -13.484 2.219 18.469 1 90.44 97 ASP B O 1
ATOM 5825 N N . ASP B 1 98 ? -14.281 0.238 19.062 1 89.75 98 ASP B N 1
ATOM 5826 C CA . ASP B 1 98 ? -14.734 0.689 20.375 1 89.75 98 ASP B CA 1
ATOM 5827 C C . ASP B 1 98 ? -13.547 1.092 21.266 1 89.75 98 ASP B C 1
ATOM 5829 O O . ASP B 1 98 ? -13.688 1.938 22.141 1 89.75 98 ASP B O 1
ATOM 5833 N N . ASP B 1 99 ? -12.453 0.487 21.031 1 93.38 99 ASP B N 1
ATOM 5834 C CA . ASP B 1 99 ? -11.258 0.786 21.797 1 93.38 99 ASP B CA 1
ATOM 5835 C C . ASP B 1 99 ? -10.25 1.577 20.969 1 93.38 99 ASP B C 1
ATOM 5837 O O . ASP B 1 99 ? -9.062 1.255 20.953 1 93.38 99 ASP B O 1
ATOM 5841 N N . ALA B 1 100 ? -10.703 2.551 20.312 1 93.44 100 ALA B N 1
ATOM 5842 C CA . ALA B 1 100 ? -9.891 3.309 19.375 1 93.44 100 ALA B CA 1
ATOM 5843 C C . ALA B 1 100 ? -8.656 3.889 20.047 1 93.44 100 ALA B C 1
ATOM 5845 O O . ALA B 1 100 ? -7.559 3.865 19.484 1 93.44 100 ALA B O 1
ATOM 5846 N N . ASP B 1 101 ? -8.727 4.371 21.266 1 94.38 101 ASP B N 1
ATOM 5847 C CA . ASP B 1 101 ? -7.613 4.992 21.969 1 94.38 101 ASP B CA 1
ATOM 5848 C C . ASP B 1 101 ? -6.5 3.984 22.234 1 94.38 101 ASP B C 1
ATOM 5850 O O . ASP B 1 101 ? -5.32 4.289 22.047 1 94.38 101 ASP B O 1
ATOM 5854 N N . LEU B 1 102 ? -6.941 2.883 22.734 1 95.38 102 LEU B N 1
ATOM 5855 C CA . LEU B 1 102 ? -5.965 1.839 23.016 1 95.38 102 LEU B CA 1
ATOM 5856 C C . LEU B 1 102 ? -5.277 1.367 21.75 1 95.38 102 LEU B C 1
ATOM 5858 O O . LEU B 1 102 ? -4.062 1.147 21.734 1 95.38 102 LEU B O 1
ATOM 5862 N N . LYS B 1 103 ? -6.039 1.158 20.703 1 96.19 103 LYS B N 1
ATOM 5863 C CA . LYS B 1 103 ? -5.492 0.714 19.422 1 96.19 103 LYS B CA 1
ATOM 5864 C C . LYS B 1 103 ? -4.547 1.76 18.844 1 96.19 103 LYS B C 1
ATOM 5866 O O . LYS B 1 103 ? -3.523 1.416 18.234 1 96.19 103 LYS B O 1
ATOM 5871 N N . LEU B 1 104 ? -4.914 2.986 18.969 1 96.75 104 LEU B N 1
ATOM 5872 C CA . LEU B 1 104 ? -4.07 4.082 18.5 1 96.75 104 LEU B CA 1
ATOM 5873 C C . LEU B 1 104 ? -2.738 4.098 19.25 1 96.75 104 LEU B C 1
ATOM 5875 O O . LEU B 1 104 ? -1.687 4.32 18.641 1 96.75 104 LEU B O 1
ATOM 5879 N N . LEU B 1 105 ? -2.807 3.932 20.484 1 96.69 105 LEU B N 1
ATOM 5880 C CA . LEU B 1 105 ? -1.59 3.891 21.297 1 96.69 105 LEU B CA 1
ATOM 5881 C C . LEU B 1 105 ? -0.68 2.752 20.844 1 96.69 105 LEU B C 1
ATOM 5883 O O . LEU B 1 105 ? 0.538 2.924 20.75 1 96.69 105 LEU B O 1
ATOM 5887 N N . GLU B 1 106 ? -1.271 1.611 20.609 1 95.94 106 GLU B N 1
ATOM 5888 C CA . GLU B 1 106 ? -0.507 0.459 20.141 1 95.94 106 GLU B CA 1
ATOM 5889 C C . GLU B 1 106 ? 0.145 0.743 18.781 1 95.94 106 GLU B C 1
ATOM 5891 O O . GLU B 1 106 ? 1.319 0.427 18.578 1 95.94 106 GLU B O 1
ATOM 5896 N N . SER B 1 107 ? -0.624 1.278 17.891 1 96.75 107 SER B N 1
ATOM 5897 C CA . SER B 1 107 ? -0.096 1.63 16.578 1 96.75 107 SER B CA 1
ATOM 5898 C C . SER B 1 107 ? 1.048 2.633 16.688 1 96.75 107 SER B C 1
ATOM 5900 O O . SER B 1 107 ? 2.049 2.523 15.977 1 96.75 107 SER B O 1
ATOM 5902 N N . ARG B 1 108 ? 0.926 3.604 17.562 1 97.25 108 ARG B N 1
ATOM 5903 C CA . ARG B 1 108 ? 1.96 4.613 17.766 1 97.25 108 ARG B CA 1
ATOM 5904 C C . ARG B 1 108 ? 3.246 3.984 18.281 1 97.25 108 ARG B C 1
ATOM 5906 O O . ARG B 1 108 ? 4.344 4.348 17.859 1 97.25 108 ARG B O 1
ATOM 5913 N N . ARG B 1 109 ? 3.086 3.084 19.203 1 97.81 109 ARG B N 1
ATOM 5914 C CA . ARG B 1 109 ? 4.254 2.396 19.75 1 97.81 109 ARG B CA 1
ATOM 5915 C C . ARG B 1 109 ? 4.996 1.627 18.672 1 97.81 109 ARG B C 1
ATOM 5917 O O . ARG B 1 109 ? 6.227 1.63 18.625 1 97.81 109 ARG B O 1
ATOM 5924 N N . ILE B 1 110 ? 4.258 1.007 17.828 1 98.38 110 ILE B N 1
ATOM 5925 C CA . ILE B 1 110 ? 4.836 0.249 16.734 1 98.38 110 ILE B CA 1
ATOM 5926 C C . ILE B 1 110 ? 5.562 1.196 15.781 1 98.38 110 ILE B C 1
ATOM 5928 O O . ILE B 1 110 ? 6.711 0.943 15.398 1 98.38 110 ILE B O 1
ATOM 5932 N N . LEU B 1 111 ? 4.898 2.258 15.414 1 98.25 111 LEU B N 1
ATOM 5933 C CA . LEU B 1 111 ? 5.484 3.229 14.492 1 98.25 111 LEU B CA 1
ATOM 5934 C C . LEU B 1 111 ? 6.746 3.844 15.078 1 98.25 111 LEU B C 1
ATOM 5936 O O . LEU B 1 111 ? 7.75 3.998 14.383 1 98.25 111 LEU B O 1
ATOM 5940 N N . ASP B 1 112 ? 6.695 4.203 16.375 1 97.69 112 ASP B N 1
ATOM 5941 C CA . ASP B 1 112 ? 7.863 4.77 17.047 1 97.69 112 ASP B CA 1
ATOM 5942 C C . ASP B 1 112 ? 9.031 3.783 17.047 1 97.69 112 ASP B C 1
ATOM 5944 O O . ASP B 1 112 ? 10.18 4.176 16.812 1 97.69 112 ASP B O 1
ATOM 5948 N N . PHE B 1 113 ? 8.719 2.549 17.328 1 98.25 113 PHE B N 1
ATOM 5949 C CA . PHE B 1 113 ? 9.742 1.516 17.344 1 98.25 113 PHE B CA 1
ATOM 5950 C C . PHE B 1 113 ? 10.375 1.36 15.961 1 98.25 113 PHE B C 1
ATOM 5952 O O . PHE B 1 113 ? 11.602 1.322 15.844 1 98.25 113 PHE B O 1
ATOM 5959 N N . VAL B 1 114 ? 9.547 1.268 14.961 1 98.44 114 VAL B N 1
ATOM 5960 C CA . VAL B 1 114 ? 10.023 1.062 13.594 1 98.44 114 VAL B CA 1
ATOM 5961 C C . VAL B 1 114 ? 10.836 2.275 13.148 1 98.44 114 VAL B C 1
ATOM 5963 O O . VAL B 1 114 ? 11.883 2.129 12.508 1 98.44 114 VAL B O 1
ATOM 5966 N N . ASP B 1 115 ? 10.359 3.465 13.477 1 97.19 115 ASP B N 1
ATOM 5967 C CA . ASP B 1 115 ? 11.078 4.688 13.133 1 97.19 115 ASP B CA 1
ATOM 5968 C C . ASP B 1 115 ? 12.477 4.695 13.75 1 97.19 115 ASP B C 1
ATOM 5970 O O . ASP B 1 115 ? 13.438 5.121 13.109 1 97.19 115 ASP B O 1
ATOM 5974 N N . GLY B 1 116 ? 12.586 4.23 14.969 1 97 116 GLY B N 1
ATOM 5975 C CA . GLY B 1 116 ? 13.844 4.262 15.695 1 97 116 GLY B CA 1
ATOM 5976 C C . GLY B 1 116 ? 14.758 3.104 15.344 1 97 116 GLY B C 1
ATOM 5977 O O . GLY B 1 116 ? 15.945 3.121 15.68 1 97 116 GLY B O 1
ATOM 5978 N N . PHE B 1 117 ? 14.227 2.109 14.664 1 97.88 117 PHE B N 1
ATOM 5979 C CA . PHE B 1 117 ? 15.016 0.931 14.328 1 97.88 117 PHE B CA 1
ATOM 5980 C C . PHE B 1 117 ? 16 1.239 13.195 1 97.88 117 PHE B C 1
ATOM 5982 O O . PHE B 1 117 ? 15.586 1.599 12.094 1 97.88 117 PHE B O 1
ATOM 5989 N N . GLU B 1 118 ? 17.219 1.055 13.453 1 95.81 118 GLU B N 1
ATOM 5990 C CA . GLU B 1 118 ? 18.25 1.351 12.469 1 95.81 118 GLU B CA 1
ATOM 5991 C C . GLU B 1 118 ? 18.531 0.138 11.586 1 95.81 118 GLU B C 1
ATOM 5993 O O . GLU B 1 118 ? 18.828 -0.948 12.086 1 95.81 118 GLU B O 1
ATOM 5998 N N . TRP B 1 119 ? 18.359 0.23 10.32 1 97.38 119 TRP B N 1
ATOM 5999 C CA . TRP B 1 119 ? 18.75 -0.758 9.32 1 97.38 119 TRP B CA 1
ATOM 6000 C C . TRP B 1 119 ? 20.016 -0.328 8.594 1 97.38 119 TRP B C 1
ATOM 6002 O O . TRP B 1 119 ? 20 0.605 7.785 1 97.38 119 TRP B O 1
ATOM 6012 N N . ARG B 1 120 ? 21.078 -0.956 8.688 1 95.94 120 ARG B N 1
ATOM 6013 C CA . ARG B 1 120 ? 22.391 -0.465 8.258 1 95.94 120 ARG B CA 1
ATOM 6014 C C . ARG B 1 120 ? 22.812 -1.106 6.941 1 95.94 120 ARG B C 1
ATOM 6016 O O . ARG B 1 120 ? 23.891 -0.81 6.422 1 95.94 120 ARG B O 1
ATOM 6023 N N . PHE B 1 121 ? 22.031 -1.965 6.406 1 97.38 121 PHE B N 1
ATOM 6024 C CA . PHE B 1 121 ? 22.484 -2.797 5.297 1 97.38 121 PHE B CA 1
ATOM 6025 C C . PHE B 1 121 ? 21.953 -2.266 3.971 1 97.38 121 PHE B C 1
ATOM 6027 O O . PHE B 1 121 ? 22.375 -2.709 2.902 1 97.38 121 PHE B O 1
ATOM 6034 N N . GLY B 1 122 ? 21.047 -1.396 4.031 1 95.25 122 GLY B N 1
ATOM 6035 C CA . GLY B 1 122 ? 20.391 -0.805 2.875 1 95.25 122 GLY B CA 1
ATOM 6036 C C . GLY B 1 122 ? 19.344 0.226 3.246 1 95.25 122 GLY B C 1
ATOM 6037 O O . GLY B 1 122 ? 19.391 0.799 4.336 1 95.25 122 GLY B O 1
ATOM 6038 N N . GLU B 1 123 ? 18.469 0.494 2.342 1 93.62 123 GLU B N 1
ATOM 6039 C CA . GLU B 1 123 ? 17.406 1.465 2.598 1 93.62 123 GLU B CA 1
ATOM 6040 C C . GLU B 1 123 ? 16.25 0.828 3.355 1 93.62 123 GLU B C 1
ATOM 6042 O O . GLU B 1 123 ? 15.914 -0.332 3.119 1 93.62 123 GLU B O 1
ATOM 6047 N N . LYS B 1 124 ? 15.727 1.574 4.242 1 96.5 124 LYS B N 1
ATOM 6048 C CA . LYS B 1 124 ? 14.523 1.178 4.973 1 96.5 124 LYS B CA 1
ATOM 6049 C C . LYS B 1 124 ? 13.312 1.995 4.527 1 96.5 124 LYS B C 1
ATOM 6051 O O . LYS B 1 124 ? 13.375 3.225 4.473 1 96.5 124 LYS B O 1
ATOM 6056 N N . LEU B 1 125 ? 12.328 1.306 4.152 1 97.06 125 LEU B N 1
ATOM 6057 C CA . LEU B 1 125 ? 11.062 1.92 3.768 1 97.06 125 LEU B CA 1
ATOM 6058 C C . LEU B 1 125 ? 9.93 1.454 4.68 1 97.06 125 LEU B C 1
ATOM 6060 O O . LEU B 1 125 ? 9.867 0.28 5.047 1 97.06 125 LEU B O 1
ATOM 6064 N N . VAL B 1 126 ? 9.078 2.387 5.105 1 97.75 126 VAL B N 1
ATOM 6065 C CA . VAL B 1 126 ? 7.914 2.064 5.922 1 97.75 126 VAL B CA 1
ATOM 6066 C C . VAL B 1 126 ? 6.637 2.424 5.164 1 97.75 126 VAL B C 1
ATOM 6068 O O . VAL B 1 126 ? 6.52 3.527 4.625 1 97.75 126 VAL B O 1
ATOM 6071 N N . HIS B 1 127 ? 5.809 1.508 4.965 1 98.06 127 HIS B N 1
ATOM 6072 C CA . HIS B 1 127 ? 4.473 1.712 4.422 1 98.06 127 HIS B CA 1
ATOM 6073 C C . HIS B 1 127 ? 3.406 1.534 5.5 1 98.06 127 HIS B C 1
ATOM 6075 O O . HIS B 1 127 ? 3.146 0.412 5.941 1 98.06 127 HIS B O 1
ATOM 6081 N N . TYR B 1 128 ? 2.775 2.621 5.969 1 98.19 128 TYR B N 1
ATOM 6082 C CA . TYR B 1 128 ? 1.761 2.605 7.016 1 98.19 128 TYR B CA 1
ATOM 6083 C C . TYR B 1 128 ? 0.374 2.855 6.438 1 98.19 128 TYR B C 1
ATOM 6085 O O . TYR B 1 128 ? 0.133 3.891 5.812 1 98.19 128 TYR B O 1
ATOM 6093 N N . ARG B 1 129 ? -0.546 1.857 6.625 1 98.06 129 ARG B N 1
ATOM 6094 C CA . ARG B 1 129 ? -1.891 1.882 6.059 1 98.06 129 ARG B CA 1
ATOM 6095 C C . ARG B 1 129 ? -2.781 2.869 6.801 1 98.06 129 ARG B C 1
ATOM 6097 O O . ARG B 1 129 ? -2.514 3.205 7.957 1 98.06 129 ARG B O 1
ATOM 6104 N N . THR B 1 130 ? -3.83 3.322 6.078 1 97 130 THR B N 1
ATOM 6105 C CA . THR B 1 130 ? -4.816 4.191 6.711 1 97 130 THR B CA 1
ATOM 6106 C C . THR B 1 130 ? -6.07 3.404 7.086 1 97 130 THR B C 1
ATOM 6108 O O . THR B 1 130 ? -6.918 3.896 7.832 1 97 130 THR B O 1
ATOM 6111 N N . ALA B 1 131 ? -6.215 2.234 6.574 1 96.06 131 ALA B N 1
ATOM 6112 C CA . ALA B 1 131 ? -7.301 1.308 6.883 1 96.06 131 ALA B CA 1
ATOM 6113 C C . ALA B 1 131 ? -6.801 -0.133 6.926 1 96.06 131 ALA B C 1
ATOM 6115 O O . ALA B 1 131 ? -5.73 -0.438 6.391 1 96.06 131 ALA B O 1
ATOM 6116 N N . ASN B 1 132 ? -7.57 -0.988 7.594 1 96.44 132 ASN B N 1
ATOM 6117 C CA . ASN B 1 132 ? -7.207 -2.4 7.633 1 96.44 132 ASN B CA 1
ATOM 6118 C C . ASN B 1 132 ? -7.379 -3.064 6.27 1 96.44 132 ASN B C 1
ATOM 6120 O O . ASN B 1 132 ? -8.484 -3.078 5.719 1 96.44 132 ASN B O 1
ATOM 6124 N N . VAL B 1 133 ? -6.316 -3.562 5.727 1 96.25 133 VAL B N 1
ATOM 6125 C CA . VAL B 1 133 ? -6.418 -4.199 4.418 1 96.25 133 VAL B CA 1
ATOM 6126 C C . VAL B 1 133 ? -6.328 -5.715 4.57 1 96.25 133 VAL B C 1
ATOM 6128 O O . VAL B 1 133 ? -6.625 -6.461 3.635 1 96.25 133 VAL B O 1
ATOM 6131 N N . GLY B 1 134 ? -5.82 -6.215 5.711 1 95.25 134 GLY B N 1
ATOM 6132 C CA . GLY B 1 134 ? -5.758 -7.641 5.988 1 95.25 134 GLY B CA 1
ATOM 6133 C C . GLY B 1 134 ? -4.508 -8.305 5.441 1 95.25 134 GLY B C 1
ATOM 6134 O O . GLY B 1 134 ? -3.773 -7.699 4.656 1 95.25 134 GLY B O 1
ATOM 6135 N N . LEU B 1 135 ? -4.301 -9.531 5.855 1 95.19 135 LEU B N 1
ATOM 6136 C CA . LEU B 1 135 ? -3.088 -10.273 5.539 1 95.19 135 LEU B CA 1
ATOM 6137 C C . LEU B 1 135 ? -2.973 -10.508 4.035 1 95.19 135 LEU B C 1
ATOM 6139 O O . LEU B 1 135 ? -1.877 -10.445 3.475 1 95.19 135 LEU B O 1
ATOM 6143 N N . GLN B 1 136 ? -4.102 -10.836 3.35 1 96.31 136 GLN B N 1
ATOM 6144 C CA . GLN B 1 136 ? -4.086 -11.125 1.919 1 96.31 136 GLN B CA 1
ATOM 6145 C C . GLN B 1 136 ? -3.557 -9.93 1.124 1 96.31 136 GLN B C 1
ATOM 6147 O O . GLN B 1 136 ? -2.635 -10.078 0.317 1 96.31 136 GLN B O 1
ATOM 6152 N N . ALA B 1 137 ? -4.129 -8.766 1.334 1 96.81 137 ALA B N 1
ATOM 6153 C CA . ALA B 1 137 ? -3.691 -7.582 0.606 1 96.81 137 ALA B CA 1
ATOM 6154 C C . ALA B 1 137 ? -2.258 -7.207 0.977 1 96.81 137 ALA B C 1
ATOM 6156 O O . ALA B 1 137 ? -1.5 -6.719 0.135 1 96.81 137 ALA B O 1
ATOM 6157 N N . GLN B 1 138 ? -1.879 -7.355 2.266 1 97.44 138 GLN B N 1
ATOM 6158 C CA . GLN B 1 138 ? -0.506 -7.094 2.686 1 97.44 138 GLN B CA 1
ATOM 6159 C C . GLN B 1 138 ? 0.483 -7.938 1.885 1 97.44 138 GLN B C 1
ATOM 6161 O O . GLN B 1 138 ? 1.506 -7.426 1.421 1 97.44 138 GLN B O 1
ATOM 6166 N N . TRP B 1 139 ? 0.197 -9.195 1.729 1 98.25 139 TRP B N 1
ATOM 6167 C CA . TRP B 1 139 ? 1.054 -10.086 0.957 1 98.25 139 TRP B CA 1
ATOM 6168 C C . TRP B 1 139 ? 1.075 -9.688 -0.514 1 98.25 139 TRP B C 1
ATOM 6170 O O . TRP B 1 139 ? 2.146 -9.508 -1.1 1 98.25 139 TRP B O 1
ATOM 6180 N N . LEU B 1 140 ? -0.096 -9.539 -1.08 1 98.56 140 LEU B N 1
ATOM 6181 C CA . LEU B 1 140 ? -0.208 -9.398 -2.527 1 98.56 140 LEU B CA 1
ATOM 6182 C C . LEU B 1 140 ? 0.336 -8.047 -2.982 1 98.56 140 LEU B C 1
ATOM 6184 O O . LEU B 1 140 ? 0.936 -7.941 -4.055 1 98.56 140 LEU B O 1
ATOM 6188 N N . GLU B 1 141 ? 0.177 -7.008 -2.213 1 98.25 141 GLU B N 1
ATOM 6189 C CA . GLU B 1 141 ? 0.566 -5.66 -2.621 1 98.25 141 GLU B CA 1
ATOM 6190 C C . GLU B 1 141 ? 2.006 -5.355 -2.215 1 98.25 141 GLU B C 1
ATOM 6192 O O . GLU B 1 141 ? 2.572 -4.344 -2.631 1 98.25 141 GLU B O 1
ATOM 6197 N N . ALA B 1 142 ? 2.631 -6.211 -1.466 1 97.94 142 ALA B N 1
ATOM 6198 C CA . ALA B 1 142 ? 3.924 -5.918 -0.857 1 97.94 142 ALA B CA 1
ATOM 6199 C C . ALA B 1 142 ? 5.008 -5.762 -1.921 1 97.94 142 ALA B C 1
ATOM 6201 O O . ALA B 1 142 ? 5.992 -5.051 -1.712 1 97.94 142 ALA B O 1
ATOM 6202 N N . TRP B 1 143 ? 4.789 -6.43 -3.078 1 98.44 143 TRP B N 1
ATOM 6203 C CA . TRP B 1 143 ? 5.91 -6.461 -4.012 1 98.44 143 TRP B CA 1
ATOM 6204 C C . TRP B 1 143 ? 5.418 -6.527 -5.453 1 98.44 143 TRP B C 1
ATOM 6206 O O . TRP B 1 143 ? 4.512 -7.301 -5.77 1 98.44 143 TRP B O 1
ATOM 6216 N N . TRP B 1 144 ? 5.832 -5.699 -6.25 1 98.38 144 TRP B N 1
ATOM 6217 C CA . TRP B 1 144 ? 5.84 -5.738 -7.707 1 98.38 144 TRP B CA 1
ATOM 6218 C C . TRP B 1 144 ? 7.262 -5.629 -8.25 1 98.38 144 TRP B C 1
ATOM 6220 O O . TRP B 1 144 ? 7.875 -4.562 -8.195 1 98.38 144 TRP B O 1
ATOM 6230 N N . PRO B 1 145 ? 7.797 -6.723 -8.727 1 97.44 145 PRO B N 1
ATOM 6231 C CA . PRO B 1 145 ? 9.203 -6.707 -9.117 1 97.44 145 PRO B CA 1
ATOM 6232 C C . PRO B 1 145 ? 9.516 -5.633 -10.156 1 97.44 145 PRO B C 1
ATOM 6234 O O . PRO B 1 145 ? 8.797 -5.508 -11.148 1 97.44 145 PRO B O 1
ATOM 6237 N N . SER B 1 146 ? 10.633 -4.965 -9.93 1 94.06 146 SER B N 1
ATOM 6238 C CA . SER B 1 146 ? 11.047 -3.918 -10.859 1 94.06 146 SER B CA 1
ATOM 6239 C C . SER B 1 146 ? 11.859 -4.492 -12.016 1 94.06 146 SER B C 1
ATOM 6241 O O . SER B 1 146 ? 11.992 -3.854 -13.062 1 94.06 146 SER B O 1
ATOM 6243 N N . SER B 1 147 ? 12.445 -5.637 -11.828 1 94.56 147 SER B N 1
ATOM 6244 C CA . SER B 1 147 ? 13.242 -6.305 -12.844 1 94.56 147 SER B CA 1
ATOM 6245 C C . SER B 1 147 ? 13.352 -7.801 -12.578 1 94.56 147 SER B C 1
ATOM 6247 O O . SER B 1 147 ? 12.883 -8.289 -11.539 1 94.56 147 SER B O 1
ATOM 6249 N N . ASP B 1 148 ? 13.977 -8.531 -13.484 1 95.94 148 ASP B N 1
ATOM 6250 C CA . ASP B 1 148 ? 14.195 -9.961 -13.312 1 95.94 148 ASP B CA 1
ATOM 6251 C C . ASP B 1 148 ? 15.391 -10.234 -12.398 1 95.94 148 ASP B C 1
ATOM 6253 O O . ASP B 1 148 ? 15.758 -11.383 -12.18 1 95.94 148 ASP B O 1
ATOM 6257 N N . HIS B 1 149 ? 16 -9.164 -11.867 1 96.94 149 HIS B N 1
ATOM 6258 C CA . HIS B 1 149 ? 17.156 -9.281 -10.984 1 96.94 149 HIS B CA 1
ATOM 6259 C C . HIS B 1 149 ? 16.844 -8.719 -9.602 1 96.94 149 HIS B C 1
ATOM 6261 O O . HIS B 1 149 ? 17.75 -8.219 -8.914 1 96.94 149 HIS B O 1
ATOM 6267 N N . GLU B 1 150 ? 15.625 -8.641 -9.289 1 97.5 150 GLU B N 1
ATOM 6268 C CA . GLU B 1 150 ? 15.156 -8.266 -7.961 1 97.5 150 GLU B CA 1
ATOM 6269 C C . GLU B 1 150 ? 14.391 -9.406 -7.297 1 97.5 150 GLU B C 1
ATOM 6271 O O . GLU B 1 150 ? 13.516 -10.016 -7.914 1 97.5 150 GLU B O 1
ATOM 6276 N N . PHE B 1 151 ? 14.727 -9.656 -6.051 1 98.69 151 PHE B N 1
ATOM 6277 C CA . PHE B 1 151 ? 14.102 -10.742 -5.309 1 98.69 151 PHE B CA 1
ATOM 6278 C C . PHE B 1 151 ? 13.492 -10.234 -4.008 1 98.69 151 PHE B C 1
ATOM 6280 O O . PHE B 1 151 ? 14.016 -9.305 -3.393 1 98.69 151 PHE B O 1
ATOM 6287 N N . ALA B 1 152 ? 12.422 -10.805 -3.643 1 98.81 152 ALA B N 1
ATOM 6288 C CA . ALA B 1 152 ? 11.773 -10.445 -2.383 1 98.81 152 ALA B CA 1
ATOM 6289 C C . ALA B 1 152 ? 11.75 -11.633 -1.422 1 98.81 152 ALA B C 1
ATOM 6291 O O . ALA B 1 152 ? 11.391 -12.742 -1.81 1 98.81 152 ALA B O 1
ATOM 6292 N N . PHE B 1 153 ? 12.234 -11.453 -0.29 1 98.94 153 PHE B N 1
ATOM 6293 C CA . PHE B 1 153 ? 12.055 -12.383 0.82 1 98.94 153 PHE B CA 1
ATOM 6294 C C . PHE B 1 153 ? 10.984 -11.875 1.779 1 98.94 153 PHE B C 1
ATOM 6296 O O . PHE B 1 153 ? 11.172 -10.844 2.432 1 98.94 153 PHE B O 1
ATOM 6303 N N . VAL B 1 154 ? 9.875 -12.523 1.882 1 98.88 154 VAL B N 1
ATOM 6304 C CA . VAL B 1 154 ? 8.727 -12.023 2.637 1 98.88 154 VAL B CA 1
ATOM 6305 C C . VAL B 1 154 ? 8.68 -12.703 4.004 1 98.88 154 VAL B C 1
ATOM 6307 O O . VAL B 1 154 ? 8.742 -13.93 4.102 1 98.88 154 VAL B O 1
ATOM 6310 N N . VAL B 1 155 ? 8.547 -11.906 5.059 1 98.75 155 VAL B N 1
ATOM 6311 C CA . VAL B 1 155 ? 8.43 -12.398 6.426 1 98.75 155 VAL B CA 1
ATOM 6312 C C . VAL B 1 155 ? 7.258 -11.719 7.125 1 98.75 155 VAL B C 1
ATOM 6314 O O . VAL B 1 155 ? 7.008 -10.531 6.918 1 98.75 155 VAL B O 1
ATOM 6317 N N . GLU B 1 156 ? 6.449 -12.477 7.859 1 98.06 156 GLU B N 1
ATOM 6318 C CA . GLU B 1 156 ? 5.469 -11.922 8.789 1 98.06 156 GLU B CA 1
ATOM 6319 C C . GLU B 1 156 ? 6.105 -11.586 10.133 1 98.06 156 GLU B C 1
ATOM 6321 O O . GLU B 1 156 ? 7.172 -12.109 10.469 1 98.06 156 GLU B O 1
ATOM 6326 N N . ASP B 1 157 ? 5.5 -10.742 10.891 1 97.69 157 ASP B N 1
ATOM 6327 C CA . ASP B 1 157 ? 6.117 -10.156 12.078 1 97.69 157 ASP B CA 1
ATOM 6328 C C . ASP B 1 157 ? 6.312 -11.203 13.172 1 97.69 157 ASP B C 1
ATOM 6330 O O . ASP B 1 157 ? 7.074 -10.992 14.117 1 97.69 157 ASP B O 1
ATOM 6334 N N . ASP B 1 158 ? 5.676 -12.375 13.094 1 97.44 158 ASP B N 1
ATOM 6335 C CA . ASP B 1 158 ? 5.855 -13.375 14.141 1 97.44 158 ASP B CA 1
ATOM 6336 C C . ASP B 1 158 ? 6.934 -14.383 13.766 1 97.44 158 ASP B C 1
ATOM 6338 O O . ASP B 1 158 ? 7.051 -15.445 14.383 1 97.44 158 ASP B O 1
ATOM 6342 N N . LEU B 1 159 ? 7.723 -14.094 12.75 1 98.5 159 LEU B N 1
ATOM 6343 C CA . LEU B 1 159 ? 8.805 -14.977 12.336 1 98.5 159 LEU B CA 1
ATOM 6344 C C . LEU B 1 159 ? 10.125 -14.562 12.977 1 98.5 159 LEU B C 1
ATOM 6346 O O . LEU B 1 159 ? 10.289 -13.406 13.375 1 98.5 159 LEU B O 1
ATOM 6350 N N . GLU B 1 160 ? 10.984 -15.469 13.172 1 98.44 160 GLU B N 1
ATOM 6351 C CA . GLU B 1 160 ? 12.391 -15.32 13.523 1 98.44 160 GLU B CA 1
ATOM 6352 C C . GLU B 1 160 ? 13.289 -16.031 12.508 1 98.44 160 GLU B C 1
ATOM 6354 O O . GLU B 1 160 ? 13.039 -17.172 12.141 1 98.44 160 GLU B O 1
ATOM 6359 N N . VAL B 1 161 ? 14.336 -15.336 12.023 1 98.62 161 VAL B N 1
ATOM 6360 C CA . VAL B 1 161 ? 15.172 -15.93 10.984 1 98.62 161 VAL B CA 1
ATOM 6361 C C . VAL B 1 161 ? 16.562 -16.234 11.555 1 98.62 161 VAL B C 1
ATOM 6363 O O . VAL B 1 161 ? 17 -15.594 12.508 1 98.62 161 VAL B O 1
ATOM 6366 N N . SER B 1 162 ? 17.203 -17.219 10.953 1 97.5 162 SER B N 1
ATOM 6367 C CA . SER B 1 162 ? 18.578 -17.578 11.273 1 97.5 162 SER B CA 1
ATOM 6368 C C . SER B 1 162 ? 19.547 -16.5 10.789 1 97.5 162 SER B C 1
ATOM 6370 O O . SER B 1 162 ? 19.328 -15.883 9.742 1 97.5 162 SER B O 1
ATOM 6372 N N . PRO B 1 163 ? 20.672 -16.312 11.523 1 96.81 163 PRO B N 1
ATOM 6373 C CA . P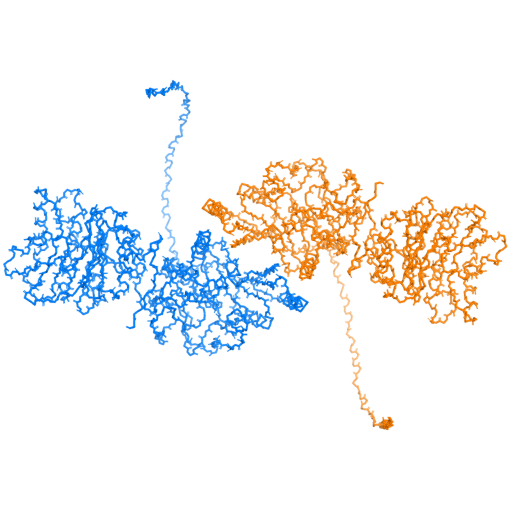RO B 1 163 ? 21.703 -15.414 11.008 1 96.81 163 PRO B CA 1
ATOM 6374 C C . PRO B 1 163 ? 22.281 -15.875 9.672 1 96.81 163 PRO B C 1
ATOM 6376 O O . PRO B 1 163 ? 22.953 -15.102 8.984 1 96.81 163 PRO B O 1
ATOM 6379 N N . LEU B 1 164 ? 21.938 -17.094 9.273 1 96.19 164 LEU B N 1
ATOM 6380 C CA . LEU B 1 164 ? 22.516 -17.688 8.07 1 96.19 164 LEU B CA 1
ATOM 6381 C C . LEU B 1 164 ? 21.562 -17.547 6.887 1 96.19 164 LEU B C 1
ATOM 6383 O O . LEU B 1 164 ? 21.938 -17.875 5.754 1 96.19 164 LEU B O 1
ATOM 6387 N N . TYR B 1 165 ? 20.391 -17.094 7.066 1 98 165 TYR B N 1
ATOM 6388 C CA . TYR B 1 165 ? 19.328 -17.219 6.062 1 98 165 TYR B CA 1
ATOM 6389 C C . TYR B 1 165 ? 19.719 -16.5 4.773 1 98 165 TYR B C 1
ATOM 6391 O O . TYR B 1 165 ? 19.5 -17.016 3.676 1 98 165 TYR B O 1
ATOM 6399 N N . TYR B 1 166 ? 20.344 -15.297 4.93 1 98.19 166 TYR B N 1
ATOM 6400 C CA . TYR B 1 166 ? 20.625 -14.516 3.734 1 98.19 166 TYR B CA 1
ATOM 6401 C C . TYR B 1 166 ? 21.719 -15.172 2.902 1 98.19 166 TYR B C 1
ATOM 6403 O O . TYR B 1 166 ? 21.594 -15.289 1.68 1 98.19 166 TYR B O 1
ATOM 6411 N N . LYS B 1 167 ? 22.812 -15.531 3.562 1 96.25 167 LYS B N 1
ATOM 6412 C CA . LYS B 1 167 ? 23.891 -16.203 2.838 1 96.25 167 LYS B CA 1
ATOM 6413 C C . LYS B 1 167 ? 23.375 -17.438 2.111 1 96.25 167 LYS B C 1
ATOM 6415 O O . LYS B 1 167 ? 23.781 -17.734 0.986 1 96.25 167 LYS B O 1
ATOM 6420 N N . PHE B 1 168 ? 22.547 -18.156 2.785 1 96.75 168 PHE B N 1
ATOM 6421 C CA . PHE B 1 168 ? 21.938 -19.328 2.188 1 96.75 168 PHE B CA 1
ATOM 6422 C C . PHE B 1 168 ? 21.125 -18.969 0.951 1 96.75 168 PHE B C 1
ATOM 6424 O O . PHE B 1 168 ? 21.281 -19.578 -0.104 1 96.75 168 PHE B O 1
ATOM 6431 N N . LEU B 1 169 ? 20.234 -17.969 1.021 1 98.31 169 LEU B N 1
ATOM 6432 C CA . LEU B 1 169 ? 19.391 -17.562 -0.087 1 98.31 169 LEU B CA 1
ATOM 6433 C C . LEU B 1 169 ? 20.219 -17 -1.239 1 98.31 169 LEU B C 1
ATOM 6435 O O . LEU B 1 169 ? 19.891 -17.219 -2.408 1 98.31 169 LEU B O 1
ATOM 6439 N N . LYS B 1 170 ? 21.266 -16.266 -0.865 1 97.69 170 LYS B N 1
ATOM 6440 C CA . LYS B 1 170 ? 22.156 -15.766 -1.911 1 97.69 170 LYS B CA 1
ATOM 6441 C C . LYS B 1 170 ? 22.75 -16.906 -2.727 1 97.69 170 LYS B C 1
ATOM 6443 O O . LYS B 1 170 ? 22.75 -16.859 -3.959 1 97.69 170 LYS B O 1
ATOM 6448 N N . ASN B 1 171 ? 23.219 -17.906 -2.004 1 96.38 171 ASN B N 1
ATOM 6449 C CA . ASN B 1 171 ? 23.766 -19.078 -2.676 1 96.38 171 ASN B CA 1
ATOM 6450 C C . ASN B 1 171 ? 22.703 -19.766 -3.529 1 96.38 171 ASN B C 1
ATOM 6452 O O . ASN B 1 171 ? 23 -20.219 -4.637 1 96.38 171 ASN B O 1
ATOM 6456 N N . LEU B 1 172 ? 21.578 -19.875 -3.012 1 97.81 172 LEU B N 1
ATOM 6457 C CA . LEU B 1 172 ? 20.469 -20.516 -3.723 1 97.81 172 LEU B CA 1
ATOM 6458 C C . LEU B 1 172 ? 20.141 -19.75 -5.004 1 97.81 172 LEU B C 1
ATOM 6460 O O . LEU B 1 172 ? 19.969 -20.359 -6.062 1 97.81 172 LEU B O 1
ATOM 6464 N N . ILE B 1 173 ? 20.062 -18.453 -4.988 1 98.25 173 ILE B N 1
ATOM 6465 C CA . ILE B 1 173 ? 19.75 -17.609 -6.141 1 98.25 173 ILE B CA 1
ATOM 6466 C C . ILE B 1 173 ? 20.828 -17.781 -7.207 1 98.25 173 ILE B C 1
ATOM 6468 O O . ILE B 1 173 ? 20.531 -17.969 -8.383 1 98.25 173 ILE B O 1
ATOM 6472 N N . LEU B 1 174 ? 22.062 -17.781 -6.789 1 97.19 174 LEU B N 1
ATOM 6473 C CA . LEU B 1 174 ? 23.172 -17.922 -7.727 1 97.19 174 LEU B CA 1
ATOM 6474 C C . LEU B 1 174 ? 23.141 -19.281 -8.414 1 97.19 174 LEU B C 1
ATOM 6476 O O . LEU B 1 174 ? 23.375 -19.375 -9.625 1 97.19 174 LEU B O 1
ATOM 6480 N N . ASN B 1 175 ? 22.734 -20.281 -7.699 1 96.88 175 ASN B N 1
ATOM 6481 C CA . ASN B 1 175 ? 22.844 -21.641 -8.211 1 96.88 175 ASN B CA 1
ATOM 6482 C C . ASN B 1 175 ? 21.578 -22.047 -8.977 1 96.88 175 ASN B C 1
ATOM 6484 O O . ASN B 1 175 ? 21.656 -22.812 -9.945 1 96.88 175 ASN B O 1
ATOM 6488 N N . TYR B 1 176 ? 20.438 -21.562 -8.586 1 98 176 TYR B N 1
ATOM 6489 C CA . TYR B 1 176 ? 19.203 -22.125 -9.133 1 98 176 TYR B CA 1
ATOM 6490 C C . TYR B 1 176 ? 18.453 -21.094 -9.945 1 98 176 TYR B C 1
ATOM 6492 O O . TYR B 1 176 ? 17.438 -21.406 -10.578 1 98 176 TYR B O 1
ATOM 6500 N N . TYR B 1 177 ? 18.859 -19.875 -9.938 1 97.94 177 TYR B N 1
ATOM 6501 C CA . TYR B 1 177 ? 18.234 -18.844 -10.758 1 97.94 177 TYR B CA 1
ATOM 6502 C C . TYR B 1 177 ? 19.156 -18.391 -11.875 1 97.94 177 TYR B C 1
ATOM 6504 O O . TYR B 1 177 ? 18.766 -18.328 -13.039 1 97.94 177 TYR B O 1
ATOM 6512 N N . TYR B 1 178 ? 20.438 -18.141 -11.562 1 97.06 178 TYR B N 1
ATOM 6513 C CA . TYR B 1 178 ? 21.359 -17.531 -12.531 1 97.06 178 TYR B CA 1
ATOM 6514 C C . TYR B 1 178 ? 22.141 -18.609 -13.273 1 97.06 178 TYR B C 1
ATOM 6516 O O . TYR B 1 178 ? 22.578 -18.391 -14.406 1 97.06 178 TYR B O 1
ATOM 6524 N N . ASN B 1 179 ? 22.391 -19.703 -12.578 1 95.94 179 ASN B N 1
ATOM 6525 C CA . ASN B 1 179 ? 23.078 -20.797 -13.258 1 95.94 179 ASN B CA 1
ATOM 6526 C C . ASN B 1 179 ? 22.188 -21.453 -14.312 1 95.94 179 ASN B C 1
ATOM 6528 O O . ASN B 1 179 ? 21.234 -22.172 -13.977 1 95.94 179 ASN B O 1
ATOM 6532 N N . ALA B 1 180 ? 22.484 -21.344 -15.469 1 92.81 180 ALA B N 1
ATOM 6533 C CA . ALA B 1 180 ? 21.641 -21.766 -16.594 1 92.81 180 ALA B CA 1
ATOM 6534 C C . ALA B 1 180 ? 21.406 -23.281 -16.562 1 92.81 180 ALA B C 1
ATOM 6536 O O . ALA B 1 180 ? 20.328 -23.75 -16.938 1 92.81 180 ALA B O 1
ATOM 6537 N N . SER B 1 181 ? 22.375 -24 -16.109 1 93.38 181 SER B N 1
ATOM 6538 C CA . SER B 1 181 ? 22.266 -25.453 -16.094 1 93.38 181 SER B CA 1
ATOM 6539 C C . SER B 1 181 ? 21.375 -25.938 -14.945 1 93.38 181 SER B C 1
ATOM 6541 O O . SER B 1 181 ? 20.875 -27.062 -14.961 1 93.38 181 SER B O 1
ATOM 6543 N N . ASN B 1 182 ? 21.156 -25.062 -13.992 1 95.12 182 ASN B N 1
ATOM 6544 C CA . ASN B 1 182 ? 20.422 -25.438 -12.797 1 95.12 182 ASN B CA 1
ATOM 6545 C C . ASN B 1 182 ? 19.172 -24.578 -12.602 1 95.12 182 ASN B C 1
ATOM 6547 O O . ASN B 1 182 ? 18.672 -24.453 -11.484 1 95.12 182 ASN B O 1
ATOM 6551 N N . SER B 1 183 ? 18.781 -23.953 -13.617 1 96.06 183 SER B N 1
ATOM 6552 C CA . SER B 1 183 ? 17.625 -23.078 -13.477 1 96.06 183 SER B CA 1
ATOM 6553 C C . SER B 1 183 ? 16.469 -23.531 -14.367 1 96.06 183 SER B C 1
ATOM 6555 O O . SER B 1 183 ? 16.703 -24.156 -15.406 1 96.06 183 SER B O 1
ATOM 6557 N N . ARG B 1 184 ? 15.305 -23.328 -13.852 1 97.25 184 ARG B N 1
ATOM 6558 C CA . ARG B 1 184 ? 14.07 -23.562 -14.609 1 97.25 184 ARG B CA 1
ATOM 6559 C C . ARG B 1 184 ? 13.086 -22.422 -14.406 1 97.25 184 ARG B C 1
ATOM 6561 O O . ARG B 1 184 ? 12.938 -21.906 -13.297 1 97.25 184 ARG B O 1
ATOM 6568 N N . PRO B 1 185 ? 12.406 -22.047 -15.484 1 96.94 185 PRO B N 1
ATOM 6569 C CA . PRO B 1 185 ? 11.469 -20.922 -15.383 1 96.94 185 PRO B CA 1
ATOM 6570 C C . PRO B 1 185 ? 10.266 -21.25 -14.5 1 96.94 185 PRO B C 1
ATOM 6572 O O . PRO B 1 185 ? 9.547 -20.328 -14.078 1 96.94 185 PRO B O 1
ATOM 6575 N N . TYR B 1 186 ? 10.031 -22.516 -14.195 1 98 186 TYR B N 1
ATOM 6576 C CA . TYR B 1 186 ? 8.844 -22.891 -13.445 1 98 186 TYR B CA 1
ATOM 6577 C C . TYR B 1 186 ? 9.18 -23.109 -11.977 1 98 186 TYR B C 1
ATOM 6579 O O . TYR B 1 186 ? 8.414 -23.75 -11.25 1 98 186 TYR B O 1
ATOM 6587 N N . ILE B 1 187 ? 10.297 -22.641 -11.523 1 98.75 187 ILE B N 1
ATOM 6588 C CA . ILE B 1 187 ? 10.633 -22.516 -10.109 1 98.75 187 ILE B CA 1
ATOM 6589 C C . ILE B 1 187 ? 10.344 -21.109 -9.633 1 98.75 187 ILE B C 1
ATOM 6591 O O . ILE B 1 187 ? 10.844 -20.125 -10.203 1 98.75 187 ILE B O 1
ATOM 6595 N N . TYR B 1 188 ? 9.539 -21 -8.602 1 98.81 188 TYR B N 1
ATOM 6596 C CA . TYR B 1 188 ? 9.047 -19.656 -8.289 1 98.81 188 TYR B CA 1
ATOM 6597 C C . TYR B 1 188 ? 9.719 -19.109 -7.039 1 98.81 188 TYR B C 1
ATOM 6599 O O . TYR B 1 188 ? 9.469 -17.969 -6.645 1 98.81 188 TYR B O 1
ATOM 6607 N N . GLY B 1 189 ? 10.562 -19.891 -6.367 1 98.69 189 GLY B N 1
ATOM 6608 C CA . GLY B 1 189 ? 11.234 -19.391 -5.18 1 98.69 189 GLY B CA 1
ATOM 6609 C C . GLY B 1 189 ? 11.703 -20.5 -4.25 1 98.69 189 GLY B C 1
ATOM 6610 O O . GLY B 1 189 ? 12.094 -21.562 -4.699 1 98.69 189 GLY B O 1
ATOM 6611 N N . ALA B 1 190 ? 11.797 -20.094 -2.912 1 98.81 190 ALA B N 1
ATOM 6612 C CA . ALA B 1 190 ? 12.25 -21.047 -1.893 1 98.81 190 ALA B CA 1
ATOM 6613 C C . ALA B 1 190 ? 11.625 -20.719 -0.536 1 98.81 190 ALA B C 1
ATOM 6615 O O . ALA B 1 190 ? 11.477 -19.547 -0.174 1 98.81 190 ALA B O 1
ATOM 6616 N N . SER B 1 191 ? 11.289 -21.719 0.148 1 98.5 191 SER B N 1
ATOM 6617 C CA . SER B 1 191 ? 10.773 -21.578 1.507 1 98.5 191 SER B CA 1
ATOM 6618 C C . SER B 1 191 ? 11.805 -22.016 2.537 1 98.5 191 SER B C 1
ATOM 6620 O O . SER B 1 191 ? 12.445 -23.062 2.375 1 98.5 191 SER B O 1
ATOM 6622 N N . LEU B 1 192 ? 11.938 -21.25 3.605 1 98.25 192 LEU B N 1
ATOM 6623 C CA . LEU B 1 192 ? 12.977 -21.531 4.594 1 98.25 192 LEU B CA 1
ATOM 6624 C C . LEU B 1 192 ? 12.383 -22.203 5.828 1 98.25 192 LEU B C 1
ATOM 6626 O O . LEU B 1 192 ? 13.125 -22.625 6.723 1 98.25 192 LEU B O 1
ATOM 6630 N N . GLN B 1 193 ? 11.086 -22.297 5.914 1 97.75 193 GLN B N 1
ATOM 6631 C CA . GLN B 1 193 ? 10.453 -23.016 7.012 1 97.75 193 GLN B CA 1
ATOM 6632 C C . GLN B 1 193 ? 10.719 -24.516 6.914 1 97.75 193 GLN B C 1
ATOM 6634 O O . GLN B 1 193 ? 11.094 -25.016 5.852 1 97.75 193 GLN B O 1
ATOM 6639 N N . ARG B 1 194 ? 10.484 -25.219 7.953 1 95.31 194 ARG B N 1
ATOM 6640 C CA . ARG B 1 194 ? 10.586 -26.688 7.895 1 95.31 194 ARG B CA 1
ATOM 6641 C C . ARG B 1 194 ? 9.445 -27.266 7.078 1 95.31 194 ARG B C 1
ATOM 6643 O O . ARG B 1 194 ? 8.312 -26.781 7.133 1 95.31 194 ARG B O 1
ATOM 6650 N N . PRO B 1 195 ? 9.734 -28.328 6.285 1 94.38 195 PRO B N 1
ATOM 6651 C CA . PRO B 1 195 ? 8.648 -29 5.57 1 94.38 195 PRO B CA 1
ATOM 6652 C C . PRO B 1 195 ? 7.773 -29.844 6.484 1 94.38 195 PRO B C 1
ATOM 6654 O O . PRO B 1 195 ? 8.289 -30.734 7.18 1 94.38 195 PRO B O 1
ATOM 6657 N N . ARG B 1 196 ? 6.492 -29.578 6.523 1 91.88 196 ARG B N 1
ATOM 6658 C CA . ARG B 1 196 ? 5.68 -30.359 7.449 1 91.88 196 ARG B CA 1
ATOM 6659 C C . ARG B 1 196 ? 4.27 -30.562 6.902 1 91.88 196 ARG B C 1
ATOM 6661 O O . ARG B 1 196 ? 3.514 -31.391 7.41 1 91.88 196 ARG B O 1
ATOM 6668 N N . PHE B 1 197 ? 3.918 -29.906 5.875 1 94.75 197 PHE B N 1
ATOM 6669 C CA . PHE B 1 197 ? 2.508 -29.844 5.504 1 94.75 197 PHE B CA 1
ATOM 6670 C C . PHE B 1 197 ? 2.287 -30.469 4.133 1 94.75 197 PHE B C 1
ATOM 6672 O O . PHE B 1 197 ? 3.053 -30.219 3.199 1 94.75 197 PHE B O 1
ATOM 6679 N N . VAL B 1 198 ? 1.385 -31.391 4.008 1 97.31 198 VAL B N 1
ATOM 6680 C CA . VAL B 1 198 ? 0.873 -31.922 2.748 1 97.31 198 VAL B CA 1
ATOM 6681 C C . VAL B 1 198 ? -0.578 -31.484 2.555 1 97.31 198 VAL B C 1
ATOM 6683 O O . VAL B 1 198 ? -1.48 -32 3.225 1 97.31 198 VAL B O 1
ATOM 6686 N N . PRO B 1 199 ? -0.878 -30.641 1.631 1 97.12 199 PRO B N 1
ATOM 6687 C CA . PRO B 1 199 ? -2.199 -30.016 1.528 1 97.12 199 PRO B CA 1
ATOM 6688 C C . PRO B 1 199 ? -3.225 -30.906 0.845 1 97.12 199 PRO B C 1
ATOM 6690 O O . PRO B 1 199 ? -4.434 -30.719 1.004 1 97.12 199 PRO B O 1
ATOM 6693 N N . GLY B 1 200 ? -2.766 -31.828 -0.038 1 97.31 200 GLY B N 1
ATOM 6694 C CA . GLY B 1 200 ? -3.691 -32.781 -0.638 1 97.31 200 GLY B CA 1
ATOM 6695 C C . GLY B 1 200 ? -4.309 -33.719 0.369 1 97.31 200 GLY B C 1
ATOM 6696 O O . GLY B 1 200 ? -3.594 -34.406 1.112 1 97.31 200 GLY B O 1
ATOM 6697 N N . LYS B 1 201 ? -5.594 -33.75 0.361 1 96.31 201 LYS B N 1
ATOM 6698 C CA . LYS B 1 201 ? -6.266 -34.688 1.265 1 96.31 201 LYS B CA 1
ATOM 6699 C C . LYS B 1 201 ? -5.895 -36.125 0.939 1 96.31 201 LYS B C 1
ATOM 6701 O O . LYS B 1 201 ? -5.898 -36.531 -0.227 1 96.31 201 LYS B O 1
ATOM 6706 N N . HIS B 1 202 ? -5.469 -36.844 1.94 1 94.12 202 HIS B N 1
ATOM 6707 C CA . HIS B 1 202 ? -5.047 -38.219 1.812 1 94.12 202 HIS B CA 1
ATOM 6708 C C . HIS B 1 202 ? -3.711 -38.344 1.083 1 94.12 202 HIS B C 1
ATOM 6710 O O . HIS B 1 202 ? -3.428 -39.344 0.438 1 94.12 202 HIS B O 1
ATOM 6716 N N . GLY B 1 203 ? -2.975 -37.312 1.038 1 94.94 203 GLY B N 1
ATOM 6717 C CA . GLY B 1 203 ? -1.643 -37.312 0.455 1 94.94 203 GLY B CA 1
ATOM 6718 C C . GLY B 1 203 ? -0.668 -38.188 1.233 1 94.94 203 GLY B C 1
ATOM 6719 O O . GLY B 1 203 ? -0.981 -38.656 2.334 1 94.94 203 GLY B O 1
ATOM 6720 N N . ASN B 1 204 ? 0.478 -38.375 0.724 1 95.06 204 ASN B N 1
ATOM 6721 C CA . ASN B 1 204 ? 1.523 -39.156 1.366 1 95.06 204 ASN B CA 1
ATOM 6722 C C . ASN B 1 204 ? 2.104 -38.438 2.578 1 95.06 204 ASN B C 1
ATOM 6724 O O . ASN B 1 204 ? 2.021 -37.219 2.676 1 95.06 204 ASN B O 1
ATOM 6728 N N . LYS B 1 205 ? 2.617 -39.219 3.471 1 93.81 205 LYS B N 1
ATOM 6729 C CA . LYS B 1 205 ? 3.363 -38.625 4.566 1 93.81 205 LYS B CA 1
ATOM 6730 C C . LYS B 1 205 ? 4.633 -37.938 4.055 1 93.81 205 LYS B C 1
ATOM 6732 O O . LYS B 1 205 ? 5.277 -38.438 3.127 1 93.81 205 LYS B O 1
ATOM 6737 N N . LEU B 1 206 ? 4.883 -36.875 4.617 1 94.31 206 LEU B N 1
ATOM 6738 C CA . LEU B 1 206 ? 6.098 -36.156 4.234 1 94.31 206 LEU B CA 1
ATOM 6739 C C . LEU B 1 206 ? 7.332 -36.844 4.812 1 94.31 206 LEU B C 1
ATOM 6741 O O . LEU B 1 206 ? 7.738 -36.562 5.941 1 94.31 206 LEU B O 1
ATOM 6745 N N . LYS B 1 207 ? 7.895 -37.75 4.094 1 91.25 207 LYS B N 1
ATOM 6746 C CA . LYS B 1 207 ? 9.094 -38.469 4.48 1 91.25 207 LYS B CA 1
ATOM 6747 C C . LYS B 1 207 ? 10.227 -38.25 3.494 1 91.25 207 LYS B C 1
ATOM 6749 O O . LYS B 1 207 ? 10.07 -38.438 2.289 1 91.25 207 LYS B O 1
ATOM 6754 N N . LEU B 1 208 ? 11.242 -37.75 3.994 1 91.62 208 LEU B N 1
ATOM 6755 C CA . LEU B 1 208 ? 12.43 -37.469 3.195 1 91.62 208 LEU B CA 1
ATOM 6756 C C . LEU B 1 208 ? 13.625 -38.25 3.723 1 91.62 208 LEU B C 1
ATOM 6758 O O . LEU B 1 208 ? 13.711 -38.531 4.918 1 91.62 208 LEU B O 1
ATOM 6762 N N . ASP B 1 209 ? 14.477 -38.562 2.812 1 90.38 209 ASP B N 1
ATOM 6763 C CA . ASP B 1 209 ? 15.734 -39.188 3.219 1 90.38 209 ASP B CA 1
ATOM 6764 C C . ASP B 1 209 ? 16.594 -38.188 4.023 1 90.38 209 ASP B C 1
ATOM 6766 O O . ASP B 1 209 ? 16.625 -37 3.725 1 90.38 209 ASP B O 1
ATOM 6770 N N . ASP B 1 210 ? 17.328 -38.719 4.93 1 87.19 210 ASP B N 1
ATOM 6771 C CA . ASP B 1 210 ? 18.141 -37.875 5.832 1 87.19 210 ASP B CA 1
ATOM 6772 C C . ASP B 1 210 ? 19.203 -37.094 5.059 1 87.19 210 ASP B C 1
ATOM 6774 O O . ASP B 1 210 ? 19.703 -36.094 5.547 1 87.19 210 ASP B O 1
ATOM 6778 N N . ARG B 1 211 ? 19.547 -37.562 3.932 1 87.88 211 ARG B N 1
ATOM 6779 C CA . ARG B 1 211 ? 20.594 -36.906 3.166 1 87.88 211 ARG B CA 1
ATOM 6780 C C . ARG B 1 211 ? 20.016 -35.812 2.268 1 87.88 211 ARG B C 1
ATOM 6782 O O . ARG B 1 211 ? 20.75 -35 1.728 1 87.88 211 ARG B O 1
ATOM 6789 N N . THR B 1 212 ? 18.688 -35.812 2.135 1 89.25 212 THR B N 1
ATOM 6790 C CA . THR B 1 212 ? 18.031 -34.781 1.309 1 89.25 212 THR B CA 1
ATOM 6791 C C . THR B 1 212 ? 18.031 -33.438 2.012 1 89.25 212 THR B C 1
ATOM 6793 O O . THR B 1 212 ? 17.438 -33.281 3.084 1 89.25 212 THR B O 1
ATOM 6796 N N . ARG B 1 213 ? 18.734 -32.5 1.435 1 92.25 213 ARG B N 1
ATOM 6797 C CA . ARG B 1 213 ? 18.797 -31.172 2.039 1 92.25 213 ARG B CA 1
ATOM 6798 C C . ARG B 1 213 ? 17.891 -30.188 1.306 1 92.25 213 ARG B C 1
ATOM 6800 O O . ARG B 1 213 ? 17.328 -29.266 1.915 1 92.25 213 ARG B O 1
ATOM 6807 N N . LEU B 1 214 ? 17.812 -30.406 0.003 1 96.31 214 LEU B N 1
ATOM 6808 C CA . LEU B 1 214 ? 16.953 -29.594 -0.852 1 96.31 214 LEU B CA 1
ATOM 6809 C C . LEU B 1 214 ? 16.031 -30.469 -1.697 1 96.31 214 LEU B C 1
ATOM 6811 O O . LEU B 1 214 ? 16.422 -31.562 -2.109 1 96.31 214 LEU B O 1
ATOM 6815 N N . PHE B 1 215 ? 14.914 -30.062 -1.919 1 97.56 215 PHE B N 1
ATOM 6816 C CA . PHE B 1 215 ? 13.984 -30.719 -2.826 1 97.56 215 PHE B CA 1
ATOM 6817 C C . PHE B 1 215 ? 12.969 -29.719 -3.373 1 97.56 215 PHE B C 1
ATOM 6819 O O . PHE B 1 215 ? 12.867 -28.594 -2.879 1 97.56 215 PHE B O 1
ATOM 6826 N N . LEU B 1 216 ? 12.336 -30.062 -4.414 1 98.31 216 LEU B N 1
ATOM 6827 C CA . LEU B 1 216 ? 11.312 -29.203 -5.004 1 98.31 216 LEU B CA 1
ATOM 6828 C C . LEU B 1 216 ? 9.914 -29.688 -4.613 1 98.31 216 LEU B C 1
ATOM 6830 O O . LEU B 1 216 ? 9.672 -30.891 -4.523 1 98.31 216 LEU B O 1
ATOM 6834 N N . TYR B 1 217 ? 9.109 -28.766 -4.273 1 98.62 217 TYR B N 1
ATOM 6835 C CA . TYR B 1 217 ? 7.75 -29.016 -3.805 1 98.62 217 TYR B CA 1
ATOM 6836 C C . TYR B 1 217 ? 6.793 -27.953 -4.324 1 98.62 217 TYR B C 1
ATOM 6838 O O . TYR B 1 217 ? 7.145 -26.766 -4.383 1 98.62 217 TYR B O 1
ATOM 6846 N N . GLN B 1 218 ? 5.633 -28.328 -4.746 1 98.5 218 GLN B N 1
ATOM 6847 C CA . GLN B 1 218 ? 4.723 -27.359 -5.352 1 98.5 218 GLN B CA 1
ATOM 6848 C C . GLN B 1 218 ? 4.195 -26.375 -4.312 1 98.5 218 GLN B C 1
ATOM 6850 O O . GLN B 1 218 ? 3.846 -25.25 -4.645 1 98.5 218 GLN B O 1
ATOM 6855 N N . LEU B 1 219 ? 4.137 -26.797 -3.078 1 98.5 219 LEU B N 1
ATOM 6856 C CA . LEU B 1 219 ? 3.48 -26.016 -2.033 1 98.5 219 LEU B CA 1
ATOM 6857 C C . LEU B 1 219 ? 4.324 -24.797 -1.645 1 98.5 219 LEU B C 1
ATOM 6859 O O . LEU B 1 219 ? 5.547 -24.906 -1.511 1 98.5 219 LEU B O 1
ATOM 6863 N N . VAL B 1 220 ? 3.691 -23.656 -1.52 1 98.19 220 VAL B N 1
ATOM 6864 C CA . VAL B 1 220 ? 4.336 -22.453 -1.008 1 98.19 220 VAL B CA 1
ATOM 6865 C C . VAL B 1 220 ? 4.441 -22.531 0.514 1 98.19 220 VAL B C 1
ATOM 6867 O O . VAL B 1 220 ? 3.514 -23 1.184 1 98.19 220 VAL B O 1
ATOM 6870 N N . GLY B 1 221 ? 5.578 -22.203 1.059 1 96.88 221 GLY B N 1
ATOM 6871 C CA . GLY B 1 221 ? 5.766 -22.016 2.488 1 96.88 221 GLY B CA 1
ATOM 6872 C C . GLY B 1 221 ? 5.824 -20.547 2.898 1 96.88 221 GLY B C 1
ATOM 6873 O O . GLY B 1 221 ? 6.84 -19.891 2.689 1 96.88 221 GLY B O 1
ATOM 6874 N N . THR B 1 222 ? 4.852 -20.109 3.635 1 95.31 222 THR B N 1
ATOM 6875 C CA . THR B 1 222 ? 4.672 -18.672 3.848 1 95.31 222 THR B CA 1
ATOM 6876 C C . THR B 1 222 ? 5.527 -18.188 5.02 1 95.31 222 THR B C 1
ATOM 6878 O O . THR B 1 222 ? 5.66 -16.984 5.242 1 95.31 222 THR B O 1
ATOM 6881 N N . TRP B 1 223 ? 6.105 -19.141 5.848 1 97.38 223 TRP B N 1
ATOM 6882 C CA . TRP B 1 223 ? 6.941 -18.75 6.977 1 97.38 223 TRP B CA 1
ATOM 6883 C C . TRP B 1 223 ? 8.383 -18.531 6.535 1 97.38 223 TRP B C 1
ATOM 6885 O O . TRP B 1 223 ? 9.289 -19.266 6.961 1 97.38 223 TRP B O 1
ATOM 6895 N N . GLY B 1 224 ? 8.578 -17.484 5.781 1 98.5 224 GLY B N 1
ATOM 6896 C CA . GLY B 1 224 ? 9.867 -17.188 5.176 1 98.5 224 GLY B CA 1
ATOM 6897 C C . GLY B 1 224 ? 9.969 -17.656 3.732 1 98.5 224 GLY B C 1
ATOM 6898 O O . GLY B 1 224 ? 10.539 -18.703 3.447 1 98.5 224 GLY B O 1
ATOM 6899 N N . GLN B 1 225 ? 9.469 -16.891 2.795 1 98.81 225 GLN B N 1
ATOM 6900 C CA . GLN B 1 225 ? 9.359 -17.266 1.39 1 98.81 225 GLN B CA 1
ATOM 6901 C C . GLN B 1 225 ? 10.141 -16.297 0.502 1 98.81 225 GLN B C 1
ATOM 6903 O O . GLN B 1 225 ? 9.906 -15.094 0.525 1 98.81 225 GLN B O 1
ATOM 6908 N N . LEU B 1 226 ? 11.164 -16.859 -0.188 1 98.94 226 LEU B N 1
ATOM 6909 C CA . LEU B 1 226 ? 11.812 -16.141 -1.281 1 98.94 226 LEU B CA 1
ATOM 6910 C C . LEU B 1 226 ? 10.977 -16.234 -2.557 1 98.94 226 LEU B C 1
ATOM 6912 O O . LEU B 1 226 ? 10.516 -17.312 -2.934 1 98.94 226 LEU B O 1
ATOM 6916 N N . LEU B 1 227 ? 10.766 -15.141 -3.213 1 98.88 227 LEU B N 1
ATOM 6917 C CA . LEU B 1 227 ? 9.969 -15.102 -4.438 1 98.88 227 LEU B CA 1
ATOM 6918 C C . LEU B 1 227 ? 10.812 -14.656 -5.625 1 98.88 227 LEU B C 1
ATOM 6920 O O . LEU B 1 227 ? 11.562 -13.68 -5.531 1 98.88 227 LEU B O 1
ATOM 6924 N N . PHE B 1 228 ? 10.742 -15.406 -6.676 1 98.88 228 PHE B N 1
ATOM 6925 C CA . PHE B 1 228 ? 11.352 -15 -7.938 1 98.88 228 PHE B CA 1
ATOM 6926 C C . PHE B 1 228 ? 10.438 -14.039 -8.695 1 98.88 228 PHE B C 1
ATOM 6928 O O . PHE B 1 228 ? 9.219 -14.156 -8.625 1 98.88 228 PHE B O 1
ATOM 6935 N N . PRO B 1 229 ? 10.953 -13.156 -9.414 1 98.5 229 PRO B N 1
ATOM 6936 C CA . PRO B 1 229 ? 10.195 -12.031 -9.953 1 98.5 229 PRO B CA 1
ATOM 6937 C C . PRO B 1 229 ? 9.188 -12.445 -11.016 1 98.5 229 PRO B C 1
ATOM 6939 O O . PRO B 1 229 ? 8.016 -12.078 -10.938 1 98.5 229 PRO B O 1
ATOM 6942 N N . LYS B 1 230 ? 9.539 -13.281 -11.984 1 98.12 230 LYS B N 1
ATOM 6943 C CA . LYS B 1 230 ? 8.68 -13.57 -13.125 1 98.12 230 LYS B CA 1
ATOM 6944 C C . LYS B 1 230 ? 7.453 -14.383 -12.695 1 98.12 230 LYS B C 1
ATOM 6946 O O . LYS B 1 230 ? 6.32 -14.008 -13 1 98.12 230 LYS B O 1
ATOM 6951 N N . PRO B 1 231 ? 7.672 -15.445 -11.93 1 98.62 231 PRO B N 1
ATOM 6952 C CA . PRO B 1 231 ? 6.492 -16.203 -11.5 1 98.62 231 PRO B CA 1
ATOM 6953 C C . PRO B 1 231 ? 5.555 -15.375 -10.617 1 98.62 231 PRO B C 1
ATOM 6955 O O . PRO B 1 231 ? 4.332 -15.492 -10.734 1 98.62 231 PRO B O 1
ATOM 6958 N N . TRP B 1 232 ? 6.098 -14.531 -9.797 1 98.75 232 TRP B N 1
ATOM 6959 C CA . TRP B 1 232 ? 5.254 -13.727 -8.922 1 98.75 232 TRP B CA 1
ATOM 6960 C C . TRP B 1 232 ? 4.414 -12.742 -9.727 1 98.75 232 TRP B C 1
ATOM 6962 O O . TRP B 1 232 ? 3.217 -12.578 -9.477 1 98.75 232 TRP B O 1
ATOM 6972 N N . LYS B 1 233 ? 5.047 -12.07 -10.602 1 98 233 LYS B N 1
ATOM 6973 C CA . LYS B 1 233 ? 4.316 -11.133 -11.453 1 98 233 LYS B CA 1
ATOM 6974 C C . LYS B 1 233 ? 3.203 -11.844 -12.219 1 98 233 LYS B C 1
ATOM 6976 O O . LYS B 1 233 ? 2.104 -11.305 -12.359 1 98 233 LYS B O 1
ATOM 6981 N N . GLU B 1 234 ? 3.494 -13 -12.766 1 98.19 234 GLU B N 1
ATOM 6982 C CA . GLU B 1 234 ? 2.473 -13.797 -13.445 1 98.19 234 GLU B CA 1
ATOM 6983 C C . GLU B 1 234 ? 1.308 -14.109 -12.508 1 98.19 234 GLU B C 1
ATOM 6985 O O . GLU B 1 234 ? 0.145 -14.047 -12.914 1 98.19 234 GLU B O 1
ATOM 6990 N N . PHE B 1 235 ? 1.669 -14.461 -11.289 1 98.69 235 PHE B N 1
ATOM 6991 C CA . PHE B 1 235 ? 0.635 -14.734 -10.297 1 98.69 235 PHE B CA 1
ATOM 6992 C C . PHE B 1 235 ? -0.244 -13.508 -10.078 1 98.69 235 PHE B C 1
ATOM 6994 O O . PHE B 1 235 ? -1.472 -13.617 -10.039 1 98.69 235 PHE B O 1
ATOM 7001 N N . ARG B 1 236 ? 0.37 -12.406 -9.867 1 98.62 236 ARG B N 1
ATOM 7002 C CA . ARG B 1 236 ? -0.376 -11.18 -9.586 1 98.62 236 ARG B CA 1
ATOM 7003 C C . ARG B 1 236 ? -1.356 -10.875 -10.719 1 98.62 236 ARG B C 1
ATOM 7005 O O . ARG B 1 236 ? -2.494 -10.469 -10.461 1 98.62 236 ARG B O 1
ATOM 7012 N N . LEU B 1 237 ? -0.916 -11.008 -11.914 1 98 237 LEU B N 1
ATOM 7013 C CA . LEU B 1 237 ? -1.78 -10.773 -13.062 1 98 237 LEU B CA 1
ATOM 7014 C C . LEU B 1 237 ? -2.893 -11.812 -13.125 1 98 237 LEU B C 1
ATOM 7016 O O . LEU B 1 237 ? -4.043 -11.484 -13.422 1 98 237 LEU B O 1
ATOM 7020 N N . TRP B 1 238 ? -2.49 -13.055 -12.883 1 98.12 238 TRP B N 1
ATOM 7021 C CA . TRP B 1 238 ? -3.463 -14.141 -12.852 1 98.12 238 TRP B CA 1
ATOM 7022 C C . TRP B 1 238 ? -4.516 -13.891 -11.773 1 98.12 238 TRP B C 1
ATOM 7024 O O . TRP B 1 238 ? -5.715 -14.062 -12.023 1 98.12 238 TRP B O 1
ATOM 7034 N N . TYR B 1 239 ? -4.086 -13.523 -10.609 1 98.25 239 TYR B N 1
ATOM 7035 C CA . TYR B 1 239 ? -4.973 -13.195 -9.5 1 98.25 239 TYR B CA 1
ATOM 7036 C C . TYR B 1 239 ? -5.949 -12.094 -9.891 1 98.25 239 TYR B C 1
ATOM 7038 O O . TYR B 1 239 ? -7.148 -12.195 -9.633 1 98.25 239 TYR B O 1
ATOM 7046 N N . ASP B 1 240 ? -5.418 -11.031 -10.43 1 97.38 240 ASP B N 1
ATOM 7047 C CA . ASP B 1 240 ? -6.219 -9.883 -10.844 1 97.38 240 ASP B CA 1
ATOM 7048 C C . ASP B 1 240 ? -7.336 -10.312 -11.789 1 97.38 240 ASP B C 1
ATOM 7050 O O . ASP B 1 240 ? -8.492 -9.906 -11.625 1 97.38 240 ASP B O 1
ATOM 7054 N N . LYS B 1 241 ? -7.012 -11.086 -12.719 1 97.06 241 LYS B N 1
ATOM 7055 C CA . LYS B 1 241 ? -7.977 -11.555 -13.711 1 97.06 241 LYS B CA 1
ATOM 7056 C C . LYS B 1 241 ? -9.07 -12.391 -13.062 1 97.06 241 LYS B C 1
ATOM 7058 O O . LYS B 1 241 ? -10.258 -12.148 -13.281 1 97.06 241 LYS B O 1
ATOM 7063 N N . ASN B 1 242 ? -8.641 -13.398 -12.297 1 97.25 242 ASN B N 1
ATOM 7064 C CA . ASN B 1 242 ? -9.609 -14.297 -11.688 1 97.25 242 ASN B CA 1
ATOM 7065 C C . ASN B 1 242 ? -10.492 -13.57 -10.68 1 97.25 242 ASN B C 1
ATOM 7067 O O . ASN B 1 242 ? -11.711 -13.773 -10.648 1 97.25 242 ASN B O 1
ATOM 7071 N N . LYS B 1 243 ? -9.859 -12.703 -9.914 1 97.06 243 LYS B N 1
ATOM 7072 C CA . LYS B 1 243 ? -10.625 -11.93 -8.938 1 97.06 243 LYS B CA 1
ATOM 7073 C C . LYS B 1 243 ? -11.641 -11.023 -9.625 1 97.06 243 LYS B C 1
ATOM 7075 O O . LYS B 1 243 ? -12.797 -10.938 -9.211 1 97.06 243 LYS B O 1
ATOM 7080 N N . ALA B 1 244 ? -11.242 -10.297 -10.648 1 96.25 244 ALA B N 1
ATOM 7081 C CA . ALA B 1 244 ? -12.109 -9.375 -11.383 1 96.25 244 ALA B CA 1
ATOM 7082 C C . ALA B 1 244 ? -13.281 -10.117 -12.023 1 96.25 244 ALA B C 1
ATOM 7084 O O . ALA B 1 244 ? -14.383 -9.57 -12.133 1 96.25 244 ALA B O 1
ATOM 7085 N N . LYS B 1 245 ? -13.086 -11.367 -12.375 1 94.88 245 LYS B N 1
ATOM 7086 C CA . LYS B 1 245 ? -14.117 -12.148 -13.055 1 94.88 245 LYS B CA 1
ATOM 7087 C C . LYS B 1 245 ? -14.945 -12.953 -12.055 1 94.88 245 LYS B C 1
ATOM 7089 O O . LYS B 1 245 ? -15.82 -13.734 -12.453 1 94.88 245 LYS B O 1
ATOM 7094 N N . GLY B 1 246 ? -14.602 -12.867 -10.82 1 94.56 246 GLY B N 1
ATOM 7095 C CA . GLY B 1 246 ? -15.359 -13.547 -9.781 1 94.56 246 GLY B CA 1
ATOM 7096 C C . GLY B 1 246 ? -15.047 -15.031 -9.688 1 94.56 246 GLY B C 1
ATOM 7097 O O . GLY B 1 246 ? -15.844 -15.805 -9.148 1 94.56 246 GLY B O 1
ATOM 7098 N N . ILE B 1 247 ? -13.922 -15.477 -10.219 1 95.94 247 ILE B N 1
ATOM 7099 C CA . ILE B 1 247 ? -13.508 -16.875 -10.164 1 95.94 247 ILE B CA 1
ATOM 7100 C C . ILE B 1 247 ? -12.758 -17.141 -8.859 1 95.94 247 ILE B C 1
ATOM 7102 O O . ILE B 1 247 ? -11.641 -16.656 -8.664 1 95.94 247 ILE B O 1
ATOM 7106 N N . LYS B 1 248 ? -13.281 -17.953 -7.988 1 96.5 248 LYS B N 1
ATOM 7107 C CA . LYS B 1 248 ? -12.703 -18.25 -6.684 1 96.5 248 LYS B CA 1
ATOM 7108 C C . LYS B 1 248 ? -11.625 -19.328 -6.797 1 96.5 248 LYS B C 1
ATOM 7110 O O . LYS B 1 248 ? -11.625 -20.125 -7.742 1 96.5 248 LYS B O 1
ATOM 7115 N N . PRO B 1 249 ? -10.75 -19.391 -5.867 1 97.44 249 PRO B N 1
ATOM 7116 C CA . PRO B 1 249 ? -9.633 -20.328 -5.938 1 97.44 249 PRO B CA 1
ATOM 7117 C C . PRO B 1 249 ? -9.984 -21.703 -5.375 1 97.44 249 PRO B C 1
ATOM 7119 O O . PRO B 1 249 ? -9.203 -22.281 -4.609 1 97.44 249 PRO B O 1
ATOM 7122 N N . TYR B 1 250 ? -11.008 -22.234 -5.797 1 97.12 250 TYR B N 1
ATOM 7123 C CA . TYR B 1 250 ? -11.43 -23.562 -5.355 1 97.12 250 TYR B CA 1
ATOM 7124 C C . TYR B 1 250 ? -10.633 -24.641 -6.066 1 97.12 250 TYR B C 1
ATOM 7126 O O . TYR B 1 250 ? -10.453 -24.594 -7.285 1 97.12 250 TYR B O 1
ATOM 7134 N N . LEU B 1 251 ? -10.141 -25.562 -5.367 1 97.75 251 LEU B N 1
ATOM 7135 C CA . LEU B 1 251 ? -9.461 -26.781 -5.816 1 97.75 251 LEU B CA 1
ATOM 7136 C C . LEU B 1 251 ? -9.867 -27.984 -4.965 1 97.75 251 LEU B C 1
ATOM 7138 O O . LEU B 1 251 ? -9.312 -28.188 -3.887 1 97.75 251 LEU B O 1
ATOM 7142 N N . ASP B 1 252 ? -10.773 -28.75 -5.527 1 97.31 252 ASP B N 1
ATOM 7143 C CA . ASP B 1 252 ? -11.289 -29.875 -4.762 1 97.31 252 ASP B CA 1
ATOM 7144 C C . ASP B 1 252 ? -10.164 -30.828 -4.367 1 97.31 252 ASP B C 1
ATOM 7146 O O . ASP B 1 252 ? -9.18 -30.984 -5.098 1 97.31 252 ASP B O 1
ATOM 7150 N N . GLY B 1 253 ? -10.305 -31.438 -3.193 1 97.81 253 GLY B N 1
ATOM 7151 C CA . GLY B 1 253 ? -9.312 -32.406 -2.719 1 97.81 253 GLY B CA 1
ATOM 7152 C C . GLY B 1 253 ? -8.195 -31.75 -1.925 1 97.81 253 GLY B C 1
ATOM 7153 O O . GLY B 1 253 ? -7.293 -32.438 -1.443 1 97.81 253 GLY B O 1
ATOM 7154 N N . MET B 1 254 ? -8.266 -30.469 -1.729 1 97.81 254 MET B N 1
ATOM 7155 C CA . MET B 1 254 ? -7.227 -29.734 -1.014 1 97.81 254 MET B CA 1
ATOM 7156 C C . MET B 1 254 ? -7.734 -29.25 0.341 1 97.81 254 MET B C 1
ATOM 7158 O O . MET B 1 254 ? -8.844 -28.734 0.445 1 97.81 254 MET B O 1
ATOM 7162 N N . VAL B 1 255 ? -6.926 -29.359 1.374 1 96.44 255 VAL B N 1
ATOM 7163 C CA . VAL B 1 255 ? -7.242 -28.844 2.703 1 96.44 255 VAL B CA 1
ATOM 7164 C C . VAL B 1 255 ? -7.434 -27.328 2.643 1 96.44 255 VAL B C 1
ATOM 7166 O O . VAL B 1 255 ? -8.281 -26.781 3.352 1 96.44 255 VAL B O 1
ATOM 7169 N N . THR B 1 256 ? -6.742 -26.656 1.844 1 94.88 256 THR B N 1
ATOM 7170 C CA . THR B 1 256 ? -6.723 -25.203 1.744 1 94.88 256 THR B CA 1
ATOM 7171 C C . THR B 1 256 ? -8.062 -24.688 1.228 1 94.88 256 THR B C 1
ATOM 7173 O O . THR B 1 256 ? -8.445 -23.547 1.518 1 94.88 256 THR B O 1
ATOM 7176 N N . THR B 1 257 ? -8.734 -25.484 0.359 1 96.62 257 THR B N 1
ATOM 7177 C CA . THR B 1 257 ? -10.078 -25.109 -0.07 1 96.62 257 THR B CA 1
ATOM 7178 C C . THR B 1 257 ? -11.016 -24.969 1.128 1 96.62 257 THR B C 1
ATOM 7180 O O . THR B 1 257 ? -11.859 -24.078 1.169 1 96.62 257 THR B O 1
ATOM 7183 N N . GLY B 1 258 ? -10.852 -25.875 2.072 1 96 258 GLY B N 1
ATOM 7184 C CA . GLY B 1 258 ? -11.609 -25.766 3.307 1 96 258 GLY B CA 1
ATOM 7185 C C . GLY B 1 258 ? -11.32 -24.484 4.062 1 96 258 GLY B C 1
ATOM 7186 O O . GLY B 1 258 ? -12.242 -23.844 4.594 1 96 258 GLY B O 1
ATOM 7187 N N . TRP B 1 259 ? -10.047 -24.141 4.156 1 94.38 259 TRP B N 1
ATOM 7188 C CA . TRP B 1 259 ? -9.664 -22.891 4.801 1 94.38 259 TRP B CA 1
ATOM 7189 C C . TRP B 1 259 ? -10.359 -21.703 4.145 1 94.38 259 TRP B C 1
ATOM 7191 O O . TRP B 1 259 ? -10.898 -20.828 4.836 1 94.38 259 TRP B O 1
ATOM 7201 N N . TYR B 1 260 ? -10.344 -21.641 2.816 1 96 260 TYR B N 1
ATOM 7202 C CA . TYR B 1 260 ? -10.922 -20.516 2.08 1 96 260 TYR B CA 1
ATOM 7203 C C . TYR B 1 260 ? -12.43 -20.438 2.297 1 96 260 TYR B C 1
ATOM 7205 O O . TYR B 1 260 ? -12.984 -19.344 2.4 1 96 260 TYR B O 1
ATOM 7213 N N . LYS B 1 261 ? -13.055 -21.547 2.262 1 96.19 261 LYS B N 1
ATOM 7214 C CA . LYS B 1 261 ? -14.5 -21.562 2.496 1 96.19 261 LYS B CA 1
ATOM 7215 C C . LYS B 1 261 ? -14.836 -21.031 3.881 1 96.19 261 LYS B C 1
ATOM 7217 O O . LYS B 1 261 ? -15.883 -20.391 4.066 1 96.19 261 LYS B O 1
ATOM 7222 N N . LYS B 1 262 ? -13.961 -21.234 4.766 1 94.56 262 LYS B N 1
ATOM 7223 C CA . LYS B 1 262 ? -14.195 -20.828 6.152 1 94.56 262 LYS B CA 1
ATOM 7224 C C . LYS B 1 262 ? -13.875 -19.359 6.355 1 94.56 262 LYS B C 1
ATOM 7226 O O . LYS B 1 262 ? -14.648 -18.625 6.98 1 94.56 262 LYS B O 1
ATOM 7231 N N . ILE B 1 263 ? -12.688 -18.859 5.848 1 91.69 263 ILE B N 1
ATOM 7232 C CA . ILE B 1 263 ? -12.273 -17.516 6.262 1 91.69 263 ILE B CA 1
ATOM 7233 C C . ILE B 1 263 ? -12.195 -16.594 5.047 1 91.69 263 ILE B C 1
ATOM 7235 O O . ILE B 1 263 ? -11.984 -15.391 5.184 1 91.69 263 ILE B O 1
ATOM 7239 N N . GLY B 1 264 ? -12.32 -17.109 3.895 1 92.62 264 GLY B N 1
ATOM 7240 C CA . GLY B 1 264 ? -12.5 -16.328 2.688 1 92.62 264 GLY B CA 1
ATOM 7241 C C . GLY B 1 264 ? -11.281 -15.5 2.326 1 92.62 264 GLY B C 1
ATOM 7242 O O . GLY B 1 264 ? -10.164 -16.016 2.287 1 92.62 264 GLY B O 1
ATOM 7243 N N . GLU B 1 265 ? -11.461 -14.203 2.121 1 91.69 265 GLU B N 1
ATOM 7244 C CA . GLU B 1 265 ? -10.453 -13.305 1.56 1 91.69 265 GLU B CA 1
ATOM 7245 C C . GLU B 1 265 ? -9.477 -12.836 2.633 1 91.69 265 GLU B C 1
ATOM 7247 O O . GLU B 1 265 ? -8.727 -11.875 2.418 1 91.69 265 GLU B O 1
ATOM 7252 N N . LYS B 1 266 ? -9.422 -13.477 3.713 1 91 266 LYS B N 1
ATOM 7253 C CA . LYS B 1 266 ? -8.469 -13.141 4.762 1 91 266 LYS B CA 1
ATOM 7254 C C . LYS B 1 266 ? -7.137 -13.852 4.539 1 91 266 LYS B C 1
ATOM 7256 O O . LYS B 1 266 ? -6.125 -13.508 5.156 1 91 266 LYS B O 1
ATOM 7261 N N . ILE B 1 267 ? -7.125 -14.844 3.709 1 92.62 267 ILE B N 1
ATOM 7262 C CA . ILE B 1 267 ? -5.898 -15.586 3.443 1 92.62 267 ILE B CA 1
ATOM 7263 C C . ILE B 1 267 ? -5.605 -15.578 1.944 1 92.62 267 ILE B C 1
ATOM 7265 O O . ILE B 1 267 ? -6.527 -15.68 1.126 1 92.62 267 ILE B O 1
ATOM 7269 N N . TRP B 1 268 ? -4.422 -15.492 1.592 1 96.81 268 TRP B N 1
ATOM 7270 C CA . TRP B 1 268 ? -4.012 -15.352 0.197 1 96.81 268 TRP B CA 1
ATOM 7271 C C . TRP B 1 268 ? -3.551 -16.688 -0.367 1 96.81 268 TRP B C 1
ATOM 7273 O O . TRP B 1 268 ? -3.537 -16.891 -1.584 1 96.81 268 TRP B O 1
ATOM 7283 N N . THR B 1 269 ? -3.158 -17.672 0.408 1 97.12 269 THR B N 1
ATOM 7284 C CA . THR B 1 269 ? -2.436 -18.891 0.029 1 97.12 269 THR B CA 1
ATOM 7285 C C . THR B 1 269 ? -3.275 -19.75 -0.916 1 97.12 269 THR B C 1
ATOM 7287 O O . THR B 1 269 ? -2.744 -20.344 -1.853 1 97.12 269 THR B O 1
ATOM 7290 N N . PRO B 1 270 ? -4.66 -19.875 -0.682 1 97.75 270 PRO B N 1
ATOM 7291 C CA . PRO B 1 270 ? -5.441 -20.656 -1.633 1 97.75 270 PRO B CA 1
ATOM 7292 C C . PRO B 1 270 ? -5.348 -20.125 -3.062 1 97.75 270 PRO B C 1
ATOM 7294 O O . PRO B 1 270 ? -5.348 -20.906 -4.016 1 97.75 270 PRO B O 1
ATOM 7297 N N . TRP B 1 271 ? -5.285 -18.812 -3.232 1 98.44 271 TRP B N 1
ATOM 7298 C CA . TRP B 1 271 ? -5.125 -18.219 -4.551 1 98.44 271 TRP B CA 1
ATOM 7299 C C . TRP B 1 271 ? -3.809 -18.641 -5.191 1 98.44 271 TRP B C 1
ATOM 7301 O O . TRP B 1 271 ? -3.773 -19.016 -6.363 1 98.44 271 TRP B O 1
ATOM 7311 N N . PHE B 1 272 ? -2.758 -18.578 -4.418 1 98.75 272 PHE B N 1
ATOM 7312 C CA . PHE B 1 272 ? -1.443 -18.938 -4.941 1 98.75 272 PHE B CA 1
ATOM 7313 C C . PHE B 1 272 ? -1.362 -20.422 -5.242 1 98.75 272 PHE B C 1
ATOM 7315 O O . PHE B 1 272 ? -0.767 -20.828 -6.242 1 98.75 272 PHE B O 1
ATOM 7322 N N . ILE B 1 273 ? -1.927 -21.234 -4.41 1 98.5 273 ILE B N 1
ATOM 7323 C CA . ILE B 1 273 ? -1.932 -22.688 -4.602 1 98.5 273 ILE B CA 1
ATOM 7324 C C . ILE B 1 273 ? -2.672 -23.031 -5.891 1 98.5 273 ILE B C 1
ATOM 7326 O O . ILE B 1 273 ? -2.203 -23.844 -6.684 1 98.5 273 ILE B O 1
ATOM 7330 N N . LYS B 1 274 ? -3.838 -22.438 -6.082 1 98.19 274 LYS B N 1
ATOM 7331 C CA . LYS B 1 274 ? -4.578 -22.672 -7.316 1 98.19 274 LYS B CA 1
ATOM 7332 C C . LYS B 1 274 ? -3.762 -22.234 -8.531 1 98.19 274 LYS B C 1
ATOM 7334 O O . LYS B 1 274 ? -3.76 -22.922 -9.562 1 98.19 274 LYS B O 1
ATOM 7339 N N . PHE B 1 275 ? -3.115 -21.156 -8.453 1 98.5 275 PHE B N 1
ATOM 7340 C CA . PHE B 1 275 ? -2.242 -20.672 -9.516 1 98.5 275 PHE B CA 1
ATOM 7341 C C . PHE B 1 275 ? -1.146 -21.688 -9.82 1 98.5 275 PHE B C 1
ATOM 7343 O O . PHE B 1 275 ? -0.888 -22 -10.984 1 98.5 275 PHE B O 1
ATOM 7350 N N . ILE B 1 276 ? -0.473 -22.156 -8.766 1 98.62 276 ILE B N 1
ATOM 7351 C CA . ILE B 1 276 ? 0.604 -23.125 -8.914 1 98.62 276 ILE B CA 1
ATOM 7352 C C . ILE B 1 276 ? 0.062 -24.406 -9.555 1 98.62 276 ILE B C 1
ATOM 7354 O O . ILE B 1 276 ? 0.717 -25 -10.406 1 98.62 276 ILE B O 1
ATOM 7358 N N . HIS B 1 277 ? -1.112 -24.797 -9.102 1 98.06 277 HIS B N 1
ATOM 7359 C CA . HIS B 1 277 ? -1.752 -25.953 -9.703 1 98.06 277 HIS B CA 1
ATOM 7360 C C . HIS B 1 277 ? -1.986 -25.75 -11.195 1 98.06 277 HIS B C 1
ATOM 7362 O O . HIS B 1 277 ? -1.731 -26.641 -12 1 98.06 277 HIS B O 1
ATOM 7368 N N . THR B 1 278 ? -2.395 -24.594 -11.539 1 97.19 278 THR B N 1
ATOM 7369 C CA . THR B 1 278 ? -2.738 -24.281 -12.922 1 97.19 278 THR B CA 1
ATOM 7370 C C . THR B 1 278 ? -1.485 -24.203 -13.789 1 97.19 278 THR B C 1
ATOM 7372 O O . THR B 1 278 ? -1.494 -24.641 -14.938 1 97.19 278 THR B O 1
ATOM 7375 N N . ARG B 1 279 ? -0.419 -23.719 -13.258 1 97 279 ARG B N 1
ATOM 7376 C CA . ARG B 1 279 ? 0.76 -23.453 -14.07 1 97 279 ARG B CA 1
ATOM 7377 C C . ARG B 1 279 ? 1.796 -24.562 -13.922 1 97 279 ARG B C 1
ATOM 7379 O O . ARG B 1 279 ? 2.705 -24.672 -14.742 1 97 279 ARG B O 1
ATOM 7386 N N . GLY B 1 280 ? 1.742 -25.312 -12.883 1 97 280 GLY B N 1
ATOM 7387 C CA . GLY B 1 280 ? 2.68 -26.391 -12.656 1 97 280 GLY B CA 1
ATOM 7388 C C . GLY B 1 280 ? 4.035 -25.922 -12.164 1 97 280 GLY B C 1
ATOM 7389 O O . GLY B 1 280 ? 5.07 -26.406 -12.633 1 97 280 GLY B O 1
ATOM 7390 N N . TYR B 1 281 ? 4.055 -24.922 -11.289 1 98.5 281 TYR B N 1
ATOM 7391 C CA . TYR B 1 281 ? 5.312 -24.375 -10.789 1 98.5 281 TYR B CA 1
ATOM 7392 C C . TYR B 1 281 ? 5.742 -25.078 -9.508 1 98.5 281 TYR B C 1
ATOM 7394 O O . TYR B 1 281 ? 4.949 -25.797 -8.898 1 98.5 281 TYR B O 1
ATOM 7402 N N . PHE B 1 282 ? 7.012 -24.922 -9.141 1 98.75 282 PHE B N 1
ATOM 7403 C CA . PHE B 1 282 ? 7.586 -25.578 -7.969 1 98.75 282 PHE B CA 1
ATOM 7404 C C . PHE B 1 282 ? 8.391 -24.594 -7.133 1 98.75 282 PHE B C 1
ATOM 7406 O O . PHE B 1 282 ? 8.742 -23.516 -7.609 1 98.75 282 PHE B O 1
ATOM 7413 N N . ASN B 1 283 ? 8.555 -24.953 -5.98 1 98.69 283 ASN B N 1
ATOM 7414 C CA . ASN B 1 283 ? 9.289 -24.219 -4.957 1 98.69 283 ASN B CA 1
ATOM 7415 C C . ASN B 1 283 ? 10.445 -25.047 -4.391 1 98.69 283 ASN B C 1
ATOM 7417 O O . ASN B 1 283 ? 10.367 -26.266 -4.355 1 98.69 283 ASN B O 1
ATOM 7421 N N . ILE B 1 284 ? 11.539 -24.359 -4.039 1 98.62 284 ILE B N 1
ATOM 7422 C CA . ILE B 1 284 ? 12.633 -25.062 -3.385 1 98.62 284 ILE B CA 1
ATOM 7423 C C . ILE B 1 284 ? 12.398 -25.094 -1.876 1 98.62 284 ILE B C 1
ATOM 7425 O O . ILE B 1 284 ? 12.086 -24.078 -1.268 1 98.62 284 ILE B O 1
ATOM 7429 N N . TYR B 1 285 ? 12.547 -26.281 -1.312 1 97.75 285 TYR B N 1
ATOM 7430 C CA . TYR B 1 285 ? 12.422 -26.484 0.128 1 97.75 285 TYR B CA 1
ATOM 7431 C C . TYR B 1 285 ? 13.734 -26.953 0.728 1 97.75 285 TYR B C 1
ATOM 7433 O O . TYR B 1 285 ? 14.586 -27.516 0.023 1 97.75 285 TYR B O 1
ATOM 7441 N N . THR B 1 286 ? 13.812 -26.688 2.002 1 95.44 286 THR B N 1
ATOM 7442 C CA . THR B 1 286 ? 14.984 -27.141 2.756 1 95.44 286 THR B CA 1
ATOM 7443 C C . THR B 1 286 ? 14.594 -28.219 3.766 1 95.44 286 THR B C 1
ATOM 7445 O O . THR B 1 286 ? 13.453 -28.266 4.219 1 95.44 286 THR B O 1
ATOM 7448 N N . ASN B 1 287 ? 15.508 -29.047 4.027 1 93.38 287 ASN B N 1
ATOM 7449 C CA . ASN B 1 287 ? 15.383 -30.078 5.059 1 93.38 287 ASN B CA 1
ATOM 7450 C C . ASN B 1 287 ? 16.656 -30.188 5.891 1 93.38 287 ASN B C 1
ATOM 7452 O O . ASN B 1 287 ? 17.641 -30.781 5.449 1 93.38 287 ASN B O 1
ATOM 7456 N N . PHE B 1 288 ? 16.578 -29.703 7.141 1 92.12 288 PHE B N 1
ATOM 7457 C CA . PHE B 1 288 ? 17.766 -29.656 7.98 1 92.12 288 PHE B CA 1
ATOM 7458 C C . PHE B 1 288 ? 17.641 -30.625 9.148 1 92.12 288 PHE B C 1
ATOM 7460 O O . PHE B 1 288 ? 18.391 -30.547 10.117 1 92.12 288 PHE B O 1
ATOM 7467 N N . LEU B 1 289 ? 16.703 -31.484 9.141 1 89.88 289 LEU B N 1
ATOM 7468 C CA . LEU B 1 289 ? 16.469 -32.562 10.102 1 89.88 289 LEU B CA 1
ATOM 7469 C C . LEU B 1 289 ? 16.219 -31.984 11.492 1 89.88 289 LEU B C 1
ATOM 7471 O O . LEU B 1 289 ? 16.422 -30.797 11.734 1 89.88 289 LEU B O 1
ATOM 7475 N N . HIS B 1 290 ? 15.617 -32.75 12.383 1 90.62 290 HIS B N 1
ATOM 7476 C CA . HIS B 1 290 ? 15.406 -32.5 13.805 1 90.62 290 HIS B CA 1
ATOM 7477 C C . HIS B 1 290 ? 14.586 -31.219 14.008 1 90.62 290 HIS B C 1
ATOM 7479 O O . HIS B 1 290 ? 14.898 -30.406 14.875 1 90.62 290 HIS B O 1
ATOM 7485 N N . GLU B 1 291 ? 13.719 -30.969 13.109 1 92.44 291 GLU B N 1
ATOM 7486 C CA . GLU B 1 291 ? 12.773 -29.859 13.172 1 92.44 291 GLU B CA 1
ATOM 7487 C C . GLU B 1 291 ? 13.5 -28.516 13.18 1 92.44 291 GLU B C 1
ATOM 7489 O O . GLU B 1 291 ? 13.102 -27.594 13.891 1 92.44 291 GLU B O 1
ATOM 7494 N N . ARG B 1 292 ? 14.57 -28.422 12.5 1 93.56 292 ARG B N 1
ATOM 7495 C CA . ARG B 1 292 ? 15.312 -27.172 12.383 1 93.56 292 ARG B CA 1
ATOM 7496 C C . ARG B 1 292 ? 14.961 -26.438 11.102 1 93.56 292 ARG B C 1
ATOM 7498 O O . ARG B 1 292 ? 14.57 -27.062 10.109 1 93.56 292 ARG B O 1
ATOM 7505 N N . ALA B 1 293 ? 15.055 -25.188 11.109 1 96.12 293 ALA B N 1
ATOM 7506 C CA . ALA B 1 293 ? 14.727 -24.375 9.938 1 96.12 293 ALA B CA 1
ATOM 7507 C C . ALA B 1 293 ? 15.484 -23.047 9.969 1 96.12 293 ALA B C 1
ATOM 7509 O O . ALA B 1 293 ? 16.031 -22.656 11 1 96.12 293 ALA B O 1
ATOM 7510 N N . LEU B 1 294 ? 15.602 -22.422 8.852 1 97.44 294 LEU B N 1
ATOM 7511 C CA . LEU B 1 294 ? 16.25 -21.125 8.742 1 97.44 294 LEU B CA 1
ATOM 7512 C C . LEU B 1 294 ? 15.273 -20 9.078 1 97.44 294 LEU B C 1
ATOM 7514 O O . LEU B 1 294 ? 15.688 -18.859 9.312 1 97.44 294 LEU B O 1
ATOM 7518 N N . SER B 1 295 ? 14 -20.219 9.07 1 98.25 295 SER B N 1
ATOM 7519 C CA . SER B 1 295 ? 12.93 -19.312 9.461 1 98.25 295 SER B CA 1
ATOM 7520 C C . SER B 1 295 ? 11.891 -20.031 10.328 1 98.25 295 SER B C 1
ATOM 7522 O O . SER B 1 295 ? 11.383 -21.078 9.945 1 98.25 295 SER B O 1
ATOM 7524 N N . VAL B 1 296 ? 11.57 -19.438 11.461 1 97.88 296 VAL B N 1
ATOM 7525 C CA . VAL B 1 296 ? 10.711 -20.078 12.438 1 97.88 296 VAL B CA 1
ATOM 7526 C C . VAL B 1 296 ? 9.547 -19.156 12.805 1 97.88 296 VAL B C 1
ATOM 7528 O O . VAL B 1 296 ? 9.758 -17.984 13.086 1 97.88 296 VAL B O 1
ATOM 7531 N N . SER B 1 297 ? 8.344 -19.719 12.734 1 97.06 297 SER B N 1
ATOM 7532 C CA . SER B 1 297 ? 7.18 -18.969 13.211 1 97.06 297 SER B CA 1
ATOM 7533 C C . SER B 1 297 ? 6.938 -19.219 14.695 1 97.06 297 SER B C 1
ATOM 7535 O O . SER B 1 297 ? 7.016 -20.344 15.164 1 97.06 297 SER B O 1
ATOM 7537 N N . HIS B 1 298 ? 6.645 -18.203 15.414 1 96.12 298 HIS B N 1
ATOM 7538 C CA . HIS B 1 298 ? 6.324 -18.328 16.828 1 96.12 298 HIS B CA 1
ATOM 7539 C C . HIS B 1 298 ? 4.82 -18.5 17.047 1 96.12 298 HIS B C 1
ATOM 7541 O O . HIS B 1 298 ? 4.367 -18.672 18.172 1 96.12 298 HIS B O 1
ATOM 7547 N N . ARG B 1 299 ? 4.086 -18.469 15.984 1 93.25 299 ARG B N 1
ATOM 7548 C CA . ARG B 1 299 ? 2.641 -18.688 16 1 93.25 299 ARG B CA 1
ATOM 7549 C C . ARG B 1 299 ? 1.974 -17.812 17.062 1 93.25 299 ARG B C 1
ATOM 7551 O O . ARG B 1 299 ? 1.227 -18.312 17.906 1 93.25 299 ARG B O 1
ATOM 7558 N N . ASP B 1 300 ? 2.314 -16.547 16.938 1 89.56 300 ASP B N 1
ATOM 7559 C CA . ASP B 1 300 ? 1.739 -15.57 17.875 1 89.56 300 ASP B CA 1
ATOM 7560 C C . ASP B 1 300 ? 0.284 -15.273 17.516 1 89.56 300 ASP B C 1
ATOM 7562 O O . ASP B 1 300 ? -0.129 -15.438 16.375 1 89.56 300 ASP B O 1
ATOM 7566 N N . ALA B 1 301 ? -0.48 -14.859 18.453 1 83.12 301 ALA B N 1
ATOM 7567 C CA . ALA B 1 301 ? -1.914 -14.625 18.297 1 83.12 301 ALA B CA 1
ATOM 7568 C C . ALA B 1 301 ? -2.193 -13.672 17.141 1 83.12 301 ALA B C 1
ATOM 7570 O O . ALA B 1 301 ? -1.503 -12.656 16.984 1 83.12 301 ALA B O 1
ATOM 7571 N N . GLY B 1 302 ? -3.205 -14.031 16.266 1 83.81 302 GLY B N 1
ATOM 7572 C CA . GLY B 1 302 ? -3.596 -13.234 15.109 1 83.81 302 GLY B CA 1
ATOM 7573 C C . GLY B 1 302 ? -4.633 -13.914 14.234 1 83.81 302 GLY B C 1
ATOM 7574 O O . GLY B 1 302 ? -5.559 -14.547 14.742 1 83.81 302 GLY B O 1
ATOM 7575 N N . VAL B 1 303 ? -4.523 -13.727 12.992 1 75.94 303 VAL B N 1
ATOM 7576 C CA . VAL B 1 303 ? -5.504 -14.227 12.031 1 75.94 303 VAL B CA 1
ATOM 7577 C C . VAL B 1 303 ? -5.551 -15.75 12.094 1 75.94 303 VAL B C 1
ATOM 7579 O O . VAL B 1 303 ? -6.633 -16.344 12.102 1 75.94 303 VAL B O 1
ATOM 7582 N N . ASN B 1 304 ? -4.43 -16.344 12.219 1 79.12 304 ASN B N 1
ATOM 7583 C CA . ASN B 1 304 ? -4.344 -17.797 12.078 1 79.12 304 ASN B CA 1
ATOM 7584 C C . ASN B 1 304 ? -4.34 -18.5 13.438 1 79.12 304 ASN B C 1
ATOM 7586 O O . ASN B 1 304 ? -4.652 -19.688 13.531 1 79.12 304 ASN B O 1
ATOM 7590 N N . TYR B 1 305 ? -3.885 -17.75 14.422 1 80.31 305 TYR B N 1
ATOM 7591 C CA . TYR B 1 305 ? -3.795 -18.312 15.758 1 80.31 305 TYR B CA 1
ATOM 7592 C C . TYR B 1 305 ? -4.516 -17.422 16.766 1 80.31 305 TYR B C 1
ATOM 7594 O O . TYR B 1 305 ? -4.207 -16.234 16.906 1 80.31 305 TYR B O 1
ATOM 7602 N N . GLY B 1 306 ? -5.441 -17.984 17.438 1 79.88 306 GLY B N 1
ATOM 7603 C CA . GLY B 1 306 ? -6.156 -17.234 18.453 1 79.88 306 GLY B CA 1
ATOM 7604 C C . GLY B 1 306 ? -5.301 -16.906 19.672 1 79.88 306 GLY B C 1
ATOM 7605 O O . GLY B 1 306 ? -5.512 -15.875 20.328 1 79.88 306 GLY B O 1
ATOM 7606 N N . LYS B 1 307 ? -4.391 -17.828 20 1 83.62 307 LYS B N 1
ATOM 7607 C CA . LYS B 1 307 ? -3.434 -17.656 21.094 1 83.62 307 LYS B CA 1
ATOM 7608 C C . LYS B 1 307 ? -2.023 -18.031 20.656 1 83.62 307 LYS B C 1
ATOM 7610 O O . LYS B 1 307 ? -1.852 -18.781 19.688 1 83.62 307 LYS B O 1
ATOM 7615 N N . THR B 1 308 ? -1.091 -17.453 21.359 1 86.75 308 THR B N 1
ATOM 7616 C CA . THR B 1 308 ? 0.294 -17.781 21.047 1 86.75 308 THR B CA 1
ATOM 7617 C C . THR B 1 308 ? 0.559 -19.266 21.312 1 86.75 308 THR B C 1
ATOM 7619 O O . THR B 1 308 ? 0.19 -19.797 22.359 1 86.75 308 THR B O 1
ATOM 7622 N N . ALA B 1 309 ? 1.211 -19.953 20.328 1 89.25 309 ALA B N 1
ATOM 7623 C CA . ALA B 1 309 ? 1.435 -21.391 20.438 1 89.25 309 ALA B CA 1
ATOM 7624 C C . ALA B 1 309 ? 2.926 -21.719 20.484 1 89.25 309 ALA B C 1
ATOM 7626 O O . ALA B 1 309 ? 3.314 -22.891 20.469 1 89.25 309 ALA B O 1
ATOM 7627 N N . GLY B 1 310 ? 3.795 -20.719 20.516 1 90.44 310 GLY B N 1
ATOM 7628 C CA . GLY B 1 310 ? 5.23 -20.938 20.594 1 90.44 310 GLY B CA 1
ATOM 7629 C C . GLY B 1 310 ? 5.859 -21.25 19.25 1 90.44 310 GLY B C 1
ATOM 7630 O O . GLY B 1 310 ? 5.164 -21.359 18.234 1 90.44 310 GLY B O 1
ATOM 7631 N N . PRO B 1 311 ? 7.164 -21.422 19.266 1 93 311 PRO B N 1
ATOM 7632 C CA . PRO B 1 311 ? 7.871 -21.672 18.016 1 93 311 PRO B CA 1
ATOM 7633 C C . PRO B 1 311 ? 7.527 -23.031 17.406 1 93 311 PRO B C 1
ATOM 7635 O O . PRO B 1 311 ? 7.414 -24.031 18.125 1 93 311 PRO B O 1
ATOM 7638 N N . ASP B 1 312 ? 7.336 -23.062 16.078 1 92.75 312 ASP B N 1
ATOM 7639 C CA . ASP B 1 312 ? 6.969 -24.266 15.344 1 92.75 312 ASP B CA 1
ATOM 7640 C C . ASP B 1 312 ? 8.164 -25.203 15.188 1 92.75 312 ASP B C 1
ATOM 7642 O O . ASP B 1 312 ? 7.996 -26.391 14.953 1 92.75 312 ASP B O 1
ATOM 7646 N N . SER B 1 313 ? 9.383 -24.625 15.242 1 95 313 SER B N 1
ATOM 7647 C CA . SER B 1 313 ? 10.625 -25.328 14.984 1 95 313 SER B CA 1
ATOM 7648 C C . SER B 1 313 ? 11.797 -24.672 15.703 1 95 313 SER B C 1
ATOM 7650 O O . SER B 1 313 ? 11.602 -23.844 16.594 1 95 313 SER B O 1
ATOM 7652 N N . HIS B 1 314 ? 13.023 -25.25 15.406 1 94.38 314 HIS B N 1
ATOM 7653 C CA . HIS B 1 314 ? 14.234 -24.719 16.031 1 94.38 314 HIS B CA 1
ATOM 7654 C C . HIS B 1 314 ? 15.086 -23.969 15.016 1 94.38 314 HIS B C 1
ATOM 7656 O O . HIS B 1 314 ? 15.297 -24.453 13.898 1 94.38 314 HIS B O 1
ATOM 7662 N N . ILE B 1 315 ? 15.547 -22.844 15.438 1 94.94 315 ILE B N 1
ATOM 7663 C CA . ILE B 1 315 ? 16.328 -21.984 14.555 1 94.94 315 ILE B CA 1
ATOM 7664 C C . ILE B 1 315 ? 17.719 -22.594 14.336 1 94.94 315 ILE B C 1
ATOM 7666 O O . ILE B 1 315 ? 18.328 -23.109 15.273 1 94.94 315 ILE B O 1
ATOM 7670 N N . LEU B 1 316 ? 18.156 -22.562 13.117 1 92.5 316 LEU B N 1
ATOM 7671 C CA . LEU B 1 316 ? 19.5 -23.047 12.766 1 92.5 316 LEU B CA 1
ATOM 7672 C C . LEU B 1 316 ? 20.547 -21.969 13.047 1 92.5 316 LEU B C 1
ATOM 7674 O O . LEU B 1 316 ? 20.375 -20.812 12.688 1 92.5 316 LEU B O 1
ATOM 7678 N N . ASP B 1 317 ? 21.594 -22.391 13.719 1 86.25 317 ASP B N 1
ATOM 7679 C CA . ASP B 1 317 ? 22.703 -21.469 14 1 86.25 317 ASP B CA 1
ATOM 7680 C C . ASP B 1 317 ? 24.031 -22.047 13.539 1 86.25 317 ASP B C 1
ATOM 7682 O O . ASP B 1 317 ? 24.078 -23.172 13.023 1 86.25 317 ASP B O 1
ATOM 7686 N N . GLU B 1 318 ? 25.047 -21.281 13.648 1 82.19 318 GLU B N 1
ATOM 7687 C CA . GLU B 1 318 ? 26.375 -21.656 13.148 1 82.19 318 GLU B CA 1
ATOM 7688 C C . GLU B 1 318 ? 26.922 -22.875 13.883 1 82.19 318 GLU B C 1
ATOM 7690 O O . GLU B 1 318 ? 27.609 -23.703 13.289 1 82.19 318 GLU B O 1
ATOM 7695 N N . SER B 1 319 ? 26.578 -23.016 15.039 1 75.06 319 SER B N 1
ATOM 7696 C CA . SER B 1 319 ? 27.109 -24.094 15.867 1 75.06 319 SER B CA 1
ATOM 7697 C C . SER B 1 319 ? 26.547 -25.453 15.438 1 75.06 319 SER B C 1
ATOM 7699 O O . SER B 1 319 ? 27.156 -26.5 15.711 1 75.06 319 SER B O 1
ATOM 7701 N N . SER B 1 320 ? 25.531 -25.406 14.742 1 68.19 320 SER B N 1
ATOM 7702 C CA . SER B 1 320 ? 24.828 -26.641 14.414 1 68.19 320 SER B CA 1
ATOM 7703 C C . SER B 1 320 ? 25.062 -27.031 12.961 1 68.19 320 SER B C 1
ATOM 7705 O O . SER B 1 320 ? 24.422 -27.969 12.461 1 68.19 320 SER B O 1
ATOM 7707 N N . LEU B 1 321 ? 26.062 -26.344 12.484 1 73.62 321 LEU B N 1
ATOM 7708 C CA . LEU B 1 321 ? 26.172 -26.531 11.039 1 73.62 321 LEU B CA 1
ATOM 7709 C C . LEU B 1 321 ? 26.906 -27.828 10.719 1 73.62 321 LEU B C 1
ATOM 7711 O O . LEU B 1 321 ? 27.922 -28.141 11.336 1 73.62 321 LEU B O 1
ATOM 7715 N N . GLU B 1 322 ? 26.188 -28.625 10.031 1 69.56 322 GLU B N 1
ATOM 7716 C CA . GLU B 1 322 ? 26.859 -29.766 9.414 1 69.56 322 GLU B CA 1
ATOM 7717 C C . GLU B 1 322 ? 27.641 -29.328 8.18 1 69.56 322 GLU B C 1
ATOM 7719 O O . GLU B 1 322 ? 27.406 -28.266 7.621 1 69.56 322 GLU B O 1
ATOM 7724 N N . PHE B 1 323 ? 28.656 -30.156 7.832 1 58.94 323 PHE B N 1
ATOM 7725 C CA . PHE B 1 323 ? 29.625 -29.875 6.773 1 58.94 323 PHE B CA 1
ATOM 7726 C C . PHE B 1 323 ? 28.906 -29.578 5.457 1 58.94 323 PHE B C 1
ATOM 7728 O O . PHE B 1 323 ? 29.359 -28.734 4.684 1 58.94 323 PHE B O 1
ATOM 7735 N N . LYS B 1 324 ? 27.781 -30.062 5.219 1 73.38 324 LYS B N 1
ATOM 7736 C CA . LYS B 1 324 ? 27.188 -29.953 3.885 1 73.38 324 LYS B CA 1
ATOM 7737 C C . LYS B 1 324 ? 26.031 -28.969 3.873 1 73.38 324 LYS B C 1
ATOM 7739 O O . LYS B 1 324 ? 25.188 -29.016 2.969 1 73.38 324 LYS B O 1
ATOM 7744 N N . PHE B 1 325 ? 26.109 -28.109 4.727 1 80.44 325 PHE B N 1
ATOM 7745 C CA . PHE B 1 325 ? 25 -27.156 4.855 1 80.44 325 PHE B CA 1
ATOM 7746 C C . PHE B 1 325 ? 24.953 -26.219 3.666 1 80.44 325 PHE B C 1
ATOM 7748 O O . PHE B 1 325 ? 23.875 -25.891 3.164 1 80.44 325 PHE B O 1
ATOM 7755 N N . TRP B 1 326 ? 26.016 -25.891 3.182 1 85.44 326 TRP B N 1
ATOM 7756 C CA . TRP B 1 326 ? 26.094 -24.875 2.139 1 85.44 326 TRP B CA 1
ATOM 7757 C C . TRP B 1 326 ? 26.062 -25.516 0.753 1 85.44 326 TRP B C 1
ATOM 7759 O O . TRP B 1 326 ? 26.047 -24.812 -0.259 1 85.44 326 TRP B O 1
ATOM 7769 N N . ASP B 1 327 ? 25.953 -26.828 0.683 1 86.75 327 ASP B N 1
ATOM 7770 C CA . ASP B 1 327 ? 26.016 -27.516 -0.603 1 86.75 327 ASP B CA 1
ATOM 7771 C C . ASP B 1 327 ? 24.703 -27.328 -1.378 1 86.75 327 ASP B C 1
ATOM 7773 O O . ASP B 1 327 ? 23.625 -27.5 -0.826 1 86.75 327 ASP B O 1
ATOM 7777 N N . MET B 1 328 ? 24.891 -26.875 -2.613 1 92.88 328 MET B N 1
ATOM 7778 C CA . MET B 1 328 ? 23.781 -26.797 -3.553 1 92.88 328 MET B CA 1
ATOM 7779 C C . MET B 1 328 ? 23.875 -27.891 -4.609 1 92.88 328 MET B C 1
ATOM 7781 O O . MET B 1 328 ? 24.625 -27.766 -5.578 1 92.88 328 MET B O 1
ATOM 7785 N N . GLN B 1 329 ? 23.125 -28.859 -4.414 1 93.38 329 GLN B N 1
ATOM 7786 C CA . GLN B 1 329 ? 23.141 -29.969 -5.367 1 93.38 329 GLN B CA 1
ATOM 7787 C C . GLN B 1 329 ? 22.609 -29.531 -6.727 1 93.38 329 GLN B C 1
ATOM 7789 O O . GLN B 1 329 ? 21.766 -28.625 -6.809 1 93.38 329 GLN B O 1
ATOM 7794 N N . PRO B 1 330 ? 23.156 -30.203 -7.766 1 95.25 330 PRO B N 1
ATOM 7795 C CA . PRO B 1 330 ? 22.578 -29.906 -9.078 1 95.25 330 PRO B CA 1
ATOM 7796 C C . PRO B 1 330 ? 21.062 -30.141 -9.133 1 95.25 330 PRO B C 1
ATOM 7798 O O . PRO B 1 330 ? 20.562 -31.094 -8.523 1 95.25 330 PRO B O 1
ATOM 7801 N N . LEU B 1 331 ? 20.438 -29.281 -9.859 1 96.31 331 LEU B N 1
ATOM 7802 C CA . LEU B 1 331 ? 18.984 -29.344 -9.945 1 96.31 331 LEU B CA 1
ATOM 7803 C C . LEU B 1 331 ? 18.516 -30.719 -10.391 1 96.31 331 LEU B C 1
ATOM 7805 O O . LEU B 1 331 ? 17.5 -31.219 -9.914 1 96.31 331 LEU B O 1
ATOM 7809 N N . GLY B 1 332 ? 19.281 -31.375 -11.297 1 94.31 332 GLY B N 1
ATOM 7810 C CA . GLY B 1 332 ? 18.922 -32.688 -11.828 1 94.31 332 GLY B CA 1
ATOM 7811 C C . GLY B 1 332 ? 18.953 -33.781 -10.773 1 94.31 332 GLY B C 1
ATOM 7812 O O . GLY B 1 332 ? 18.328 -34.844 -10.953 1 94.31 332 GLY B O 1
ATOM 7813 N N . ASP B 1 333 ? 19.609 -33.531 -9.68 1 94.56 333 ASP B N 1
ATOM 7814 C CA . ASP B 1 333 ? 19.734 -34.531 -8.625 1 94.56 333 ASP B CA 1
ATOM 7815 C C . ASP B 1 333 ? 18.656 -34.344 -7.562 1 94.56 333 ASP B C 1
ATOM 7817 O O . ASP B 1 333 ? 18.469 -35.219 -6.699 1 94.56 333 ASP B O 1
ATOM 7821 N N . LEU B 1 334 ? 17.906 -33.312 -7.656 1 96.31 334 LEU B N 1
ATOM 7822 C CA . LEU B 1 334 ? 16.906 -33.031 -6.637 1 96.31 334 LEU B CA 1
ATOM 7823 C C . LEU B 1 334 ? 15.602 -33.75 -6.945 1 96.31 334 LEU B C 1
ATOM 7825 O O . LEU B 1 334 ? 15.258 -33.938 -8.117 1 96.31 334 LEU B O 1
ATOM 7829 N N . LYS B 1 335 ? 14.938 -34.125 -5.902 1 97.06 335 LYS B N 1
ATOM 7830 C CA . LYS B 1 335 ? 13.625 -34.75 -6.051 1 97.06 335 LYS B CA 1
ATOM 7831 C C . LYS B 1 335 ? 12.523 -33.719 -6.137 1 97.06 335 LYS B C 1
ATOM 7833 O O . LYS B 1 335 ? 12.633 -32.625 -5.562 1 97.06 335 LYS B O 1
ATOM 7838 N N . TRP B 1 336 ? 11.453 -34.031 -6.852 1 97.75 336 TRP B N 1
ATOM 7839 C CA . TRP B 1 336 ? 10.312 -33.156 -7.078 1 97.75 336 TRP B CA 1
ATOM 7840 C C . TRP B 1 336 ? 9.023 -33.781 -6.559 1 97.75 336 TRP B C 1
ATOM 7842 O O . TRP B 1 336 ? 8.758 -34.969 -6.801 1 97.75 336 TRP B O 1
ATOM 7852 N N . TYR B 1 337 ? 8.234 -33 -5.84 1 98.06 337 TYR B N 1
ATOM 7853 C CA . TYR B 1 337 ? 7.016 -33.531 -5.254 1 98.06 337 TYR B CA 1
ATOM 7854 C C . TYR B 1 337 ? 5.816 -32.656 -5.59 1 98.06 337 TYR B C 1
ATOM 7856 O O . TYR B 1 337 ? 5.945 -31.422 -5.676 1 98.06 337 TYR B O 1
ATOM 7864 N N . ASP B 1 338 ? 4.66 -33.281 -5.785 1 97.62 338 ASP B N 1
ATOM 7865 C CA . ASP B 1 338 ? 3.428 -32.531 -6.051 1 97.62 338 ASP B CA 1
ATOM 7866 C C . ASP B 1 338 ? 2.656 -32.281 -4.758 1 97.62 338 ASP B C 1
ATOM 7868 O O . ASP B 1 338 ? 3.195 -32.438 -3.662 1 97.62 338 ASP B O 1
ATOM 7872 N N . PHE B 1 339 ? 1.392 -31.844 -4.824 1 98.19 339 PHE B N 1
ATOM 7873 C CA . PHE B 1 339 ? 0.592 -31.438 -3.676 1 98.19 339 PHE B CA 1
ATOM 7874 C C . PHE B 1 339 ? 0.229 -32.656 -2.818 1 98.19 339 PHE B C 1
ATOM 7876 O O . PHE B 1 339 ? -0.179 -32.5 -1.665 1 98.19 339 PHE B O 1
ATOM 7883 N N . CYS B 1 340 ? 0.289 -33.844 -3.359 1 98 340 CYS B N 1
ATOM 7884 C CA . CYS B 1 340 ? 0.049 -35.094 -2.623 1 98 340 CYS B CA 1
ATOM 7885 C C . CYS B 1 340 ? 1.344 -35.625 -2.033 1 98 340 CYS B C 1
ATOM 7887 O O . CYS B 1 340 ? 1.354 -36.719 -1.438 1 98 340 CYS B O 1
ATOM 7889 N N . PHE B 1 341 ? 2.436 -34.875 -2.223 1 97.81 341 PHE B N 1
ATOM 7890 C CA . PHE B 1 341 ? 3.809 -35.25 -1.896 1 97.81 341 PHE B CA 1
ATOM 7891 C C . PHE B 1 341 ? 4.199 -36.531 -2.592 1 97.81 341 PHE B C 1
ATOM 7893 O O . PHE B 1 341 ? 4.848 -37.406 -1.993 1 97.81 341 PHE B O 1
ATOM 7900 N N . ARG B 1 342 ? 3.738 -36.75 -3.727 1 95.75 342 ARG B N 1
ATOM 7901 C CA . ARG B 1 342 ? 4.184 -37.781 -4.633 1 95.75 342 ARG B CA 1
ATOM 7902 C C . ARG B 1 342 ? 5.363 -37.312 -5.48 1 95.75 342 ARG B C 1
ATOM 7904 O O . ARG B 1 342 ? 5.367 -36.188 -5.973 1 95.75 342 ARG B O 1
ATOM 7911 N N . GLU B 1 343 ? 6.293 -38.188 -5.562 1 95.38 343 GLU B N 1
ATOM 7912 C CA . GLU B 1 343 ? 7.441 -37.844 -6.387 1 95.38 343 GLU B CA 1
ATOM 7913 C C . GLU B 1 343 ? 7.055 -37.75 -7.863 1 95.38 343 GLU B C 1
ATOM 7915 O O . GLU B 1 343 ? 6.312 -38.594 -8.367 1 95.38 343 GLU B O 1
ATOM 7920 N N . ILE B 1 344 ? 7.457 -36.719 -8.477 1 95.12 344 ILE B N 1
ATOM 7921 C CA . ILE B 1 344 ? 7.227 -36.562 -9.914 1 95.12 344 ILE B CA 1
ATOM 7922 C C . ILE B 1 344 ? 8.562 -36.406 -10.633 1 95.12 344 ILE B C 1
ATOM 7924 O O . ILE B 1 344 ? 9.586 -36.125 -10.016 1 95.12 344 ILE B O 1
ATOM 7928 N N . PHE B 1 345 ? 8.562 -36.656 -11.945 1 95.69 345 PHE B N 1
ATOM 7929 C CA . PHE B 1 345 ? 9.75 -36.625 -12.781 1 95.69 345 PHE B CA 1
ATOM 7930 C C . PHE B 1 345 ? 9.555 -35.656 -13.961 1 95.69 345 PHE B C 1
ATOM 7932 O O . PHE B 1 345 ? 9.148 -36.094 -15.047 1 95.69 345 PHE B O 1
ATOM 7939 N N . PRO B 1 346 ? 9.945 -34.438 -13.766 1 96.25 346 PRO B N 1
ATOM 7940 C CA . PRO B 1 346 ? 9.734 -33.5 -14.852 1 96.25 346 PRO B CA 1
ATOM 7941 C C . PRO B 1 346 ? 10.68 -33.719 -16.031 1 96.25 346 PRO B C 1
ATOM 7943 O O . PRO B 1 346 ? 11.75 -34.312 -15.859 1 96.25 346 PRO B O 1
ATOM 7946 N N . GLU B 1 347 ? 10.219 -33.312 -17.203 1 95.5 347 GLU B N 1
ATOM 7947 C CA . GLU B 1 347 ? 11.023 -33.188 -18.422 1 95.5 347 GLU B CA 1
ATOM 7948 C C . GLU B 1 347 ? 11.469 -34.562 -18.922 1 95.5 347 GLU B C 1
ATOM 7950 O O . GLU B 1 347 ? 12.602 -34.719 -19.375 1 95.5 347 GLU B O 1
ATOM 7955 N N . ARG B 1 348 ? 10.602 -35.531 -18.734 1 96.06 348 ARG B N 1
ATOM 7956 C CA . ARG B 1 348 ? 10.852 -36.844 -19.328 1 96.06 348 ARG B CA 1
ATOM 7957 C C . ARG B 1 348 ? 10.406 -36.875 -20.781 1 96.06 348 ARG B C 1
ATOM 7959 O O . ARG B 1 348 ? 9.281 -37.281 -21.094 1 96.06 348 ARG B O 1
ATOM 7966 N N . VAL B 1 349 ? 11.312 -36.562 -21.641 1 97.25 349 VAL B N 1
ATOM 7967 C CA . VAL B 1 349 ? 11.078 -36.531 -23.078 1 97.25 349 VAL B CA 1
ATOM 7968 C C . VAL B 1 349 ? 11.867 -37.625 -23.75 1 97.25 349 VAL B C 1
ATOM 7970 O O . VAL B 1 349 ? 13.086 -37.719 -23.625 1 97.25 349 VAL B O 1
ATOM 7973 N N . VAL B 1 350 ? 11.188 -38.5 -24.438 1 97.62 350 VAL B N 1
ATOM 7974 C CA . VAL B 1 350 ? 11.773 -39.625 -25.109 1 97.62 350 VAL B CA 1
ATOM 7975 C C . VAL B 1 350 ? 11.953 -39.344 -26.594 1 97.62 350 VAL B C 1
ATOM 7977 O O . VAL B 1 350 ? 10.984 -39.031 -27.297 1 97.62 350 VAL B O 1
ATOM 7980 N N . ALA B 1 351 ? 13.18 -39.5 -27 1 95.81 351 ALA B N 1
ATOM 7981 C CA . ALA B 1 351 ? 13.477 -39.219 -28.391 1 95.81 351 ALA B CA 1
ATOM 7982 C C . ALA B 1 351 ? 14.211 -40.375 -29.062 1 95.81 351 ALA B C 1
ATOM 7984 O O . ALA B 1 351 ? 14.492 -40.344 -30.266 1 95.81 351 ALA B O 1
ATOM 7985 N N . SER B 1 352 ? 14.508 -41.438 -28.281 1 95.62 352 SER B N 1
ATOM 7986 C CA . SER B 1 352 ? 15.219 -42.594 -28.812 1 95.62 352 SER B CA 1
ATOM 7987 C C . SER B 1 352 ? 14.75 -43.906 -28.172 1 95.62 352 SER B C 1
ATOM 7989 O O . SER B 1 352 ? 14.062 -43.875 -27.141 1 95.62 352 SER B O 1
ATOM 7991 N N . LEU B 1 353 ? 15.156 -45 -28.766 1 94.69 353 LEU B N 1
ATOM 7992 C CA . LEU B 1 353 ? 14.766 -46.312 -28.25 1 94.69 353 LEU B CA 1
ATOM 7993 C C . LEU B 1 353 ? 15.438 -46.562 -26.906 1 94.69 353 LEU B C 1
ATOM 7995 O O . LEU B 1 353 ? 14.844 -47.219 -26.031 1 94.69 353 LEU B O 1
ATOM 7999 N N . GLU B 1 354 ? 16.609 -46.125 -26.781 1 94.69 354 GLU B N 1
ATOM 8000 C CA . GLU B 1 354 ? 17.328 -46.312 -25.516 1 94.69 354 GLU B CA 1
ATOM 8001 C C . GLU B 1 354 ? 16.641 -45.562 -24.375 1 94.69 354 GLU B C 1
ATOM 8003 O O . GLU B 1 354 ? 16.469 -46.125 -23.297 1 94.69 354 GLU B O 1
ATOM 8008 N N . GLU B 1 355 ? 16.312 -44.344 -24.719 1 96.5 355 GLU B N 1
ATOM 8009 C CA . GLU B 1 355 ? 15.586 -43.562 -23.719 1 96.5 355 GLU B CA 1
ATOM 8010 C C . GLU B 1 355 ? 14.242 -44.219 -23.375 1 96.5 355 GLU B C 1
ATOM 8012 O O . GLU B 1 355 ? 13.828 -44.219 -22.219 1 96.5 355 GLU B O 1
ATOM 8017 N N . LEU B 1 356 ? 13.617 -44.719 -24.375 1 97.38 356 LEU B N 1
ATOM 8018 C CA . LEU B 1 356 ? 12.336 -45.375 -24.156 1 97.38 356 LEU B CA 1
ATOM 8019 C C . LEU B 1 356 ? 12.492 -46.562 -23.203 1 97.38 356 LEU B C 1
ATOM 8021 O O . LEU B 1 356 ? 11.656 -46.75 -22.312 1 97.38 356 LEU B O 1
ATOM 8025 N N . GLY B 1 357 ? 13.477 -47.344 -23.406 1 96.12 357 GLY B N 1
ATOM 8026 C CA . GLY B 1 357 ? 13.719 -48.469 -22.531 1 96.12 357 GLY B CA 1
ATOM 8027 C C . GLY B 1 357 ? 13.812 -48.062 -21.062 1 96.12 357 GLY B C 1
ATOM 8028 O O . GLY B 1 357 ? 13.203 -48.719 -20.203 1 96.12 357 GLY B O 1
ATOM 8029 N N . SER B 1 358 ? 14.539 -47.062 -20.859 1 95.44 358 SER B N 1
ATOM 8030 C CA . SER B 1 358 ? 14.711 -46.562 -19.5 1 95.44 358 SER B CA 1
ATOM 8031 C C . SER B 1 358 ? 13.398 -46.062 -18.922 1 95.44 358 SER B C 1
ATOM 8033 O O . SER B 1 358 ? 13.086 -46.344 -17.75 1 95.44 358 SER B O 1
ATOM 8035 N N . VAL B 1 359 ? 12.633 -45.312 -19.672 1 97 359 VAL B N 1
ATOM 8036 C CA . VAL B 1 359 ? 11.375 -44.75 -19.219 1 97 359 VAL B CA 1
ATOM 8037 C C . VAL B 1 359 ? 10.359 -45.875 -18.984 1 97 359 VAL B C 1
ATOM 8039 O O . VAL B 1 359 ? 9.594 -45.844 -18.016 1 97 359 VAL B O 1
ATOM 8042 N N . LEU B 1 360 ? 10.383 -46.906 -19.812 1 97.12 360 LEU B N 1
ATOM 8043 C CA . LEU B 1 360 ? 9.469 -48.031 -19.656 1 97.12 360 LEU B CA 1
ATOM 8044 C C . LEU B 1 360 ? 9.68 -48.719 -18.312 1 97.12 360 LEU B C 1
ATOM 8046 O O . LEU B 1 360 ? 8.719 -49.062 -17.625 1 97.12 360 LEU B O 1
ATOM 8050 N N . ASN B 1 361 ? 10.891 -48.938 -17.984 1 95.75 361 ASN B N 1
ATOM 8051 C CA . ASN B 1 361 ? 11.227 -49.594 -16.734 1 95.75 361 ASN B CA 1
ATOM 8052 C C . ASN B 1 361 ? 10.711 -48.812 -15.531 1 95.75 361 ASN B C 1
ATOM 8054 O O . ASN B 1 361 ? 10.305 -49.375 -14.523 1 95.75 361 ASN B O 1
ATOM 8058 N N . SER B 1 362 ? 10.742 -47.531 -15.703 1 94.94 362 SER B N 1
ATOM 8059 C CA . SER B 1 362 ? 10.359 -46.656 -14.609 1 94.94 362 SER B CA 1
ATOM 8060 C C . SER B 1 362 ? 8.852 -46.469 -14.539 1 94.94 362 SER B C 1
ATOM 8062 O O . SER B 1 362 ? 8.281 -46.312 -13.461 1 94.94 362 SER B O 1
ATOM 8064 N N . VAL B 1 363 ? 8.102 -46.531 -15.648 1 96 363 VAL B N 1
ATOM 8065 C CA . VAL B 1 363 ? 6.699 -46.125 -15.734 1 96 363 VAL B CA 1
ATOM 8066 C C . VAL B 1 363 ? 5.805 -47.375 -15.594 1 96 363 VAL B C 1
ATOM 8068 O O . VAL B 1 363 ? 4.676 -47.281 -15.109 1 96 363 VAL B O 1
ATOM 8071 N N . GLN B 1 364 ? 6.289 -48.531 -15.914 1 94.06 364 GLN B N 1
ATOM 8072 C CA . GLN B 1 364 ? 5.461 -49.719 -15.938 1 94.06 364 GLN B CA 1
ATOM 8073 C C . GLN B 1 364 ? 4.926 -50.062 -14.547 1 94.06 364 GLN B C 1
ATOM 8075 O O . GLN B 1 364 ? 5.578 -49.781 -13.539 1 94.06 364 GLN B O 1
ATOM 8080 N N . LYS B 1 365 ? 3.727 -50.594 -14.469 1 93 365 LYS B N 1
ATOM 8081 C CA . LYS B 1 365 ? 3.092 -51.125 -13.273 1 93 365 LYS B CA 1
ATOM 8082 C C . LYS B 1 365 ? 2.592 -52.562 -13.508 1 93 365 LYS B C 1
ATOM 8084 O O . LYS B 1 365 ? 1.751 -52.781 -14.383 1 93 365 LYS B O 1
ATOM 8089 N N . HIS B 1 366 ? 3.121 -53.469 -12.828 1 91.25 366 HIS B N 1
ATOM 8090 C CA . HIS B 1 366 ? 2.793 -54.875 -12.984 1 91.25 366 HIS B CA 1
ATOM 8091 C C . HIS B 1 366 ? 3.008 -55.344 -14.422 1 91.25 366 HIS B C 1
ATOM 8093 O O . HIS B 1 366 ? 2.135 -55.969 -15.016 1 91.25 366 HIS B O 1
ATOM 8099 N N . ASN B 1 367 ? 4.039 -54.781 -15.039 1 92.75 367 ASN B N 1
ATOM 8100 C CA . ASN B 1 367 ? 4.469 -55.156 -16.391 1 92.75 367 ASN B CA 1
ATOM 8101 C C . ASN B 1 367 ? 3.465 -54.688 -17.438 1 92.75 367 ASN B C 1
ATOM 8103 O O . ASN B 1 367 ? 3.279 -55.344 -18.469 1 92.75 367 ASN B O 1
ATOM 8107 N N . ASN B 1 368 ? 2.779 -53.656 -17.094 1 94.25 368 ASN B N 1
ATOM 8108 C CA . ASN B 1 368 ? 1.819 -53.094 -18.016 1 94.25 368 ASN B CA 1
ATOM 8109 C C . ASN B 1 368 ? 2.115 -51.594 -18.281 1 94.25 368 ASN B C 1
ATOM 8111 O O . ASN B 1 368 ? 2.439 -50.875 -17.344 1 94.25 368 ASN B O 1
ATOM 8115 N N . VAL B 1 369 ? 2.029 -51.188 -19.547 1 96.5 369 VAL B N 1
ATOM 8116 C CA . VAL B 1 369 ? 2.221 -49.812 -19.938 1 96.5 369 VAL B CA 1
ATOM 8117 C C . VAL B 1 369 ? 1.122 -49.375 -20.906 1 96.5 369 VAL B C 1
ATOM 8119 O O . VAL B 1 369 ? 0.69 -50.188 -21.75 1 96.5 369 VAL B O 1
ATOM 8122 N N . ILE B 1 370 ? 0.674 -48.156 -20.75 1 96.69 370 ILE B N 1
ATOM 8123 C CA . ILE B 1 370 ? -0.348 -47.625 -21.641 1 96.69 370 ILE B CA 1
ATOM 8124 C C . ILE B 1 370 ? 0.252 -46.5 -22.5 1 96.69 370 ILE B C 1
ATOM 8126 O O . ILE B 1 370 ? 0.788 -45.531 -21.969 1 96.69 370 ILE B O 1
ATOM 8130 N N . PHE B 1 371 ? 0.216 -46.688 -23.797 1 97.69 371 PHE B N 1
ATOM 8131 C CA . PHE B 1 371 ? 0.608 -45.625 -24.719 1 97.69 371 PHE B CA 1
ATOM 8132 C C . PHE B 1 371 ? -0.611 -44.844 -25.203 1 97.69 371 PHE B C 1
ATOM 8134 O O . PHE B 1 371 ? -1.551 -45.438 -25.734 1 97.69 371 PHE B O 1
ATOM 8141 N N . VAL B 1 372 ? -0.585 -43.562 -25 1 97.88 372 VAL B N 1
ATOM 8142 C CA . VAL B 1 372 ? -1.712 -42.719 -25.391 1 97.88 372 VAL B CA 1
ATOM 8143 C C . VAL B 1 372 ? -1.309 -41.812 -26.562 1 97.88 372 VAL B C 1
ATOM 8145 O O . VAL B 1 372 ? -0.426 -40.969 -26.422 1 97.88 372 VAL B O 1
ATOM 8148 N N . SER B 1 373 ? -1.925 -42 -27.656 1 96.94 373 SER B N 1
ATOM 8149 C CA . SER B 1 373 ? -1.673 -41.188 -28.828 1 96.94 373 SER B CA 1
ATOM 8150 C C . SER B 1 373 ? -2.459 -39.875 -28.766 1 96.94 373 SER B C 1
ATOM 8152 O O . SER B 1 373 ? -3.686 -39.875 -28.641 1 96.94 373 SER B O 1
ATOM 8154 N N . LEU B 1 374 ? -1.78 -38.75 -28.938 1 97 374 LEU B N 1
ATOM 8155 C CA . LEU B 1 374 ? -2.418 -37.469 -28.797 1 97 374 LEU B CA 1
ATOM 8156 C C . LEU B 1 374 ? -2.615 -36.781 -30.156 1 97 374 LEU B C 1
ATOM 8158 O O . LEU B 1 374 ? -2.965 -35.625 -30.234 1 97 374 LEU B O 1
ATOM 8162 N N . PHE B 1 375 ? -2.428 -37.5 -31.25 1 94.31 375 PHE B N 1
ATOM 8163 C CA . PHE B 1 375 ? -2.559 -36.938 -32.594 1 94.31 375 PHE B CA 1
ATOM 8164 C C . PHE B 1 375 ? -3.992 -36.5 -32.844 1 94.31 375 PHE B C 1
ATOM 8166 O O . PHE B 1 375 ? -4.93 -37.281 -32.719 1 94.31 375 PHE B O 1
ATOM 8173 N N . GLY B 1 376 ? -4.109 -35.25 -33.188 1 91 376 GLY B N 1
ATOM 8174 C CA . GLY B 1 376 ? -5.406 -34.719 -33.594 1 91 376 GLY B CA 1
ATOM 8175 C C . GLY B 1 376 ? -6.316 -34.469 -32.406 1 91 376 GLY B C 1
ATOM 8176 O O . GLY B 1 376 ? -7.5 -34.156 -32.562 1 91 376 GLY B O 1
ATOM 8177 N N . VAL B 1 377 ? -5.852 -34.562 -31.188 1 94.44 377 VAL B N 1
ATOM 8178 C CA . VAL B 1 377 ? -6.656 -34.344 -29.984 1 94.44 377 VAL B CA 1
ATOM 8179 C C . VAL B 1 377 ? -6.441 -32.906 -29.484 1 94.44 377 VAL B C 1
ATOM 8181 O O . VAL B 1 377 ? -5.309 -32.438 -29.406 1 94.44 377 VAL B O 1
ATOM 8184 N N . LYS B 1 378 ? -7.535 -32.25 -29.125 1 95.12 378 LYS B N 1
ATOM 8185 C CA . LYS B 1 378 ? -7.438 -30.891 -28.641 1 95.12 378 LYS B CA 1
ATOM 8186 C C . LYS B 1 378 ? -6.832 -30.859 -27.234 1 95.12 378 LYS B C 1
ATOM 8188 O O . LYS B 1 378 ? -7.043 -31.766 -26.438 1 95.12 378 LYS B O 1
ATOM 8193 N N . GLU B 1 379 ? -6.176 -29.844 -26.891 1 96.25 379 GLU B N 1
ATOM 8194 C CA . GLU B 1 379 ? -5.469 -29.703 -25.625 1 96.25 379 GLU B CA 1
ATOM 8195 C C . GLU B 1 379 ? -6.426 -29.828 -24.438 1 96.25 379 GLU B C 1
ATOM 8197 O O . GLU B 1 379 ? -6.105 -30.484 -23.438 1 96.25 379 GLU B O 1
ATOM 8202 N N . MET B 1 380 ? -7.617 -29.172 -24.531 1 96.38 380 MET B N 1
ATOM 8203 C CA . MET B 1 380 ? -8.57 -29.234 -23.422 1 96.38 380 MET B CA 1
ATOM 8204 C C . MET B 1 380 ? -9.031 -30.672 -23.188 1 96.38 380 MET B C 1
ATOM 8206 O O . MET B 1 380 ? -9.258 -31.062 -22.031 1 96.38 380 MET B O 1
ATOM 8210 N N . VAL B 1 381 ? -9.141 -31.406 -24.234 1 96.69 381 VAL B N 1
ATOM 8211 C CA . VAL B 1 381 ? -9.562 -32.781 -24.109 1 96.69 381 VAL B CA 1
ATOM 8212 C C . VAL B 1 381 ? -8.461 -33.625 -23.453 1 96.69 381 VAL B C 1
ATOM 8214 O O . VAL B 1 381 ? -8.734 -34.5 -22.625 1 96.69 381 VAL B O 1
ATOM 8217 N N . ILE B 1 382 ? -7.254 -33.312 -23.859 1 97.5 382 ILE B N 1
ATOM 8218 C CA . ILE B 1 382 ? -6.105 -34 -23.25 1 97.5 382 ILE B CA 1
ATOM 8219 C C . ILE B 1 382 ? -6.051 -33.688 -21.766 1 97.5 382 ILE B C 1
ATOM 8221 O O . ILE B 1 382 ? -5.824 -34.594 -20.953 1 97.5 382 ILE B O 1
ATOM 8225 N N . SER B 1 383 ? -6.254 -32.469 -21.422 1 97.56 383 SER B N 1
ATOM 8226 C CA . SER B 1 383 ? -6.266 -32.094 -20.016 1 97.56 383 SER B CA 1
ATOM 8227 C C . SER B 1 383 ? -7.336 -32.844 -19.234 1 97.56 383 SER B C 1
ATOM 8229 O O . SER B 1 383 ? -7.086 -33.312 -18.125 1 97.56 383 SER B O 1
ATOM 8231 N N . ASN B 1 384 ? -8.531 -32.875 -19.812 1 97.81 384 ASN B N 1
ATOM 8232 C CA . ASN B 1 384 ? -9.609 -33.656 -19.188 1 97.81 384 ASN B CA 1
ATOM 8233 C C . ASN B 1 384 ? -9.234 -35.125 -19.016 1 97.81 384 ASN B C 1
ATOM 8235 O O . ASN B 1 384 ? -9.531 -35.719 -17.984 1 97.81 384 ASN B O 1
ATOM 8239 N N . LEU B 1 385 ? -8.617 -35.688 -20 1 97.69 385 LEU B N 1
ATOM 8240 C CA . LEU B 1 385 ? -8.148 -37.062 -19.953 1 97.69 385 LEU B CA 1
ATOM 8241 C C . LEU B 1 385 ? -7.172 -37.25 -18.797 1 97.69 385 LEU B C 1
ATOM 8243 O O . LEU B 1 385 ? -7.297 -38.219 -18.031 1 97.69 385 LEU B O 1
ATOM 8247 N N . LEU B 1 386 ? -6.25 -36.406 -18.688 1 97.75 386 LEU B N 1
ATOM 8248 C CA . LEU B 1 386 ? -5.211 -36.531 -17.672 1 97.75 386 LEU B CA 1
ATOM 8249 C C . LEU B 1 386 ? -5.801 -36.344 -16.266 1 97.75 386 LEU B C 1
ATOM 8251 O O . LEU B 1 386 ? -5.328 -36.969 -15.312 1 97.75 386 LEU B O 1
ATOM 8255 N N . CYS B 1 387 ? -6.84 -35.531 -16.141 1 97.56 387 CYS B N 1
ATOM 8256 C CA . CYS B 1 387 ? -7.531 -35.406 -14.859 1 97.56 387 CYS B CA 1
ATOM 8257 C C . CYS B 1 387 ? -8.188 -36.719 -14.469 1 97.56 387 CYS B C 1
ATOM 8259 O O . CYS B 1 387 ? -8.203 -37.094 -13.297 1 97.56 387 CYS B O 1
ATOM 8261 N N . HIS B 1 388 ? -8.719 -37.406 -15.445 1 97.12 388 HIS B N 1
ATOM 8262 C CA . HIS B 1 388 ? -9.297 -38.719 -15.188 1 97.12 388 HIS B CA 1
ATOM 8263 C C . HIS B 1 388 ? -8.227 -39.719 -14.805 1 97.12 388 HIS B C 1
ATOM 8265 O O . HIS B 1 388 ? -8.43 -40.562 -13.922 1 97.12 388 HIS B O 1
ATOM 8271 N N . PHE B 1 389 ? -7.105 -39.688 -15.531 1 96.75 389 PHE B N 1
ATOM 8272 C CA . PHE B 1 389 ? -6 -40.562 -15.18 1 96.75 389 PHE B CA 1
ATOM 8273 C C . PHE B 1 389 ? -5.59 -40.375 -13.727 1 96.75 389 PHE B C 1
ATOM 8275 O O . PHE B 1 389 ? -5.359 -41.344 -13 1 96.75 389 PHE B O 1
ATOM 8282 N N . GLU B 1 390 ? -5.484 -39.125 -13.312 1 95 390 GLU B N 1
ATOM 8283 C CA . GLU B 1 390 ? -5.125 -38.812 -11.938 1 95 390 GLU B CA 1
ATOM 8284 C C . GLU B 1 390 ? -6.168 -39.344 -10.961 1 95 390 GLU B C 1
ATOM 8286 O O . GLU B 1 390 ? -5.824 -39.938 -9.93 1 95 390 GLU B O 1
ATOM 8291 N N . SER B 1 391 ? -7.438 -39.125 -11.289 1 95.31 391 SER B N 1
ATOM 8292 C CA . SER B 1 391 ? -8.531 -39.531 -10.422 1 95.31 391 SER B CA 1
ATOM 8293 C C . SER B 1 391 ? -8.547 -41.062 -10.25 1 95.31 391 SER B C 1
ATOM 8295 O O . SER B 1 391 ? -8.93 -41.562 -9.188 1 95.31 391 SER B O 1
ATOM 8297 N N . LEU B 1 392 ? -8.086 -41.719 -11.227 1 94.5 392 LEU B N 1
ATOM 8298 C CA . LEU B 1 392 ? -8.133 -43.156 -11.219 1 94.5 392 LEU B CA 1
ATOM 8299 C C . LEU B 1 392 ? -6.781 -43.75 -10.82 1 94.5 392 LEU B C 1
ATOM 8301 O O . LEU B 1 392 ? -6.594 -44.969 -10.867 1 94.5 392 LEU B O 1
ATOM 8305 N N . ASN B 1 393 ? -5.84 -42.969 -10.523 1 93.88 393 ASN B N 1
ATOM 8306 C CA . ASN B 1 393 ? -4.488 -43.344 -10.117 1 93.88 393 ASN B CA 1
ATOM 8307 C C . ASN B 1 393 ? -3.773 -44.125 -11.219 1 93.88 393 ASN B C 1
ATOM 8309 O O . ASN B 1 393 ? -3.057 -45.062 -10.945 1 93.88 393 ASN B O 1
ATOM 8313 N N . LEU B 1 394 ? -4.094 -43.75 -12.445 1 94.44 394 LEU B N 1
ATOM 8314 C CA . LEU B 1 394 ? -3.363 -44.281 -13.578 1 94.44 394 LEU B CA 1
ATOM 8315 C C . LEU B 1 394 ? -2.062 -43.531 -13.812 1 94.44 394 LEU B C 1
ATOM 8317 O O . LEU B 1 394 ? -2.086 -42.344 -14.172 1 94.44 394 LEU B O 1
ATOM 8321 N N . ARG B 1 395 ? -0.939 -44.25 -13.727 1 92.88 395 ARG B N 1
ATOM 8322 C CA . ARG B 1 395 ? 0.344 -43.562 -13.812 1 92.88 395 ARG B CA 1
ATOM 8323 C C . ARG B 1 395 ? 1.269 -44.25 -14.812 1 92.88 395 ARG B C 1
ATOM 8325 O O . ARG B 1 395 ? 2.289 -43.688 -15.211 1 92.88 395 ARG B O 1
ATOM 8332 N N . ASN B 1 396 ? 0.909 -45.438 -15.188 1 95.69 396 ASN B N 1
ATOM 8333 C CA . ASN B 1 396 ? 1.771 -46.219 -16.078 1 95.69 396 ASN B CA 1
ATOM 8334 C C . ASN B 1 396 ? 1.46 -45.938 -17.531 1 95.69 396 ASN B C 1
ATOM 8336 O O . ASN B 1 396 ? 1.166 -46.875 -18.297 1 95.69 396 ASN B O 1
ATOM 8340 N N . TYR B 1 397 ? 1.597 -44.719 -17.875 1 97.12 397 TYR B N 1
ATOM 8341 C CA . TYR B 1 397 ? 1.311 -44.375 -19.25 1 97.12 397 TYR B CA 1
ATOM 8342 C C . TYR B 1 397 ? 2.404 -43.469 -19.828 1 97.12 397 TYR B C 1
ATOM 8344 O O . TYR B 1 397 ? 3.172 -42.875 -19.078 1 97.12 397 TYR B O 1
ATOM 8352 N N . ILE B 1 398 ? 2.533 -43.438 -21.094 1 98.38 398 ILE B N 1
ATOM 8353 C CA . ILE B 1 398 ? 3.396 -42.562 -21.859 1 98.38 398 ILE B CA 1
ATOM 8354 C C . ILE B 1 398 ? 2.588 -41.875 -22.969 1 98.38 398 ILE B C 1
ATOM 8356 O O . ILE B 1 398 ? 1.818 -42.531 -23.672 1 98.38 398 ILE B O 1
ATOM 8360 N N . LEU B 1 399 ? 2.693 -40.562 -23.109 1 98.62 399 LEU B N 1
ATOM 8361 C CA . LEU B 1 399 ? 1.975 -39.812 -24.125 1 98.62 399 LEU B CA 1
ATOM 8362 C C . LEU B 1 399 ? 2.793 -39.688 -25.406 1 98.62 399 LEU B C 1
ATOM 8364 O O . LEU B 1 399 ? 4.008 -39.5 -25.359 1 98.62 399 LEU B O 1
ATOM 8368 N N . ILE B 1 400 ? 2.15 -39.906 -26.531 1 98.25 400 ILE B N 1
ATOM 8369 C CA . ILE B 1 400 ? 2.789 -39.844 -27.844 1 98.25 400 ILE B CA 1
ATOM 8370 C C . ILE B 1 400 ? 2.154 -38.719 -28.672 1 98.25 400 ILE B C 1
ATOM 8372 O O . ILE B 1 400 ? 0.93 -38.656 -28.812 1 98.25 400 ILE B O 1
ATOM 8376 N N . GLY B 1 401 ? 2.92 -37.844 -29.156 1 97 401 GLY B N 1
ATOM 8377 C CA . GLY B 1 401 ? 2.365 -36.75 -29.953 1 97 401 GLY B CA 1
ATOM 8378 C C . GLY B 1 401 ? 3.416 -36.031 -30.766 1 97 401 GLY B C 1
ATOM 8379 O O . GLY B 1 401 ? 4.613 -36.281 -30.609 1 97 401 GLY B O 1
ATOM 8380 N N . PRO B 1 402 ? 2.969 -35.188 -31.703 1 95.19 402 PRO B N 1
ATOM 8381 C CA . PRO B 1 402 ? 3.908 -34.312 -32.438 1 95.19 402 PRO B CA 1
ATOM 8382 C C . PRO B 1 402 ? 4.555 -33.25 -31.547 1 95.19 402 PRO B C 1
ATOM 8384 O O . PRO B 1 402 ? 4.004 -32.906 -30.5 1 95.19 402 PRO B O 1
ATOM 8387 N N . GLU B 1 403 ? 5.727 -32.844 -32.031 1 95.25 403 GLU B N 1
ATOM 8388 C CA . GLU B 1 403 ? 6.438 -31.812 -31.266 1 95.25 403 GLU B CA 1
ATOM 8389 C C . GLU B 1 403 ? 5.594 -30.547 -31.141 1 95.25 403 GLU B C 1
ATOM 8391 O O . GLU B 1 403 ? 5.098 -30.016 -32.156 1 95.25 403 GLU B O 1
ATOM 8396 N N . SER B 1 404 ? 5.328 -30.109 -29.953 1 96.31 404 SER B N 1
ATOM 8397 C CA . SER B 1 404 ? 4.566 -28.891 -29.656 1 96.31 404 SER B CA 1
ATOM 8398 C C . SER B 1 404 ? 4.926 -28.328 -28.297 1 96.31 404 SER B C 1
ATOM 8400 O O . SER B 1 404 ? 5.496 -29.031 -27.453 1 96.31 404 SER B O 1
ATOM 8402 N N . GLU B 1 405 ? 4.645 -27.062 -28.109 1 96.38 405 GLU B N 1
ATOM 8403 C CA . GLU B 1 405 ? 4.852 -26.438 -26.797 1 96.38 405 GLU B CA 1
ATOM 8404 C C . GLU B 1 405 ? 4.012 -27.125 -25.719 1 96.38 405 GLU B C 1
ATOM 8406 O O . GLU B 1 405 ? 4.441 -27.25 -24.578 1 96.38 405 GLU B O 1
ATOM 8411 N N . PHE B 1 406 ? 2.875 -27.516 -26.172 1 96.69 406 PHE B N 1
ATOM 8412 C CA . PHE B 1 406 ? 1.973 -28.188 -25.234 1 96.69 406 PHE B CA 1
ATOM 8413 C C . PHE B 1 406 ? 2.562 -29.516 -24.781 1 96.69 406 PHE B C 1
ATOM 8415 O O . PHE B 1 406 ? 2.49 -29.859 -23.594 1 96.69 406 PHE B O 1
ATOM 8422 N N . LEU B 1 407 ? 3.086 -30.281 -25.656 1 97.38 407 LEU B N 1
ATOM 8423 C CA . LEU B 1 407 ? 3.689 -31.562 -25.297 1 97.38 407 LEU B CA 1
ATOM 8424 C C . LEU B 1 407 ? 4.855 -31.375 -24.328 1 97.38 407 LEU B C 1
ATOM 8426 O O . LEU B 1 407 ? 5.027 -32.156 -23.391 1 97.38 407 LEU B O 1
ATOM 8430 N N . PHE B 1 408 ? 5.605 -30.359 -24.594 1 97 408 PHE B N 1
ATOM 8431 C CA . PHE B 1 408 ? 6.711 -30.047 -23.688 1 97 408 PHE B CA 1
ATOM 8432 C C . PHE B 1 408 ? 6.191 -29.625 -22.312 1 97 408 PHE B C 1
ATOM 8434 O O . PHE B 1 408 ? 6.805 -29.922 -21.297 1 97 408 PHE B O 1
ATOM 8441 N N . ASP B 1 409 ? 5.121 -28.891 -22.344 1 97.25 409 ASP B N 1
ATOM 8442 C CA . ASP B 1 409 ? 4.508 -28.5 -21.078 1 97.25 409 ASP B CA 1
ATOM 8443 C C . ASP B 1 409 ? 4.062 -29.719 -20.266 1 97.25 409 ASP B C 1
ATOM 8445 O O . ASP B 1 409 ? 4.188 -29.734 -19.047 1 97.25 409 ASP B O 1
ATOM 8449 N N . LEU B 1 410 ? 3.523 -30.672 -20.969 1 97.62 410 LEU B N 1
ATOM 8450 C CA . LEU B 1 410 ? 3.129 -31.906 -20.297 1 97.62 410 LEU B CA 1
ATOM 8451 C C . LEU B 1 410 ? 4.336 -32.594 -19.656 1 97.62 410 LEU B C 1
ATOM 8453 O O . LEU B 1 410 ? 4.262 -33.062 -18.531 1 97.62 410 LEU B O 1
ATOM 8457 N N . ALA B 1 411 ? 5.422 -32.625 -20.391 1 97.69 411 ALA B N 1
ATOM 8458 C CA . ALA B 1 411 ? 6.648 -33.219 -19.859 1 97.69 411 ALA B CA 1
ATOM 8459 C C . ALA B 1 411 ? 7.141 -32.469 -18.641 1 97.69 411 ALA B C 1
ATOM 8461 O O . ALA B 1 411 ? 7.551 -33.062 -17.641 1 97.69 411 ALA B O 1
ATOM 8462 N N . ARG B 1 412 ? 7.078 -31.188 -18.734 1 96.75 412 ARG B N 1
ATOM 8463 C CA . ARG B 1 412 ? 7.504 -30.328 -17.641 1 96.75 412 ARG B CA 1
ATOM 8464 C C . ARG B 1 412 ? 6.699 -30.625 -16.375 1 96.75 412 ARG B C 1
ATOM 8466 O O . ARG B 1 412 ? 7.234 -30.578 -15.266 1 96.75 412 ARG B O 1
ATOM 8473 N N . ARG B 1 413 ? 5.465 -31.016 -16.578 1 96.38 413 ARG B N 1
ATOM 8474 C CA . ARG B 1 413 ? 4.551 -31.234 -15.461 1 96.38 413 ARG B CA 1
ATOM 8475 C C . ARG B 1 413 ? 4.688 -32.656 -14.914 1 96.38 413 ARG B C 1
ATOM 8477 O O . ARG B 1 413 ? 4.031 -33 -13.938 1 96.38 413 ARG B O 1
ATOM 8484 N N . GLY B 1 414 ? 5.512 -33.438 -15.539 1 95.81 414 GLY B N 1
ATOM 8485 C CA . GLY B 1 414 ? 5.809 -34.719 -14.969 1 95.81 414 GLY B CA 1
ATOM 8486 C C . GLY B 1 414 ? 5.27 -35.875 -15.789 1 95.81 414 GLY B C 1
ATOM 8487 O O . GLY B 1 414 ? 5.414 -37.062 -15.406 1 95.81 414 GLY B O 1
ATOM 8488 N N . HIS B 1 415 ? 4.637 -35.594 -16.938 1 97.56 415 HIS B N 1
ATOM 8489 C CA . HIS B 1 415 ? 4.168 -36.656 -17.828 1 97.56 415 HIS B CA 1
ATOM 8490 C C . HIS B 1 415 ? 5.27 -37.125 -18.781 1 97.56 415 HIS B C 1
ATOM 8492 O O . HIS B 1 415 ? 6.023 -36.281 -19.297 1 97.56 415 HIS B O 1
ATOM 8498 N N . SER B 1 416 ? 5.406 -38.406 -18.906 1 98.12 416 SER B N 1
ATOM 8499 C CA . SER B 1 416 ? 6.352 -38.906 -19.891 1 98.12 416 SER B CA 1
ATOM 8500 C C . SER B 1 416 ? 5.801 -38.75 -21.312 1 98.12 416 SER B C 1
ATOM 8502 O O . SER B 1 416 ? 4.656 -39.125 -21.578 1 98.12 416 SER B O 1
ATOM 8504 N N . VAL B 1 417 ? 6.652 -38.188 -22.188 1 98.5 417 VAL B N 1
ATOM 8505 C CA . VAL B 1 417 ? 6.152 -37.938 -23.531 1 98.5 417 VAL B CA 1
ATOM 8506 C C . VAL B 1 417 ? 7.152 -38.438 -24.562 1 98.5 417 VAL B C 1
ATOM 8508 O O . VAL B 1 417 ? 8.359 -38.469 -24.312 1 98.5 417 VAL B O 1
ATOM 8511 N N . ILE B 1 418 ? 6.656 -38.938 -25.672 1 98.38 418 ILE B N 1
ATOM 8512 C CA . ILE B 1 418 ? 7.453 -39.281 -26.844 1 98.38 418 ILE B CA 1
ATOM 8513 C C . ILE B 1 418 ? 7.23 -38.25 -27.953 1 98.38 418 ILE B C 1
ATOM 8515 O O . ILE B 1 418 ? 6.098 -38.062 -28.391 1 98.38 418 ILE B O 1
ATOM 8519 N N . ILE B 1 419 ? 8.266 -37.688 -28.297 1 97.06 419 ILE B N 1
ATOM 8520 C CA . ILE B 1 419 ? 8.211 -36.75 -29.438 1 97.06 419 ILE B CA 1
ATOM 8521 C C . ILE B 1 419 ? 8.391 -37.531 -30.734 1 97.06 419 ILE B C 1
ATOM 8523 O O . ILE B 1 419 ? 9.516 -37.812 -31.141 1 97.06 419 ILE B O 1
ATOM 8527 N N . THR B 1 420 ? 7.383 -37.625 -31.438 1 96.75 420 THR B N 1
ATOM 8528 C CA . THR B 1 420 ? 7.289 -38.562 -32.531 1 96.75 420 THR B CA 1
ATOM 8529 C C . THR B 1 420 ? 8.344 -38.281 -33.594 1 96.75 420 THR B C 1
ATOM 8531 O O . THR B 1 420 ? 9.078 -39.188 -34 1 96.75 420 THR B O 1
ATOM 8534 N N . ASN B 1 421 ? 8.414 -37.031 -34 1 93.94 421 ASN B N 1
ATOM 8535 C CA . ASN B 1 421 ? 9.336 -36.688 -35.062 1 93.94 421 ASN B CA 1
ATOM 8536 C C . ASN B 1 421 ? 10.789 -36.969 -34.688 1 93.94 421 ASN B C 1
ATOM 8538 O O . ASN B 1 421 ? 11.555 -37.531 -35.469 1 93.94 421 ASN B O 1
ATOM 8542 N N . ARG B 1 422 ? 11.133 -36.656 -33.5 1 95.56 422 ARG B N 1
ATOM 8543 C CA . ARG B 1 422 ? 12.492 -36.875 -33.031 1 95.56 422 ARG B CA 1
ATOM 8544 C C . ARG B 1 422 ? 12.758 -38.375 -32.844 1 95.56 422 ARG B C 1
ATOM 8546 O O . ARG B 1 422 ? 13.844 -38.875 -33.156 1 95.56 422 ARG B O 1
ATOM 8553 N N . PHE B 1 423 ? 11.828 -39.031 -32.312 1 96.75 423 PHE B N 1
ATOM 8554 C CA . PHE B 1 423 ? 11.938 -40.438 -32.062 1 96.75 423 PHE B CA 1
ATOM 8555 C C . PHE B 1 423 ? 12.133 -41.219 -33.375 1 96.75 423 PHE B C 1
ATOM 8557 O O . PHE B 1 423 ? 13.039 -42.062 -33.469 1 96.75 423 PHE B O 1
ATOM 8564 N N . LEU B 1 424 ? 11.328 -40.969 -34.375 1 94.25 424 LEU B N 1
ATOM 8565 C CA . LEU B 1 424 ? 11.383 -41.656 -35.656 1 94.25 424 LEU B CA 1
ATOM 8566 C C . LEU B 1 424 ? 12.664 -41.344 -36.406 1 94.25 424 LEU B C 1
ATOM 8568 O O . LEU B 1 424 ? 13.211 -42.188 -37.125 1 94.25 424 LEU B O 1
ATOM 8572 N N . GLU B 1 425 ? 13.102 -40.156 -36.25 1 93.44 425 GLU B N 1
ATOM 8573 C CA . GLU B 1 425 ? 14.391 -39.781 -36.812 1 93.44 425 GLU B CA 1
ATOM 8574 C C . GLU B 1 425 ? 15.531 -40.594 -36.219 1 93.44 425 GLU B C 1
ATOM 8576 O O . GLU B 1 425 ? 16.438 -41.031 -36.906 1 93.44 425 GLU B O 1
ATOM 8581 N N . SER B 1 426 ? 15.445 -40.75 -34.969 1 94.69 426 SER B N 1
ATOM 8582 C CA . SER B 1 426 ? 16.5 -41.469 -34.25 1 94.69 426 SER B CA 1
ATOM 8583 C C . SER B 1 426 ? 16.594 -42.906 -34.656 1 94.69 426 SER B C 1
ATOM 8585 O O . SER B 1 426 ? 17.672 -43.531 -34.625 1 94.69 426 SER B O 1
ATOM 8587 N N . VAL B 1 427 ? 15.516 -43.531 -35.094 1 91.56 427 VAL B N 1
ATOM 8588 C CA . VAL B 1 427 ? 15.508 -44.969 -35.438 1 91.56 427 VAL B CA 1
ATOM 8589 C C . VAL B 1 427 ? 15.594 -45.125 -36.969 1 91.56 427 VAL B C 1
ATOM 8591 O O . VAL B 1 427 ? 15.586 -46.25 -37.469 1 91.56 427 VAL B O 1
ATOM 8594 N N . GLY B 1 428 ? 15.664 -44.062 -37.719 1 88.25 428 GLY B N 1
ATOM 8595 C CA . GLY B 1 428 ? 15.789 -44.094 -39.156 1 88.25 428 GLY B CA 1
ATOM 8596 C C . GLY B 1 428 ? 14.539 -44.625 -39.844 1 88.25 428 GLY B C 1
ATOM 8597 O O . GLY B 1 428 ? 14.617 -45.312 -40.844 1 88.25 428 GLY B O 1
ATOM 8598 N N . ALA B 1 429 ? 13.375 -44.312 -39.281 1 86.25 429 ALA B N 1
ATOM 8599 C CA . ALA B 1 429 ? 12.117 -44.844 -39.781 1 86.25 429 ALA B CA 1
ATOM 8600 C C . ALA B 1 429 ? 11.719 -44.219 -41.094 1 86.25 429 ALA B C 1
ATOM 8602 O O . ALA B 1 429 ? 11.039 -44.844 -41.938 1 86.25 429 ALA B O 1
ATOM 8603 N N . TYR B 1 430 ? 12.156 -43.062 -41.344 1 82.12 430 TYR B N 1
ATOM 8604 C CA . TYR B 1 430 ? 11.734 -42.344 -42.531 1 82.12 430 TYR B CA 1
ATOM 8605 C C . TYR B 1 430 ? 12.352 -42.938 -43.781 1 82.12 430 TYR B C 1
ATOM 8607 O O . TYR B 1 430 ? 11.867 -42.719 -44.906 1 82.12 430 TYR B O 1
ATOM 8615 N N . GLU B 1 431 ? 13.344 -43.656 -43.594 1 80.25 431 GLU B N 1
ATOM 8616 C CA . GLU B 1 431 ? 13.961 -44.312 -44.75 1 80.25 431 GLU B CA 1
ATOM 8617 C C . GLU B 1 431 ? 13.07 -45.406 -45.281 1 80.25 431 GLU B C 1
ATOM 8619 O O . GLU B 1 431 ? 13.203 -45.812 -46.438 1 80.25 431 GLU B O 1
ATOM 8624 N N . LEU B 1 432 ? 12.227 -45.875 -44.5 1 76.69 432 LEU B N 1
ATOM 8625 C CA . LEU B 1 432 ? 11.352 -46.969 -44.875 1 76.69 432 LEU B CA 1
ATOM 8626 C C . LEU B 1 432 ? 10.156 -46.469 -45.656 1 76.69 432 LEU B C 1
ATOM 8628 O O . LEU B 1 432 ? 9.414 -47.25 -46.25 1 76.69 432 LEU B O 1
ATOM 8632 N N . LEU B 1 433 ? 10 -45.188 -45.562 1 69.69 433 LEU B N 1
ATOM 8633 C CA . LEU B 1 433 ? 8.781 -44.625 -46.156 1 69.69 433 LEU B CA 1
ATOM 8634 C C . LEU B 1 433 ? 9.047 -44 -47.5 1 69.69 433 LEU B C 1
ATOM 8636 O O . LEU B 1 433 ? 10.039 -43.312 -47.688 1 69.69 433 LEU B O 1
ATOM 8640 N N . THR B 1 434 ? 8.594 -44.688 -48.625 1 62.16 434 THR B N 1
ATOM 8641 C CA . THR B 1 434 ? 8.711 -44.125 -49.969 1 62.16 434 THR B CA 1
ATOM 8642 C C . THR B 1 434 ? 7.652 -43.062 -50.188 1 62.16 434 THR B C 1
ATOM 8644 O O . THR B 1 434 ? 7.473 -42.594 -51.312 1 62.16 434 THR B O 1
ATOM 8647 N N . VAL B 1 435 ? 6.836 -42.812 -49.219 1 58.38 435 VAL B N 1
ATOM 8648 C CA . VAL B 1 435 ? 5.539 -42.219 -49.562 1 58.38 435 VAL B CA 1
ATOM 8649 C C . VAL B 1 435 ? 5.648 -40.719 -49.594 1 58.38 435 VAL B C 1
ATOM 8651 O O . VAL B 1 435 ? 6.523 -40.125 -48.969 1 58.38 435 VAL B O 1
ATOM 8654 N N . HIS B 1 436 ? 4.777 -40.156 -50.406 1 61.91 436 HIS B N 1
ATOM 8655 C CA . HIS B 1 436 ? 4.453 -38.75 -50.719 1 61.91 436 HIS B CA 1
ATOM 8656 C C . HIS B 1 436 ? 4.168 -37.969 -49.438 1 61.91 436 HIS B C 1
ATOM 8658 O O . HIS B 1 436 ? 3.709 -38.531 -48.438 1 61.91 436 HIS B O 1
ATOM 8664 N N . ASN B 1 437 ? 4.457 -36.656 -49.406 1 65.5 437 ASN B N 1
ATOM 8665 C CA . ASN B 1 437 ? 4.438 -35.625 -48.375 1 65.5 437 ASN B CA 1
ATOM 8666 C C . ASN B 1 437 ? 3.078 -35.562 -47.688 1 65.5 437 ASN B C 1
ATOM 8668 O O . ASN B 1 437 ? 3.002 -35.312 -46.469 1 65.5 437 ASN B O 1
ATOM 8672 N N . SER B 1 438 ? 1.947 -36.062 -48.344 1 71.38 438 SER B N 1
ATOM 8673 C CA . SER B 1 438 ? 0.619 -35.781 -47.812 1 71.38 438 SER B CA 1
ATOM 8674 C C . SER B 1 438 ? 0.245 -36.75 -46.688 1 71.38 438 SER B C 1
ATOM 8676 O O . SER B 1 438 ? -0.645 -36.438 -45.875 1 71.38 438 SER B O 1
ATOM 8678 N N . TYR B 1 439 ? 0.935 -37.812 -46.5 1 78.38 439 TYR B N 1
ATOM 8679 C CA . TYR B 1 439 ? 0.534 -38.812 -45.531 1 78.38 439 TYR B CA 1
ATOM 8680 C C . TYR B 1 439 ? 1.578 -38.938 -44.438 1 78.38 439 TYR B C 1
ATOM 8682 O O . TYR B 1 439 ? 1.549 -39.906 -43.656 1 78.38 439 TYR B O 1
ATOM 8690 N N . VAL B 1 440 ? 2.383 -38 -44.375 1 80 440 VAL B N 1
ATOM 8691 C CA . VAL B 1 440 ? 3.529 -38.125 -43.469 1 80 440 VAL B CA 1
ATOM 8692 C C . VAL B 1 440 ? 3.047 -38.188 -42.031 1 80 440 VAL B C 1
ATOM 8694 O O . VAL B 1 440 ? 3.6 -38.969 -41.219 1 80 440 VAL B O 1
ATOM 8697 N N . GLN B 1 441 ? 2 -37.469 -41.688 1 83.56 441 GLN B N 1
ATOM 8698 C CA . GLN B 1 441 ? 1.525 -37.438 -40.312 1 83.56 441 GLN B CA 1
ATOM 8699 C C . GLN B 1 441 ? 0.93 -38.781 -39.906 1 83.56 441 GLN B C 1
ATOM 8701 O O . GLN B 1 441 ? 1.236 -39.312 -38.844 1 83.56 441 GLN B O 1
ATOM 8706 N N . VAL B 1 442 ? 0.1 -39.25 -40.75 1 85.56 442 VAL B N 1
ATOM 8707 C CA . VAL B 1 442 ? -0.575 -40.531 -40.469 1 85.56 442 VAL B CA 1
ATOM 8708 C C . VAL B 1 442 ? 0.449 -41.656 -40.406 1 85.56 442 VAL B C 1
ATOM 8710 O O . VAL B 1 442 ? 0.376 -42.531 -39.531 1 85.56 442 VAL B O 1
ATOM 8713 N N . ILE B 1 443 ? 1.35 -41.625 -41.25 1 86.44 443 ILE B N 1
ATOM 8714 C CA . ILE B 1 443 ? 2.379 -42.656 -41.312 1 86.44 443 ILE B CA 1
ATOM 8715 C C . ILE B 1 443 ? 3.244 -42.562 -40.062 1 86.44 443 ILE B C 1
ATOM 8717 O O . ILE B 1 443 ? 3.592 -43.594 -39.469 1 86.44 443 ILE B O 1
ATOM 8721 N N . SER B 1 444 ? 3.57 -41.344 -39.75 1 89.81 444 SER B N 1
ATOM 8722 C CA . SER B 1 444 ? 4.387 -41.125 -38.531 1 89.81 444 SER B CA 1
ATOM 8723 C C . SER B 1 444 ? 3.688 -41.656 -37.312 1 89.81 444 SER B C 1
ATOM 8725 O O . SER B 1 444 ? 4.324 -42.281 -36.438 1 89.81 444 SER B O 1
ATOM 8727 N N . GLU B 1 445 ? 2.396 -41.406 -37.219 1 92.38 445 GLU B N 1
ATOM 8728 C CA . GLU B 1 445 ? 1.622 -41.906 -36.062 1 92.38 445 GLU B CA 1
ATOM 8729 C C . GLU B 1 445 ? 1.629 -43.438 -36.031 1 92.38 445 GLU B C 1
ATOM 8731 O O . GLU B 1 445 ? 1.786 -44 -34.938 1 92.38 445 GLU B O 1
ATOM 8736 N N . ILE B 1 446 ? 1.482 -44.031 -37.125 1 91.94 446 ILE B N 1
ATOM 8737 C CA . ILE B 1 446 ? 1.41 -45.5 -37.188 1 91.94 446 ILE B CA 1
ATOM 8738 C C . ILE B 1 446 ? 2.771 -46.094 -36.844 1 91.94 446 ILE B C 1
ATOM 8740 O O . ILE B 1 446 ? 2.865 -47 -36.031 1 91.94 446 ILE B O 1
ATOM 8744 N N . LEU B 1 447 ? 3.795 -45.531 -37.406 1 91.44 447 LEU B N 1
ATOM 8745 C CA . LEU B 1 447 ? 5.133 -46.094 -37.219 1 91.44 447 LEU B CA 1
ATOM 8746 C C . LEU B 1 447 ? 5.605 -45.938 -35.781 1 91.44 447 LEU B C 1
ATOM 8748 O O . LEU B 1 447 ? 6.234 -46.875 -35.25 1 91.44 447 LEU B O 1
ATOM 8752 N N . VAL B 1 448 ? 5.375 -44.812 -35.188 1 95.31 448 VAL B N 1
ATOM 8753 C CA . VAL B 1 448 ? 5.832 -44.625 -33.812 1 95.31 448 VAL B CA 1
ATOM 8754 C C . VAL B 1 448 ? 5.152 -45.625 -32.906 1 95.31 448 VAL B C 1
ATOM 8756 O O . VAL B 1 448 ? 5.781 -46.188 -31.984 1 95.31 448 VAL B O 1
ATOM 8759 N N . LYS B 1 449 ? 3.869 -45.875 -33.156 1 95.81 449 LYS B N 1
ATOM 8760 C CA . LYS B 1 449 ? 3.137 -46.844 -32.344 1 95.81 449 LYS B CA 1
ATOM 8761 C C . LYS B 1 449 ? 3.754 -48.25 -32.469 1 95.81 449 LYS B C 1
ATOM 8763 O O . LYS B 1 449 ? 3.85 -48.969 -31.5 1 95.81 449 LYS B O 1
ATOM 8768 N N . VAL B 1 450 ? 4.199 -48.562 -33.625 1 93.5 450 VAL B N 1
ATOM 8769 C CA . VAL B 1 450 ? 4.773 -49.875 -33.875 1 93.5 450 VAL B CA 1
ATOM 8770 C C . VAL B 1 450 ? 6.129 -49.969 -33.156 1 93.5 450 VAL B C 1
ATOM 8772 O O . VAL B 1 450 ? 6.449 -51 -32.562 1 93.5 450 VAL B O 1
ATOM 8775 N N . TYR B 1 451 ? 6.895 -49 -33.281 1 93.94 451 TYR B N 1
ATOM 8776 C CA . TYR B 1 451 ? 8.219 -49 -32.688 1 93.94 451 TYR B CA 1
ATOM 8777 C C . TYR B 1 451 ? 8.117 -49.094 -31.156 1 93.94 451 TYR B C 1
ATOM 8779 O O . TYR B 1 451 ? 8.898 -49.812 -30.516 1 93.94 451 TYR B O 1
ATOM 8787 N N . VAL B 1 452 ? 7.176 -48.344 -30.562 1 95.81 452 VAL B N 1
ATOM 8788 C CA . VAL B 1 452 ? 7.062 -48.344 -29.109 1 95.81 452 VAL B CA 1
ATOM 8789 C C . VAL B 1 452 ? 6.547 -49.719 -28.641 1 95.81 452 VAL B C 1
ATOM 8791 O O . VAL B 1 452 ? 6.93 -50.188 -27.578 1 95.81 452 VAL B O 1
ATOM 8794 N N . LEU B 1 453 ? 5.684 -50.312 -29.438 1 94.5 453 LEU B N 1
ATOM 8795 C CA . LEU B 1 453 ? 5.191 -51.656 -29.109 1 94.5 453 LEU B CA 1
ATOM 8796 C C . LEU B 1 453 ? 6.32 -52.656 -29.156 1 94.5 453 LEU B C 1
ATOM 8798 O O . LEU B 1 453 ? 6.391 -53.562 -28.297 1 94.5 453 LEU B O 1
ATOM 8802 N N . GLN B 1 454 ? 7.105 -52.5 -30.156 1 92.06 454 GLN B N 1
ATOM 8803 C CA . GLN B 1 454 ? 8.242 -53.406 -30.281 1 92.06 454 GLN B CA 1
ATOM 8804 C C . GLN B 1 454 ? 9.141 -53.344 -29.047 1 92.06 454 GLN B C 1
ATOM 8806 O O . GLN B 1 454 ? 9.508 -54.375 -28.484 1 92.06 454 GLN B O 1
ATOM 8811 N N . LYS B 1 455 ? 9.453 -52.156 -28.688 1 93.94 455 LYS B N 1
ATOM 8812 C CA . LYS B 1 455 ? 10.336 -52 -27.531 1 93.94 455 LYS B CA 1
ATOM 8813 C C . LYS B 1 455 ? 9.688 -52.531 -26.25 1 93.94 455 LYS B C 1
ATOM 8815 O O . LYS B 1 455 ? 10.367 -53.094 -25.391 1 93.94 455 LYS B O 1
ATOM 8820 N N . CYS B 1 456 ? 8.383 -52.375 -26.109 1 94.31 456 CYS B N 1
ATOM 8821 C CA . CYS B 1 456 ? 7.648 -52.844 -24.938 1 94.31 456 CYS B CA 1
ATOM 8822 C C . CYS B 1 456 ? 7.672 -54.375 -24.891 1 94.31 456 CYS B C 1
ATOM 8824 O O . CYS B 1 456 ? 7.883 -54.969 -23.828 1 94.31 456 CYS B O 1
ATOM 8826 N N . LEU B 1 457 ? 7.5 -55 -26.016 1 91.69 457 LEU B N 1
ATOM 8827 C CA . LEU B 1 457 ? 7.492 -56.438 -26.094 1 91.69 457 LEU B CA 1
ATOM 8828 C C . LEU B 1 457 ? 8.875 -57.031 -25.797 1 91.69 457 LEU B C 1
ATOM 8830 O O . LEU B 1 457 ? 9 -58.062 -25.141 1 91.69 457 LEU B O 1
ATOM 8834 N N . GLU B 1 458 ? 9.844 -56.344 -26.312 1 91.81 458 GLU B N 1
ATOM 8835 C CA . GLU B 1 458 ? 11.219 -56.75 -26.016 1 91.81 458 GLU B CA 1
ATOM 8836 C C . GLU B 1 458 ? 11.492 -56.75 -24.516 1 91.81 458 GLU B C 1
ATOM 8838 O O . GLU B 1 458 ? 12.281 -57.531 -24.031 1 91.81 458 GLU B O 1
ATOM 8843 N N . SER B 1 459 ? 10.844 -55.844 -23.844 1 92.88 459 SER B N 1
ATOM 8844 C CA . SER B 1 459 ? 11.016 -55.719 -22.406 1 92.88 459 SER B CA 1
ATOM 8845 C C . SER B 1 459 ? 10.07 -56.656 -21.656 1 92.88 459 SER B C 1
ATOM 8847 O O . SER B 1 459 ? 10.031 -56.625 -20.422 1 92.88 459 SER B O 1
ATOM 8849 N N . ARG B 1 460 ? 9.219 -57.406 -22.359 1 92.69 460 ARG B N 1
ATOM 8850 C CA . ARG B 1 460 ? 8.266 -58.375 -21.828 1 92.69 460 ARG B CA 1
ATOM 8851 C C . ARG B 1 460 ? 7.156 -57.688 -21.047 1 92.69 460 ARG B C 1
ATOM 8853 O O . ARG B 1 460 ? 6.707 -58.188 -20.016 1 92.69 460 ARG B O 1
ATOM 8860 N N . TYR B 1 461 ? 6.875 -56.438 -21.469 1 94.94 461 TYR B N 1
ATOM 8861 C CA . TYR B 1 461 ? 5.734 -55.719 -20.906 1 94.94 461 TYR B CA 1
ATOM 8862 C C . TYR B 1 461 ? 4.504 -55.875 -21.781 1 94.94 461 TYR B C 1
ATOM 8864 O O . TYR B 1 461 ? 4.621 -55.938 -23.016 1 94.94 461 TYR B O 1
ATOM 8872 N N . SER B 1 462 ? 3.4 -56 -21.156 1 93.5 462 SER B N 1
ATOM 8873 C CA . SER B 1 462 ? 2.146 -55.844 -21.891 1 93.5 462 SER B CA 1
ATOM 8874 C C . SER B 1 462 ? 1.842 -54.375 -22.141 1 93.5 462 SER B C 1
ATOM 8876 O O . SER B 1 462 ? 2.271 -53.5 -21.375 1 93.5 462 SER B O 1
ATOM 8878 N N . SER B 1 463 ? 1.192 -54.094 -23.219 1 94.62 463 SER B N 1
ATOM 8879 C CA . SER B 1 463 ? 0.987 -52.688 -23.531 1 94.62 463 SER B CA 1
ATOM 8880 C C . SER B 1 463 ? -0.381 -52.469 -24.156 1 94.62 463 SER B C 1
ATOM 8882 O O . SER B 1 463 ? -0.883 -53.312 -24.906 1 94.62 463 SER B O 1
ATOM 8884 N N . TRP B 1 464 ? -0.927 -51.375 -23.797 1 94.56 464 TRP B N 1
ATOM 8885 C CA . TRP B 1 464 ? -2.094 -50.812 -24.469 1 94.56 464 TRP B CA 1
ATOM 8886 C C . TRP B 1 464 ? -1.699 -49.625 -25.344 1 94.56 464 TRP B C 1
ATOM 8888 O O . TRP B 1 464 ? -0.849 -48.844 -24.953 1 94.56 464 TRP B O 1
ATOM 8898 N N . VAL B 1 465 ? -2.201 -49.594 -26.5 1 96.06 465 VAL B N 1
ATOM 8899 C CA . VAL B 1 465 ? -2.141 -48.406 -27.328 1 96.06 465 VAL B CA 1
ATOM 8900 C C . VAL B 1 465 ? -3.543 -47.812 -27.516 1 96.06 465 VAL B C 1
ATOM 8902 O O . VAL B 1 465 ? -4.426 -48.469 -28.062 1 96.06 465 VAL B O 1
ATOM 8905 N N . VAL B 1 466 ? -3.686 -46.625 -27.016 1 95.06 466 VAL B N 1
ATOM 8906 C CA . VAL B 1 466 ? -5.008 -46 -27.047 1 95.06 466 VAL B CA 1
ATOM 8907 C C . VAL B 1 466 ? -4.906 -44.625 -27.672 1 95.06 466 VAL B C 1
ATOM 8909 O O . VAL B 1 466 ? -3.842 -44 -27.641 1 95.06 466 VAL B O 1
ATOM 8912 N N . ASP B 1 467 ? -6 -44.156 -28.266 1 93.5 467 ASP B N 1
ATOM 8913 C CA . ASP B 1 467 ? -6.098 -42.781 -28.766 1 93.5 467 ASP B CA 1
ATOM 8914 C C . ASP B 1 467 ? -6.621 -41.875 -27.672 1 93.5 467 ASP B C 1
ATOM 8916 O O . ASP B 1 467 ? -7.363 -42.281 -26.781 1 93.5 467 ASP B O 1
ATOM 8920 N N . GLY B 1 468 ? -6.258 -40.594 -27.828 1 94.94 468 GLY B N 1
ATOM 8921 C CA . GLY B 1 468 ? -6.652 -39.594 -26.828 1 94.94 468 GLY B CA 1
ATOM 8922 C C . GLY B 1 468 ? -8.133 -39.281 -26.875 1 94.94 468 GLY B C 1
ATOM 8923 O O . GLY B 1 468 ? -8.648 -38.594 -25.984 1 94.94 468 GLY B O 1
ATOM 8924 N N . ASN B 1 469 ? -8.867 -39.812 -27.844 1 94.62 469 ASN B N 1
ATOM 8925 C CA . ASN B 1 469 ? -10.305 -39.594 -27.938 1 94.62 469 ASN B CA 1
ATOM 8926 C C . ASN B 1 469 ? -11.094 -40.594 -27.094 1 94.62 469 ASN B C 1
ATOM 8928 O O . ASN B 1 469 ? -12.039 -41.219 -27.578 1 94.62 469 ASN B O 1
ATOM 8932 N N . MET B 1 470 ? -10.672 -40.75 -25.906 1 94.5 470 MET B N 1
ATOM 8933 C CA . MET B 1 470 ? -11.359 -41.594 -24.953 1 94.5 470 MET B CA 1
ATOM 8934 C C . MET B 1 470 ? -11.086 -41.156 -23.516 1 94.5 470 MET B C 1
ATOM 8936 O O . MET B 1 470 ? -10.156 -40.406 -23.266 1 94.5 470 MET B O 1
ATOM 8940 N N . LEU B 1 471 ? -12 -41.594 -22.594 1 95.94 471 LEU B N 1
ATOM 8941 C CA . LEU B 1 471 ? -11.844 -41.375 -21.172 1 95.94 471 LEU B CA 1
ATOM 8942 C C . LEU B 1 471 ? -12.078 -42.656 -20.375 1 95.94 471 LEU B C 1
ATOM 8944 O O . LEU B 1 471 ? -13.062 -43.344 -20.609 1 95.94 471 LEU B O 1
ATOM 8948 N N . PRO B 1 472 ? -11.156 -42.969 -19.594 1 95.31 472 PRO B N 1
ATOM 8949 C CA . PRO B 1 472 ? -11.445 -44.094 -18.672 1 95.31 472 PRO B CA 1
ATOM 8950 C C . PRO B 1 472 ? -12.445 -43.719 -17.594 1 95.31 472 PRO B C 1
ATOM 8952 O O . PRO B 1 472 ? -12.391 -42.625 -17.047 1 95.31 472 PRO B O 1
ATOM 8955 N N . VAL B 1 473 ? -13.375 -44.562 -17.25 1 92.56 473 VAL B N 1
ATOM 8956 C CA . VAL B 1 473 ? -14.414 -44.219 -16.281 1 92.56 473 VAL B CA 1
ATOM 8957 C C . VAL B 1 473 ? -14.492 -45.281 -15.195 1 92.56 473 VAL B C 1
ATOM 8959 O O . VAL B 1 473 ? -15.297 -45.188 -14.266 1 92.56 473 VAL B O 1
ATOM 8962 N N . SER B 1 474 ? -13.641 -46.25 -15.305 1 89.38 474 SER B N 1
ATOM 8963 C CA . SER B 1 474 ? -13.617 -47.281 -14.281 1 89.38 474 SER B CA 1
ATOM 8964 C C . SER B 1 474 ? -12.219 -47.438 -13.68 1 89.38 474 SER B C 1
ATOM 8966 O O . SER B 1 474 ? -11.242 -46.938 -14.227 1 89.38 474 SER B O 1
ATOM 8968 N N . MET B 1 475 ? -12.039 -48.156 -12.602 1 82.19 475 MET B N 1
ATOM 8969 C CA . MET B 1 475 ? -10.789 -48.281 -11.852 1 82.19 475 MET B CA 1
ATOM 8970 C C . MET B 1 475 ? -9.781 -49.156 -12.617 1 82.19 475 MET B C 1
ATOM 8972 O O . MET B 1 475 ? -8.578 -48.906 -12.539 1 82.19 475 MET B O 1
ATOM 8976 N N . ASP B 1 476 ? -10.242 -50.125 -13.289 1 81.25 476 ASP B N 1
ATOM 8977 C CA . ASP B 1 476 ? -9.344 -51 -14.055 1 81.25 476 ASP B CA 1
ATOM 8978 C C . ASP B 1 476 ? -9.742 -51.031 -15.523 1 81.25 476 ASP B C 1
ATOM 8980 O O . ASP B 1 476 ? -10.062 -52.094 -16.062 1 81.25 476 ASP B O 1
ATOM 8984 N N . PRO B 1 477 ? -9.555 -49.969 -16.078 1 81.62 477 PRO B N 1
ATOM 8985 C CA . PRO B 1 477 ? -10.078 -49.875 -17.453 1 81.62 477 PRO B CA 1
ATOM 8986 C C . PRO B 1 477 ? -9.266 -50.719 -18.438 1 81.62 477 PRO B C 1
ATOM 8988 O O . PRO B 1 477 ? -9.789 -51.125 -19.484 1 81.62 477 PRO B O 1
ATOM 8991 N N . PHE B 1 478 ? -8.023 -50.969 -18.109 1 79.38 478 PHE B N 1
ATOM 8992 C CA . PHE B 1 478 ? -7.152 -51.625 -19.078 1 79.38 478 PHE B CA 1
ATOM 8993 C C . PHE B 1 478 ? -6.727 -53 -18.594 1 79.38 478 PHE B C 1
ATOM 8995 O O . PHE B 1 478 ? -5.535 -53.312 -18.562 1 79.38 478 PHE B O 1
ATOM 9002 N N . VAL B 1 479 ? -7.68 -53.656 -18.031 1 73.5 479 VAL B N 1
ATOM 9003 C CA . VAL B 1 479 ? -7.473 -55.062 -17.641 1 73.5 479 VAL B CA 1
ATOM 9004 C C . VAL B 1 479 ? -8.352 -55.969 -18.516 1 73.5 479 VAL B C 1
ATOM 9006 O O . VAL B 1 479 ? -9.547 -55.688 -18.688 1 73.5 479 VAL B O 1
ATOM 9009 N N . VAL B 1 480 ? -7.742 -56.688 -19.359 1 64.81 480 VAL B N 1
ATOM 9010 C CA . VAL B 1 480 ? -8.508 -57.656 -20.141 1 64.81 480 VAL B CA 1
ATOM 9011 C C . VAL B 1 480 ? -8.664 -58.938 -19.359 1 64.81 480 VAL B C 1
ATOM 9013 O O . VAL B 1 480 ? -7.711 -59.438 -18.734 1 64.81 480 VAL B O 1
ATOM 9016 N N . GLU B 1 481 ? -9.859 -59.281 -18.781 1 61.03 481 GLU B N 1
ATOM 9017 C CA . GLU B 1 481 ? -10.055 -60.594 -18.203 1 61.03 481 GLU B CA 1
ATOM 9018 C C . GLU B 1 481 ? -9.5 -61.688 -19.109 1 61.03 481 GLU B C 1
ATOM 9020 O O . GLU B 1 481 ? -10.148 -62.094 -20.094 1 61.03 481 GLU B O 1
ATOM 9025 N N . SER B 1 482 ? -8.32 -61.531 -19.391 1 59.19 482 SER B N 1
ATOM 9026 C CA . SER B 1 482 ? -7.551 -62 -20.547 1 59.19 482 SER B CA 1
ATOM 9027 C C . SER B 1 482 ? -7.508 -63.5 -20.594 1 59.19 482 SER B C 1
ATOM 9029 O O . SER B 1 482 ? -7.164 -64.188 -19.609 1 59.19 482 SER B O 1
ATOM 9031 N N . ASP B 1 483 ? -8.398 -64 -21.406 1 71 483 ASP B N 1
ATOM 9032 C CA . ASP B 1 483 ? -8.086 -65.312 -21.953 1 71 483 ASP B CA 1
ATOM 9033 C C . ASP B 1 483 ? -6.625 -65.438 -22.391 1 71 483 ASP B C 1
ATOM 9035 O O . ASP B 1 483 ? -6.211 -64.688 -23.312 1 71 483 ASP B O 1
ATOM 9039 N N . PRO B 1 484 ? -5.891 -66.125 -21.609 1 75.62 484 PRO B N 1
ATOM 9040 C CA . PRO B 1 484 ? -4.461 -66.188 -21.906 1 75.62 484 PRO B CA 1
ATOM 9041 C C . PRO B 1 484 ? -4.184 -66.75 -23.312 1 75.62 484 PRO B C 1
ATOM 9043 O O . PRO B 1 484 ? -3.051 -66.625 -23.797 1 75.62 484 PRO B O 1
ATOM 9046 N N . SER B 1 485 ? -5.262 -67.125 -23.922 1 79.06 485 SER B N 1
ATOM 9047 C CA . SER B 1 485 ? -5.074 -67.688 -25.25 1 79.06 485 SER B CA 1
ATOM 9048 C C . SER B 1 485 ? -4.855 -66.625 -26.297 1 79.06 485 SER B C 1
ATOM 9050 O O . SER B 1 485 ? -4.383 -66.875 -27.406 1 79.06 485 SER B O 1
ATOM 9052 N N . TYR B 1 486 ? -5.141 -65.375 -25.906 1 86.19 486 TYR B N 1
ATOM 9053 C CA . TYR B 1 486 ? -4.977 -64.312 -26.891 1 86.19 486 TYR B CA 1
ATOM 9054 C C . TYR B 1 486 ? -3.852 -63.375 -26.5 1 86.19 486 TYR B C 1
ATOM 9056 O O . TYR B 1 486 ? -3.793 -62.906 -25.359 1 86.19 486 TYR B O 1
ATOM 9064 N N . ASP B 1 487 ? -3.004 -63.125 -27.422 1 88.81 487 ASP B N 1
ATOM 9065 C CA . ASP B 1 487 ? -1.893 -62.219 -27.172 1 88.81 487 ASP B CA 1
ATOM 9066 C C . ASP B 1 487 ? -2.215 -60.812 -27.656 1 88.81 487 ASP B C 1
ATOM 9068 O O . ASP B 1 487 ? -1.55 -59.844 -27.266 1 88.81 487 ASP B O 1
ATOM 9072 N N . PHE B 1 488 ? -3.234 -60.719 -28.516 1 91.56 488 PHE B N 1
ATOM 9073 C CA . PHE B 1 488 ? -3.559 -59.438 -29.094 1 91.56 488 PHE B CA 1
ATOM 9074 C C . PHE B 1 488 ? -5.062 -59.188 -29.062 1 91.56 488 PHE B C 1
ATOM 9076 O O . PHE B 1 488 ? -5.855 -60.094 -29.266 1 91.56 488 PHE B O 1
ATOM 9083 N N . TYR B 1 489 ? -5.371 -58 -28.656 1 90.69 489 TYR B N 1
ATOM 9084 C CA . TYR B 1 489 ? -6.754 -57.531 -28.688 1 90.69 489 TYR B CA 1
ATOM 9085 C C . TYR B 1 489 ? -6.871 -56.25 -29.516 1 90.69 489 TYR B C 1
ATOM 9087 O O . TYR B 1 489 ? -5.996 -55.375 -29.469 1 90.69 489 TYR B O 1
ATOM 9095 N N . VAL B 1 490 ? -7.934 -56.156 -30.328 1 90.5 490 VAL B N 1
ATOM 9096 C CA . VAL B 1 490 ? -8.125 -55 -31.172 1 90.5 490 VAL B CA 1
ATOM 9097 C C . VAL B 1 490 ? -9.562 -54.5 -31.047 1 90.5 490 VAL B C 1
ATOM 9099 O O . VAL B 1 490 ? -10.5 -55.281 -31.047 1 90.5 490 VAL B O 1
ATOM 9102 N N . GLY B 1 491 ? -9.664 -53.188 -30.875 1 89 491 GLY B N 1
ATOM 9103 C CA . GLY B 1 491 ? -10.945 -52.531 -31 1 89 491 GLY B CA 1
ATOM 9104 C C . GLY B 1 491 ? -11.094 -51.781 -32.312 1 89 491 GLY B C 1
ATOM 9105 O O . GLY B 1 491 ? -10.422 -50.781 -32.531 1 89 491 GLY B O 1
ATOM 9106 N N . THR B 1 492 ? -12.023 -52.156 -33.094 1 82.19 492 THR B N 1
ATOM 9107 C CA . THR B 1 492 ? -12.141 -51.656 -34.469 1 82.19 492 THR B CA 1
ATOM 9108 C C . THR B 1 492 ? -12.648 -50.188 -34.438 1 82.19 492 THR B C 1
ATOM 9110 O O . THR B 1 492 ? -12.125 -49.344 -35.188 1 82.19 492 THR B O 1
ATOM 9113 N N . SER B 1 493 ? -13.594 -49.938 -33.625 1 83.12 493 SER B N 1
ATOM 9114 C CA . SER B 1 493 ? -14.188 -48.594 -33.594 1 83.12 493 SER B CA 1
ATOM 9115 C C . SER B 1 493 ? -13.414 -47.688 -32.625 1 83.12 493 SER B C 1
ATOM 9117 O O . SER B 1 493 ? -13.219 -46.5 -32.938 1 83.12 493 SER B O 1
ATOM 9119 N N . SER B 1 494 ? -12.922 -48.25 -31.594 1 85.12 494 SER B N 1
ATOM 9120 C CA . SER B 1 494 ? -12.242 -47.469 -30.562 1 85.12 494 SER B CA 1
ATOM 9121 C C . SER B 1 494 ? -10.758 -47.312 -30.891 1 85.12 494 SER B C 1
ATOM 9123 O O . SER B 1 494 ? -10.07 -46.5 -30.281 1 85.12 494 SER B O 1
ATOM 9125 N N . GLU B 1 495 ? -10.25 -48.094 -31.781 1 87 495 GLU B N 1
ATOM 9126 C CA . GLU B 1 495 ? -8.852 -48.125 -32.188 1 87 495 GLU B CA 1
ATOM 9127 C C . GLU B 1 495 ? -7.941 -48.531 -31.031 1 87 495 GLU B C 1
ATOM 9129 O O . GLU B 1 495 ? -6.75 -48.188 -31.016 1 87 495 GLU B O 1
ATOM 9134 N N . LEU B 1 496 ? -8.492 -49.25 -30.062 1 91.94 496 LEU B N 1
ATOM 9135 C CA . LEU B 1 496 ? -7.703 -49.812 -28.969 1 91.94 496 LEU B CA 1
ATOM 9136 C C . LEU B 1 496 ? -6.887 -51 -29.453 1 91.94 496 LEU B C 1
ATOM 9138 O O . LEU B 1 496 ? -7.352 -51.781 -30.297 1 91.94 496 LEU B O 1
ATOM 9142 N N . PHE B 1 497 ? -5.73 -51.062 -28.953 1 93.88 497 PHE B N 1
ATOM 9143 C CA . PHE B 1 497 ? -4.895 -52.219 -29.281 1 93.88 497 PHE B CA 1
ATOM 9144 C C . PHE B 1 497 ? -4.145 -52.688 -28.047 1 93.88 497 PHE B C 1
ATOM 9146 O O . PHE B 1 497 ? -3.617 -51.906 -27.281 1 93.88 497 PHE B O 1
ATOM 9153 N N . PHE B 1 498 ? -4.203 -53.969 -27.781 1 93.75 498 PHE B N 1
ATOM 9154 C CA . PHE B 1 498 ? -3.494 -54.594 -26.656 1 93.75 498 PHE B CA 1
ATOM 9155 C C . PHE B 1 498 ? -2.541 -55.656 -27.141 1 93.75 498 PHE B C 1
ATOM 9157 O O . PHE B 1 498 ? -2.893 -56.469 -28 1 93.75 498 PHE B O 1
ATOM 9164 N N . ALA B 1 499 ? -1.349 -55.625 -26.688 1 93 499 ALA B N 1
ATOM 9165 C CA . ALA B 1 499 ? -0.354 -56.688 -26.922 1 93 499 ALA B CA 1
ATOM 9166 C C . ALA B 1 499 ? 0.164 -57.25 -25.609 1 93 499 ALA B C 1
ATOM 9168 O O . ALA B 1 499 ? 0.669 -56.5 -24.766 1 93 499 ALA B O 1
ATOM 9169 N N . ARG B 1 500 ? 0.078 -58.5 -25.453 1 91.75 500 ARG B N 1
ATOM 9170 C CA . ARG B 1 500 ? 0.57 -59.188 -24.266 1 91.75 500 ARG B CA 1
ATOM 9171 C C . ARG B 1 500 ? 2.082 -59.344 -24.328 1 91.75 500 ARG B C 1
ATOM 9173 O O . ARG B 1 500 ? 2.635 -59.688 -25.375 1 91.75 500 ARG B O 1
ATOM 9180 N N . GLY B 1 501 ? 2.715 -59.125 -23.156 1 90.5 501 GLY B N 1
ATOM 9181 C CA . GLY B 1 501 ? 4.156 -59.281 -23.094 1 90.5 501 GLY B CA 1
ATOM 9182 C C . GLY B 1 501 ? 4.594 -60.719 -22.984 1 90.5 501 GLY B C 1
ATOM 9183 O O . GLY B 1 501 ? 5.266 -61.094 -22.031 1 90.5 501 GLY B O 1
ATOM 9184 N N . SER B 1 502 ? 4.254 -61.5 -23.953 1 87 502 SER B N 1
ATOM 9185 C CA . SER B 1 502 ? 4.609 -62.906 -23.969 1 87 502 SER B CA 1
ATOM 9186 C C . SER B 1 502 ? 5.793 -63.188 -24.891 1 87 502 SER B C 1
ATOM 9188 O O . SER B 1 502 ? 6.094 -62.375 -25.766 1 87 502 SER B O 1
ATOM 9190 N N . SER B 1 503 ? 6.414 -64.312 -24.656 1 86 503 SER B N 1
ATOM 9191 C CA . SER B 1 503 ? 7.516 -64.75 -25.531 1 86 503 SER B CA 1
ATOM 9192 C C . SER B 1 503 ? 7.031 -65 -26.938 1 86 503 SER B C 1
ATOM 9194 O O . SER B 1 503 ? 7.738 -64.75 -27.906 1 86 503 SER B O 1
ATOM 9196 N N . PHE B 1 504 ? 5.922 -65.438 -27.047 1 83.19 504 PHE B N 1
ATOM 9197 C CA . PHE B 1 504 ? 5.336 -65.75 -28.344 1 83.19 504 PHE B CA 1
ATOM 9198 C C . PHE B 1 504 ? 5.121 -64.5 -29.141 1 83.19 504 PHE B C 1
ATOM 9200 O O . PHE B 1 504 ? 5.48 -64.375 -30.328 1 83.19 504 PHE B O 1
ATOM 9207 N N . ALA B 1 505 ? 4.57 -63.562 -28.484 1 83.56 505 ALA B N 1
ATOM 9208 C CA . ALA B 1 505 ? 4.312 -62.312 -29.156 1 83.56 505 ALA B CA 1
ATOM 9209 C C . ALA B 1 505 ? 5.617 -61.656 -29.625 1 83.56 505 ALA B C 1
ATOM 9211 O O . ALA B 1 505 ? 5.691 -61.125 -30.734 1 83.56 505 ALA B O 1
ATOM 9212 N N . GLU B 1 506 ? 6.621 -61.781 -28.875 1 84.75 506 GLU B N 1
ATOM 9213 C CA . GLU B 1 506 ? 7.887 -61.094 -29.156 1 84.75 506 GLU B CA 1
ATOM 9214 C C . GLU B 1 506 ? 8.664 -61.844 -30.25 1 84.75 506 GLU B C 1
ATOM 9216 O O . GLU B 1 506 ? 9.102 -61.25 -31.219 1 84.75 506 GLU B O 1
ATOM 9221 N N . LYS B 1 507 ? 8.789 -63.094 -30.125 1 81.19 507 LYS B N 1
ATOM 9222 C CA . LYS B 1 507 ? 9.711 -63.844 -30.969 1 81.19 507 LYS B CA 1
ATOM 9223 C C . LYS B 1 507 ? 9.008 -64.375 -32.219 1 81.19 507 LYS B C 1
ATOM 9225 O O . LYS B 1 507 ? 9.547 -64.312 -33.312 1 81.19 507 LYS B O 1
ATOM 9230 N N . ASP B 1 508 ? 7.836 -64.75 -32 1 78.75 508 ASP B N 1
ATOM 9231 C CA . ASP B 1 508 ? 7.195 -65.5 -33.094 1 78.75 508 ASP B CA 1
ATOM 9232 C C . ASP B 1 508 ? 6.355 -64.562 -33.969 1 78.75 508 ASP B C 1
ATOM 9234 O O . ASP B 1 508 ? 6.242 -64.75 -35.188 1 78.75 508 ASP B O 1
ATOM 9238 N N . VAL B 1 509 ? 5.859 -63.688 -33.344 1 76.69 509 VAL B N 1
ATOM 9239 C CA . VAL B 1 509 ? 4.973 -62.812 -34.094 1 76.69 509 VAL B CA 1
ATOM 9240 C C . VAL B 1 509 ? 5.742 -61.594 -34.594 1 76.69 509 VAL B C 1
ATOM 9242 O O . VAL B 1 509 ? 5.77 -61.312 -35.812 1 76.69 509 VAL B O 1
ATOM 9245 N N . TRP B 1 510 ? 6.352 -60.812 -33.75 1 80.5 510 TRP B N 1
ATOM 9246 C CA . TRP B 1 510 ? 7.035 -59.594 -34.094 1 80.5 510 TRP B CA 1
ATOM 9247 C C . TRP B 1 510 ? 8.312 -59.875 -34.875 1 80.5 510 TRP B C 1
ATOM 9249 O O . TRP B 1 510 ? 8.422 -59.562 -36.062 1 80.5 510 TRP B O 1
ATOM 9259 N N . GLY B 1 511 ? 9.125 -60.719 -34.375 1 75.75 511 GLY B N 1
ATOM 9260 C CA . GLY B 1 511 ? 10.32 -61.188 -35.062 1 75.75 511 GLY B CA 1
ATOM 9261 C C . GLY B 1 511 ? 11.227 -60.062 -35.5 1 75.75 511 GLY B C 1
ATOM 9262 O O . GLY B 1 511 ? 10.969 -58.906 -35.219 1 75.75 511 GLY B O 1
ATOM 9263 N N . THR B 1 512 ? 12.289 -60.281 -36.312 1 78.69 512 THR B N 1
ATOM 9264 C CA . THR B 1 512 ? 13.312 -59.312 -36.688 1 78.69 512 THR B CA 1
ATOM 9265 C C . THR B 1 512 ? 12.859 -58.5 -37.906 1 78.69 512 THR B C 1
ATOM 9267 O O . THR B 1 512 ? 13.305 -57.375 -38.094 1 78.69 512 THR B O 1
ATOM 9270 N N . ASP B 1 513 ? 11.922 -59.031 -38.656 1 82.88 513 ASP B N 1
ATOM 9271 C CA . ASP B 1 513 ? 11.562 -58.312 -39.906 1 82.88 513 ASP B CA 1
ATOM 9272 C C . ASP B 1 513 ? 10.172 -57.688 -39.781 1 82.88 513 ASP B C 1
ATOM 9274 O O . ASP B 1 513 ? 9.586 -57.312 -40.781 1 82.88 513 ASP B O 1
ATOM 9278 N N . PHE B 1 514 ? 9.688 -57.625 -38.656 1 84.56 514 PHE B N 1
ATOM 9279 C CA . PHE B 1 514 ? 8.312 -57.188 -38.438 1 84.56 514 PHE B CA 1
ATOM 9280 C C . PHE B 1 514 ? 8.133 -55.75 -38.969 1 84.56 514 PHE B C 1
ATOM 9282 O O . PHE B 1 514 ? 7.199 -55.5 -39.719 1 84.56 514 PHE B O 1
ATOM 9289 N N . ILE B 1 515 ? 8.977 -54.844 -38.656 1 87 515 ILE B N 1
ATOM 9290 C CA . ILE B 1 515 ? 8.82 -53.406 -38.938 1 87 515 ILE B CA 1
ATOM 9291 C C . ILE B 1 515 ? 8.883 -53.188 -40.438 1 87 515 ILE B C 1
ATOM 9293 O O . ILE B 1 515 ? 8.086 -52.438 -41 1 87 515 ILE B O 1
ATOM 9297 N N . SER B 1 516 ? 9.836 -53.844 -41.031 1 85.62 516 SER B N 1
ATOM 9298 C CA . SER B 1 516 ? 9.984 -53.688 -42.469 1 85.62 516 SER B CA 1
ATOM 9299 C C . SER B 1 516 ? 8.758 -54.219 -43.219 1 85.62 516 SER B C 1
ATOM 9301 O O . SER B 1 516 ? 8.258 -53.562 -44.125 1 85.62 516 SER B O 1
ATOM 9303 N N . LYS B 1 517 ? 8.273 -55.375 -42.812 1 87.75 517 LYS B N 1
ATOM 9304 C CA . LYS B 1 517 ? 7.098 -55.938 -43.469 1 87.75 517 LYS B CA 1
ATOM 9305 C C . LYS B 1 517 ? 5.855 -55.094 -43.188 1 87.75 517 LYS B C 1
ATOM 9307 O O . LYS B 1 517 ? 4.992 -54.969 -44.062 1 87.75 517 LYS B O 1
ATOM 9312 N N . PHE B 1 518 ? 5.84 -54.656 -42.031 1 88.38 518 PHE B N 1
ATOM 9313 C CA . PHE B 1 518 ? 4.723 -53.781 -41.656 1 88.38 518 PHE B CA 1
ATOM 9314 C C . PHE B 1 518 ? 4.73 -52.5 -42.469 1 88.38 518 PHE B C 1
ATOM 9316 O O . PHE B 1 518 ? 3.691 -52.062 -42.969 1 88.38 518 PHE B O 1
ATOM 9323 N N . ALA B 1 519 ? 5.871 -51.906 -42.625 1 85.69 519 ALA B N 1
ATOM 9324 C CA . ALA B 1 519 ? 6.012 -50.688 -43.406 1 85.69 519 ALA B CA 1
ATOM 9325 C C . ALA B 1 519 ? 5.609 -50.938 -44.875 1 85.69 519 ALA B C 1
ATOM 9327 O O . ALA B 1 519 ? 4.996 -50.062 -45.5 1 85.69 519 ALA B O 1
ATOM 9328 N N . MET B 1 520 ? 5.973 -52.062 -45.312 1 84.75 520 MET B N 1
ATOM 9329 C CA . MET B 1 520 ? 5.609 -52.406 -46.688 1 84.75 520 MET B CA 1
ATOM 9330 C C . MET B 1 520 ? 4.094 -52.5 -46.812 1 84.75 520 MET B C 1
ATOM 9332 O O . MET B 1 520 ? 3.539 -52.062 -47.844 1 84.75 520 MET B O 1
ATOM 9336 N N . MET B 1 521 ? 3.547 -53.062 -45.875 1 88.06 521 MET B N 1
ATOM 9337 C CA . MET B 1 521 ? 2.09 -53.156 -45.906 1 88.06 521 MET B CA 1
ATOM 9338 C C . MET B 1 521 ? 1.442 -51.781 -45.875 1 88.06 521 MET B C 1
ATOM 9340 O O . MET B 1 521 ? 0.479 -51.531 -46.625 1 88.06 521 MET B O 1
ATOM 9344 N N . VAL B 1 522 ? 1.899 -50.938 -44.969 1 87.5 522 VAL B N 1
ATOM 9345 C CA . VAL B 1 522 ? 1.381 -49.562 -44.875 1 87.5 522 VAL B CA 1
ATOM 9346 C C . VAL B 1 522 ? 1.503 -48.875 -46.219 1 87.5 522 VAL B C 1
ATOM 9348 O O . VAL B 1 522 ? 0.552 -48.25 -46.688 1 87.5 522 VAL B O 1
ATOM 9351 N N . ASN B 1 523 ? 2.66 -49.062 -46.812 1 83.06 523 ASN B N 1
ATOM 9352 C CA . ASN B 1 523 ? 2.887 -48.469 -48.125 1 83.06 523 ASN B CA 1
ATOM 9353 C C . ASN B 1 523 ? 1.919 -49.031 -49.156 1 83.06 523 ASN B C 1
ATOM 9355 O O . ASN B 1 523 ? 1.385 -48.281 -50 1 83.06 523 ASN B O 1
ATOM 9359 N N . SER B 1 524 ? 1.734 -50.25 -49.156 1 84 524 SER B N 1
ATOM 9360 C CA . SER B 1 524 ? 0.848 -50.875 -50.125 1 84 524 SER B CA 1
ATOM 9361 C C . SER B 1 524 ? -0.59 -50.406 -49.969 1 84 524 SER B C 1
ATOM 9363 O O . SER B 1 524 ? -1.295 -50.188 -50.938 1 84 524 SER B O 1
ATOM 9365 N N . LEU B 1 525 ? -1.042 -50.281 -48.75 1 85.5 525 LEU B N 1
ATOM 9366 C CA . LEU B 1 525 ? -2.404 -49.844 -48.469 1 85.5 525 LEU B CA 1
ATOM 9367 C C . LEU B 1 525 ? -2.594 -48.375 -48.875 1 85.5 525 LEU B C 1
ATOM 9369 O O . LEU B 1 525 ? -3.67 -48 -49.344 1 85.5 525 LEU B O 1
ATOM 9373 N N . LEU B 1 526 ? -1.619 -47.562 -48.719 1 81.5 526 LEU B N 1
ATOM 9374 C CA . LEU B 1 526 ? -1.684 -46.156 -49.062 1 81.5 526 LEU B CA 1
ATOM 9375 C C . LEU B 1 526 ? -1.756 -45.969 -50.594 1 81.5 526 LEU B C 1
ATOM 9377 O O . LEU B 1 526 ? -2.459 -45.094 -51.094 1 81.5 526 LEU B O 1
ATOM 9381 N N . VAL B 1 527 ? -1.015 -46.719 -51.312 1 75.94 527 VAL B N 1
ATOM 9382 C CA . VAL B 1 527 ? -1.029 -46.688 -52.781 1 75.94 527 VAL B CA 1
ATOM 9383 C C . VAL B 1 527 ? -2.432 -47 -53.281 1 75.94 527 VAL B C 1
ATOM 9385 O O . VAL B 1 527 ? -2.873 -46.438 -54.281 1 75.94 527 VAL B O 1
ATOM 9388 N N . ARG B 1 528 ? -3.158 -47.812 -52.531 1 81.81 528 ARG B N 1
ATOM 9389 C CA . ARG B 1 528 ? -4.5 -48.219 -52.938 1 81.81 528 ARG B CA 1
ATOM 9390 C C . ARG B 1 528 ? -5.543 -47.219 -52.438 1 81.81 528 ARG B C 1
ATOM 9392 O O . ARG B 1 528 ? -6.746 -47.438 -52.562 1 81.81 528 ARG B O 1
ATOM 9399 N N . GLN B 1 529 ? -5.184 -46.125 -51.906 1 67.81 529 GLN B N 1
ATOM 9400 C CA . GLN B 1 529 ? -5.98 -45 -51.438 1 67.81 529 GLN B CA 1
ATOM 9401 C C . GLN B 1 529 ? -6.988 -45.438 -50.375 1 67.81 529 GLN B C 1
ATOM 9403 O O . GLN B 1 529 ? -8.133 -45 -50.375 1 67.81 529 GLN B O 1
ATOM 9408 N N . GLN B 1 530 ? -6.57 -46.375 -49.594 1 67.62 530 GLN B N 1
ATOM 9409 C CA . GLN B 1 530 ? -7.434 -46.812 -48.531 1 67.62 530 GLN B CA 1
ATOM 9410 C C . GLN B 1 530 ? -7.172 -46 -47.25 1 67.62 530 GLN B C 1
ATOM 9412 O O . GLN B 1 530 ? -6.059 -45.5 -47.031 1 67.62 530 GLN B O 1
ATOM 9417 N N . SER B 1 531 ? -8.297 -45.656 -46.531 1 71.38 531 SER B N 1
ATOM 9418 C CA . SER B 1 531 ? -8.148 -45.031 -45.25 1 71.38 531 SER B CA 1
ATOM 9419 C C . SER B 1 531 ? -7.469 -45.969 -44.25 1 71.38 531 SER B C 1
ATOM 9421 O O . SER B 1 531 ? -7.867 -47.125 -44.094 1 71.38 531 SER B O 1
ATOM 9423 N N . ILE B 1 532 ? -6.312 -45.375 -43.781 1 83.12 532 ILE B N 1
ATOM 9424 C CA . ILE B 1 532 ? -5.57 -46.312 -42.938 1 83.12 532 ILE B CA 1
ATOM 9425 C C . ILE B 1 532 ? -5.523 -45.781 -41.5 1 83.12 532 ILE B C 1
ATOM 9427 O O . ILE B 1 532 ? -5.457 -44.562 -41.281 1 83.12 532 ILE B O 1
ATOM 9431 N N . SER B 1 533 ? -5.863 -46.625 -40.625 1 86.88 533 SER B N 1
ATOM 9432 C CA . SER B 1 533 ? -5.652 -46.406 -39.188 1 86.88 533 SER B CA 1
ATOM 9433 C C . SER B 1 533 ? -4.754 -47.469 -38.594 1 86.88 533 SER B C 1
ATOM 9435 O O . SER B 1 533 ? -4.562 -48.531 -39.188 1 86.88 533 SER B O 1
ATOM 9437 N N . PHE B 1 534 ? -4.082 -47.094 -37.594 1 91.12 534 PHE B N 1
ATOM 9438 C CA . PHE B 1 534 ? -3.166 -48.031 -36.938 1 91.12 534 PHE B CA 1
ATOM 9439 C C . PHE B 1 534 ? -3.861 -49.344 -36.656 1 91.12 534 PHE B C 1
ATOM 9441 O O . PHE B 1 534 ? -3.336 -50.406 -36.969 1 91.12 534 PHE B O 1
ATOM 9448 N N . GLY B 1 535 ? -5.035 -49.281 -36 1 87 535 GLY B N 1
ATOM 9449 C CA . GLY B 1 535 ? -5.77 -50.469 -35.656 1 87 535 GLY B CA 1
ATOM 9450 C C . GLY B 1 535 ? -6.09 -51.344 -36.844 1 87 535 GLY B C 1
ATOM 9451 O O . GLY B 1 535 ? -5.957 -52.562 -36.781 1 87 535 GLY B O 1
ATOM 9452 N N . TYR B 1 536 ? -6.473 -50.719 -37.875 1 86.5 536 TYR B N 1
ATOM 9453 C CA . TYR B 1 536 ? -6.824 -51.438 -39.094 1 86.5 536 TYR B CA 1
ATOM 9454 C C . TYR B 1 536 ? -5.609 -52.125 -39.688 1 86.5 536 TYR B C 1
ATOM 9456 O O . TYR B 1 536 ? -5.668 -53.312 -40.031 1 86.5 536 TYR B O 1
ATOM 9464 N N . VAL B 1 537 ? -4.551 -51.438 -39.812 1 89 537 VAL B N 1
ATOM 9465 C CA . VAL B 1 537 ? -3.342 -52 -40.406 1 89 537 VAL B CA 1
ATOM 9466 C C . VAL B 1 537 ? -2.797 -53.125 -39.531 1 89 537 VAL B C 1
ATOM 9468 O O . VAL B 1 537 ? -2.377 -54.156 -40.062 1 89 537 VAL B O 1
ATOM 9471 N N . MET B 1 538 ? -2.805 -52.906 -38.312 1 90.62 538 MET B N 1
ATOM 9472 C CA . MET B 1 538 ? -2.287 -53.906 -37.375 1 90.62 538 MET B CA 1
ATOM 9473 C C . MET B 1 538 ? -3.129 -55.188 -37.438 1 90.62 538 MET B C 1
ATOM 9475 O O . MET B 1 538 ? -2.588 -56.281 -37.438 1 90.62 538 MET B O 1
ATOM 9479 N N . ALA B 1 539 ? -4.414 -54.969 -37.406 1 87.5 539 ALA B N 1
ATOM 9480 C CA . ALA B 1 539 ? -5.297 -56.125 -37.5 1 87.5 539 ALA B CA 1
ATOM 9481 C C . ALA B 1 539 ? -5.023 -56.938 -38.781 1 87.5 539 ALA B C 1
ATOM 9483 O O . ALA B 1 539 ? -4.938 -58.156 -38.75 1 87.5 539 ALA B O 1
ATOM 9484 N N . LYS B 1 540 ? -4.918 -56.281 -39.875 1 86.94 540 LYS B N 1
ATOM 9485 C CA . LYS B 1 540 ? -4.652 -56.906 -41.156 1 86.94 540 LYS B CA 1
ATOM 9486 C C . LYS B 1 540 ? -3.295 -57.625 -41.156 1 86.94 540 LYS B C 1
ATOM 9488 O O . LYS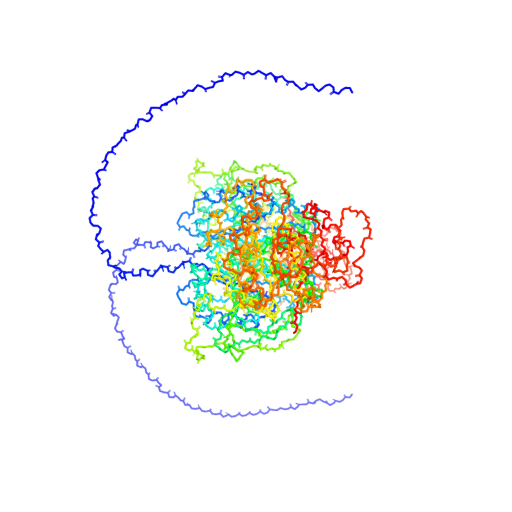 B 1 540 ? -3.148 -58.719 -41.688 1 86.94 540 LYS B O 1
ATOM 9493 N N . PHE B 1 541 ? -2.387 -56.969 -40.594 1 90.31 541 PHE B N 1
ATOM 9494 C CA . PHE B 1 541 ? -1.027 -57.5 -40.562 1 90.31 541 PHE B CA 1
ATOM 9495 C C . PHE B 1 541 ? -0.963 -58.781 -39.719 1 90.31 541 PHE B C 1
ATOM 9497 O O . PHE B 1 541 ? -0.333 -59.75 -40.125 1 90.31 541 PHE B O 1
ATOM 9504 N N . LEU B 1 542 ? -1.604 -58.781 -38.562 1 90.06 542 LEU B N 1
ATOM 9505 C CA . LEU B 1 542 ? -1.572 -59.938 -37.656 1 90.06 542 LEU B CA 1
ATOM 9506 C C . LEU B 1 542 ? -2.344 -61.094 -38.219 1 90.06 542 LEU B C 1
ATOM 9508 O O . LEU B 1 542 ? -2.02 -62.25 -37.938 1 90.06 542 LEU B O 1
ATOM 9512 N N . GLU B 1 543 ? -3.316 -60.812 -38.969 1 86.38 543 GLU B N 1
ATOM 9513 C CA . GLU B 1 543 ? -4.09 -61.875 -39.625 1 86.38 543 GLU B CA 1
ATOM 9514 C C . GLU B 1 543 ? -3.236 -62.656 -40.625 1 86.38 543 GLU B C 1
ATOM 9516 O O . GLU B 1 543 ? -3.494 -63.812 -40.875 1 86.38 543 GLU B O 1
ATOM 9521 N N . LEU B 1 544 ? -2.303 -62.031 -41.188 1 84.62 544 LEU B N 1
ATOM 9522 C CA . LEU B 1 544 ? -1.453 -62.656 -42.188 1 84.62 544 LEU B CA 1
ATOM 9523 C C . LEU B 1 544 ? -0.417 -63.562 -41.531 1 84.62 544 LEU B C 1
ATOM 9525 O O . LEU B 1 544 ? 0.194 -64.375 -42.219 1 84.62 544 LEU B O 1
ATOM 9529 N N . LYS B 1 545 ? -0.253 -63.375 -40.344 1 83.94 545 LYS B N 1
ATOM 9530 C CA . LYS B 1 545 ? 0.75 -64.188 -39.656 1 83.94 545 LYS B CA 1
ATOM 9531 C C . LYS B 1 545 ? 0.165 -65.5 -39.188 1 83.94 545 LYS B C 1
ATOM 9533 O O . LYS B 1 545 ? -0.93 -65.562 -38.625 1 83.94 545 LYS B O 1
ATOM 9538 N N . LYS B 1 546 ? 0.837 -66.562 -39.406 1 79.69 546 LYS B N 1
ATOM 9539 C CA . LYS B 1 546 ? 0.376 -67.938 -39.062 1 79.69 546 LYS B CA 1
ATOM 9540 C C . LYS B 1 546 ? 0.424 -68.188 -37.562 1 79.69 546 LYS B C 1
ATOM 9542 O O . LYS B 1 546 ? 1.396 -67.75 -36.875 1 79.69 546 LYS B O 1
ATOM 9547 N N . GLY B 1 547 ? -0.655 -68.625 -36.969 1 79.94 547 GLY B N 1
ATOM 9548 C CA . GLY B 1 547 ? -0.669 -69 -35.594 1 79.94 547 GLY B CA 1
ATOM 9549 C C . GLY B 1 547 ? -1.079 -67.938 -34.625 1 79.94 547 GLY B C 1
ATOM 9550 O O . GLY B 1 547 ? -1.207 -68.125 -33.406 1 79.94 547 GLY B O 1
ATOM 9551 N N . VAL B 1 548 ? -1.298 -66.75 -35.188 1 86.56 548 VAL B N 1
ATOM 9552 C CA . VAL B 1 548 ? -1.631 -65.625 -34.312 1 86.56 548 VAL B CA 1
ATOM 9553 C C . VAL B 1 548 ? -3.146 -65.5 -34.125 1 86.56 548 VAL B C 1
ATOM 9555 O O . VAL B 1 548 ? -3.891 -65.625 -35.125 1 86.56 548 VAL B O 1
ATOM 9558 N N . ARG B 1 549 ? -3.551 -65.438 -32.844 1 85.5 549 ARG B N 1
ATOM 9559 C CA . ARG B 1 549 ? -4.965 -65.25 -32.531 1 85.5 549 ARG B CA 1
ATOM 9560 C C . ARG B 1 549 ? -5.223 -63.844 -32.062 1 85.5 549 ARG B C 1
ATOM 9562 O O . ARG B 1 549 ? -4.613 -63.406 -31.078 1 85.5 549 ARG B O 1
ATOM 9569 N N . VAL B 1 550 ? -6.055 -63.125 -32.812 1 87.94 550 VAL B N 1
ATOM 9570 C CA . VAL B 1 550 ? -6.445 -61.781 -32.438 1 87.94 550 VAL B CA 1
ATOM 9571 C C . VAL B 1 550 ? -7.887 -61.75 -31.938 1 87.94 550 VAL B C 1
ATOM 9573 O O . VAL B 1 550 ? -8.789 -62.281 -32.594 1 87.94 550 VAL B O 1
ATOM 9576 N N . ASN B 1 551 ? -8.047 -61.281 -30.766 1 89 551 ASN B N 1
ATOM 9577 C CA . ASN B 1 551 ? -9.391 -61.125 -30.219 1 89 551 ASN B CA 1
ATOM 9578 C C . ASN B 1 551 ? -9.977 -59.75 -30.531 1 89 551 ASN B C 1
ATOM 9580 O O . ASN B 1 551 ? -9.352 -58.719 -30.234 1 89 551 ASN B O 1
ATOM 9584 N N . ILE B 1 552 ? -11.141 -59.75 -31.094 1 87.06 552 ILE B N 1
ATOM 9585 C CA . ILE B 1 552 ? -11.836 -58.5 -31.344 1 87.06 552 ILE B CA 1
ATOM 9586 C C . ILE B 1 552 ? -12.641 -58.094 -30.109 1 87.06 552 ILE B C 1
ATOM 9588 O O . ILE B 1 552 ? -13.547 -58.812 -29.688 1 87.06 552 ILE B O 1
ATOM 9592 N N . LEU B 1 553 ? -12.297 -56.969 -29.547 1 87.31 553 LEU B N 1
ATOM 9593 C CA . LEU B 1 553 ? -12.93 -56.5 -28.328 1 87.31 553 LEU B CA 1
ATOM 9594 C C . LEU B 1 553 ? -14.398 -56.188 -28.562 1 87.31 553 LEU B C 1
ATOM 9596 O O . LEU B 1 553 ? -14.758 -55.562 -29.562 1 87.31 553 LEU B O 1
ATOM 9600 N N . ASP B 1 554 ? -15.18 -56.688 -27.688 1 86.69 554 ASP B N 1
ATOM 9601 C CA . ASP B 1 554 ? -16.578 -56.25 -27.688 1 86.69 554 ASP B CA 1
ATOM 9602 C C . ASP B 1 554 ? -16.719 -54.844 -27.172 1 86.69 554 ASP B C 1
ATOM 9604 O O . ASP B 1 554 ? -16.922 -54.625 -25.969 1 86.69 554 ASP B O 1
ATOM 9608 N N . GLU B 1 555 ? -16.766 -53.938 -28.016 1 86.94 555 GLU B N 1
ATOM 9609 C CA . GLU B 1 555 ? -16.688 -52.531 -27.672 1 86.94 555 GLU B CA 1
ATOM 9610 C C . GLU B 1 555 ? -18.016 -52.031 -27.109 1 86.94 555 GLU B C 1
ATOM 9612 O O . GLU B 1 555 ? -18.062 -50.969 -26.484 1 86.94 555 GLU B O 1
ATOM 9617 N N . THR B 1 556 ? -19.062 -52.75 -27.359 1 84.88 556 THR B N 1
ATOM 9618 C CA . THR B 1 556 ? -20.344 -52.344 -26.797 1 84.88 556 THR B CA 1
ATOM 9619 C C . THR B 1 556 ? -20.375 -52.625 -25.297 1 84.88 556 THR B C 1
ATOM 9621 O O . THR B 1 556 ? -21 -51.875 -24.531 1 84.88 556 THR B O 1
ATOM 9624 N N . SER B 1 557 ? -19.766 -53.625 -24.906 1 83.38 557 SER B N 1
ATOM 9625 C CA . SER B 1 557 ? -19.688 -53.969 -23.5 1 83.38 557 SER B CA 1
ATOM 9626 C C . SER B 1 557 ? -18.531 -53.25 -22.812 1 83.38 557 SER B C 1
ATOM 9628 O O . SER B 1 557 ? -18.625 -52.844 -21.641 1 83.38 557 SER B O 1
ATOM 9630 N N . PHE B 1 558 ? -17.562 -52.969 -23.516 1 86.69 558 PHE B N 1
ATOM 9631 C CA . PHE B 1 558 ? -16.328 -52.406 -22.984 1 86.69 558 PHE B CA 1
ATOM 9632 C C . PHE B 1 558 ? -16.469 -50.906 -22.734 1 86.69 558 PHE B C 1
ATOM 9634 O O . PHE B 1 558 ? -15.945 -50.406 -21.734 1 86.69 558 PHE B O 1
ATOM 9641 N N . GLY B 1 559 ? -17.172 -50.312 -23.672 1 90.44 559 GLY B N 1
ATOM 9642 C CA . GLY B 1 559 ? -17.25 -48.875 -23.531 1 90.44 559 GLY B CA 1
ATOM 9643 C C . GLY B 1 559 ? -18.516 -48.281 -24.125 1 90.44 559 GLY B C 1
ATOM 9644 O O . GLY B 1 559 ? -19.344 -49 -24.656 1 90.44 559 GLY B O 1
ATOM 9645 N N . LEU B 1 560 ? -18.641 -47.031 -23.812 1 91.5 560 LEU B N 1
ATOM 9646 C CA . LEU B 1 560 ? -19.734 -46.25 -24.375 1 91.5 560 LEU B CA 1
ATOM 9647 C C . LEU B 1 560 ? -19.234 -45.344 -25.5 1 91.5 560 LEU B C 1
ATOM 9649 O O . LEU B 1 560 ? -18.312 -44.531 -25.312 1 91.5 560 LEU B O 1
ATOM 9653 N N . ARG B 1 561 ? -19.766 -45.531 -26.656 1 91.69 561 ARG B N 1
ATOM 9654 C CA . ARG B 1 561 ? -19.438 -44.656 -27.781 1 91.69 561 ARG B CA 1
ATOM 9655 C C . ARG B 1 561 ? -20.375 -43.438 -27.812 1 91.69 561 ARG B C 1
ATOM 9657 O O . ARG B 1 561 ? -21.594 -43.594 -27.812 1 91.69 561 ARG B O 1
ATOM 9664 N N . ILE B 1 562 ? -19.766 -42.281 -27.781 1 90.06 562 ILE B N 1
ATOM 9665 C CA . ILE B 1 562 ? -20.578 -41.062 -27.891 1 90.06 562 ILE B CA 1
ATOM 9666 C C . ILE B 1 562 ? -20.547 -40.531 -29.312 1 90.06 562 ILE B C 1
ATOM 9668 O O . ILE B 1 562 ? -19.516 -40.625 -30 1 90.06 562 ILE B O 1
ATOM 9672 N N . ASP B 1 563 ? -21.672 -40.156 -29.859 1 82.56 563 ASP B N 1
ATOM 9673 C CA . ASP B 1 563 ? -21.781 -39.656 -31.234 1 82.56 563 ASP B CA 1
ATOM 9674 C C . ASP B 1 563 ? -22.547 -38.344 -31.266 1 82.56 563 ASP B C 1
ATOM 9676 O O . ASP B 1 563 ? -22.828 -37.75 -30.219 1 82.56 563 ASP B O 1
ATOM 9680 N N . ASN B 1 564 ? -22.688 -37.812 -32.438 1 77.44 564 ASN B N 1
ATOM 9681 C CA . ASN B 1 564 ? -23.328 -36.5 -32.656 1 77.44 564 ASN B CA 1
ATOM 9682 C C . ASN B 1 564 ? -24.828 -36.594 -32.406 1 77.44 564 ASN B C 1
ATOM 9684 O O . ASN B 1 564 ? -25.516 -35.562 -32.469 1 77.44 564 ASN B O 1
ATOM 9688 N N . SER B 1 565 ? -25.203 -37.781 -32.125 1 70.56 565 SER B N 1
ATOM 9689 C CA . SER B 1 565 ? -26.656 -37.875 -32.031 1 70.56 565 SER B CA 1
ATOM 9690 C C . SER B 1 565 ? -27.156 -37.312 -30.703 1 70.56 565 SER B C 1
ATOM 9692 O O . SER B 1 565 ? -26.453 -37.344 -29.688 1 70.56 565 SER B O 1
ATOM 9694 N N . ASN B 1 566 ? -28.172 -36.406 -30.719 1 61.91 566 ASN B N 1
ATOM 9695 C CA . ASN B 1 566 ? -28.766 -35.656 -29.625 1 61.91 566 ASN B CA 1
ATOM 9696 C C . ASN B 1 566 ? -29.391 -36.594 -28.578 1 61.91 566 ASN B C 1
ATOM 9698 O O . ASN B 1 566 ? -30.281 -36.188 -27.828 1 61.91 566 ASN B O 1
ATOM 9702 N N . VAL B 1 567 ? -28.922 -37.812 -28.516 1 63.66 567 VAL B N 1
ATOM 9703 C CA . VAL B 1 567 ? -29.609 -38.656 -27.562 1 63.66 567 VAL B CA 1
ATOM 9704 C C . VAL B 1 567 ? -28.969 -38.562 -26.188 1 63.66 567 VAL B C 1
ATOM 9706 O O . VAL B 1 567 ? -27.734 -38.469 -26.078 1 63.66 567 VAL B O 1
ATOM 9709 N N . ASN B 1 568 ? -29.859 -38.25 -25.234 1 66.5 568 ASN B N 1
ATOM 9710 C CA . ASN B 1 568 ? -29.469 -38.25 -23.828 1 66.5 568 ASN B CA 1
ATOM 9711 C C . ASN B 1 568 ? -28.844 -39.594 -23.438 1 66.5 568 ASN B C 1
ATOM 9713 O O . ASN B 1 568 ? -29.531 -40.625 -23.344 1 66.5 568 ASN B O 1
ATOM 9717 N N . GLN B 1 569 ? -27.562 -39.688 -23.531 1 72.25 569 GLN B N 1
ATOM 9718 C CA . GLN B 1 569 ? -26.875 -40.906 -23.188 1 72.25 569 GLN B CA 1
ATOM 9719 C C . GLN B 1 569 ? -26.391 -40.875 -21.734 1 72.25 569 GLN B C 1
ATOM 9721 O O . GLN B 1 569 ? -26.031 -39.844 -21.219 1 72.25 569 GLN B O 1
ATOM 9726 N N . SER B 1 570 ? -26.672 -41.969 -20.953 1 80.12 570 SER B N 1
ATOM 9727 C CA . SER B 1 570 ? -26.109 -42.188 -19.625 1 80.12 570 SER B CA 1
ATOM 9728 C C . SER B 1 570 ? -24.953 -43.156 -19.672 1 80.12 570 SER B C 1
ATOM 9730 O O . SER B 1 570 ? -24.844 -43.969 -20.594 1 80.12 570 SER B O 1
ATOM 9732 N N . LEU B 1 571 ? -23.906 -43.062 -18.969 1 80.94 571 LEU B N 1
ATOM 9733 C CA . LEU B 1 571 ? -22.703 -43.875 -18.938 1 80.94 571 LEU B CA 1
ATOM 9734 C C . LEU B 1 571 ? -23.062 -45.344 -18.766 1 80.94 571 LEU B C 1
ATOM 9736 O O . LEU B 1 571 ? -22.531 -46.219 -19.438 1 80.94 571 LEU B O 1
ATOM 9740 N N . GLY B 1 572 ? -24.125 -45.688 -18.219 1 76.81 572 GLY B N 1
ATOM 9741 C CA . GLY B 1 572 ? -24.516 -47.062 -17.953 1 76.81 572 GLY B CA 1
ATOM 9742 C C . GLY B 1 572 ? -23.547 -47.781 -17.031 1 76.81 572 GLY B C 1
ATOM 9743 O O . GLY B 1 572 ? -22.422 -47.344 -16.828 1 76.81 572 GLY B O 1
ATOM 9744 N N . ASP B 1 573 ? -23.938 -48.875 -16.562 1 79.88 573 ASP B N 1
ATOM 9745 C CA . ASP B 1 573 ? -23.172 -49.625 -15.578 1 79.88 573 ASP B CA 1
ATOM 9746 C C . ASP B 1 573 ? -22.125 -50.5 -16.25 1 79.88 573 ASP B C 1
ATOM 9748 O O . ASP B 1 573 ? -22.391 -51.062 -17.328 1 79.88 573 ASP B O 1
ATOM 9752 N N . GLY B 1 574 ? -20.922 -50.531 -15.805 1 83 574 GLY B N 1
ATOM 9753 C CA . GLY B 1 574 ? -19.922 -51.5 -16.172 1 83 574 GLY B CA 1
ATOM 9754 C C . GLY B 1 574 ? -19.031 -51.062 -17.312 1 83 574 GLY B C 1
ATOM 9755 O O . GLY B 1 574 ? -18.219 -51.844 -17.812 1 83 574 GLY B O 1
ATOM 9756 N N . LYS B 1 575 ? -19.281 -49.875 -17.781 1 89 575 LYS B N 1
ATOM 9757 C CA . LYS B 1 575 ? -18.438 -49.406 -18.875 1 89 575 LYS B CA 1
ATOM 9758 C C . LYS B 1 575 ? -17.047 -49.062 -18.375 1 89 575 LYS B C 1
ATOM 9760 O O . LYS B 1 575 ? -16.891 -48.5 -17.281 1 89 575 LYS B O 1
ATOM 9765 N N . LYS B 1 576 ? -16.047 -49.344 -19.172 1 91.12 576 LYS B N 1
ATOM 9766 C CA . LYS B 1 576 ? -14.664 -49.094 -18.766 1 91.12 576 LYS B CA 1
ATOM 9767 C C . LYS B 1 576 ? -14.164 -47.781 -19.359 1 91.12 576 LYS B C 1
ATOM 9769 O O . LYS B 1 576 ? -13.367 -47.062 -18.719 1 91.12 576 LYS B O 1
ATOM 9774 N N . ILE B 1 577 ? -14.703 -47.5 -20.562 1 93.69 577 ILE B N 1
ATOM 9775 C CA . ILE B 1 577 ? -14.234 -46.281 -21.203 1 93.69 577 ILE B CA 1
ATOM 9776 C C . ILE B 1 577 ? -15.398 -45.594 -21.938 1 93.69 577 ILE B C 1
ATOM 9778 O O . ILE B 1 577 ? -16.422 -46.25 -22.203 1 93.69 577 ILE B O 1
ATOM 9782 N N . VAL B 1 578 ? -15.258 -44.375 -22.125 1 94.25 578 VAL B N 1
ATOM 9783 C CA . VAL B 1 578 ? -16.078 -43.594 -23.047 1 94.25 578 VAL B CA 1
ATOM 9784 C C . VAL B 1 578 ? -15.211 -43.125 -24.219 1 94.25 578 VAL B C 1
ATOM 9786 O O . VAL B 1 578 ? -14.094 -42.656 -24.031 1 94.25 578 VAL B O 1
ATOM 9789 N N . PHE B 1 579 ? -15.648 -43.375 -25.453 1 94.31 579 PHE B N 1
ATOM 9790 C CA . PHE B 1 579 ? -14.836 -43 -26.609 1 94.31 579 PHE B CA 1
ATOM 9791 C C . PHE B 1 579 ? -15.695 -42.375 -27.703 1 94.31 579 PHE B C 1
ATOM 9793 O O . PHE B 1 579 ? -16.922 -42.5 -27.672 1 94.31 579 PHE B O 1
ATOM 9800 N N . TRP B 1 580 ? -15.07 -41.625 -28.656 1 94 580 TRP B N 1
ATOM 9801 C CA . TRP B 1 580 ? -15.766 -40.938 -29.734 1 94 580 TRP B CA 1
ATOM 9802 C C . TRP B 1 580 ? -14.891 -40.844 -30.984 1 94 580 TRP B C 1
ATOM 9804 O O . TRP B 1 580 ? -13.68 -41.062 -30.906 1 94 580 TRP B O 1
ATOM 9814 N N . PRO B 1 581 ? -15.523 -40.625 -32.125 1 90.62 581 PRO B N 1
ATOM 9815 C CA . PRO B 1 581 ? -14.758 -40.562 -33.375 1 90.62 581 PRO B CA 1
ATOM 9816 C C . PRO B 1 581 ? -13.797 -39.375 -33.438 1 90.62 581 PRO B C 1
ATOM 9818 O O . PRO B 1 581 ? -14.102 -38.312 -32.906 1 90.62 581 PRO B O 1
ATOM 9821 N N . LYS B 1 582 ? -12.695 -39.562 -34.125 1 87.38 582 LYS B N 1
ATOM 9822 C CA . LYS B 1 582 ? -11.617 -38.594 -34.219 1 87.38 582 LYS B CA 1
ATOM 9823 C C . LYS B 1 582 ? -12.094 -37.312 -34.906 1 87.38 582 LYS B C 1
ATOM 9825 O O . LYS B 1 582 ? -11.594 -36.219 -34.625 1 87.38 582 LYS B O 1
ATOM 9830 N N . ASP B 1 583 ? -13.039 -37.406 -35.75 1 87.31 583 ASP B N 1
ATOM 9831 C CA . ASP B 1 583 ? -13.461 -36.281 -36.594 1 87.31 583 ASP B CA 1
ATOM 9832 C C . ASP B 1 583 ? -14.594 -35.5 -35.906 1 87.31 583 ASP B C 1
ATOM 9834 O O . ASP B 1 583 ? -15.086 -34.5 -36.438 1 87.31 583 ASP B O 1
ATOM 9838 N N . MET B 1 584 ? -14.906 -35.906 -34.719 1 91.62 584 MET B N 1
ATOM 9839 C CA . MET B 1 584 ? -15.953 -35.188 -34 1 91.62 584 MET B CA 1
ATOM 9840 C C . MET B 1 584 ? -15.469 -33.812 -33.531 1 91.62 584 MET B C 1
ATOM 9842 O O . MET B 1 584 ? -14.344 -33.688 -33.062 1 91.62 584 MET B O 1
ATOM 9846 N N . ALA B 1 585 ? -16.359 -32.812 -33.688 1 91.38 585 ALA B N 1
ATOM 9847 C CA . ALA B 1 585 ? -16 -31.438 -33.312 1 91.38 585 ALA B CA 1
ATOM 9848 C C . ALA B 1 585 ? -15.797 -31.312 -31.812 1 91.38 585 ALA B C 1
ATOM 9850 O O . ALA B 1 585 ? -16.531 -31.891 -31.031 1 91.38 585 ALA B O 1
ATOM 9851 N N . SER B 1 586 ? -14.844 -30.578 -31.484 1 90.25 586 SER B N 1
ATOM 9852 C CA . SER B 1 586 ? -14.438 -30.453 -30.078 1 90.25 586 SER B CA 1
ATOM 9853 C C . SER B 1 586 ? -15.562 -29.891 -29.234 1 90.25 586 SER B C 1
ATOM 9855 O O . SER B 1 586 ? -15.703 -30.266 -28.062 1 90.25 586 SER B O 1
ATOM 9857 N N . ASP B 1 587 ? -16.344 -28.938 -29.766 1 91.88 587 ASP B N 1
ATOM 9858 C CA . ASP B 1 587 ? -17.438 -28.328 -29 1 91.88 587 ASP B CA 1
ATOM 9859 C C . ASP B 1 587 ? -18.516 -29.359 -28.688 1 91.88 587 ASP B C 1
ATOM 9861 O O . ASP B 1 587 ? -19.109 -29.328 -27.609 1 91.88 587 ASP B O 1
ATOM 9865 N N . ILE B 1 588 ? -18.719 -30.219 -29.609 1 93.12 588 ILE B N 1
ATOM 9866 C CA . ILE B 1 588 ? -19.719 -31.266 -29.406 1 93.12 588 ILE B CA 1
ATOM 9867 C C . ILE B 1 588 ? -19.203 -32.281 -28.375 1 93.12 588 ILE B C 1
ATOM 9869 O O . ILE B 1 588 ? -19.953 -32.75 -27.531 1 93.12 588 ILE B O 1
ATOM 9873 N N . VAL B 1 589 ? -17.906 -32.625 -28.484 1 94.06 589 VAL B N 1
ATOM 9874 C CA . VAL B 1 589 ? -17.297 -33.531 -27.516 1 94.06 589 VAL B CA 1
ATOM 9875 C C . VAL B 1 589 ? -17.469 -32.969 -26.109 1 94.06 589 VAL B C 1
ATOM 9877 O O . VAL B 1 589 ? -17.922 -33.688 -25.203 1 94.06 589 VAL B O 1
ATOM 9880 N N . GLN B 1 590 ? -17.094 -31.734 -25.891 1 94.62 590 GLN B N 1
ATOM 9881 C CA . GLN B 1 590 ? -17.203 -31.094 -24.578 1 94.62 590 GLN B CA 1
ATOM 9882 C C . GLN B 1 590 ? -18.641 -31.125 -24.078 1 94.62 590 GLN B C 1
ATOM 9884 O O . GLN B 1 590 ? -18.891 -31.469 -22.922 1 94.62 590 GLN B O 1
ATOM 9889 N N . LYS B 1 591 ? -19.594 -30.719 -24.938 1 93.5 591 LYS B N 1
ATOM 9890 C CA . LYS B 1 591 ? -21 -30.688 -24.562 1 93.5 591 LYS B CA 1
ATOM 9891 C C . LYS B 1 591 ? -21.484 -32.062 -24.109 1 93.5 591 LYS B C 1
ATOM 9893 O O . LYS B 1 591 ? -22.156 -32.188 -23.094 1 93.5 591 LYS B O 1
ATOM 9898 N N . ARG B 1 592 ? -21.109 -33.094 -24.812 1 92.88 592 ARG B N 1
ATOM 9899 C CA . ARG B 1 592 ? -21.547 -34.469 -24.516 1 92.88 592 ARG B CA 1
ATOM 9900 C C . ARG B 1 592 ? -20.938 -34.938 -23.203 1 92.88 592 ARG B C 1
ATOM 9902 O O . ARG B 1 592 ? -21.609 -35.594 -22.391 1 92.88 592 ARG B O 1
ATOM 9909 N N . LEU B 1 593 ? -19.656 -34.75 -23.078 1 94.62 593 LEU B N 1
ATOM 9910 C CA . LEU B 1 593 ? -18.984 -35.156 -21.859 1 94.62 593 LEU B CA 1
ATOM 9911 C C . LEU B 1 593 ? -19.531 -34.406 -20.641 1 94.62 593 LEU B C 1
ATOM 9913 O O . LEU B 1 593 ? -19.594 -34.969 -19.547 1 94.62 593 LEU B O 1
ATOM 9917 N N . GLN B 1 594 ? -19.938 -33.125 -20.766 1 94.19 594 GLN B N 1
ATOM 9918 C CA . GLN B 1 594 ? -20.578 -32.375 -19.703 1 94.19 594 GLN B CA 1
ATOM 9919 C C . GLN B 1 594 ? -21.922 -32.969 -19.328 1 94.19 594 GLN B C 1
ATOM 9921 O O . GLN B 1 594 ? -22.266 -33.031 -18.141 1 94.19 594 GLN B O 1
ATOM 9926 N N . GLU B 1 595 ? -22.641 -33.406 -20.328 1 91.94 595 GLU B N 1
ATOM 9927 C CA . GLU B 1 595 ? -23.953 -33.969 -20.109 1 91.94 595 GLU B CA 1
ATOM 9928 C C . GLU B 1 595 ? -23.859 -35.281 -19.297 1 91.94 595 GLU B C 1
ATOM 9930 O O . GLU B 1 595 ? -24.719 -35.562 -18.484 1 91.94 595 GLU B O 1
ATOM 9935 N N . ILE B 1 596 ? -22.781 -36.031 -19.562 1 91 596 ILE B N 1
ATOM 9936 C CA . ILE B 1 596 ? -22.578 -37.281 -18.875 1 91 596 ILE B CA 1
ATOM 9937 C C . ILE B 1 596 ? -21.922 -37.031 -17.531 1 91 596 ILE B C 1
ATOM 9939 O O . ILE B 1 596 ? -21.891 -37.938 -16.672 1 91 596 ILE B O 1
ATOM 9943 N N . GLY B 1 597 ? -21.391 -35.844 -17.297 1 92.75 597 GLY B N 1
ATOM 9944 C CA . GLY B 1 597 ? -20.828 -35.469 -16 1 92.75 597 GLY B CA 1
ATOM 9945 C C . GLY B 1 597 ? -19.375 -35.812 -15.844 1 92.75 597 GLY B C 1
ATOM 9946 O O . GLY B 1 597 ? -18.891 -36.062 -14.727 1 92.75 597 GLY B O 1
ATOM 9947 N N . ILE B 1 598 ? -18.594 -35.938 -16.969 1 95.56 598 ILE B N 1
ATOM 9948 C CA . ILE B 1 598 ? -17.219 -36.406 -16.844 1 95.56 598 ILE B CA 1
ATOM 9949 C C . ILE B 1 598 ? -16.281 -35.344 -17.438 1 95.56 598 ILE B C 1
ATOM 9951 O O . ILE B 1 598 ? -15.133 -35.656 -17.781 1 95.56 598 ILE B O 1
ATOM 9955 N N . TRP B 1 599 ? -16.844 -34.125 -17.734 1 96.5 599 TRP B N 1
ATOM 9956 C CA . TRP B 1 599 ? -15.984 -32.969 -18.016 1 96.5 599 TRP B CA 1
ATOM 9957 C C . TRP B 1 599 ? -15.523 -32.312 -16.734 1 96.5 599 TRP B C 1
ATOM 9959 O O . TRP B 1 599 ? -16.266 -31.578 -16.094 1 96.5 599 TRP B O 1
ATOM 9969 N N . VAL B 1 600 ? -14.25 -32.469 -16.328 1 97.56 600 VAL B N 1
ATOM 9970 C CA . VAL B 1 600 ? -13.844 -32.156 -14.953 1 97.56 600 VAL B CA 1
ATOM 9971 C C . VAL B 1 600 ? -12.734 -31.094 -14.969 1 97.56 600 VAL B C 1
ATOM 9973 O O . VAL B 1 600 ? -11.898 -31.062 -14.062 1 97.56 600 VAL B O 1
ATOM 9976 N N . ILE B 1 601 ? -12.664 -30.297 -16 1 97.06 601 ILE B N 1
ATOM 9977 C CA . ILE B 1 601 ? -11.672 -29.234 -16.062 1 97.06 601 ILE B CA 1
ATOM 9978 C C . ILE B 1 601 ? -12.359 -27.875 -16.016 1 97.06 601 ILE B C 1
ATOM 9980 O O . ILE B 1 601 ? -13.547 -27.766 -16.312 1 97.06 601 ILE B O 1
ATOM 9984 N N . ASN B 1 602 ? -11.641 -26.922 -15.555 1 95.44 602 ASN B N 1
ATOM 9985 C CA . ASN B 1 602 ? -12.094 -25.531 -15.57 1 95.44 602 ASN B CA 1
ATOM 9986 C C . ASN B 1 602 ? -11.977 -24.922 -16.969 1 95.44 602 ASN B C 1
ATOM 9988 O O . ASN B 1 602 ? -11.492 -25.562 -17.891 1 95.44 602 ASN B O 1
ATOM 9992 N N . ASP B 1 603 ? -12.367 -23.672 -17.125 1 92.06 603 ASP B N 1
ATOM 9993 C CA . ASP B 1 603 ? -12.32 -22.953 -18.406 1 92.06 603 ASP B CA 1
ATOM 9994 C C . ASP B 1 603 ? -10.875 -22.75 -18.859 1 92.06 603 ASP B C 1
ATOM 9996 O O . ASP B 1 603 ? -10.609 -22.672 -20.062 1 92.06 603 ASP B O 1
ATOM 10000 N N . ASP B 1 604 ? -10.016 -22.797 -17.922 1 92.44 604 ASP B N 1
ATOM 10001 C CA . ASP B 1 604 ? -8.609 -22.609 -18.281 1 92.44 604 ASP B CA 1
ATOM 10002 C C . ASP B 1 604 ? -7.926 -23.953 -18.516 1 92.44 604 ASP B C 1
ATOM 10004 O O . ASP B 1 604 ? -6.695 -24.031 -18.531 1 92.44 604 ASP B O 1
ATOM 10008 N N . SER B 1 605 ? -8.664 -25.031 -18.578 1 94.56 605 SER B N 1
ATOM 10009 C CA . SER B 1 605 ? -8.227 -26.391 -18.906 1 94.56 605 SER B CA 1
ATOM 10010 C C . SER B 1 605 ? -7.465 -27.016 -17.734 1 94.56 605 SER B C 1
ATOM 10012 O O . SER B 1 605 ? -6.762 -28.016 -17.922 1 94.56 605 SER B O 1
ATOM 10014 N N . SER B 1 606 ? -7.492 -26.375 -16.578 1 96.06 606 SER B N 1
ATOM 10015 C CA . SER B 1 606 ? -6.918 -27.016 -15.391 1 96.06 606 SER B CA 1
ATOM 10016 C C . SER B 1 606 ? -7.914 -27.953 -14.727 1 96.06 606 SER B C 1
ATOM 10018 O O . SER B 1 606 ? -9.125 -27.766 -14.844 1 96.06 606 SER B O 1
ATOM 10020 N N . CYS B 1 607 ? -7.367 -28.953 -14.117 1 97.75 607 CYS B N 1
ATOM 10021 C CA . CYS B 1 607 ? -8.227 -29.875 -13.391 1 97.75 607 CYS B CA 1
ATOM 10022 C C . CYS B 1 607 ? -8.969 -29.172 -12.258 1 97.75 607 CYS B C 1
ATOM 10024 O O . CYS B 1 607 ? -8.406 -28.297 -11.602 1 97.75 607 CYS B O 1
ATOM 10026 N N . LYS B 1 608 ? -10.18 -29.594 -11.93 1 97.5 608 LYS B N 1
ATOM 10027 C CA . LYS B 1 608 ? -10.992 -29 -10.867 1 97.5 608 LYS B CA 1
ATOM 10028 C C . LYS B 1 608 ? -10.539 -29.484 -9.492 1 97.5 608 LYS B C 1
ATOM 10030 O O . LYS B 1 608 ? -10.852 -28.859 -8.477 1 97.5 608 LYS B O 1
ATOM 10035 N N . ALA B 1 609 ? -9.75 -30.609 -9.539 1 97.62 609 ALA B N 1
ATOM 10036 C CA . ALA B 1 609 ? -9.422 -31.25 -8.273 1 97.62 609 ALA B CA 1
ATOM 10037 C C . ALA B 1 609 ? -7.992 -31.781 -8.273 1 97.62 609 ALA B C 1
ATOM 10039 O O . ALA B 1 609 ? -7.41 -32 -9.344 1 97.62 609 ALA B O 1
ATOM 10040 N N . VAL B 1 610 ? -7.434 -31.828 -7.148 1 97.81 610 VAL B N 1
ATOM 10041 C CA . VAL B 1 610 ? -6.254 -32.656 -6.859 1 97.81 610 VAL B CA 1
ATOM 10042 C C . VAL B 1 610 ? -6.668 -33.906 -6.105 1 97.81 610 VAL B C 1
ATOM 10044 O O . VAL B 1 610 ? -7.281 -33.812 -5.043 1 97.81 610 VAL B O 1
ATOM 10047 N N . VAL B 1 611 ? -6.375 -35.031 -6.68 1 97.12 611 VAL B N 1
ATOM 10048 C CA . VAL B 1 611 ? -6.797 -36.281 -6.066 1 97.12 611 VAL B CA 1
ATOM 10049 C C . VAL B 1 611 ? -5.566 -37.062 -5.613 1 97.12 611 VAL B C 1
ATOM 10051 O O . VAL B 1 611 ? -4.715 -37.406 -6.426 1 97.12 611 VAL B O 1
ATOM 10054 N N . CYS B 1 612 ? -5.461 -37.281 -4.336 1 97.06 612 CYS B N 1
ATOM 10055 C CA . CYS B 1 612 ? -4.375 -38.062 -3.766 1 97.06 612 CYS B CA 1
ATOM 10056 C C . CYS B 1 612 ? -4.836 -39.469 -3.457 1 97.06 612 CYS B C 1
ATOM 10058 O O . CYS B 1 612 ? -6.008 -39.719 -3.154 1 97.06 612 CYS B O 1
ATOM 10060 N N . HIS B 1 613 ? -3.975 -40.438 -3.67 1 92.56 613 HIS B N 1
ATOM 10061 C CA . HIS B 1 613 ? -4.297 -41.844 -3.447 1 92.56 613 HIS B CA 1
ATOM 10062 C C . HIS B 1 613 ? -3.402 -42.438 -2.375 1 92.56 613 HIS B C 1
ATOM 10064 O O . HIS B 1 613 ? -2.217 -42.125 -2.287 1 92.56 613 HIS B O 1
ATOM 10070 N N . ARG B 1 614 ? -3.955 -43.188 -1.27 1 79.75 614 ARG B N 1
ATOM 10071 C CA . ARG B 1 614 ? -3.219 -43.844 -0.196 1 79.75 614 ARG B CA 1
ATOM 10072 C C . ARG B 1 614 ? -2.564 -45.125 -0.689 1 79.75 614 ARG B C 1
ATOM 10074 O O . ARG B 1 614 ? -3.115 -45.812 -1.547 1 79.75 614 ARG B O 1
#

Secondary structure (DSSP, 8-state):
----------------------------------------TT----------EEEEEEEESS-HHHHHHHHHHHHTS--TT--EEEEEEE----SS-TTHHHHHHHHHHHHHHHHH----SS-EEEEE-SS--HHHHHHHHS---SSTTEEEEEEETTEEE-TTHHHHHHHHHIIIII-GGG--TTEEEEE-SPP----BTTPPP----TT--EEEESS---SSEEE-HHHHHHHHHHHHHHHHTT-----BTBHHHHHHHHHGGG--HHHHHHHHHHHT-EEEEE--STTEESEEE---SSSS-SS----SSEE--GGG--TTTT----GGGS-EE-TT--EE-TT-EE-SHHHHHHHHHHH-BTTEEEEEE-TT--HHHHHHHHHHHHHTT---EEEEE-S-HHHHHHHHTT--EEEHHHHHHHHTGGGG----GGGHHHHHHHHHHHHHHHHHHHTT-EEEEEESSEEE-SSSTT-----TT-SEEE-TTT--EEE---HIIIIIII-TTHHHHHHHHHHHHHHTT----HHHHHHHHHHTSTT--EEEP-HHHHEEEP-SS-------TT--EEE--TTS-HHHHHHHHHHHT---B-TTS-BSB-----/----------------------------------------TT----------EEEEEEEESS-HHHHHHHHHHHHTS--TT--EEEEEEE----SS-TTHHHHHHHHHHHHHHHHH----SS-EEEEE-SS--HHHHHHHHS---SSTTEEEEEEETTEEE-TTHHHHHHHHHIIIII-GGG--TTEEEEE-SPP----BTTPPP----TT--EEEESS---SSEEE-HHHHHHHHHHHHHHHHTT-----BTBHHHHHHHHHGGG--HHHHHHHHHHHT-EEEEE--STTEESEEE---SSSS-SS----SSEE--GGG--TTTT----GGGS-EE-TT--EE-TT-EE-SHHHHHHHHHHH-BTTEEEEEE-TT--HHHHHHHHHHHHHTT---EEEEE-S-HHHHHHHHTT--EEEHHHHHHHHTGGGG----GGGHHHHHHHHHHHHHHHHHHHTT-EEEEEESSEEE-SSSTT-----TT-SEEE-TTT--EEE---HIIIIIII-TTHHHHHHHHHHHHHHTT----HHHHHHHHHHTSTT--EEEP-HHH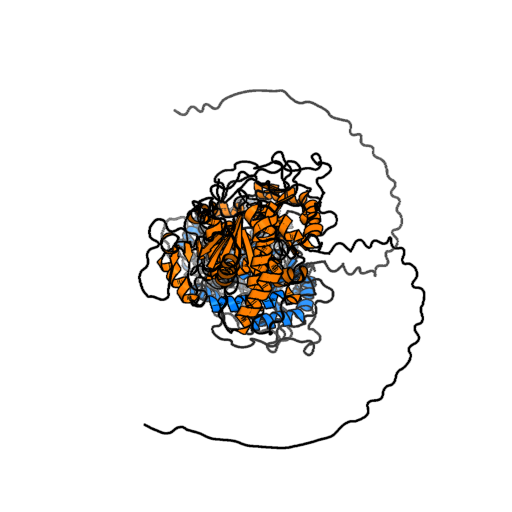HEEEP-SS-------TT--EEE--TTS-HHHHHHHHHHHT---B-TTS-BSB-----

Foldseek 3Di:
DCPDDDDDDDDDDDDDDDPDDPDDPPPPPDPPVPDPPPPPPPCPVPPPQDDFAEEEQEEEEQDQVLLVQALVLVQLACQDLAAYEYEYEYFADAPPDPPVVVSVVRVVVNVVVLVPDDDDRYYYHYHYDPHGPAPQCSVLVRDQDPDQRYKYKYAYSQKHFESCVNVLQSLVCVAAPVPPQQYDPQEFWAAFAADADQFFAVFDGDDDDQVAFKAKELAADNQIIMGGNPLSNVLSVVLVVCVVVVNDLFAARTNVNVVCVVPNSNDNRSSSSSVCLLQLGIYMYGHPPPQETRMWGQQDDDDVHPHGDGTSGHYDYPVPDDPCNNPDDGNQPHWHAYSSRDTFQAQQEDQELVSLLVVLVVQDDPLEAEEEEAPLPDLLLLLLQVLLCQQLVNGRYEYEYADDPSQNSCRRNRHHYYHQVSHCVRVVVVVLAPDDPPCVRQLSSLLSVLSSVLSSLVVLGKYKYFYSQKHFDDNCLPDDPDPPLAQWEAEPQRRMIIGGSDPCCNPPQCNDCNSNVLSVQVNVCVVVVDDDHNRVSVVVSQVPGPPHDYHYDPDVQAFAEDDLDPDQDERDPRHGMYGYDSPDDPVSSLVNCVSNPSSQADPSSRGSYRHHDD/DDDDPDDDDDYDDDDDDDDDDPDDPPPPPDPPPPPPPPPPPPCPVPPPQDDFAEEEQEEEEQDQVLLVQALVLVQLACQDLAAYEYEYEYFADAPPDPPVVVSVVRVVVNVVVLVPDDDDRYYYHYHYDPHGPAPQCSVLVRDQDPDQRYKYKYAYSQKHFESCVNVLQSLVCVAAPVPPQRYDPQEFWAAFAADADQFFAVFDGDDDDPVAFKAKELAADNQIIMGGNPLSNVLSVVCVVCVVVVNDLFAARTNVNVVCVVPNSNDNRSSSSSVCLLQVGIYMYGHPPPQETRMWGQQDDDDVHPHGDGTSGHYDYPVPDDPCNNPDDGNQPHWHAYSSRDTFQAQQEDQELVSLLVVLVVQDDPLEAEEEEAPLPDLLLLLLQVLLCQQLVNGRYEYEYADDPSQNSCRRNRHHYYHQVRHCVRVVVVVLAPDDPPCCRQLSSLLSVLSSVLSSLVVLGKYKYFYSQKHFDDNCLPDDPDPVLAQWEAEPQRRMIIGGSDPCCNPPQCNDCNSSVLSVQVNVCVVVVDDDHNRVSVVVSQVPGPPHDYHYDPQVQAAAEDDLDPDQDERDPRHGMYGYDSPDDPVSSLVNCVSNPSSQADPSSRGSYRHHDD

pLDDT: mean 86.88, std 20.14, range [15.32, 98.94]

Sequence (1228 aa):
MVGLKTHLVPLLLFSLSALFFFSYFHSSLPLLSSPHPNPNPNFTLHPPNPDFTFIIKLLAYNRLDSLSRCLRSLAAADYLSDRVHLHVHIDHFTLPDDDADLKLLESRRILDFVDGFEWRFGEKLVHYRTANVGLQAQWLEAWWPSSDHEFAFVVEDDLEVSPLYYKFLKNLILNYYYNASNSRPYIYGASLQRPRFVPGKHGNKLKLDDRTRLFLYQLVGTWGQLLFPKPWKEFRLWYDKNKAKGIKPYLDGMVTTGWYKKIGEKIWTPWFIKFIHTRGYFNIYTNFLHERALSVSHRDAGVNYGKTAGPDSHILDESSLEFKFWDMQPLGDLKWYDFCFREIFPERVVASLEELGSVLNSVQKHNNVIFVSLFGVKEMVISNLLCHFESLNLRNYILIGPESEFLFDLARRGHSVIITNRFLESVGAYELLTVHNSYVQVISEILVKVYVLQKCLESRYSSWVVDGNMLPVSMDPFVVESDPSYDFYVGTSSELFFARGSSFAEKDVWGTDFISKFAMMVNSLLVRQQSISFGYVMAKFLELKKGVRVNILDETSFGLRIDNSNVNQSLGDGKKIVFWPKDMASDIVQKRLQEIGIWVINDDSSCKAVVCHRMVGLKTHLVPLLLFSLSALFFFSYFHSSLPLLSSPHPNPNPNFTLHPPNPDFTFIIKLLAYNRLDSLSRCLRSLAAADYLSDRVHLHVHIDHFTLPDDDADLKLLESRRILDFVDGFEWRFGEKLVHYRTANVGLQAQWLEAWWPSSDHEFAFVVEDDLEVSPLYYKFLKNLILNYYYNASNSRPYIYGASLQRPRFVPGKHGNKLKLDDRTRLFLYQLVGTWGQLLFPKPWKEFRLWYDKNKAKGIKPYLDGMVTTGWYKKIGEKIWTPWFIKFIHTRGYFNIYTNFLHERALSVSHRDAGVNYGKTAGPDSHILDESSLEFKFWDMQPLGDLKWYDFCFREIFPERVVASLEELGSVLNSVQKHNNVIFVSLFGVKEMVISNLLCHFESLNLRNYILIGPESEFLFDLARRGHSVIITNRFLESVGAYELLTVHNSYVQVISEILVKVYVLQKCLESRYSSWVVDGNMLPVSMDPFVVESDPSYDFYVGTSSELFFARGSSFAEKDVWGTDFISKFAMMVNSLLVRQQSISFGYVMAKFLELKKGVRVNILDETSFGLRIDNSNVNQSLGDGKKIVFWPKDMASDIVQKRLQEIGIWVINDDSSCKAVVCHR

InterPro domains:
  IPR029044 Nucleotide-diphospho-sugar transferases [G3DSA:3.90.550.10] (56-305)
  IPR029044 Nucleotide-diphospho-sugar transferases [SSF53448] (56-299)

Nearest PDB structures (foldseek):
  6h21-assembly1_B  TM=6.408E-01  e=1.604E-04  Staphylococcus aureus subsp. aureus N315
  6h21-assembly1_A  TM=6.037E-01  e=1.018E-04  Staphylococcus aureus subsp. aureus N315
  6h4f-assembly4_E  TM=4.799E-01  e=7.427E-06  Staphylococcus aureus subsp. aureus N315
  6h2n-assembly1_A  TM=6.051E-01  e=1.698E-04  Staphylococcus aureus subsp. aureus N315
  6h4m-assembly1_B  TM=4.716E-01  e=1.171E-05  Staphylococcus aureus subsp. aureus N315

Organism: Rosa chinensis (NCBI:txid74649)